Protein AF-0000000070959677 (afdb_homodimer)

Organism: NCBI:txid2509291

Structure (mmCIF, N/CA/C/O backbone):
data_AF-0000000070959677-model_v1
#
loop_
_entity.id
_entity.type
_entity.pdbx_description
1 polymer 'Uncharacterized protein'
#
loop_
_atom_site.group_PDB
_atom_site.id
_atom_site.type_symbol
_atom_site.label_atom_id
_atom_site.label_alt_id
_atom_site.label_comp_id
_atom_site.label_asym_id
_atom_site.label_entity_id
_atom_site.label_seq_id
_atom_site.pdbx_PDB_ins_code
_atom_site.Cartn_x
_atom_site.Cartn_y
_atom_site.Cartn_z
_atom_site.occupancy
_atom_site.B_iso_or_equiv
_atom_site.auth_seq_id
_atom_site.auth_comp_id
_atom_site.auth_asym_id
_atom_site.auth_atom_id
_atom_site.pdbx_PDB_model_num
ATOM 1 N N . MET A 1 1 ? 30.547 1.414 -9.422 1 31.27 1 MET A N 1
ATOM 2 C CA . MET A 1 1 ? 31.062 2.387 -8.461 1 31.27 1 MET A CA 1
ATOM 3 C C . MET A 1 1 ? 30.234 2.373 -7.184 1 31.27 1 MET A C 1
ATOM 5 O O . MET A 1 1 ? 29 2.312 -7.238 1 31.27 1 MET A O 1
ATOM 9 N N . ASN A 1 2 ? 30.766 1.937 -6.102 1 41.88 2 ASN A N 1
ATOM 10 C CA . ASN A 1 2 ? 30.219 1.863 -4.746 1 41.88 2 ASN A CA 1
ATOM 11 C C . ASN A 1 2 ? 29.734 3.227 -4.258 1 41.88 2 ASN A C 1
ATOM 13 O O . ASN A 1 2 ? 30.547 4.082 -3.896 1 41.88 2 ASN A O 1
ATOM 17 N N . ILE A 1 3 ? 28.859 3.801 -4.863 1 52.28 3 ILE A N 1
ATOM 18 C CA . ILE A 1 3 ? 28.406 5.074 -4.312 1 52.28 3 ILE A CA 1
ATOM 19 C C . ILE A 1 3 ? 28.188 4.941 -2.809 1 52.28 3 ILE A C 1
ATOM 21 O O . ILE A 1 3 ? 27.484 4.031 -2.359 1 52.28 3 ILE A O 1
ATOM 25 N N . PRO A 1 4 ? 29.078 5.531 -2.115 1 60.94 4 PRO A N 1
ATOM 26 C CA . PRO A 1 4 ? 28.891 5.473 -0.665 1 60.94 4 PRO A CA 1
ATOM 27 C C . PRO A 1 4 ? 27.438 5.703 -0.257 1 60.94 4 PRO A C 1
ATOM 29 O O . PRO A 1 4 ? 26.734 6.523 -0.864 1 60.94 4 PRO A O 1
ATOM 32 N N . ILE A 1 5 ? 26.953 4.816 0.505 1 71.94 5 ILE A N 1
ATOM 33 C CA . ILE A 1 5 ? 25.578 4.895 0.975 1 71.94 5 ILE A CA 1
ATOM 34 C C . ILE A 1 5 ? 25.406 6.117 1.874 1 71.94 5 ILE A C 1
ATOM 36 O O . ILE A 1 5 ? 26.094 6.242 2.898 1 71.94 5 ILE A O 1
ATOM 40 N N . ARG A 1 6 ? 24.875 7.188 1.258 1 84.81 6 ARG A N 1
ATOM 41 C CA . ARG A 1 6 ? 24.484 8.336 2.066 1 84.81 6 ARG A CA 1
ATOM 42 C C . ARG A 1 6 ? 23.219 8.039 2.867 1 84.81 6 ARG A C 1
ATOM 44 O O . ARG A 1 6 ? 22.328 7.348 2.387 1 84.81 6 ARG A O 1
ATOM 51 N N . THR A 1 7 ? 23.219 8.398 4.16 1 86.56 7 THR A N 1
ATOM 52 C CA . THR A 1 7 ? 22.078 8.164 5.023 1 86.56 7 THR A CA 1
ATOM 53 C C . THR A 1 7 ? 21.578 9.477 5.625 1 86.56 7 THR A C 1
ATOM 55 O O . THR A 1 7 ? 22.297 10.484 5.609 1 86.56 7 THR A O 1
ATOM 58 N N . ARG A 1 8 ? 20.422 9.492 5.969 1 87.06 8 ARG A N 1
ATOM 59 C CA . ARG A 1 8 ? 19.812 10.602 6.688 1 87.06 8 ARG A CA 1
ATOM 60 C C . ARG A 1 8 ? 19 10.102 7.883 1 87.06 8 ARG A C 1
ATOM 62 O O . ARG A 1 8 ? 18.703 8.906 7.977 1 87.06 8 ARG A O 1
ATOM 69 N N . THR A 1 9 ? 18.75 11.023 8.742 1 86.69 9 THR A N 1
ATOM 70 C CA . THR A 1 9 ? 17.922 10.68 9.891 1 86.69 9 THR A CA 1
ATOM 71 C C . THR A 1 9 ? 16.531 11.297 9.758 1 86.69 9 THR A C 1
ATOM 73 O O . THR A 1 9 ? 16.391 12.508 9.57 1 86.69 9 THR A O 1
ATOM 76 N N . ALA A 1 10 ? 15.57 10.414 9.828 1 87.69 10 ALA A N 1
ATOM 77 C CA . ALA A 1 10 ? 14.188 10.867 9.672 1 87.69 10 ALA A CA 1
ATOM 78 C C . ALA A 1 10 ? 13.758 11.719 10.867 1 87.69 10 ALA A C 1
ATOM 80 O O . ALA A 1 10 ? 14.023 11.352 12.016 1 87.69 10 ALA A O 1
ATOM 81 N N . PHE A 1 11 ? 13.188 12.891 10.617 1 89.81 11 PHE A N 1
ATOM 82 C CA . PHE A 1 11 ? 12.547 13.766 11.594 1 89.81 11 PHE A CA 1
ATOM 83 C C . PHE A 1 11 ? 13.539 14.211 12.656 1 89.81 11 PHE A C 1
ATOM 85 O O . PHE A 1 11 ? 13.188 14.32 13.836 1 89.81 11 PHE A O 1
ATOM 92 N N . HIS A 1 12 ? 14.719 14.359 12.242 1 85.25 12 HIS A N 1
ATOM 93 C CA . HIS A 1 12 ? 15.781 14.75 13.164 1 85.25 12 HIS A CA 1
ATOM 94 C C . HIS A 1 12 ? 15.703 16.234 13.5 1 85.25 12 HIS A C 1
ATOM 96 O O . HIS A 1 12 ? 16.172 16.656 14.562 1 85.25 12 HIS A O 1
ATOM 102 N N . SER A 1 13 ? 15.109 17.031 12.719 1 88.62 13 SER A N 1
ATOM 103 C CA . SER A 1 13 ? 15.117 18.484 12.891 1 88.62 13 SER A CA 1
ATOM 104 C C . SER A 1 13 ? 13.703 19.031 13.062 1 88.62 13 SER A C 1
ATOM 106 O O . SER A 1 13 ? 13.383 20.109 12.578 1 88.62 13 SER A O 1
ATOM 108 N N . GLN A 1 14 ? 12.945 18.281 13.727 1 93.31 14 GLN A N 1
ATOM 109 C CA . GLN A 1 14 ? 11.57 18.719 13.945 1 93.31 14 GLN A CA 1
ATOM 110 C C . GLN A 1 14 ? 11.508 19.906 14.906 1 93.31 14 GLN A C 1
ATOM 112 O O . GLN A 1 14 ? 12.102 19.859 15.984 1 93.31 14 GLN A O 1
ATOM 117 N N . PRO A 1 15 ? 10.844 20.938 14.609 1 94.81 15 PRO A N 1
ATOM 118 C CA . PRO A 1 15 ? 10.719 22.094 15.5 1 94.81 15 PRO A CA 1
ATOM 119 C C . PRO A 1 15 ? 9.617 21.906 16.547 1 94.81 15 PRO A C 1
ATOM 121 O O . PRO A 1 15 ? 8.727 21.078 16.375 1 94.81 15 PRO A O 1
ATOM 124 N N . ALA A 1 16 ? 9.805 22.703 17.578 1 96.12 16 ALA A N 1
ATOM 125 C CA . ALA A 1 16 ? 8.688 22.859 18.516 1 96.12 16 ALA A CA 1
ATOM 126 C C . ALA A 1 16 ? 7.586 23.734 17.906 1 96.12 16 ALA A C 1
ATOM 128 O O . ALA A 1 16 ? 7.859 24.594 17.062 1 96.12 16 ALA A O 1
ATOM 129 N N . GLN A 1 17 ? 6.383 23.438 18.312 1 97.69 17 GLN A N 1
ATOM 130 C CA . GLN A 1 17 ? 5.258 24.188 17.75 1 97.69 17 GLN A CA 1
ATOM 131 C C . GLN A 1 17 ? 4.57 25.016 18.828 1 97.69 17 GLN A C 1
ATOM 133 O O . GLN A 1 17 ? 4.285 24.531 19.922 1 97.69 17 GLN A O 1
ATOM 138 N N . HIS A 1 18 ? 4.391 26.281 18.578 1 98.06 18 HIS A N 1
ATOM 139 C CA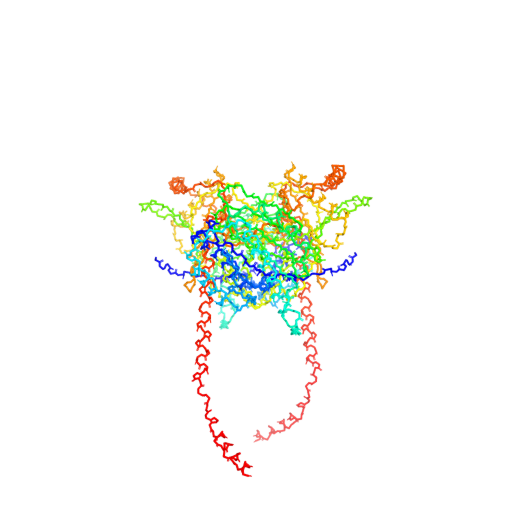 . HIS A 1 18 ? 3.619 27.141 19.469 1 98.06 18 HIS A CA 1
ATOM 140 C C . HIS A 1 18 ? 2.4 27.719 18.75 1 98.06 18 HIS A C 1
ATOM 142 O O . HIS A 1 18 ? 2.527 28.328 17.688 1 98.06 18 HIS A O 1
ATOM 148 N N . LEU A 1 19 ? 1.25 27.5 19.328 1 98.44 19 LEU A N 1
ATOM 149 C CA . LEU A 1 19 ? -0.004 28 18.781 1 98.44 19 LEU A CA 1
ATOM 150 C C . LEU A 1 19 ? -0.426 29.281 19.484 1 98.44 19 LEU A C 1
ATOM 152 O O . LEU A 1 19 ? -0.607 29.297 20.703 1 98.44 19 LEU A O 1
ATOM 156 N N . LEU A 1 20 ? -0.457 30.344 18.781 1 98.06 20 LEU A N 1
ATOM 157 C CA . LEU A 1 20 ? -0.95 31.625 19.25 1 98.06 20 LEU A CA 1
ATOM 158 C C . LEU A 1 20 ? -2.279 31.984 18.594 1 98.06 20 LEU A C 1
ATOM 160 O O . LEU A 1 20 ? -2.344 32.188 17.391 1 98.06 20 LEU A O 1
ATOM 164 N N . ILE A 1 21 ? -3.338 32.156 19.375 1 96.81 21 ILE A N 1
ATOM 165 C CA . ILE A 1 21 ? -4.664 32.375 18.812 1 96.81 21 ILE A CA 1
ATOM 166 C C . ILE A 1 21 ? -5.129 33.781 19.125 1 96.81 21 ILE A C 1
ATOM 168 O O . ILE A 1 21 ? -5.074 34.219 20.281 1 96.81 21 ILE A O 1
ATOM 172 N N . ASP A 1 22 ? -5.57 34.469 18.062 1 94.88 22 ASP A N 1
ATOM 173 C CA . ASP A 1 22 ? -6.254 35.75 18.219 1 94.88 22 ASP A CA 1
ATOM 174 C C . ASP A 1 22 ? -7.723 35.531 18.594 1 94.88 22 ASP A C 1
ATOM 176 O O . ASP A 1 22 ? -8.555 35.281 17.734 1 94.88 22 ASP A O 1
ATOM 180 N N . VAL A 1 23 ? -8.031 35.75 19.828 1 92.25 23 VAL A N 1
ATOM 181 C CA . VAL A 1 23 ? -9.383 35.469 20.297 1 92.25 23 VAL A CA 1
ATOM 182 C C . VAL A 1 23 ? -10.188 36.781 20.344 1 92.25 23 VAL A C 1
ATOM 184 O O . VAL A 1 23 ? -11.352 36.781 20.766 1 92.25 23 VAL A O 1
ATOM 187 N N . GLY A 1 24 ? -9.594 37.781 19.953 1 88.12 24 GLY A N 1
ATOM 188 C CA . GLY A 1 24 ? -10.312 39.031 19.891 1 88.12 24 GLY A CA 1
ATOM 189 C C . GLY A 1 24 ? -11.352 39.094 18.797 1 88.12 24 GLY A C 1
ATOM 190 O O . GLY A 1 24 ? -11.445 38.156 17.984 1 88.12 24 GLY A O 1
ATOM 191 N N . ASN A 1 25 ? -12.078 40.219 18.797 1 87 25 ASN A N 1
ATOM 192 C CA . ASN A 1 25 ? -13.062 40.375 17.734 1 87 25 ASN A CA 1
ATOM 193 C C . ASN A 1 25 ? -12.406 40.281 16.359 1 87 25 ASN A C 1
ATOM 195 O O . ASN A 1 25 ? -11.352 40.875 16.125 1 87 25 ASN A O 1
ATOM 199 N N . PRO A 1 26 ? -12.836 39.406 15.484 1 88.88 26 PRO A N 1
ATOM 200 C CA . PRO A 1 26 ? -14.188 38.844 15.352 1 88.88 26 PRO A CA 1
ATOM 201 C C . PRO A 1 26 ? -14.242 37.344 15.688 1 88.88 26 PRO A C 1
ATOM 203 O O . PRO A 1 26 ? -15.164 36.656 15.266 1 88.88 26 PRO A O 1
ATOM 206 N N . MET A 1 27 ? -13.453 36.844 16.391 1 90.62 27 MET A N 1
ATOM 207 C CA . MET A 1 27 ? -13.438 35.438 16.781 1 90.62 27 MET A CA 1
ATOM 208 C C . MET A 1 27 ? -14.672 35.062 17.594 1 90.62 27 MET A C 1
ATOM 210 O O . MET A 1 27 ? -15.031 35.812 18.531 1 90.62 27 MET A O 1
ATOM 214 N N . THR A 1 28 ? -15.438 34.094 17.203 1 89.62 28 THR A N 1
ATOM 215 C CA . THR A 1 28 ? -16.578 33.594 17.969 1 89.62 28 THR A CA 1
ATOM 216 C C . THR A 1 28 ? -16.219 32.281 18.688 1 89.62 28 THR A C 1
ATOM 218 O O . THR A 1 28 ? -15.289 31.578 18.281 1 89.62 28 THR A O 1
ATOM 221 N N . PRO A 1 29 ? -16.906 31.984 19.734 1 89.81 29 PRO A N 1
ATOM 222 C CA . PRO A 1 29 ? -16.641 30.719 20.438 1 89.81 29 PRO A CA 1
ATOM 223 C C . PRO A 1 29 ? -16.797 29.5 19.531 1 89.81 29 PRO A C 1
ATOM 225 O O . PRO A 1 29 ? -16.094 28.5 19.719 1 89.81 29 PRO A O 1
ATOM 228 N N . GLU A 1 30 ? -17.625 29.609 18.609 1 89.81 30 GLU A N 1
ATOM 229 C CA . GLU A 1 30 ? -17.844 28.484 17.688 1 89.81 30 GLU A CA 1
ATOM 230 C C . GLU A 1 30 ? -16.609 28.266 16.812 1 89.81 30 GLU A C 1
ATOM 232 O O . GLU A 1 30 ? -16.172 27.125 16.625 1 89.81 30 GLU A O 1
ATOM 237 N N . ILE A 1 31 ? -16.141 29.344 16.266 1 92.69 31 ILE A N 1
ATOM 238 C CA . ILE A 1 31 ? -14.969 29.25 15.406 1 92.69 31 ILE A CA 1
ATOM 239 C C . ILE A 1 31 ? -13.773 28.75 16.219 1 92.69 31 ILE A C 1
ATOM 241 O O . ILE A 1 31 ? -13 27.922 15.742 1 92.69 31 ILE A O 1
ATOM 245 N N . LEU A 1 32 ? -13.664 29.297 17.422 1 94.25 32 LEU A N 1
ATOM 246 C CA . LEU A 1 32 ? -12.578 28.891 18.297 1 94.25 32 LEU A CA 1
ATOM 247 C C . LEU A 1 32 ? -12.633 27.391 18.562 1 94.25 32 LEU A C 1
ATOM 249 O O . LEU A 1 32 ? -11.594 26.719 18.594 1 94.25 32 LEU A O 1
ATOM 253 N N . ARG A 1 33 ? -13.82 26.891 18.734 1 93.56 33 ARG A N 1
ATOM 254 C CA . ARG A 1 33 ? -13.984 25.453 18.984 1 93.56 33 ARG A CA 1
ATOM 255 C C . ARG A 1 33 ? -13.508 24.641 17.812 1 93.56 33 ARG A C 1
ATOM 257 O O . ARG A 1 33 ? -12.891 23.578 17.984 1 93.56 33 ARG A O 1
ATOM 264 N N . PHE A 1 34 ? -13.734 25.094 16.609 1 94.31 34 PHE A N 1
ATOM 265 C CA . PHE A 1 34 ? -13.289 24.406 15.406 1 94.31 34 PHE A CA 1
ATOM 266 C C . PHE A 1 34 ? -11.766 24.359 15.336 1 94.31 34 PHE A C 1
ATOM 268 O O . PHE A 1 34 ? -11.188 23.344 14.961 1 94.31 34 PHE A O 1
ATOM 275 N N . ILE A 1 35 ? -11.211 25.438 15.711 1 96.38 35 ILE A N 1
ATOM 276 C CA . ILE A 1 35 ? -9.758 25.547 15.656 1 96.38 35 ILE A CA 1
ATOM 277 C C . ILE A 1 35 ? -9.133 24.594 16.688 1 96.38 35 ILE A C 1
ATOM 279 O O . ILE A 1 35 ? -8.227 23.828 16.359 1 96.38 35 ILE A O 1
ATOM 283 N N . ILE A 1 36 ? -9.664 24.672 17.828 1 96.62 36 ILE A N 1
ATOM 284 C CA . ILE A 1 36 ? -9.141 23.875 18.922 1 96.62 36 ILE A CA 1
ATOM 285 C C . ILE A 1 36 ? -9.297 22.391 18.594 1 96.62 36 ILE A C 1
ATOM 287 O O . ILE A 1 36 ? -8.375 21.594 18.812 1 96.62 36 ILE A O 1
ATOM 291 N N . GLU A 1 37 ? -10.438 22.047 18.094 1 96.44 37 GLU A N 1
ATOM 292 C CA . GLU A 1 37 ? -10.68 20.656 17.734 1 96.44 37 GLU A CA 1
ATOM 293 C C . GLU A 1 37 ? -9.68 20.172 16.688 1 96.44 37 GLU A C 1
ATOM 295 O O . GLU A 1 37 ? -9.156 19.062 16.781 1 96.44 37 GLU A O 1
ATOM 300 N N . ALA A 1 38 ? -9.461 20.938 15.672 1 97.5 38 ALA A N 1
ATOM 301 C CA . ALA A 1 38 ? -8.523 20.578 14.609 1 97.5 38 ALA A CA 1
ATOM 302 C C . ALA A 1 38 ? -7.117 20.391 15.172 1 97.5 38 ALA A C 1
ATOM 304 O O . ALA A 1 38 ? -6.441 19.406 14.844 1 97.5 38 ALA A O 1
ATOM 305 N N . VAL A 1 39 ? -6.68 21.297 16.016 1 98.25 39 VAL A N 1
ATOM 306 C CA . VAL A 1 39 ? -5.344 21.203 16.594 1 98.25 39 VAL A CA 1
ATOM 307 C C . VAL A 1 39 ? -5.258 20 17.516 1 98.25 39 VAL A C 1
ATOM 309 O O . VAL A 1 39 ? -4.266 19.266 17.5 1 98.25 39 VAL A O 1
ATOM 312 N N . ALA A 1 40 ? -6.297 19.844 18.297 1 97.25 40 ALA A N 1
ATOM 313 C CA . ALA A 1 40 ? -6.324 18.703 19.219 1 97.25 40 ALA A CA 1
ATOM 314 C C . ALA A 1 40 ? -6.211 17.391 18.469 1 97.25 40 ALA A C 1
ATOM 316 O O . ALA A 1 40 ? -5.523 16.469 18.922 1 97.25 40 ALA A O 1
ATOM 317 N N . ASN A 1 41 ? -6.895 17.266 17.406 1 97.19 41 ASN A N 1
ATOM 318 C CA . ASN A 1 41 ? -6.828 16.078 16.578 1 97.19 41 ASN A CA 1
ATOM 319 C C . ASN A 1 41 ? -5.41 15.812 16.078 1 97.19 41 ASN A C 1
ATOM 321 O O . ASN A 1 41 ? -4.914 14.688 16.188 1 97.19 41 ASN A O 1
ATOM 325 N N . VAL A 1 42 ? -4.754 16.812 15.594 1 98.19 42 VAL A N 1
ATOM 326 C CA . VAL A 1 42 ? -3.424 16.672 15.016 1 98.19 42 VAL A CA 1
ATOM 327 C C . VAL A 1 42 ? -2.416 16.344 16.109 1 98.19 42 VAL A C 1
ATOM 329 O O . VAL A 1 42 ? -1.522 15.516 15.922 1 98.19 42 VAL A O 1
ATOM 332 N N . ILE A 1 43 ? -2.557 16.953 17.234 1 97.81 43 ILE A N 1
ATOM 333 C CA . ILE A 1 43 ? -1.667 16.672 18.359 1 97.81 43 ILE A CA 1
ATOM 334 C C . ILE A 1 43 ? -1.88 15.242 18.844 1 97.81 43 ILE A C 1
ATOM 336 O O . ILE A 1 43 ? -0.926 14.57 19.234 1 97.81 43 ILE A O 1
ATOM 340 N N . THR A 1 44 ? -3.113 14.859 18.844 1 96.62 44 THR A N 1
ATOM 341 C CA . THR A 1 44 ? -3.41 13.469 19.203 1 96.62 44 THR A CA 1
ATOM 342 C C . THR A 1 44 ? -2.713 12.508 18.25 1 96.62 44 THR A C 1
ATOM 344 O O . THR A 1 44 ? -2.174 11.484 18.672 1 96.62 44 THR A O 1
ATOM 347 N N . LEU A 1 45 ? -2.736 12.797 17.031 1 96 45 LEU A N 1
ATOM 348 C CA . LEU A 1 45 ? -2.02 12 16.047 1 96 45 LEU A CA 1
ATOM 349 C C . LEU A 1 45 ? -0.524 11.977 16.344 1 96 45 LEU A C 1
ATOM 351 O O . LEU A 1 45 ? 0.093 10.906 16.359 1 96 45 LEU A O 1
ATOM 355 N N . ALA A 1 46 ? -0.001 13.148 16.531 1 96.5 46 ALA A N 1
ATOM 356 C CA . ALA A 1 46 ? 1.432 13.273 16.797 1 96.5 46 ALA A CA 1
ATOM 357 C C . ALA A 1 46 ? 1.843 12.453 18.016 1 96.5 46 ALA A C 1
ATOM 359 O O . ALA A 1 46 ? 2.943 11.898 18.062 1 96.5 46 ALA A O 1
ATOM 360 N N . ASN A 1 47 ? 0.993 12.414 18.922 1 95.12 47 ASN A N 1
ATOM 361 C CA . ASN A 1 47 ? 1.26 11.672 20.141 1 95.12 47 ASN A CA 1
ATOM 362 C C . ASN A 1 47 ? 1.172 10.164 19.906 1 95.12 47 ASN A C 1
ATOM 364 O O . ASN A 1 47 ? 1.878 9.391 20.547 1 95.12 47 ASN A O 1
ATOM 368 N N . SER A 1 48 ? 0.325 9.766 19.062 1 92.38 48 SER A N 1
ATOM 369 C CA . SER A 1 48 ? -0.03 8.352 18.938 1 92.38 48 SER A CA 1
ATOM 370 C C . SER A 1 48 ? 0.825 7.656 17.875 1 92.38 48 SER A C 1
ATOM 372 O O . SER A 1 48 ? 0.905 6.426 17.844 1 92.38 48 SER A O 1
ATOM 374 N N . MET A 1 49 ? 1.413 8.359 17.016 1 91.44 49 MET A N 1
ATOM 375 C CA . MET A 1 49 ? 2.162 7.781 15.906 1 91.44 49 MET A CA 1
ATOM 376 C C . MET A 1 49 ? 3.473 7.168 16.391 1 91.44 49 MET A C 1
ATOM 378 O O . MET A 1 49 ? 4.152 7.742 17.25 1 91.44 49 MET A O 1
ATOM 382 N N . TYR A 1 50 ? 3.787 6.078 15.805 1 87.31 50 TYR A N 1
ATOM 383 C CA . TYR A 1 50 ? 5.078 5.441 16.047 1 87.31 50 TYR A CA 1
ATOM 384 C C . TYR A 1 50 ? 6.156 6.035 15.148 1 87.31 50 TYR A C 1
ATOM 386 O O . TYR A 1 50 ? 5.867 6.875 14.297 1 87.31 50 TYR A O 1
ATOM 394 N N . GLY A 1 51 ? 7.391 5.664 15.422 1 87.25 51 GLY A N 1
ATOM 395 C CA . GLY A 1 51 ? 8.484 6.141 14.594 1 87.25 51 GLY A CA 1
ATOM 396 C C . GLY A 1 51 ? 9.086 7.445 15.086 1 87.25 51 GLY A C 1
ATOM 397 O O . GLY A 1 51 ? 9.18 7.676 16.297 1 87.25 51 GLY A O 1
ATOM 398 N N . GLY A 1 52 ? 9.484 8.25 14.133 1 88.75 52 GLY A N 1
ATOM 399 C CA . GLY A 1 52 ? 10.094 9.523 14.492 1 88.75 52 GLY A CA 1
ATOM 400 C C . GLY A 1 52 ? 9.133 10.484 15.164 1 88.75 52 GLY A C 1
ATOM 401 O O . GLY A 1 52 ? 7.934 10.469 14.867 1 88.75 52 GLY A O 1
ATOM 402 N N . VAL A 1 53 ? 9.711 11.312 15.992 1 92.12 53 VAL A N 1
ATOM 403 C CA . VAL A 1 53 ? 8.898 12.305 16.672 1 92.12 53 VAL A CA 1
ATOM 404 C C . VAL A 1 53 ? 8.5 13.414 15.703 1 92.12 53 VAL A C 1
ATOM 406 O O . VAL A 1 53 ? 9.367 14.078 15.125 1 92.12 53 VAL A O 1
ATOM 409 N N . ARG A 1 54 ? 7.188 13.609 15.562 1 94.44 54 ARG A N 1
ATOM 410 C CA . ARG A 1 54 ? 6.699 14.602 14.602 1 94.44 54 ARG A CA 1
ATOM 411 C C . ARG A 1 54 ? 6.66 15.992 15.227 1 94.44 54 ARG A C 1
ATOM 413 O O . ARG A 1 54 ? 7.078 16.969 14.594 1 94.44 54 ARG A O 1
ATOM 420 N N . VAL A 1 55 ? 6.109 16.062 16.391 1 96.69 55 VAL A N 1
ATOM 421 C CA . VAL A 1 55 ? 6.023 17.312 17.156 1 96.69 55 VAL A CA 1
ATOM 422 C C . VAL A 1 55 ? 6.668 17.125 18.531 1 96.69 55 VAL A C 1
ATOM 424 O O . VAL A 1 55 ? 6.016 16.672 19.469 1 96.69 55 VAL A O 1
ATOM 427 N N . PRO A 1 56 ? 7.859 17.547 18.656 1 95.25 56 PRO A N 1
ATOM 428 C CA . PRO A 1 56 ? 8.578 17.281 19.906 1 95.25 56 PRO A CA 1
ATOM 429 C C . PRO A 1 56 ? 7.973 18.016 21.094 1 95.25 56 PRO A C 1
ATOM 431 O O . PRO A 1 56 ? 7.797 17.422 22.172 1 95.25 56 PRO A O 1
ATOM 434 N N . GLU A 1 57 ? 7.672 19.25 20.859 1 96.38 57 GLU A N 1
ATOM 435 C CA . GLU A 1 57 ? 7.094 20.078 21.922 1 96.38 57 GLU A CA 1
ATOM 436 C C . GLU A 1 57 ? 5.969 20.953 21.375 1 96.38 57 GLU A C 1
ATOM 438 O O . GLU A 1 57 ? 5.969 21.328 20.203 1 96.38 57 GLU A O 1
ATOM 443 N N . PHE A 1 58 ? 5.066 21.219 22.359 1 97.31 58 PHE A N 1
ATOM 444 C CA . PHE A 1 58 ? 3.912 22.031 21.984 1 97.31 58 PHE A CA 1
ATOM 445 C C . PHE A 1 58 ? 3.605 23.078 23.062 1 97.31 58 PHE A C 1
ATOM 447 O O . PHE A 1 58 ? 3.697 22.781 24.25 1 97.31 58 PHE A O 1
ATOM 454 N N . GLY A 1 59 ? 3.4 24.281 22.625 1 97.31 59 GLY A N 1
ATOM 455 C CA . GLY A 1 59 ? 2.936 25.375 23.484 1 97.31 59 GLY A CA 1
ATOM 456 C C . GLY A 1 59 ? 1.731 26.094 22.906 1 97.31 59 GLY A C 1
ATOM 457 O O . GLY A 1 59 ? 1.424 25.969 21.719 1 97.31 59 GLY A O 1
ATOM 458 N N . MET A 1 60 ? 1.05 26.812 23.828 1 97.94 60 MET A N 1
ATOM 459 C CA . MET A 1 60 ? -0.165 27.484 23.375 1 97.94 60 MET A CA 1
ATOM 460 C C . MET A 1 60 ? -0.415 28.75 24.172 1 97.94 60 MET A C 1
ATOM 462 O O . MET A 1 60 ? -0.2 28.781 25.375 1 97.94 60 MET A O 1
ATOM 466 N N . SER A 1 61 ? -0.77 29.781 23.516 1 96.94 61 SER A N 1
ATOM 467 C CA . SER A 1 61 ? -1.142 31.062 24.094 1 96.94 61 SER A CA 1
ATOM 468 C C . SER A 1 61 ? -2.221 31.766 23.281 1 96.94 61 SER A C 1
ATOM 470 O O . SER A 1 61 ? -2.605 31.281 22.203 1 96.94 61 SER A O 1
ATOM 472 N N . PHE A 1 62 ? -2.826 32.844 23.828 1 94.94 62 PHE A N 1
ATOM 473 C CA . PHE A 1 62 ? -3.82 33.562 23.062 1 94.94 62 PHE A CA 1
ATOM 474 C C . PHE A 1 62 ? -3.736 35.062 23.375 1 94.94 62 PHE A C 1
ATOM 476 O O . PHE A 1 62 ? -3.107 35.469 24.359 1 94.94 62 PHE A O 1
ATOM 483 N N . ILE A 1 63 ? -4.246 35.844 22.438 1 93.5 63 ILE A N 1
ATOM 484 C CA . ILE A 1 63 ? -4.348 37.312 22.609 1 93.5 63 ILE A CA 1
ATOM 485 C C . ILE A 1 63 ? -5.812 37.719 22.516 1 93.5 63 ILE A C 1
ATOM 487 O O . ILE A 1 63 ? -6.488 37.469 21.516 1 93.5 63 ILE A O 1
ATOM 491 N N . ASN A 1 64 ? -6.285 38.219 23.484 1 89.25 64 ASN A N 1
ATOM 492 C CA . ASN A 1 64 ? -7.547 38.938 23.469 1 89.25 64 ASN A CA 1
ATOM 493 C C . ASN A 1 64 ? -7.32 40.469 23.562 1 89.25 64 ASN A C 1
ATOM 495 O O . ASN A 1 64 ? -6.875 41.094 22.594 1 89.25 64 ASN A O 1
ATOM 499 N N . ILE A 1 65 ? -7.285 41 24.812 1 82.75 65 ILE A N 1
ATOM 500 C CA . ILE A 1 65 ? -6.801 42.344 25.062 1 82.75 65 ILE A CA 1
ATOM 501 C C . ILE A 1 65 ? -5.316 42.312 25.422 1 82.75 65 ILE A C 1
ATOM 503 O O . ILE A 1 65 ? -4.52 43.094 24.891 1 82.75 65 ILE A O 1
ATOM 507 N N . ASN A 1 66 ? -5.027 41.281 26.219 1 88.94 66 ASN A N 1
ATOM 508 C CA . ASN A 1 66 ? -3.641 41.062 26.594 1 88.94 66 ASN A CA 1
ATOM 509 C C . ASN A 1 66 ? -3.188 39.656 26.234 1 88.94 66 ASN A C 1
ATOM 511 O O . ASN A 1 66 ? -4.016 38.781 25.922 1 88.94 66 ASN A O 1
ATOM 515 N N . TYR A 1 67 ? -1.909 39.5 26.203 1 93.12 67 TYR A N 1
ATOM 516 C CA . TYR A 1 67 ? -1.289 38.219 25.969 1 93.12 67 TYR A CA 1
ATOM 517 C C . TYR A 1 67 ? -1.458 37.281 27.172 1 93.12 67 TYR A C 1
ATOM 519 O O . TYR A 1 67 ? -1.333 37.75 28.328 1 93.12 67 TYR A O 1
ATOM 527 N N . CYS A 1 68 ? -1.86 36.062 26.984 1 93.19 68 CYS A N 1
ATOM 528 C CA . CYS A 1 68 ? -1.989 35.062 28.031 1 93.19 68 CYS A CA 1
ATOM 529 C C . CYS A 1 68 ? -1.368 33.719 27.625 1 93.19 68 CYS A C 1
ATOM 531 O O . CYS A 1 68 ? -1.687 33.188 26.547 1 93.19 68 CYS A O 1
ATOM 533 N N . ASN A 1 69 ? -0.492 33.281 28.438 1 94.75 69 ASN A N 1
ATOM 534 C CA . ASN A 1 69 ? 0.098 31.969 28.219 1 94.75 69 ASN A CA 1
ATOM 535 C C . ASN A 1 69 ? -0.754 30.875 28.828 1 94.75 69 ASN A C 1
ATOM 537 O O . ASN A 1 69 ? -1.021 30.891 30.031 1 94.75 69 ASN A O 1
ATOM 541 N N . VAL A 1 70 ? -1.208 29.938 28.078 1 94.94 70 VAL A N 1
ATOM 542 C CA . VAL A 1 70 ? -2.1 28.875 28.547 1 94.94 70 VAL A CA 1
ATOM 543 C C . VAL A 1 70 ? -1.295 27.609 28.859 1 94.94 70 VAL A C 1
ATOM 545 O O . VAL A 1 70 ? -1.625 26.859 29.781 1 94.94 70 VAL A O 1
ATOM 548 N N . LEU A 1 71 ? -0.344 27.312 27.969 1 96.88 71 LEU A N 1
ATOM 549 C CA . LEU A 1 71 ? 0.469 26.094 28.078 1 96.88 71 LEU A CA 1
ATOM 550 C C . LEU A 1 71 ? 1.922 26.391 27.719 1 96.88 71 LEU A C 1
ATOM 552 O O . LEU A 1 71 ? 2.225 26.734 26.578 1 96.88 71 LEU A O 1
ATOM 556 N N . GLN A 1 72 ? 2.824 26.219 28.703 1 95.31 72 GLN A N 1
ATOM 557 C CA . GLN A 1 72 ? 4.25 26.266 28.406 1 95.31 72 GLN A CA 1
ATOM 558 C C . GLN A 1 72 ? 4.684 25.078 27.562 1 95.31 72 GLN A C 1
ATOM 560 O O . GLN A 1 72 ? 3.973 24.078 27.484 1 95.31 72 GLN A O 1
ATOM 565 N N . PHE A 1 73 ? 5.785 25.219 26.953 1 95.38 73 PHE A N 1
ATOM 566 C CA . PHE A 1 73 ? 6.266 24.156 26.094 1 95.38 73 PHE A CA 1
ATOM 567 C C . PHE A 1 73 ? 6.371 22.828 26.859 1 95.38 73 PHE A C 1
ATOM 569 O O . PHE A 1 73 ? 7.016 22.766 27.906 1 95.38 73 PHE A O 1
ATOM 576 N N . VAL A 1 74 ? 5.719 21.844 26.344 1 95.19 74 VAL A N 1
ATOM 577 C CA . VAL A 1 74 ? 5.766 20.5 26.922 1 95.19 74 VAL A CA 1
ATOM 578 C C . VAL A 1 74 ? 6.012 19.469 25.812 1 95.19 74 VAL A C 1
ATOM 580 O O . VAL A 1 74 ? 5.621 19.688 24.672 1 95.19 74 VAL A O 1
ATOM 583 N N . HIS A 1 75 ? 6.676 18.422 26.188 1 94.75 75 HIS A N 1
ATOM 584 C CA . HIS A 1 75 ? 6.805 17.328 25.234 1 94.75 75 HIS A CA 1
ATOM 585 C C . HIS A 1 75 ? 5.438 16.75 24.875 1 94.75 75 HIS A C 1
ATOM 587 O O . HIS A 1 75 ? 4.574 16.594 25.734 1 94.75 75 HIS A O 1
ATOM 593 N N . VAL A 1 76 ? 5.188 16.5 23.594 1 95.88 76 VAL A N 1
ATOM 594 C CA . VAL A 1 76 ? 3.877 16.031 23.156 1 95.88 76 VAL A CA 1
ATOM 595 C C . VAL A 1 76 ? 3.684 14.578 23.547 1 95.88 76 VAL A C 1
ATOM 597 O O . VAL A 1 76 ? 2.68 14.219 24.172 1 95.88 76 VAL A O 1
ATOM 600 N N . ARG A 1 77 ? 4.66 13.773 23.156 1 92.31 77 ARG A N 1
ATOM 601 C CA . ARG A 1 77 ? 4.555 12.359 23.5 1 92.31 77 ARG A CA 1
ATOM 602 C C . ARG A 1 77 ? 4.551 12.156 25.016 1 92.31 77 ARG A C 1
ATOM 604 O O . ARG A 1 77 ? 5.441 12.641 25.703 1 92.31 77 ARG A O 1
ATOM 611 N N . GLY A 1 78 ? 3.5 11.578 25.562 1 89.19 78 GLY A N 1
ATOM 612 C CA . GLY A 1 78 ? 3.395 11.273 26.984 1 89.19 78 GLY A CA 1
ATOM 613 C C . GLY A 1 78 ? 2.619 12.328 27.75 1 89.19 78 GLY A C 1
ATOM 614 O O . GLY A 1 78 ? 2.285 12.117 28.922 1 89.19 78 GLY A O 1
ATOM 615 N N . ASN A 1 79 ? 2.301 13.477 27.109 1 93.38 79 ASN A N 1
ATOM 616 C CA . ASN A 1 79 ? 1.656 14.547 27.859 1 93.38 79 ASN A CA 1
ATOM 617 C C . ASN A 1 79 ? 0.324 14.945 27.234 1 93.38 79 ASN A C 1
ATOM 619 O O . ASN A 1 79 ? -0.086 16.109 27.312 1 93.38 79 ASN A O 1
ATOM 623 N N . LEU A 1 80 ? -0.354 14.07 26.625 1 94 80 LEU A N 1
ATOM 624 C CA . LEU A 1 80 ? -1.599 14.352 25.922 1 94 80 LEU A CA 1
ATOM 625 C C . LEU A 1 80 ? -2.682 14.812 26.891 1 94 80 LEU A C 1
ATOM 627 O O . LEU A 1 80 ? -3.443 15.734 26.594 1 94 80 LEU A O 1
ATOM 631 N N . PRO A 1 81 ? -2.777 14.25 28.094 1 92.19 81 PRO A N 1
ATOM 632 C CA . PRO A 1 81 ? -3.807 14.719 29.016 1 92.19 81 PRO A CA 1
ATOM 633 C C . PRO A 1 81 ? -3.619 16.172 29.422 1 92.19 81 PRO A C 1
ATOM 635 O O . PRO A 1 81 ? -4.59 16.938 29.484 1 92.19 81 PRO A O 1
ATOM 638 N N . LYS A 1 82 ? -2.393 16.5 29.703 1 94.94 82 LYS A N 1
ATOM 639 C CA . LYS A 1 82 ? -2.09 17.891 30.078 1 94.94 82 LYS A CA 1
ATOM 640 C C . LYS A 1 82 ? -2.434 18.844 28.938 1 94.94 82 LYS A C 1
ATOM 642 O O . LYS A 1 82 ? -3.004 19.922 29.188 1 94.94 82 LYS A O 1
ATOM 647 N N . ILE A 1 83 ? -2.111 18.469 27.781 1 96.62 83 ILE A N 1
ATOM 648 C CA . ILE A 1 83 ? -2.373 19.312 26.609 1 96.62 83 ILE A CA 1
ATOM 649 C C . ILE A 1 83 ? -3.879 19.438 26.406 1 96.62 83 ILE A C 1
ATOM 651 O O . ILE A 1 83 ? -4.383 20.531 26.156 1 96.62 83 ILE A O 1
ATOM 655 N N . ASN A 1 84 ? -4.629 18.391 26.578 1 94.12 84 ASN A N 1
ATOM 656 C CA . ASN A 1 84 ? -6.078 18.422 26.406 1 94.12 84 ASN A CA 1
ATOM 657 C C . ASN A 1 84 ? -6.754 19.297 27.453 1 94.12 84 ASN A C 1
ATOM 659 O O . ASN A 1 84 ? -7.73 19.984 27.156 1 94.12 84 ASN A O 1
ATOM 663 N N . LYS A 1 85 ? -6.25 19.234 28.594 1 94.5 85 LYS A N 1
ATOM 664 C CA . LYS A 1 85 ? -6.777 20.078 29.656 1 94.5 85 LYS A CA 1
ATOM 665 C C . LYS A 1 85 ? -6.59 21.562 29.312 1 94.5 85 LYS A C 1
ATOM 667 O O . LYS A 1 85 ? -7.445 22.391 29.625 1 94.5 85 LYS A O 1
ATOM 672 N N . SER A 1 86 ? -5.461 21.812 28.766 1 96.31 86 SER A N 1
ATOM 673 C CA . SER A 1 86 ? -5.18 23.188 28.391 1 96.31 86 SER A CA 1
ATOM 674 C C . SER A 1 86 ? -6.137 23.672 27.297 1 96.31 86 SER A C 1
ATOM 676 O O . SER A 1 86 ? -6.508 24.859 27.266 1 96.31 86 SER A O 1
ATOM 678 N N . PHE A 1 87 ? -6.52 22.797 26.375 1 95.44 87 PHE A N 1
ATOM 679 C CA . PHE A 1 87 ? -7.504 23.172 25.375 1 95.44 87 PHE A CA 1
ATOM 680 C C . PHE A 1 87 ? -8.836 23.531 26.016 1 95.44 87 PHE A C 1
ATOM 682 O O . PHE A 1 87 ? -9.477 24.5 25.625 1 95.44 87 PHE A O 1
ATOM 689 N N . LYS A 1 88 ? -9.195 22.797 26.984 1 91.75 88 LYS A N 1
ATOM 690 C CA . LYS A 1 88 ? -10.445 23.047 27.703 1 91.75 88 LYS A CA 1
ATOM 691 C C . LYS A 1 88 ? -10.383 24.375 28.453 1 91.75 88 LYS A C 1
ATOM 693 O O . LYS A 1 88 ? -11.352 25.141 28.469 1 91.75 88 LYS A O 1
ATOM 698 N N . SER A 1 89 ? -9.266 24.609 29.031 1 91.19 89 SER A N 1
ATOM 699 C CA . SER A 1 89 ? -9.07 25.859 29.75 1 91.19 89 SER A CA 1
ATOM 700 C C . SER A 1 89 ? -9.195 27.062 28.812 1 91.19 89 SER A C 1
ATOM 702 O O . SER A 1 89 ? -9.766 28.094 29.188 1 91.19 89 SER A O 1
ATOM 704 N N . LEU A 1 90 ? -8.648 26.922 27.719 1 91.06 90 LEU A N 1
ATOM 705 C CA . LEU A 1 90 ? -8.719 27.984 26.719 1 91.06 90 LEU A CA 1
ATOM 706 C C . LEU A 1 90 ? -10.156 28.25 26.312 1 91.06 90 LEU A C 1
ATOM 708 O O . LEU A 1 90 ? -10.57 29.406 26.203 1 91.06 90 LEU A O 1
ATOM 712 N N . GLU A 1 91 ? -10.898 27.266 26.062 1 88.62 91 GLU A N 1
ATOM 713 C CA . GLU A 1 91 ? -12.297 27.406 25.672 1 88.62 91 GLU A CA 1
ATOM 714 C C . GLU A 1 91 ? -13.117 28.094 26.75 1 88.62 91 GLU A C 1
ATOM 716 O O . GLU A 1 91 ? -14 28.891 26.453 1 88.62 91 GLU A O 1
ATOM 721 N N . ASP A 1 92 ? -12.758 27.828 27.922 1 85.31 92 ASP A N 1
ATOM 722 C CA . ASP A 1 92 ? -13.477 28.391 29.062 1 85.31 92 ASP A CA 1
ATOM 723 C C . ASP A 1 92 ? -13.117 29.859 29.281 1 85.31 92 ASP A C 1
ATOM 725 O O . ASP A 1 92 ? -13.938 30.641 29.75 1 85.31 92 ASP A O 1
ATOM 729 N N . MET A 1 93 ? -11.898 30.172 29 1 79.56 93 MET A N 1
ATOM 730 C CA . MET A 1 93 ? -11.383 31.516 29.25 1 79.56 93 MET A CA 1
ATOM 731 C C . MET A 1 93 ? -11.922 32.5 28.234 1 79.56 93 MET A C 1
ATOM 733 O O . MET A 1 93 ? -12.094 33.688 28.547 1 79.56 93 MET A O 1
ATOM 737 N N . VAL A 1 94 ? -12.227 32.062 27.094 1 74.5 94 VAL A N 1
ATOM 738 C CA . VAL A 1 94 ? -12.516 32.969 26 1 74.5 94 VAL A CA 1
ATOM 739 C C . VAL A 1 94 ? -14.023 33.188 25.891 1 74.5 94 VAL A C 1
ATOM 741 O O . VAL A 1 94 ? -14.672 32.594 25.016 1 74.5 94 VAL A O 1
ATOM 744 N N . ARG A 1 95 ? -14.719 33.531 26.828 1 66.31 95 ARG A N 1
ATOM 745 C CA . ARG A 1 95 ? -16.156 33.781 26.812 1 66.31 95 ARG A CA 1
ATOM 746 C C . ARG A 1 95 ? -16.484 35.188 26.359 1 66.31 95 ARG A C 1
ATOM 748 O O . ARG A 1 95 ? -17.594 35.469 25.891 1 66.31 95 ARG A O 1
ATOM 755 N N . SER A 1 96 ? -15.523 36.031 26.422 1 65.62 96 SER A N 1
ATOM 756 C CA . SER A 1 96 ? -15.867 37.406 26.016 1 65.62 96 SER A CA 1
ATOM 757 C C . SER A 1 96 ? -14.867 37.938 25 1 65.62 96 SER A C 1
ATOM 759 O O . SER A 1 96 ? -13.672 37.625 25.078 1 65.62 96 SER A O 1
ATOM 761 N N . ASN A 1 97 ? -15.391 38.344 23.828 1 65.44 97 ASN A N 1
ATOM 762 C CA . ASN A 1 97 ? -14.578 38.938 22.781 1 65.44 97 ASN A CA 1
ATOM 763 C C . ASN A 1 97 ? -14.562 40.469 22.891 1 65.44 97 ASN A C 1
ATOM 765 O O . ASN A 1 97 ? -15.617 41.094 22.953 1 65.44 97 ASN A O 1
ATOM 769 N N . GLU A 1 98 ? -13.383 40.906 23.219 1 71.88 98 GLU A N 1
ATOM 770 C CA . GLU A 1 98 ? -13.281 42.344 23.359 1 71.88 98 GLU A CA 1
ATOM 771 C C . GLU A 1 98 ? -12.789 43 22.078 1 71.88 98 GLU A C 1
ATOM 773 O O . GLU A 1 98 ? -12.023 42.375 21.328 1 71.88 98 GLU A O 1
ATOM 778 N N . LYS A 1 99 ? -13.375 44.062 21.797 1 76.88 99 LYS A N 1
ATOM 779 C CA . LYS A 1 99 ? -12.93 44.812 20.625 1 76.88 99 LYS A CA 1
ATOM 780 C C . LYS A 1 99 ? -11.641 45.562 20.906 1 76.88 99 LYS A C 1
ATOM 782 O O . LYS A 1 99 ? -11.508 46.219 21.953 1 76.88 99 LYS A O 1
ATOM 787 N N . SER A 1 100 ? -10.648 45.156 20.281 1 77.62 100 SER A N 1
ATOM 788 C CA . SER A 1 100 ? -9.375 45.875 20.344 1 77.62 100 SER A CA 1
ATOM 789 C C . SER A 1 100 ? -8.977 46.438 18.969 1 77.62 100 SER A C 1
ATOM 791 O O . SER A 1 100 ? -9.398 45.906 17.938 1 77.62 100 SER A O 1
ATOM 793 N N . THR A 1 101 ? -8.273 47.625 18.984 1 83.06 101 THR A N 1
ATOM 794 C CA . THR A 1 101 ? -7.773 48.188 17.734 1 83.06 101 THR A CA 1
ATOM 795 C C . THR A 1 101 ? -6.688 47.312 17.141 1 83.06 101 THR A C 1
ATOM 797 O O . THR A 1 101 ? -6.082 46.5 17.859 1 83.06 101 THR A O 1
ATOM 800 N N . PHE A 1 102 ? -6.488 47.438 15.875 1 88.69 102 PHE A N 1
ATOM 801 C CA . PHE A 1 102 ? -5.477 46.656 15.18 1 88.69 102 PHE A CA 1
ATOM 802 C C . PHE A 1 102 ? -4.086 46.969 15.742 1 88.69 102 PHE A C 1
ATOM 804 O O . PHE A 1 102 ? -3.27 46.031 15.891 1 88.69 102 PHE A O 1
ATOM 811 N N . GLN A 1 103 ? -3.902 48.25 16.062 1 88.31 103 GLN A N 1
ATOM 812 C CA . GLN A 1 103 ? -2.592 48.625 16.578 1 88.31 103 GLN A CA 1
ATOM 813 C C . GLN A 1 103 ? -2.342 48 17.938 1 88.31 103 GLN A C 1
ATOM 815 O O . GLN A 1 103 ? -1.229 47.562 18.234 1 88.31 103 GLN A O 1
ATOM 820 N N . HIS A 1 104 ? -3.32 48.031 18.719 1 90.94 104 HIS A N 1
ATOM 821 C CA . HIS A 1 104 ? -3.191 47.375 20.016 1 90.94 104 HIS A CA 1
ATOM 822 C C . HIS A 1 104 ? -2.902 45.906 19.891 1 90.94 104 HIS A C 1
ATOM 824 O O . HIS A 1 104 ? -2.094 45.344 20.641 1 90.94 104 HIS A O 1
ATOM 830 N N . PHE A 1 105 ? -3.551 45.312 18.984 1 92.06 105 PHE A N 1
ATOM 831 C CA . PHE A 1 105 ? -3.338 43.875 18.719 1 92.06 105 PHE A CA 1
ATOM 832 C C . PHE A 1 105 ? -1.901 43.625 18.281 1 92.06 105 PHE A C 1
ATOM 834 O O . PHE A 1 105 ? -1.262 42.688 18.766 1 92.06 105 PHE A O 1
ATOM 841 N N . ILE A 1 106 ? -1.362 44.406 17.422 1 91.38 106 ILE A N 1
ATOM 842 C CA . ILE A 1 106 ? -0.018 44.25 16.875 1 91.38 106 ILE A CA 1
ATOM 843 C C . ILE A 1 106 ? 1.01 44.375 18 1 91.38 106 ILE A C 1
ATOM 845 O O . ILE A 1 106 ? 2.006 43.656 18.031 1 91.38 106 ILE A O 1
ATOM 849 N N . ASP A 1 107 ? 0.764 45.344 18.828 1 91.25 107 ASP A N 1
ATOM 850 C CA . ASP A 1 107 ? 1.671 45.531 19.953 1 91.25 107 ASP A CA 1
ATOM 851 C C . ASP A 1 107 ? 1.693 44.281 20.859 1 91.25 107 ASP A C 1
ATOM 853 O O . ASP A 1 107 ? 2.756 43.875 21.328 1 91.25 107 ASP A O 1
ATOM 857 N N . ASN A 1 108 ? 0.567 43.812 21.094 1 93.25 108 ASN A N 1
ATOM 858 C CA . ASN A 1 108 ? 0.484 42.625 21.906 1 93.25 108 ASN A CA 1
ATOM 859 C C . ASN A 1 108 ? 1.1 41.406 21.188 1 93.25 108 ASN A C 1
ATOM 861 O O . ASN A 1 108 ? 1.66 40.531 21.844 1 93.25 108 ASN A O 1
ATOM 865 N N . LEU A 1 109 ? 0.93 41.438 19.922 1 94.31 109 LEU A N 1
ATOM 866 C CA . LEU A 1 109 ? 1.507 40.375 19.125 1 94.31 109 LEU A CA 1
ATOM 867 C C . LEU A 1 109 ? 3.029 40.375 19.219 1 94.31 109 LEU A C 1
ATOM 869 O O . LEU A 1 109 ? 3.648 39.312 19.375 1 94.31 109 LEU A O 1
ATOM 873 N N . LYS A 1 110 ? 3.594 41.5 19.078 1 91.81 110 LYS A N 1
ATOM 874 C CA . LYS A 1 110 ? 5.039 41.656 19.234 1 91.81 110 LYS A CA 1
ATOM 875 C C . LYS A 1 110 ? 5.492 41.156 20.609 1 91.81 110 LYS A C 1
ATOM 877 O O . LYS A 1 110 ? 6.477 40.438 20.719 1 91.81 110 LYS A O 1
ATOM 882 N N . PHE A 1 111 ? 4.75 41.625 21.562 1 93.44 111 PHE A N 1
ATOM 883 C CA . PHE A 1 111 ? 5.051 41.219 22.938 1 93.44 111 PHE A CA 1
ATOM 884 C C . PHE A 1 111 ? 4.961 39.719 23.094 1 93.44 111 PHE A C 1
ATOM 886 O O . PHE A 1 111 ? 5.828 39.094 23.719 1 93.44 111 PHE A O 1
ATOM 893 N N . ALA A 1 112 ? 3.949 39.156 22.594 1 95 112 ALA A N 1
ATOM 894 C CA . ALA A 1 112 ? 3.713 37.719 22.688 1 95 112 ALA A CA 1
ATOM 895 C C . ALA A 1 112 ? 4.863 36.938 22.078 1 95 112 ALA A C 1
ATOM 897 O O . ALA A 1 112 ? 5.367 35.969 22.672 1 95 112 ALA A O 1
ATOM 898 N N . ILE A 1 113 ? 5.293 37.25 20.859 1 93.75 113 ILE A N 1
ATOM 899 C CA . ILE A 1 113 ? 6.355 36.562 20.156 1 93.75 113 ILE A CA 1
ATOM 900 C C . ILE A 1 113 ? 7.648 36.625 20.969 1 93.75 113 ILE A C 1
ATOM 902 O O . ILE A 1 113 ? 8.344 35.625 21.125 1 93.75 113 ILE A O 1
ATOM 906 N N . CYS A 1 114 ? 7.91 37.75 21.547 1 91.56 114 CYS A N 1
ATOM 907 C CA . CYS A 1 114 ? 9.102 37.906 22.359 1 91.56 114 CYS A CA 1
ATOM 908 C C . CYS A 1 114 ? 9.047 37 23.594 1 91.56 114 CYS A C 1
ATOM 910 O O . CYS A 1 114 ? 10.039 36.375 23.938 1 91.56 114 CYS A O 1
ATOM 912 N N . LYS A 1 115 ? 7.902 37 24.188 1 93.06 115 LYS A N 1
ATOM 913 C CA . LYS A 1 115 ? 7.738 36.188 25.406 1 93.06 115 LYS A CA 1
ATOM 914 C C . LYS A 1 115 ? 7.871 34.688 25.094 1 93.06 115 LYS A C 1
ATOM 916 O O . LYS A 1 115 ? 8.438 33.938 25.875 1 93.06 115 LYS A O 1
ATOM 921 N N . ILE A 1 116 ? 7.305 34.312 24 1 94.56 116 ILE A N 1
ATOM 922 C CA . ILE A 1 116 ? 7.371 32.906 23.578 1 94.56 116 ILE A CA 1
ATOM 923 C C . ILE A 1 116 ? 8.828 32.5 23.344 1 94.56 116 ILE A C 1
ATOM 925 O O . ILE A 1 116 ? 9.258 31.438 23.797 1 94.56 116 ILE A O 1
ATOM 929 N N . LEU A 1 117 ? 9.57 33.312 22.672 1 91.56 117 LEU A N 1
ATOM 930 C CA . LEU A 1 117 ? 10.969 33.031 22.375 1 91.56 117 LEU A CA 1
ATOM 931 C C . LEU A 1 117 ? 11.82 33.031 23.641 1 91.56 117 LEU A C 1
ATOM 933 O O . LEU A 1 117 ? 12.734 32.219 23.781 1 91.56 117 LEU A O 1
ATOM 937 N N . GLU A 1 118 ? 11.484 33.906 24.5 1 90.19 118 GLU A N 1
ATOM 938 C CA . GLU A 1 118 ? 12.188 33.969 25.781 1 90.19 118 GLU A CA 1
ATOM 939 C C . GLU A 1 118 ? 11.938 32.688 26.594 1 90.19 118 GLU A C 1
ATOM 941 O O . GLU A 1 118 ? 12.859 32.156 27.203 1 90.19 118 GLU A O 1
ATOM 946 N N . GLU A 1 119 ? 10.734 32.375 26.625 1 90.69 119 GLU A N 1
ATOM 947 C CA . GLU A 1 119 ? 10.383 31.156 27.344 1 90.69 119 GLU A CA 1
ATOM 948 C C . GLU A 1 119 ? 11.125 29.953 26.781 1 90.69 119 GLU A C 1
ATOM 950 O O . GLU A 1 119 ? 11.641 29.125 27.547 1 90.69 119 GLU A O 1
ATOM 955 N N . TYR A 1 120 ? 11.102 29.859 25.516 1 90.19 120 TYR A N 1
ATOM 956 C CA . TYR A 1 120 ? 11.75 28.719 24.875 1 90.19 120 TYR A CA 1
ATOM 957 C C . TYR A 1 120 ? 13.258 28.766 25.109 1 90.19 120 TYR A C 1
ATOM 959 O O . TYR A 1 120 ? 13.883 27.719 25.359 1 90.19 120 TYR A O 1
ATOM 967 N N . GLY A 1 121 ? 13.844 29.891 24.953 1 85.94 121 GLY A N 1
ATOM 968 C CA . GLY A 1 121 ? 15.266 30.062 25.203 1 85.94 121 GLY A CA 1
ATOM 969 C C . GLY A 1 121 ? 15.68 29.688 26.609 1 85.94 121 GLY A C 1
ATOM 970 O O . GLY A 1 121 ? 16.703 29.047 26.812 1 85.94 121 GLY A O 1
ATOM 971 N N . SER A 1 122 ? 14.953 30.141 27.547 1 84.25 122 SER A N 1
ATOM 972 C CA . SER A 1 122 ? 15.258 29.875 28.938 1 84.25 122 SER A CA 1
ATOM 973 C C . SER A 1 122 ? 15.18 28.391 29.266 1 84.25 122 SER A C 1
ATOM 975 O O . SER A 1 122 ? 15.969 27.891 30.062 1 84.25 122 SER A O 1
ATOM 977 N N . LYS A 1 123 ? 14.297 27.797 28.719 1 82 123 LYS A N 1
ATOM 978 C CA . LYS A 1 123 ? 14.102 26.375 28.953 1 82 123 LYS A CA 1
ATOM 979 C C . LYS A 1 123 ? 15.227 25.547 28.312 1 82 123 LYS A C 1
ATOM 981 O O . LYS A 1 123 ? 15.617 24.516 28.844 1 82 123 LYS A O 1
ATOM 986 N N . HIS A 1 124 ? 15.719 25.953 27.203 1 78.81 124 HIS A N 1
ATOM 987 C CA . HIS A 1 124 ? 16.625 25.109 26.422 1 78.81 124 HIS A CA 1
ATOM 988 C C . HIS A 1 124 ? 18.062 25.625 26.516 1 78.81 124 HIS A C 1
ATOM 990 O O . HIS A 1 124 ? 19 24.953 26.062 1 78.81 124 HIS A O 1
ATOM 996 N N . ASN A 1 125 ? 18.453 26.875 26.891 1 67.75 125 ASN A N 1
ATOM 997 C CA . ASN A 1 125 ? 19.812 27.359 27.156 1 67.75 125 ASN A CA 1
ATOM 998 C C . ASN A 1 125 ? 20.375 26.75 28.422 1 67.75 125 ASN A C 1
ATOM 1000 O O . ASN A 1 125 ? 21.594 26.547 28.531 1 67.75 125 ASN A O 1
ATOM 1004 N N . VAL A 1 126 ? 19.703 26.891 29.484 1 55.75 126 VAL A N 1
ATOM 1005 C CA . VAL A 1 126 ? 20.312 26.469 30.734 1 55.75 126 VAL A CA 1
ATOM 1006 C C . VAL A 1 126 ? 20.766 25.016 30.625 1 55.75 126 VAL A C 1
ATOM 1008 O O . VAL A 1 126 ? 21.922 24.688 30.938 1 55.75 126 VAL A O 1
ATOM 1011 N N . GLY A 1 127 ? 20.156 24.031 31.391 1 45.75 127 GLY A N 1
ATOM 1012 C CA . GLY A 1 127 ? 20.5 22.734 31.953 1 45.75 127 GLY A CA 1
ATOM 1013 C C . GLY A 1 127 ? 20.828 21.688 30.906 1 45.75 127 GLY A C 1
ATOM 1014 O O . GLY A 1 127 ? 21.391 20.641 31.219 1 45.75 127 GLY A O 1
ATOM 1015 N N . SER A 1 128 ? 19.812 21.172 30.109 1 44.16 128 SER A N 1
ATOM 1016 C CA . SER A 1 128 ? 19.609 19.734 29.984 1 44.16 128 SER A CA 1
ATOM 1017 C C . SER A 1 128 ? 20.672 19.094 29.125 1 44.16 128 SER A C 1
ATOM 1019 O O . SER A 1 128 ? 20.734 19.344 27.906 1 44.16 128 SER A O 1
ATOM 1021 N N . THR A 1 129 ? 21.719 19.078 29.547 1 43.69 129 THR A N 1
ATOM 1022 C CA . THR A 1 129 ? 22.625 17.953 29.312 1 43.69 129 THR A CA 1
ATOM 1023 C C . THR A 1 129 ? 21.844 16.672 29.062 1 43.69 129 THR A C 1
ATOM 1025 O O . THR A 1 129 ? 22.422 15.578 29.062 1 43.69 129 THR A O 1
ATOM 1028 N N . SER A 1 130 ? 20.688 16.531 29.562 1 41.69 130 SER A N 1
ATOM 1029 C CA . SER A 1 130 ? 20.266 15.133 29.469 1 41.69 130 SER A CA 1
ATOM 1030 C C . SER A 1 130 ? 20.312 14.648 28.016 1 41.69 130 SER A C 1
ATOM 1032 O O . SER A 1 130 ? 19.656 15.211 27.141 1 41.69 130 SER A O 1
ATOM 1034 N N . ARG A 1 131 ? 21.266 13.922 27.703 1 45 131 ARG A N 1
ATOM 1035 C CA . ARG A 1 131 ? 21.688 13.164 26.531 1 45 131 ARG A CA 1
ATOM 1036 C C . ARG A 1 131 ? 20.484 12.664 25.734 1 45 131 ARG A C 1
ATOM 1038 O O . ARG A 1 131 ? 20.625 12.219 24.594 1 45 131 ARG A O 1
ATOM 1045 N N . ASP A 1 132 ? 19.375 12.352 26.375 1 47.44 132 ASP A N 1
ATOM 1046 C CA . ASP A 1 132 ? 18.562 11.32 25.719 1 47.44 132 ASP A CA 1
ATOM 1047 C C . ASP A 1 132 ? 17.422 11.945 24.922 1 47.44 132 ASP A C 1
ATOM 1049 O O . ASP A 1 132 ? 16.688 11.242 24.234 1 47.44 132 ASP A O 1
ATOM 1053 N N . LYS A 1 133 ? 16.875 13.336 25.266 1 52.53 133 LYS A N 1
ATOM 1054 C CA . LYS A 1 133 ? 15.672 13.625 24.5 1 52.53 133 LYS A CA 1
ATOM 1055 C C . LYS A 1 133 ? 15.953 14.633 23.391 1 52.53 133 LYS A C 1
ATOM 1057 O O . LYS A 1 133 ? 16.625 15.633 23.609 1 52.53 133 LYS A O 1
ATOM 1062 N N . PRO A 1 134 ? 15.781 14.258 22.141 1 53.06 134 PRO A N 1
ATOM 1063 C CA . PRO A 1 134 ? 16.031 15.117 20.984 1 53.06 134 PRO A CA 1
ATOM 1064 C C . PRO A 1 134 ? 15.469 16.531 21.172 1 53.06 134 PRO A C 1
ATOM 1066 O O . PRO A 1 134 ? 14.273 16.688 21.422 1 53.06 134 PRO A O 1
ATOM 1069 N N . ILE A 1 135 ? 16.234 17.469 21.766 1 56.69 135 ILE A N 1
ATOM 1070 C CA . ILE A 1 135 ? 15.828 18.844 21.938 1 56.69 135 ILE A CA 1
ATOM 1071 C C . ILE A 1 135 ? 15.773 19.547 20.578 1 56.69 135 ILE A C 1
ATOM 1073 O O . ILE A 1 135 ? 16.766 19.547 19.828 1 56.69 135 ILE A O 1
ATOM 1077 N N . SER A 1 136 ? 14.469 19.953 20.203 1 63.84 136 SER A N 1
ATOM 1078 C CA . SER A 1 136 ? 14.305 20.75 19 1 63.84 136 SER A CA 1
ATOM 1079 C C . SER A 1 136 ? 15.062 22.078 19.109 1 63.84 136 SER A C 1
ATOM 1081 O O . SER A 1 136 ? 15.016 22.75 20.141 1 63.84 136 SER A O 1
ATOM 1083 N N . GLN A 1 137 ? 15.852 22.406 18.172 1 74.69 137 GLN A N 1
ATOM 1084 C CA . GLN A 1 137 ? 16.688 23.609 18.203 1 74.69 137 GLN A CA 1
ATOM 1085 C C . GLN A 1 137 ? 15.898 24.844 17.781 1 74.69 137 GLN A C 1
ATOM 1087 O O . GLN A 1 137 ? 16.297 25.969 18.094 1 74.69 137 GLN A O 1
ATOM 1092 N N . PHE A 1 138 ? 14.68 24.578 17.266 1 89.19 138 PHE A N 1
ATOM 1093 C CA . PHE A 1 138 ? 13.953 25.719 16.703 1 89.19 138 PHE A CA 1
ATOM 1094 C C . PHE A 1 138 ? 12.477 25.641 17.062 1 89.19 138 PHE A C 1
ATOM 1096 O O . PHE A 1 138 ? 11.977 24.578 17.453 1 89.19 138 PHE A O 1
ATOM 1103 N N . VAL A 1 139 ? 11.898 26.844 16.984 1 93.44 139 VAL A N 1
ATOM 1104 C CA . VAL A 1 139 ? 10.469 26.953 17.266 1 93.44 139 VAL A CA 1
ATOM 1105 C C . VAL A 1 139 ? 9.75 27.531 16.062 1 93.44 139 VAL A C 1
ATOM 1107 O O . VAL A 1 139 ? 10.273 28.422 15.383 1 93.44 139 VAL A O 1
ATOM 1110 N N . VAL A 1 140 ? 8.586 26.984 15.781 1 96.06 140 VAL A N 1
ATOM 1111 C CA . VAL A 1 140 ? 7.664 27.562 14.805 1 96.06 140 VAL A CA 1
ATOM 1112 C C . VAL A 1 140 ? 6.43 28.109 15.523 1 96.06 140 VAL A C 1
ATOM 1114 O O . VAL A 1 140 ? 5.84 27.422 16.359 1 96.06 140 VAL A O 1
ATOM 1117 N N . ILE A 1 141 ? 6.105 29.344 15.219 1 96.75 141 ILE A N 1
ATOM 1118 C CA . ILE A 1 141 ? 4.941 29.984 15.828 1 96.75 141 ILE A CA 1
ATOM 1119 C C . ILE A 1 141 ? 3.814 30.078 14.805 1 96.75 141 ILE A C 1
ATOM 1121 O O . ILE A 1 141 ? 3.998 30.656 13.727 1 96.75 141 ILE A O 1
ATOM 1125 N N . THR A 1 142 ? 2.695 29.5 15.086 1 98.44 142 THR A N 1
ATOM 1126 C CA . THR A 1 142 ? 1.518 29.594 14.227 1 98.44 142 THR A CA 1
ATOM 1127 C C . THR A 1 142 ? 0.487 30.547 14.828 1 98.44 142 THR A C 1
ATOM 1129 O O . THR A 1 142 ? -0.007 30.312 15.938 1 98.44 142 THR A O 1
ATOM 1132 N N . ILE A 1 143 ? 0.173 31.578 14.109 1 98 143 ILE A N 1
ATOM 1133 C CA . ILE A 1 143 ? -0.807 32.562 14.539 1 98 143 ILE A CA 1
ATOM 1134 C C . ILE A 1 143 ? -2.127 32.344 13.805 1 98 143 ILE A C 1
ATOM 1136 O O . ILE A 1 143 ? -2.174 32.375 12.57 1 98 143 ILE A O 1
ATOM 1140 N N . VAL A 1 144 ? -3.172 32.125 14.531 1 97.88 144 VAL A N 1
ATOM 1141 C CA . VAL A 1 144 ? -4.492 31.938 13.93 1 97.88 144 VAL A CA 1
ATOM 1142 C C . VAL A 1 144 ? -5.332 33.188 14.18 1 97.88 144 VAL A C 1
ATOM 1144 O O . VAL A 1 144 ? -5.512 33.625 15.32 1 97.88 144 VAL A O 1
ATOM 1147 N N . THR A 1 145 ? -5.875 33.75 13.125 1 95.94 145 THR A N 1
ATOM 1148 C CA . THR A 1 145 ? -6.609 35 13.266 1 95.94 145 THR A CA 1
ATOM 1149 C C . THR A 1 145 ? -7.703 35.125 12.211 1 95.94 145 THR A C 1
ATOM 1151 O O . THR A 1 145 ? -7.668 34.406 11.195 1 95.94 145 THR A O 1
ATOM 1154 N N . LEU A 1 146 ? -8.703 35.906 12.492 1 93.94 146 LEU A N 1
ATOM 1155 C CA . LEU A 1 146 ? -9.727 36.25 11.508 1 93.94 146 LEU A CA 1
ATOM 1156 C C . LEU A 1 146 ? -9.477 37.625 10.93 1 93.94 146 LEU A C 1
ATOM 1158 O O . LEU A 1 146 ? -10.156 38.031 9.992 1 93.94 146 LEU A O 1
ATOM 1162 N N . ARG A 1 147 ? -8.398 38.281 11.469 1 92.81 147 ARG A N 1
ATOM 1163 C CA . ARG A 1 147 ? -8.023 39.594 10.961 1 92.81 147 ARG A CA 1
ATOM 1164 C C . ARG A 1 147 ? -7.285 39.469 9.625 1 92.81 147 ARG A C 1
ATOM 1166 O O . ARG A 1 147 ? -7.043 38.344 9.148 1 92.81 147 ARG A O 1
ATOM 1173 N N . ASP A 1 148 ? -6.992 40.625 9.094 1 92.12 148 ASP A N 1
ATOM 1174 C CA . ASP A 1 148 ? -6.273 40.625 7.82 1 92.12 148 ASP A CA 1
ATOM 1175 C C . ASP A 1 148 ? -4.848 40.094 7.984 1 92.12 148 ASP A C 1
ATOM 1177 O O . ASP A 1 148 ? -3.977 40.812 8.492 1 92.12 148 ASP A O 1
ATOM 1181 N N . GLY A 1 149 ? -4.641 38.969 7.461 1 93.19 149 GLY A N 1
ATOM 1182 C CA . GLY A 1 149 ? -3.354 38.312 7.621 1 93.19 149 GLY A CA 1
ATOM 1183 C C . GLY A 1 149 ? -2.246 38.969 6.82 1 93.19 149 GLY A C 1
ATOM 1184 O O . GLY A 1 149 ? -1.071 38.875 7.184 1 93.19 149 GLY A O 1
ATOM 1185 N N . SER A 1 150 ? -2.617 39.594 5.723 1 92.38 150 SER A N 1
ATOM 1186 C CA . SER A 1 150 ? -1.615 40.25 4.887 1 92.38 150 SER A CA 1
ATOM 1187 C C . SER A 1 150 ? -0.984 41.438 5.613 1 92.38 150 SER A C 1
ATOM 1189 O O . SER A 1 150 ? 0.225 41.656 5.52 1 92.38 150 SER A O 1
ATOM 1191 N N . LYS A 1 151 ? -1.747 42.188 6.312 1 93.5 151 LYS A N 1
ATOM 1192 C CA . LYS A 1 151 ? -1.247 43.312 7.094 1 93.5 151 LYS A CA 1
ATOM 1193 C C . LYS A 1 151 ? -0.351 42.844 8.234 1 93.5 151 LYS A C 1
ATOM 1195 O O . LYS A 1 151 ? 0.686 43.438 8.508 1 93.5 151 LYS A O 1
ATOM 1200 N N . ILE A 1 152 ? -0.785 41.781 8.812 1 95.25 152 ILE A N 1
ATOM 1201 C CA . ILE A 1 152 ? -0.011 41.219 9.922 1 95.25 152 ILE A CA 1
ATOM 1202 C C . ILE A 1 152 ? 1.34 40.719 9.406 1 95.25 152 ILE A C 1
ATOM 1204 O O . ILE A 1 152 ? 2.371 40.938 10.047 1 95.25 152 ILE A O 1
ATOM 1208 N N . GLN A 1 153 ? 1.273 40.031 8.297 1 95.12 153 GLN A N 1
ATOM 1209 C CA . GLN A 1 153 ? 2.504 39.531 7.707 1 95.12 153 GLN A CA 1
ATOM 1210 C C . GLN A 1 153 ? 3.496 40.656 7.43 1 95.12 153 GLN A C 1
ATOM 1212 O O . GLN A 1 153 ? 4.688 40.531 7.723 1 95.12 153 GLN A O 1
ATOM 1217 N N . GLU A 1 154 ? 2.986 41.719 6.828 1 92.75 154 GLU A N 1
ATOM 1218 C CA . GLU A 1 154 ? 3.836 42.875 6.512 1 92.75 154 GLU A CA 1
ATOM 1219 C C . GLU A 1 154 ? 4.473 43.438 7.77 1 92.75 154 GLU A C 1
ATOM 1221 O O . GLU A 1 154 ? 5.668 43.75 7.789 1 92.75 154 GLU A O 1
ATOM 1226 N N . TYR A 1 155 ? 3.719 43.562 8.742 1 92.44 155 TYR A N 1
ATOM 1227 C CA . TYR A 1 155 ? 4.191 44.125 10 1 92.44 155 TYR A CA 1
ATOM 1228 C C . TYR A 1 155 ? 5.234 43.219 10.641 1 92.44 155 TYR A C 1
ATOM 1230 O O . TYR A 1 155 ? 6.27 43.688 11.117 1 92.44 155 TYR A O 1
ATOM 1238 N N . LEU A 1 156 ? 4.957 41.938 10.672 1 92.81 156 LEU A N 1
ATOM 1239 C CA . LEU A 1 156 ? 5.844 41 11.344 1 92.81 156 LEU A CA 1
ATOM 1240 C C . LEU A 1 156 ? 7.16 40.844 10.586 1 92.81 156 LEU A C 1
ATOM 1242 O O . LEU A 1 156 ? 8.211 40.656 11.195 1 92.81 156 LEU A O 1
ATOM 1246 N N . GLU A 1 157 ? 7.113 40.875 9.281 1 91.75 157 GLU A N 1
ATOM 1247 C CA . GLU A 1 157 ? 8.336 40.812 8.484 1 91.75 157 GLU A CA 1
ATOM 1248 C C . GLU A 1 157 ? 9.297 41.938 8.844 1 91.75 157 GLU A C 1
ATOM 1250 O O . GLU A 1 157 ? 10.508 41.75 8.859 1 91.75 157 GLU A O 1
ATOM 1255 N N . ASP A 1 158 ? 8.727 43 9.133 1 87.5 158 ASP A N 1
ATOM 1256 C CA . ASP A 1 158 ? 9.539 44.188 9.461 1 87.5 158 ASP A CA 1
ATOM 1257 C C . ASP A 1 158 ? 10.07 44.094 10.891 1 87.5 158 ASP A C 1
ATOM 1259 O O . ASP A 1 158 ? 11.219 44.469 11.156 1 87.5 158 ASP A O 1
ATOM 1263 N N . ILE A 1 159 ? 9.25 43.594 11.742 1 83.56 159 ILE A N 1
ATOM 1264 C CA . ILE A 1 159 ? 9.578 43.594 13.164 1 83.56 159 ILE A CA 1
ATOM 1265 C C . ILE A 1 159 ? 10.555 42.469 13.477 1 83.56 159 ILE A C 1
ATOM 1267 O O . ILE A 1 159 ? 11.383 42.594 14.383 1 83.56 159 ILE A O 1
ATOM 1271 N N . VAL A 1 160 ? 10.492 41.406 12.797 1 79.81 160 VAL A N 1
ATOM 1272 C CA . VAL A 1 160 ? 11.266 40.188 13.109 1 79.81 160 VAL A CA 1
ATOM 1273 C C . VAL A 1 160 ? 12.75 40.469 12.867 1 79.81 160 VAL A C 1
ATOM 1275 O O . VAL A 1 160 ? 13.609 39.812 13.477 1 79.81 160 VAL A O 1
ATOM 1278 N N . LYS A 1 161 ? 13.008 41.375 12.086 1 76.25 161 LYS A N 1
ATOM 1279 C CA . LYS A 1 161 ? 14.398 41.75 11.867 1 76.25 161 LYS A CA 1
ATOM 1280 C C . LYS A 1 161 ? 15.055 42.188 13.164 1 76.25 161 LYS A C 1
ATOM 1282 O O . LYS A 1 161 ? 16.281 42.125 13.312 1 76.25 161 LYS A O 1
ATOM 1287 N N . SER A 1 162 ? 14.273 42.562 14.047 1 73.31 162 SER A N 1
ATOM 1288 C CA . SER A 1 162 ? 14.781 43.125 15.297 1 73.31 162 SER A CA 1
ATOM 1289 C C . SER A 1 162 ? 14.852 42.062 16.391 1 73.31 162 SER A C 1
ATOM 1291 O O . SER A 1 162 ? 15.391 42.312 17.469 1 73.31 162 SER A O 1
ATOM 1293 N N . PHE A 1 163 ? 14.352 40.906 16.172 1 72.38 163 PHE A N 1
ATOM 1294 C CA . PHE A 1 163 ? 14.281 39.844 17.188 1 72.38 163 PHE A CA 1
ATOM 1295 C C . PHE A 1 163 ? 15.57 39.031 17.203 1 72.38 163 PHE A C 1
ATOM 1297 O O . PHE A 1 163 ? 16.312 39 16.219 1 72.38 163 PHE A O 1
ATOM 1304 N N . SER A 1 164 ? 16.031 38.688 18.453 1 66.81 164 SER A N 1
ATOM 1305 C CA . SER A 1 164 ? 17.016 37.625 18.516 1 66.81 164 SER A CA 1
ATOM 1306 C C . SER A 1 164 ? 16.453 36.312 17.969 1 66.81 164 SER A C 1
ATOM 1308 O O . SER A 1 164 ? 15.766 35.594 18.688 1 66.81 164 SER A O 1
ATOM 1310 N N . ILE A 1 165 ? 16.641 36.094 16.781 1 63.5 165 ILE A N 1
ATOM 1311 C CA . ILE A 1 165 ? 15.922 35.062 16.016 1 63.5 165 ILE A CA 1
ATOM 1312 C C . ILE A 1 165 ? 16.719 33.781 16.016 1 63.5 165 ILE A C 1
ATOM 1314 O O . ILE A 1 165 ? 16.578 32.969 15.102 1 63.5 165 ILE A O 1
ATOM 1318 N N . GLU A 1 166 ? 17.422 33.656 17.047 1 76.25 166 GLU A N 1
ATOM 1319 C CA . GLU A 1 166 ? 18.312 32.5 17 1 76.25 166 GLU A CA 1
ATOM 1320 C C . GLU A 1 166 ? 17.516 31.203 17.094 1 76.25 166 GLU A C 1
ATOM 1322 O O . GLU A 1 166 ? 17.875 30.203 16.453 1 76.25 166 GLU A O 1
ATOM 1327 N N . LYS A 1 167 ? 16.391 31.328 17.703 1 85.5 167 LYS A N 1
ATOM 1328 C CA . LYS A 1 167 ? 15.672 30.094 17.938 1 85.5 167 LYS A CA 1
ATOM 1329 C C . LYS A 1 167 ? 14.398 30.031 17.094 1 85.5 167 LYS A C 1
ATOM 1331 O O . LYS A 1 167 ? 13.68 29.031 17.109 1 85.5 167 LYS A O 1
ATOM 1336 N N . LEU A 1 168 ? 14.117 31.016 16.438 1 90 168 LEU A N 1
ATOM 1337 C CA . LEU A 1 168 ? 12.898 31.078 15.633 1 90 168 LEU A CA 1
ATOM 1338 C C . LEU A 1 168 ? 13.141 30.516 14.234 1 90 168 LEU A C 1
ATOM 1340 O O . LEU A 1 168 ? 14.008 31.016 13.508 1 90 168 LEU A O 1
ATOM 1344 N N . LYS A 1 169 ? 12.375 29.562 13.914 1 90.06 169 LYS A N 1
ATOM 1345 C CA . LYS A 1 169 ? 12.492 28.984 12.578 1 90.06 169 LYS A CA 1
ATOM 1346 C C . LYS A 1 169 ? 11.555 29.688 11.594 1 90.06 169 LYS A C 1
ATOM 1348 O O . LYS A 1 169 ? 11.977 30.047 10.492 1 90.06 169 LYS A O 1
ATOM 1353 N N . LYS A 1 170 ? 10.297 29.859 12 1 92.25 170 LYS A N 1
ATOM 1354 C CA . LYS A 1 170 ? 9.305 30.422 11.094 1 92.25 170 LYS A CA 1
ATOM 1355 C C . LYS A 1 170 ? 8.055 30.859 11.859 1 92.25 170 LYS A C 1
ATOM 1357 O O . LYS A 1 170 ? 7.793 30.375 12.961 1 92.25 170 LYS A O 1
ATOM 1362 N N . ILE A 1 171 ? 7.395 31.844 11.297 1 95.31 171 ILE A N 1
ATOM 1363 C CA . ILE A 1 171 ? 6.074 32.219 11.766 1 95.31 171 ILE A CA 1
ATOM 1364 C C . ILE A 1 171 ? 5.035 31.969 10.672 1 95.31 171 ILE A C 1
ATOM 1366 O O . ILE A 1 171 ? 5.219 32.344 9.523 1 95.31 171 ILE A O 1
ATOM 1370 N N . HIS A 1 172 ? 4.016 31.266 11.031 1 96.25 172 HIS A N 1
ATOM 1371 C CA . HIS A 1 172 ? 2.936 30.969 10.094 1 96.25 172 HIS A CA 1
ATOM 1372 C C . HIS A 1 172 ? 1.642 31.656 10.508 1 96.25 172 HIS A C 1
ATOM 1374 O O . HIS A 1 172 ? 1.121 31.406 11.602 1 96.25 172 HIS A O 1
ATOM 1380 N N . ILE A 1 173 ? 1.128 32.5 9.633 1 96.94 173 ILE A N 1
ATOM 1381 C CA . ILE A 1 173 ? -0.155 33.125 9.883 1 96.94 173 ILE A CA 1
ATOM 1382 C C . ILE A 1 173 ? -1.269 32.375 9.18 1 96.94 173 ILE A C 1
ATOM 1384 O O . ILE A 1 173 ? -1.244 32.219 7.953 1 96.94 173 ILE A O 1
ATOM 1388 N N . LEU A 1 174 ? -2.148 31.875 9.938 1 96.94 174 LEU A N 1
ATOM 1389 C CA . LEU A 1 174 ? -3.346 31.25 9.391 1 96.94 174 LEU A CA 1
ATOM 1390 C C . LEU A 1 174 ? -4.555 32.156 9.531 1 96.94 174 LEU A C 1
ATOM 1392 O O . LEU A 1 174 ? -5.055 32.375 10.633 1 96.94 174 LEU A O 1
ATOM 1396 N N . GLN A 1 175 ? -4.98 32.656 8.422 1 96.25 175 GLN A N 1
ATOM 1397 C CA . GLN A 1 175 ? -6.152 33.531 8.398 1 96.25 175 GLN A CA 1
ATOM 1398 C C . GLN A 1 175 ? -7.398 32.75 7.984 1 96.25 175 GLN A C 1
ATOM 1400 O O . GLN A 1 175 ? -7.418 32.094 6.934 1 96.25 175 GLN A O 1
ATOM 1405 N N . ILE A 1 176 ? -8.391 32.812 8.781 1 94.88 176 ILE A N 1
ATOM 1406 C CA . ILE A 1 176 ? -9.664 32.188 8.461 1 94.88 176 ILE A CA 1
ATOM 1407 C C . ILE A 1 176 ? -10.602 33.188 7.828 1 94.88 176 ILE A C 1
ATOM 1409 O O . ILE A 1 176 ? -10.867 34.25 8.414 1 94.88 176 ILE A O 1
ATOM 1413 N N . THR A 1 177 ? -11 32.844 6.602 1 90.31 177 THR A N 1
ATOM 1414 C CA . THR A 1 177 ? -11.836 33.812 5.867 1 90.31 177 THR A CA 1
ATOM 1415 C C . THR A 1 177 ? -13.062 33.094 5.289 1 90.31 177 THR A C 1
ATOM 1417 O O . THR A 1 177 ? -13.133 31.859 5.285 1 90.31 177 THR A O 1
ATOM 1420 N N . GLU A 1 178 ? -13.953 33.844 4.949 1 81.69 178 GLU A N 1
ATOM 1421 C CA . GLU A 1 178 ? -15.148 33.312 4.293 1 81.69 178 GLU A CA 1
ATOM 1422 C C . GLU A 1 178 ? -14.93 33.156 2.791 1 81.69 178 GLU A C 1
ATOM 1424 O O . GLU A 1 178 ? -15.688 32.438 2.117 1 81.69 178 GLU A O 1
ATOM 1429 N N . SER A 1 179 ? -13.883 33.688 2.355 1 75.44 179 SER A N 1
ATOM 1430 C CA . SER A 1 179 ? -13.602 33.625 0.925 1 75.44 179 SER A CA 1
ATOM 1431 C C . SER A 1 179 ? -13.148 32.219 0.521 1 75.44 179 SER A C 1
ATOM 1433 O O . SER A 1 179 ? -12.484 31.531 1.299 1 75.44 179 SER A O 1
ATOM 1435 N N . ILE A 1 180 ? -13.562 31.906 -0.645 1 67.81 180 ILE A N 1
ATOM 1436 C CA . ILE A 1 180 ? -13.359 30.547 -1.14 1 67.81 180 ILE A CA 1
ATOM 1437 C C . ILE A 1 180 ? -11.922 30.391 -1.633 1 67.81 180 ILE A C 1
ATOM 1439 O O . ILE A 1 180 ? -11.383 29.281 -1.648 1 67.81 180 ILE A O 1
ATOM 1443 N N . ASN A 1 181 ? -11.25 31.484 -1.741 1 69.81 181 ASN A N 1
ATOM 1444 C CA . ASN A 1 181 ? -9.93 31.328 -2.338 1 69.81 181 ASN A CA 1
ATOM 1445 C C . ASN A 1 181 ? -8.867 31.047 -1.281 1 69.81 181 ASN A C 1
ATOM 1447 O O . ASN A 1 181 ? -8.719 31.797 -0.318 1 69.81 181 ASN A O 1
ATOM 1451 N N . ASN A 1 182 ? -8.375 29.828 -1.36 1 70.62 182 ASN A N 1
ATOM 1452 C CA . ASN A 1 182 ? -7.234 29.484 -0.519 1 70.62 182 ASN A CA 1
ATOM 1453 C C . ASN A 1 182 ? -5.926 30.016 -1.104 1 70.62 182 ASN A C 1
ATOM 1455 O O . ASN A 1 182 ? -5.621 29.766 -2.271 1 70.62 182 ASN A O 1
ATOM 1459 N N . LEU A 1 183 ? -5.27 30.906 -0.336 1 79.81 183 LEU A N 1
ATOM 1460 C CA . LEU A 1 183 ? -4.035 31.531 -0.803 1 79.81 183 LEU A CA 1
ATOM 1461 C C . LEU A 1 183 ? -2.92 31.375 0.224 1 79.81 183 LEU A C 1
ATOM 1463 O O . LEU A 1 183 ? -3.166 31.438 1.43 1 79.81 183 LEU A O 1
ATOM 1467 N N . THR A 1 184 ? -1.84 30.969 -0.273 1 82.81 184 THR A N 1
ATOM 1468 C CA . THR A 1 184 ? -0.66 30.938 0.583 1 82.81 184 THR A CA 1
ATOM 1469 C C . THR A 1 184 ? 0.43 31.859 0.034 1 82.81 184 THR A C 1
ATOM 1471 O O . THR A 1 184 ? 0.792 31.766 -1.142 1 82.81 184 THR A O 1
ATOM 1474 N N . LYS A 1 185 ? 0.815 32.844 0.852 1 85.19 185 LYS A N 1
ATOM 1475 C CA . LYS A 1 185 ? 1.927 33.719 0.545 1 85.19 185 LYS A CA 1
ATOM 1476 C C . LYS A 1 185 ? 3.143 33.406 1.411 1 85.19 185 LYS A C 1
ATOM 1478 O O . LYS A 1 185 ? 3.09 33.562 2.635 1 85.19 185 LYS A O 1
ATOM 1483 N N . ILE A 1 186 ? 4.191 33.031 0.709 1 85.19 186 ILE A N 1
ATOM 1484 C CA . ILE A 1 186 ? 5.402 32.656 1.428 1 85.19 186 ILE A CA 1
ATOM 1485 C C . ILE A 1 186 ? 6.305 33.844 1.604 1 85.19 186 ILE A C 1
ATOM 1487 O O . ILE A 1 186 ? 6.578 34.594 0.643 1 85.19 186 ILE A O 1
ATOM 1491 N N . GLY A 1 187 ? 6.715 34.125 2.861 1 85.25 187 GLY A N 1
ATOM 1492 C CA . GLY A 1 187 ? 7.652 35.188 3.17 1 85.25 187 GLY A CA 1
ATOM 1493 C C . GLY A 1 187 ? 9.039 34.688 3.514 1 85.25 187 GLY A C 1
ATOM 1494 O O . GLY A 1 187 ? 9.375 33.531 3.238 1 85.25 187 GLY A O 1
ATOM 1495 N N . VAL A 1 188 ? 9.812 35.594 3.963 1 83.25 188 VAL A N 1
ATOM 1496 C CA . VAL A 1 188 ? 11.164 35.219 4.375 1 83.25 188 VAL A CA 1
ATOM 1497 C C . VAL A 1 188 ? 11.109 34.438 5.676 1 83.25 188 VAL A C 1
ATOM 1499 O O . VAL A 1 188 ? 11.602 33.312 5.746 1 83.25 188 VAL A O 1
ATOM 1502 N N . LEU A 1 189 ? 10.391 35 6.641 1 89.56 189 LEU A N 1
ATOM 1503 C CA . LEU A 1 189 ? 10.273 34.344 7.934 1 89.56 189 LEU A CA 1
ATOM 1504 C C . LEU A 1 189 ? 8.812 34.125 8.305 1 89.56 189 LEU A C 1
ATOM 1506 O O . LEU A 1 189 ? 8.508 33.312 9.188 1 89.56 189 LEU A O 1
ATOM 1510 N N . VAL A 1 190 ? 7.988 34.844 7.562 1 93.69 190 VAL A N 1
ATOM 1511 C CA . VAL A 1 190 ? 6.578 34.812 7.934 1 93.69 190 VAL A CA 1
ATOM 1512 C C . VAL A 1 190 ? 5.746 34.312 6.746 1 93.69 190 VAL A C 1
ATOM 1514 O O . VAL A 1 190 ? 5.691 35 5.711 1 93.69 190 VAL A O 1
ATOM 1517 N N . ASP A 1 191 ? 5.105 33.25 6.91 1 93 191 ASP A N 1
ATOM 1518 C CA . ASP A 1 191 ? 4.191 32.75 5.895 1 93 191 ASP A CA 1
ATOM 1519 C C . ASP A 1 191 ? 2.744 33.094 6.227 1 93 191 ASP A C 1
ATOM 1521 O O . ASP A 1 191 ? 2.373 33.188 7.398 1 93 191 ASP A O 1
ATOM 1525 N N . HIS A 1 192 ? 2.012 33.344 5.191 1 94.75 192 HIS A N 1
ATOM 1526 C CA . HIS A 1 192 ? 0.598 33.688 5.344 1 94.75 192 HIS A CA 1
ATOM 1527 C C . HIS A 1 192 ? -0.278 32.75 4.527 1 94.75 192 HIS A C 1
ATOM 1529 O O . HIS A 1 192 ? -0.101 32.625 3.311 1 94.75 192 HIS A O 1
ATOM 1535 N N . THR A 1 193 ? -1.181 32.031 5.215 1 94.25 193 THR A N 1
ATOM 1536 C CA . THR A 1 193 ? -2.109 31.109 4.562 1 94.25 193 THR A CA 1
ATOM 1537 C C . THR A 1 193 ? -3.555 31.484 4.887 1 94.25 193 THR A C 1
ATOM 1539 O O . THR A 1 193 ? -3.895 31.719 6.047 1 94.25 193 THR A O 1
ATOM 1542 N N . GLN A 1 194 ? -4.371 31.578 3.855 1 94.31 194 GLN A N 1
ATOM 1543 C CA . GLN A 1 194 ? -5.797 31.844 4.008 1 94.31 194 GLN A CA 1
ATOM 1544 C C . GLN A 1 194 ? -6.625 30.594 3.715 1 94.31 194 GLN A C 1
ATOM 1546 O O . GLN A 1 194 ? -6.426 29.938 2.691 1 94.31 194 GLN A O 1
ATOM 1551 N N . ILE A 1 195 ? -7.504 30.281 4.637 1 93.5 195 ILE A N 1
ATOM 1552 C CA . ILE A 1 195 ? -8.367 29.141 4.406 1 93.5 195 ILE A CA 1
ATOM 1553 C C . ILE A 1 195 ? -9.797 29.469 4.809 1 93.5 195 ILE A C 1
ATOM 1555 O O . ILE A 1 195 ? -10.023 30.391 5.605 1 93.5 195 ILE A O 1
ATOM 1559 N N . THR A 1 196 ? -10.727 28.75 4.211 1 92.38 196 THR A N 1
ATOM 1560 C CA . THR A 1 196 ? -12.117 28.844 4.645 1 92.38 196 THR A CA 1
ATOM 1561 C C . THR A 1 196 ? -12.344 28 5.902 1 92.38 196 THR A C 1
ATOM 1563 O O . THR A 1 196 ? -11.633 27.031 6.145 1 92.38 196 THR A O 1
ATOM 1566 N N . LEU A 1 197 ? -13.336 28.422 6.641 1 90.75 197 LEU A N 1
ATOM 1567 C CA . LEU A 1 197 ? -13.648 27.672 7.852 1 90.75 197 LEU A CA 1
ATOM 1568 C C . LEU A 1 197 ? -14.203 26.297 7.508 1 90.75 197 LEU A C 1
ATOM 1570 O O . LEU A 1 197 ? -15.406 26.141 7.277 1 90.75 197 LEU A O 1
ATOM 1574 N N . ASN A 1 198 ? -13.359 25.359 7.512 1 91.62 198 ASN A N 1
ATOM 1575 C CA . ASN A 1 198 ? -13.625 23.953 7.215 1 91.62 198 ASN A CA 1
ATOM 1576 C C . ASN A 1 198 ? -12.75 23.031 8.047 1 91.62 198 ASN A C 1
ATOM 1578 O O . ASN A 1 198 ? -11.531 23.234 8.125 1 91.62 198 ASN A O 1
ATOM 1582 N N . SER A 1 199 ? -13.406 22.109 8.625 1 92.75 199 SER A N 1
ATOM 1583 C CA . SER A 1 199 ? -12.688 21.234 9.547 1 92.75 199 SER A CA 1
ATOM 1584 C C . SER A 1 199 ? -11.555 20.516 8.836 1 92.75 199 SER A C 1
ATOM 1586 O O . SER A 1 199 ? -10.453 20.375 9.383 1 92.75 199 SER A O 1
ATOM 1588 N N . PHE A 1 200 ? -11.852 20.062 7.676 1 94.06 200 PHE A N 1
ATOM 1589 C CA . PHE A 1 200 ? -10.852 19.328 6.922 1 94.06 200 PHE A CA 1
ATOM 1590 C C . PHE A 1 200 ? -9.672 20.219 6.562 1 94.06 200 PHE A C 1
ATOM 1592 O O . PHE A 1 200 ? -8.516 19.812 6.699 1 94.06 200 PHE A O 1
ATOM 1599 N N . LYS A 1 201 ? -9.945 21.359 6.09 1 93.5 201 LYS A N 1
ATOM 1600 C CA . LYS A 1 201 ? -8.898 22.281 5.68 1 93.5 201 LYS A CA 1
ATOM 1601 C C . LYS A 1 201 ? -8.047 22.719 6.871 1 93.5 201 LYS A C 1
ATOM 1603 O O . LYS A 1 201 ? -6.832 22.859 6.758 1 93.5 201 LYS A O 1
ATOM 1608 N N . LEU A 1 202 ? -8.703 22.969 7.98 1 95.38 202 LEU A N 1
ATOM 1609 C CA . LEU A 1 202 ? -7.988 23.328 9.195 1 95.38 202 LEU A CA 1
ATOM 1610 C C . LEU A 1 202 ? -7.035 22.219 9.625 1 95.38 202 LEU A C 1
ATOM 1612 O O . LEU A 1 202 ? -5.867 22.484 9.914 1 95.38 202 LEU A O 1
ATOM 1616 N N . GLU A 1 203 ? -7.547 21.047 9.602 1 96.69 203 GLU A N 1
ATOM 1617 C CA . GLU A 1 203 ? -6.719 19.906 9.977 1 96.69 203 GLU A CA 1
ATOM 1618 C C . GLU A 1 203 ? -5.543 19.734 9.023 1 96.69 203 GLU A C 1
ATOM 1620 O O . GLU A 1 203 ? -4.426 19.453 9.453 1 96.69 203 GLU A O 1
ATOM 1625 N N . GLN A 1 204 ? -5.883 19.906 7.762 1 95.5 204 GLN A N 1
ATOM 1626 C CA . GLN A 1 204 ? -4.828 19.781 6.762 1 95.5 204 GLN A CA 1
ATOM 1627 C C . GLN A 1 204 ? -3.719 20.797 7.016 1 95.5 204 GLN A C 1
ATOM 1629 O O . GLN A 1 204 ? -2.539 20.5 6.828 1 95.5 204 GLN A O 1
ATOM 1634 N N . PHE A 1 205 ? -4.082 21.938 7.395 1 95.88 205 PHE A N 1
ATOM 1635 C CA . PHE A 1 205 ? -3.09 22.969 7.695 1 95.88 205 PHE A CA 1
ATOM 1636 C C . PHE A 1 205 ? -2.199 22.531 8.859 1 95.88 205 PHE A C 1
ATOM 1638 O O . PHE A 1 205 ? -0.972 22.609 8.766 1 95.88 205 PHE A O 1
ATOM 1645 N N . PHE A 1 206 ? -2.781 22.109 9.891 1 97.81 206 PHE A N 1
ATOM 1646 C CA . PHE A 1 206 ? -2.008 21.766 11.078 1 97.81 206 PHE A CA 1
ATOM 1647 C C . PHE A 1 206 ? -1.222 20.484 10.867 1 97.81 206 PHE A C 1
ATOM 1649 O O . PHE A 1 206 ? -0.197 20.266 11.516 1 97.81 206 PHE A O 1
ATOM 1656 N N . LYS A 1 207 ? -1.71 19.625 9.984 1 97.56 207 LYS A N 1
ATOM 1657 C CA . LYS A 1 207 ? -0.982 18.391 9.695 1 97.56 207 LYS A CA 1
ATOM 1658 C C . LYS A 1 207 ? 0.362 18.688 9.031 1 97.56 207 LYS A C 1
ATOM 1660 O O . LYS A 1 207 ? 1.226 17.812 8.945 1 97.56 207 LYS A O 1
ATOM 1665 N N . LEU A 1 208 ? 0.582 19.906 8.633 1 96.06 208 LEU A N 1
ATOM 1666 C CA . LEU A 1 208 ? 1.898 20.312 8.148 1 96.06 208 LEU A CA 1
ATOM 1667 C C . LEU A 1 208 ? 2.961 20.094 9.227 1 96.06 208 LEU A C 1
ATOM 1669 O O . LEU A 1 208 ? 4.133 19.875 8.906 1 96.06 208 LEU A O 1
ATOM 1673 N N . TRP A 1 209 ? 2.547 20.125 10.492 1 96.81 209 TRP A N 1
ATOM 1674 C CA . TRP A 1 209 ? 3.459 19.922 11.617 1 96.81 209 TRP A CA 1
ATOM 1675 C C . TRP A 1 209 ? 4.027 18.5 11.609 1 96.81 209 TRP A C 1
ATOM 1677 O O . TRP A 1 209 ? 5.031 18.234 12.273 1 96.81 209 TRP A O 1
ATOM 1687 N N . LEU A 1 210 ? 3.367 17.594 10.859 1 96.62 210 LEU A N 1
ATOM 1688 C CA . LEU A 1 210 ? 3.738 16.188 10.906 1 96.62 210 LEU A CA 1
ATOM 1689 C C . LEU A 1 210 ? 4.754 15.859 9.82 1 96.62 210 LEU A C 1
ATOM 1691 O O . LEU A 1 210 ? 5.277 14.742 9.766 1 96.62 210 LEU A O 1
ATOM 1695 N N . LEU A 1 211 ? 5.043 16.781 9 1 95.12 211 LEU A N 1
ATOM 1696 C CA . LEU A 1 211 ? 5.949 16.531 7.883 1 95.12 211 LEU A CA 1
ATOM 1697 C C . LEU A 1 211 ? 7.402 16.672 8.32 1 95.12 211 LEU A C 1
ATOM 1699 O O . LEU A 1 211 ? 7.703 17.422 9.258 1 95.12 211 LEU A O 1
ATOM 1703 N N . ASP A 1 212 ? 8.266 15.93 7.703 1 92.38 212 ASP A N 1
ATOM 1704 C CA . ASP A 1 212 ? 9.695 15.984 7.996 1 92.38 212 ASP A CA 1
ATOM 1705 C C . ASP A 1 212 ? 10.281 17.344 7.617 1 92.38 212 ASP A C 1
ATOM 1707 O O . ASP A 1 212 ? 10.195 17.766 6.465 1 92.38 212 ASP A O 1
ATOM 1711 N N . CYS A 1 213 ? 10.93 17.984 8.555 1 89.94 213 CYS A N 1
ATOM 1712 C CA . CYS A 1 213 ? 11.453 19.328 8.344 1 89.94 213 CYS A CA 1
ATOM 1713 C C . CYS A 1 213 ? 12.961 19.297 8.109 1 89.94 213 CYS A C 1
ATOM 1715 O O . CYS A 1 213 ? 13.586 20.344 7.941 1 89.94 213 CYS A O 1
ATOM 1717 N N . ASP A 1 214 ? 13.508 18.125 8.047 1 87.88 214 ASP A N 1
ATOM 1718 C CA . ASP A 1 214 ? 14.953 18.031 7.875 1 87.88 214 ASP A CA 1
ATOM 1719 C C . ASP A 1 214 ? 15.367 18.406 6.453 1 87.88 214 ASP A C 1
ATOM 1721 O O . ASP A 1 214 ? 14.805 17.906 5.48 1 87.88 214 ASP A O 1
ATOM 1725 N N . THR A 1 215 ? 16.328 19.328 6.406 1 87.69 215 THR A N 1
ATOM 1726 C CA . THR A 1 215 ? 16.812 19.766 5.105 1 87.69 215 THR A CA 1
ATOM 1727 C C . THR A 1 215 ? 18.312 19.5 4.961 1 87.69 215 THR A C 1
ATOM 1729 O O . THR A 1 215 ? 18.984 20.141 4.145 1 87.69 215 THR A O 1
ATOM 1732 N N . SER A 1 216 ? 18.859 18.641 5.711 1 87.56 216 SER A N 1
ATOM 1733 C CA . SER A 1 216 ? 20.297 18.406 5.727 1 87.56 216 SER A CA 1
ATOM 1734 C C . SER A 1 216 ? 20.734 17.625 4.488 1 87.56 216 SER A C 1
ATOM 1736 O O . SER A 1 216 ? 21.844 17.844 3.977 1 87.56 216 SER A O 1
ATOM 1738 N N . GLN A 1 217 ? 19.844 16.766 4.121 1 91.38 217 GLN A N 1
ATOM 1739 C CA . GLN A 1 217 ? 20.156 15.945 2.961 1 91.38 217 GLN A CA 1
ATOM 1740 C C . GLN A 1 217 ? 18.938 15.766 2.059 1 91.38 217 GLN A C 1
ATOM 1742 O O . GLN A 1 217 ? 17.797 15.844 2.523 1 91.38 217 GLN A O 1
ATOM 1747 N N . GLU A 1 218 ? 19.25 15.656 0.771 1 94.25 218 GLU A N 1
ATOM 1748 C CA . GLU A 1 218 ? 18.172 15.234 -0.117 1 94.25 218 GLU A CA 1
ATOM 1749 C C . GLU A 1 218 ? 17.734 13.805 0.188 1 94.25 218 GLU A C 1
ATOM 1751 O O . GLU A 1 218 ? 18.469 13.039 0.803 1 94.25 218 GLU A O 1
ATOM 1756 N N . HIS A 1 219 ? 16.562 13.469 -0.21 1 94.88 219 HIS A N 1
ATOM 1757 C CA . HIS A 1 219 ? 16.016 12.148 0.104 1 94.88 219 HIS A CA 1
ATOM 1758 C C . HIS A 1 219 ? 16.203 11.188 -1.066 1 94.88 219 HIS A C 1
ATOM 1760 O O . HIS A 1 219 ? 16.453 10 -0.865 1 94.88 219 HIS A O 1
ATOM 1766 N N . ILE A 1 220 ? 16 11.664 -2.26 1 96.38 220 ILE A N 1
ATOM 1767 C CA . ILE A 1 220 ? 16.016 10.836 -3.457 1 96.38 220 ILE A CA 1
ATOM 1768 C C . ILE A 1 220 ? 16.766 11.555 -4.574 1 96.38 220 ILE A C 1
ATOM 1770 O O . ILE A 1 220 ? 16.594 12.758 -4.77 1 96.38 220 ILE A O 1
ATOM 1774 N N . CYS A 1 221 ? 17.578 10.875 -5.277 1 95.94 221 CYS A N 1
ATOM 1775 C CA . CYS A 1 221 ? 18.234 11.367 -6.484 1 95.94 221 CYS A CA 1
ATOM 1776 C C . CYS A 1 221 ? 17.734 10.609 -7.715 1 95.94 221 CYS A C 1
ATOM 1778 O O . CYS A 1 221 ? 17.859 9.391 -7.785 1 95.94 221 CYS A O 1
ATOM 1780 N N . ILE A 1 222 ? 17.219 11.336 -8.648 1 96.56 222 ILE A N 1
ATOM 1781 C CA . ILE A 1 222 ? 16.719 10.742 -9.891 1 96.56 222 ILE A CA 1
ATOM 1782 C C . ILE A 1 222 ? 17.812 10.836 -10.969 1 96.56 222 ILE A C 1
ATOM 1784 O O . ILE A 1 222 ? 18.281 11.93 -11.281 1 96.56 222 ILE A O 1
ATOM 1788 N N . HIS A 1 223 ? 18.141 9.719 -11.484 1 94.12 223 HIS A N 1
ATOM 1789 C CA . HIS A 1 223 ? 19.109 9.609 -12.578 1 94.12 223 HIS A CA 1
ATOM 1790 C C . HIS A 1 223 ? 18.438 9.148 -13.867 1 94.12 223 HIS A C 1
ATOM 1792 O O . HIS A 1 223 ? 17.391 8.484 -13.828 1 94.12 223 HIS A O 1
ATOM 1798 N N . PHE A 1 224 ? 18.969 9.586 -14.969 1 91.62 224 PHE A N 1
ATOM 1799 C CA . PHE A 1 224 ? 18.453 9.148 -16.266 1 91.62 224 PHE A CA 1
ATOM 1800 C C . PHE A 1 224 ? 19.469 8.242 -16.969 1 91.62 224 PHE A C 1
ATOM 1802 O O . PHE A 1 224 ? 20.656 8.539 -16.984 1 91.62 224 PHE A O 1
ATOM 1809 N N . ASN A 1 225 ? 19 6.98 -17.266 1 78.06 225 ASN A N 1
ATOM 1810 C CA . ASN A 1 225 ? 19.859 6.043 -17.984 1 78.06 225 ASN A CA 1
ATOM 1811 C C . ASN A 1 225 ? 20.094 6.469 -19.422 1 78.06 225 ASN A C 1
ATOM 1813 O O . ASN A 1 225 ? 19.281 6.168 -20.297 1 78.06 225 ASN A O 1
ATOM 1817 N N . ASN A 1 226 ? 20.656 7.66 -19.625 1 64.19 226 ASN A N 1
ATOM 1818 C CA . ASN A 1 226 ? 20.859 8.133 -21 1 64.19 226 ASN A CA 1
ATOM 1819 C C . ASN A 1 226 ? 22.031 7.434 -21.672 1 64.19 226 ASN A C 1
ATOM 1821 O O . ASN A 1 226 ? 23.062 7.176 -21.016 1 64.19 226 ASN A O 1
ATOM 1825 N N . CYS A 1 227 ? 21.719 6.754 -22.688 1 56.19 227 CYS A N 1
ATOM 1826 C CA . CYS A 1 227 ? 22.656 6.039 -23.547 1 56.19 227 CYS A CA 1
ATOM 1827 C C . CYS A 1 227 ? 23.797 6.945 -24 1 56.19 227 CYS A C 1
ATOM 1829 O O . CYS A 1 227 ? 24.875 6.469 -24.359 1 56.19 227 CYS A O 1
ATOM 1831 N N . ASN A 1 228 ? 23.406 8.227 -24.109 1 58.91 228 ASN A N 1
ATOM 1832 C CA . ASN A 1 228 ? 24.469 8.977 -24.75 1 58.91 228 ASN A CA 1
ATOM 1833 C C . ASN A 1 228 ? 25.469 9.547 -23.734 1 58.91 228 ASN A C 1
ATOM 1835 O O . ASN A 1 228 ? 25.109 10.406 -22.938 1 58.91 228 ASN A O 1
ATOM 1839 N N . ASN A 1 229 ? 26.531 8.828 -23.484 1 57.53 229 ASN A N 1
ATOM 1840 C CA . ASN A 1 229 ? 27.672 9.062 -22.594 1 57.53 229 ASN A CA 1
ATOM 1841 C C . ASN A 1 229 ? 28.219 10.477 -22.766 1 57.53 229 ASN A C 1
ATOM 1843 O O . ASN A 1 229 ? 29.062 10.914 -21.969 1 57.53 229 ASN A O 1
ATOM 1847 N N . SER A 1 230 ? 27.953 11.242 -23.781 1 59.34 230 SER A N 1
ATOM 1848 C CA . SER A 1 230 ? 28.688 12.477 -24.031 1 59.34 230 SER A CA 1
ATOM 1849 C C . SER A 1 230 ? 28.047 13.656 -23.312 1 59.34 230 SER A C 1
ATOM 1851 O O . SER A 1 230 ? 28.656 14.719 -23.188 1 59.34 230 SER A O 1
ATOM 1853 N N . ARG A 1 231 ? 26.938 13.578 -22.938 1 59.5 231 ARG A N 1
ATOM 1854 C CA . ARG A 1 231 ? 26.266 14.727 -22.328 1 59.5 231 ARG A CA 1
ATOM 1855 C C . ARG A 1 231 ? 26.219 14.609 -20.812 1 59.5 231 ARG A C 1
ATOM 1857 O O . ARG A 1 231 ? 26.234 13.5 -20.266 1 59.5 231 ARG A O 1
ATOM 1864 N N . LYS A 1 232 ? 26.328 15.805 -20.25 1 65.38 232 LYS A N 1
ATOM 1865 C CA . LYS A 1 232 ? 26.281 15.898 -18.797 1 65.38 232 LYS A CA 1
ATOM 1866 C C . LYS A 1 232 ? 25.016 15.227 -18.25 1 65.38 232 LYS A C 1
ATOM 1868 O O . LYS A 1 232 ? 23.906 15.523 -18.688 1 65.38 232 LYS A O 1
ATOM 1873 N N . LYS A 1 233 ? 25.219 14.367 -17.344 1 80.81 233 LYS A N 1
ATOM 1874 C CA . LYS A 1 233 ? 24.141 13.578 -16.75 1 80.81 233 LYS A CA 1
ATOM 1875 C C . LYS A 1 233 ? 23.312 14.414 -15.773 1 80.81 233 LYS A C 1
ATOM 1877 O O . LYS A 1 233 ? 23.859 15.102 -14.914 1 80.81 233 LYS A O 1
ATOM 1882 N N . ILE A 1 234 ? 22.125 14.648 -16.109 1 88.12 234 ILE A N 1
ATOM 1883 C CA . ILE A 1 234 ? 21.203 15.398 -15.273 1 88.12 234 ILE A CA 1
ATOM 1884 C C . ILE A 1 234 ? 20.797 14.562 -14.055 1 88.12 234 ILE A C 1
ATOM 1886 O O . ILE A 1 234 ? 20.469 13.383 -14.195 1 88.12 234 ILE A O 1
ATOM 1890 N N . VAL A 1 235 ? 21.031 15.125 -12.891 1 93.38 235 VAL A N 1
ATOM 1891 C CA . VAL A 1 235 ? 20.578 14.516 -11.648 1 93.38 235 VAL A CA 1
ATOM 1892 C C . VAL A 1 235 ? 19.594 15.445 -10.953 1 93.38 235 VAL A C 1
ATOM 1894 O O . VAL A 1 235 ? 19.891 16.625 -10.711 1 93.38 235 VAL A O 1
ATOM 1897 N N . ILE A 1 236 ? 18.438 15 -10.758 1 95.75 236 ILE A N 1
ATOM 1898 C CA . ILE A 1 236 ? 17.422 15.797 -10.062 1 95.75 236 ILE A CA 1
ATOM 1899 C C . ILE A 1 236 ? 17.312 15.328 -8.617 1 95.75 236 ILE A C 1
ATOM 1901 O O . ILE A 1 236 ? 17 14.164 -8.359 1 95.75 236 ILE A O 1
ATOM 1905 N N . LYS A 1 237 ? 17.562 16.188 -7.734 1 96.31 237 LYS A N 1
ATOM 1906 C CA . LYS A 1 237 ? 17.5 15.867 -6.309 1 96.31 237 LYS A CA 1
ATOM 1907 C C . LYS A 1 237 ? 16.125 16.234 -5.73 1 96.31 237 LYS A C 1
ATOM 1909 O O . LYS A 1 237 ? 15.617 17.328 -5.973 1 96.31 237 LYS A O 1
ATOM 1914 N N . CYS A 1 238 ? 15.555 15.266 -4.926 1 96.75 238 CYS A N 1
ATOM 1915 C CA . CYS A 1 238 ? 14.18 15.43 -4.465 1 96.75 238 CYS A CA 1
ATOM 1916 C C . CYS A 1 238 ? 14.062 15.125 -2.979 1 96.75 238 CYS A C 1
ATOM 1918 O O . CYS A 1 238 ? 14.938 14.484 -2.4 1 96.75 238 CYS A O 1
ATOM 1920 N N . ASP A 1 239 ? 13.047 15.664 -2.426 1 95.19 239 ASP A N 1
ATOM 1921 C CA . ASP A 1 239 ? 12.539 15.25 -1.119 1 95.19 239 ASP A CA 1
ATOM 1922 C C . ASP A 1 239 ? 11.234 14.477 -1.258 1 95.19 239 ASP A C 1
ATOM 1924 O O . ASP A 1 239 ? 10.445 14.742 -2.166 1 95.19 239 ASP A O 1
ATOM 1928 N N . VAL A 1 240 ? 11.078 13.523 -0.373 1 95.69 240 VAL A N 1
ATOM 1929 C CA . VAL A 1 240 ? 9.891 12.672 -0.452 1 95.69 240 VAL A CA 1
ATOM 1930 C C . VAL A 1 240 ? 8.984 12.93 0.752 1 95.69 240 VAL A C 1
ATOM 1932 O O . VAL A 1 240 ? 9.469 13.102 1.874 1 95.69 240 VAL A O 1
ATOM 1935 N N . VAL A 1 241 ? 7.672 13.07 0.445 1 93.81 241 VAL A N 1
ATOM 1936 C CA . VAL A 1 241 ? 6.66 13.203 1.486 1 93.81 241 VAL A CA 1
ATOM 1937 C C . VAL A 1 241 ? 5.531 12.211 1.241 1 93.81 241 VAL A C 1
ATOM 1939 O O . VAL A 1 241 ? 5.113 12 0.099 1 93.81 241 VAL A O 1
ATOM 1942 N N . ASP A 1 242 ? 5.109 11.578 2.326 1 94 242 ASP A N 1
ATOM 1943 C CA . ASP A 1 242 ? 3.961 10.688 2.201 1 94 242 ASP A CA 1
ATOM 1944 C C . ASP A 1 242 ? 2.674 11.469 1.957 1 94 242 ASP A C 1
ATOM 1946 O O . ASP A 1 242 ? 2.471 12.531 2.547 1 94 242 ASP A O 1
ATOM 1950 N N . SER A 1 243 ? 1.83 10.969 1.085 1 96.44 243 SER A N 1
ATOM 1951 C CA . SER A 1 243 ? 0.529 11.586 0.847 1 96.44 243 SER A CA 1
ATOM 1952 C C . SER A 1 243 ? -0.488 11.156 1.899 1 96.44 243 SER A C 1
ATOM 1954 O O . SER A 1 243 ? -1.485 11.844 2.123 1 96.44 243 SER A O 1
ATOM 1956 N N . VAL A 1 244 ? -0.277 10.023 2.42 1 97.12 244 VAL A N 1
ATOM 1957 C CA . VAL A 1 244 ? -1.16 9.422 3.414 1 97.12 244 VAL A CA 1
ATOM 1958 C C . VAL A 1 244 ? -0.336 8.898 4.59 1 97.12 244 VAL A C 1
ATOM 1960 O O . VAL A 1 244 ? 0.748 8.344 4.395 1 97.12 244 VAL A O 1
ATOM 1963 N N . ILE A 1 245 ? -0.873 9.078 5.762 1 96 245 ILE A N 1
ATOM 1964 C CA . ILE A 1 245 ? -0.196 8.531 6.934 1 96 245 ILE A CA 1
ATOM 1965 C C . ILE A 1 245 ? -0.105 7.008 6.809 1 96 245 ILE A C 1
ATOM 1967 O O . ILE A 1 245 ? -1.094 6.348 6.488 1 96 245 ILE A O 1
ATOM 1971 N N . ASN A 1 246 ? 1.073 6.484 7.016 1 91.81 246 ASN A N 1
ATOM 1972 C CA . ASN A 1 246 ? 1.238 5.031 7.02 1 91.81 246 ASN A CA 1
ATOM 1973 C C . ASN A 1 246 ? 0.434 4.379 8.141 1 91.81 246 ASN A C 1
ATOM 1975 O O . ASN A 1 246 ? 0.732 4.574 9.32 1 91.81 246 ASN A O 1
ATOM 1979 N N . PRO A 1 247 ? -0.548 3.635 7.777 1 89.81 247 PRO A N 1
ATOM 1980 C CA . PRO A 1 247 ? -1.371 3.016 8.82 1 89.81 247 PRO A CA 1
ATOM 1981 C C . PRO A 1 247 ? -0.555 2.166 9.789 1 89.81 247 PRO A C 1
ATOM 1983 O O . PRO A 1 247 ? -0.95 1.988 10.945 1 89.81 247 PRO A O 1
ATOM 1986 N N . PHE A 1 248 ? 0.562 1.71 9.383 1 83.75 248 PHE A N 1
ATOM 1987 C CA . PHE A 1 248 ? 1.384 0.855 10.234 1 83.75 248 PHE A CA 1
ATOM 1988 C C . PHE A 1 248 ? 2.084 1.675 11.312 1 83.75 248 PHE A C 1
ATOM 1990 O O . PHE A 1 248 ? 2.629 1.117 12.266 1 83.75 248 PHE A O 1
ATOM 1997 N N . LEU A 1 249 ? 2.031 2.939 11.133 1 88.38 249 LEU A N 1
ATOM 1998 C CA . LEU A 1 249 ? 2.615 3.822 12.133 1 88.38 249 LEU A CA 1
ATOM 1999 C C . LEU A 1 249 ? 1.567 4.258 13.148 1 88.38 249 LEU A C 1
ATOM 2001 O O . LEU A 1 249 ? 1.846 5.09 14.023 1 88.38 249 LEU A O 1
ATOM 2005 N N . LEU A 1 250 ? 0.378 3.807 13.039 1 89.31 250 LEU A N 1
ATOM 2006 C CA . LEU A 1 250 ? -0.718 4.156 13.93 1 89.31 250 LEU A CA 1
ATOM 2007 C C . LEU A 1 250 ? -1.172 2.941 14.734 1 89.31 250 LEU A C 1
ATOM 2009 O O . LEU A 1 250 ? -1.145 1.814 14.234 1 89.31 250 LEU A O 1
ATOM 2013 N N . PRO A 1 251 ? -1.591 3.312 15.922 1 83.94 251 PRO A N 1
ATOM 2014 C CA . PRO A 1 251 ? -2.314 2.234 16.594 1 83.94 251 PRO A CA 1
ATOM 2015 C C . PRO A 1 251 ? -3.58 1.812 15.859 1 83.94 251 PRO A C 1
ATOM 2017 O O . PRO A 1 251 ? -4.219 2.639 15.195 1 83.94 251 PRO A O 1
ATOM 2020 N N . LEU A 1 252 ? -3.941 0.641 15.758 1 81.81 252 LEU A N 1
ATOM 2021 C CA . LEU A 1 252 ? -5.152 0.126 15.133 1 81.81 252 LEU A CA 1
ATOM 2022 C C . LEU A 1 252 ? -5.059 0.214 13.609 1 81.81 252 LEU A C 1
ATOM 2024 O O . LEU A 1 252 ? -6.082 0.261 12.922 1 81.81 252 LEU A O 1
ATOM 2028 N N . GLY A 1 253 ? -3.902 0.42 13.078 1 85.88 253 GLY A N 1
ATOM 2029 C CA . GLY A 1 253 ? -3.68 0.581 11.656 1 85.88 253 GLY A CA 1
ATOM 2030 C C . GLY A 1 253 ? -4.199 -0.584 10.836 1 85.88 253 GLY A C 1
ATOM 2031 O O . GLY A 1 253 ? -4.492 -0.433 9.648 1 85.88 253 GLY A O 1
ATOM 2032 N N . HIS A 1 254 ? -4.395 -1.762 11.422 1 82.38 254 HI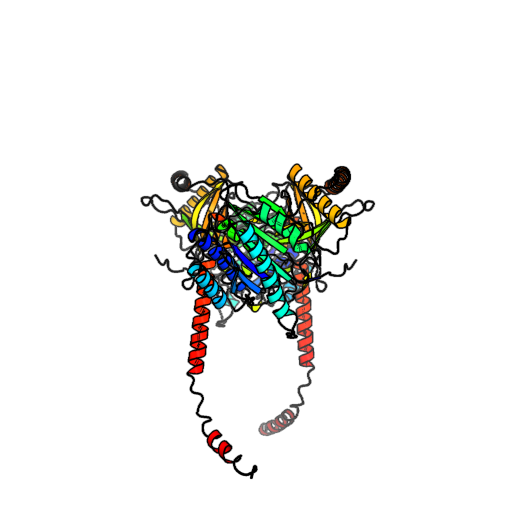S A N 1
ATOM 2033 C CA . HIS A 1 254 ? -4.828 -2.965 10.719 1 82.38 254 HIS A CA 1
ATOM 2034 C C . HIS A 1 254 ? -6.262 -2.822 10.211 1 82.38 254 HIS A C 1
ATOM 2036 O O . HIS A 1 254 ? -6.676 -3.543 9.305 1 82.38 254 HIS A O 1
ATOM 2042 N N . PHE A 1 255 ? -7 -1.849 10.711 1 86.25 255 PHE A N 1
ATOM 2043 C CA . PHE A 1 255 ? -8.391 -1.644 10.312 1 86.25 255 PHE A CA 1
ATOM 2044 C C . PHE A 1 255 ? -8.469 -1.054 8.914 1 86.25 255 PHE A C 1
ATOM 2046 O O . PHE A 1 255 ? -9.531 -1.081 8.281 1 86.25 255 PHE A O 1
ATOM 2053 N N . TYR A 1 256 ? -7.34 -0.531 8.453 1 90.06 256 TYR A N 1
ATOM 2054 C CA . TYR A 1 256 ? -7.371 0.174 7.18 1 90.06 256 TYR A CA 1
ATOM 2055 C C . TYR A 1 256 ? -7.07 -0.774 6.023 1 90.06 256 TYR A C 1
ATOM 2057 O O . TYR A 1 256 ? -7.016 -0.354 4.867 1 90.06 256 TYR A O 1
ATOM 2065 N N . GLN A 1 257 ? -6.891 -2.043 6.309 1 88.25 257 GLN A N 1
ATOM 2066 C CA . GLN A 1 257 ? -6.586 -3.014 5.262 1 88.25 257 GLN A CA 1
ATOM 2067 C C . GLN A 1 257 ? -7.383 -4.301 5.457 1 88.25 257 GLN A C 1
ATOM 2069 O O . GLN A 1 257 ? -7.703 -4.672 6.586 1 88.25 257 GLN A O 1
ATOM 2074 N N . ILE A 1 258 ? -7.703 -4.879 4.359 1 92.19 258 ILE A N 1
ATOM 2075 C CA . ILE A 1 258 ? -8.297 -6.211 4.398 1 92.19 258 ILE A CA 1
ATOM 2076 C C . ILE A 1 258 ? -7.195 -7.258 4.57 1 92.19 258 ILE A C 1
ATOM 2078 O O . ILE A 1 258 ? -6.285 -7.352 3.744 1 92.19 258 ILE A O 1
ATOM 2082 N N . GLN A 1 259 ? -7.297 -7.977 5.602 1 88.56 259 GLN A N 1
ATOM 2083 C CA . GLN A 1 259 ? -6.262 -8.953 5.906 1 88.56 259 GLN A CA 1
ATOM 2084 C C . GLN A 1 259 ? -6.531 -10.281 5.195 1 88.56 259 GLN A C 1
ATOM 2086 O O . GLN A 1 259 ? -7.66 -10.773 5.203 1 88.56 259 GLN A O 1
ATOM 2091 N N . THR A 1 260 ? -5.562 -10.758 4.535 1 90.75 260 THR A N 1
ATOM 2092 C CA . THR A 1 260 ? -5.688 -12.047 3.865 1 90.75 260 THR A CA 1
ATOM 2093 C C . THR A 1 260 ? -4.793 -13.086 4.531 1 90.75 260 THR A C 1
ATOM 2095 O O . THR A 1 260 ? -4.887 -14.281 4.23 1 90.75 260 THR A O 1
ATOM 2098 N N . ASP A 1 261 ? -3.914 -12.672 5.395 1 89.12 261 ASP A N 1
ATOM 2099 C CA . ASP A 1 261 ? -2.969 -13.539 6.086 1 89.12 261 ASP A CA 1
ATOM 2100 C C . ASP A 1 261 ? -2.719 -13.047 7.512 1 89.12 261 ASP A C 1
ATOM 2102 O O . ASP A 1 261 ? -3.273 -12.031 7.934 1 89.12 261 ASP A O 1
ATOM 2106 N N . TYR A 1 262 ? -2.027 -13.883 8.328 1 77.88 262 TYR A N 1
ATOM 2107 C CA . TYR A 1 262 ? -1.712 -13.461 9.688 1 77.88 262 TYR A CA 1
ATOM 2108 C C . TYR A 1 262 ? -0.22 -13.195 9.844 1 77.88 262 TYR A C 1
ATOM 2110 O O . TYR A 1 262 ? 0.59 -13.672 9.047 1 77.88 262 TYR A O 1
ATOM 2118 N N . PHE A 1 263 ? 0.076 -12.062 10.602 1 67.38 263 PHE A N 1
ATOM 2119 C CA . PHE A 1 263 ? 1.45 -11.633 10.828 1 67.38 263 PHE A CA 1
ATOM 2120 C C . PHE A 1 263 ? 1.89 -11.938 12.25 1 67.38 263 PHE A C 1
ATOM 2122 O O . PHE A 1 263 ? 1.247 -11.508 13.211 1 67.38 263 PHE A O 1
ATOM 2129 N N . LYS A 1 264 ? 2.76 -13 12.359 1 58.62 264 LYS A N 1
ATOM 2130 C CA . LYS A 1 264 ? 3.305 -13.195 13.703 1 58.62 264 LYS A CA 1
ATOM 2131 C C . LYS A 1 264 ? 4.445 -12.219 13.977 1 58.62 264 LYS A C 1
ATOM 2133 O O . LYS A 1 264 ? 5.211 -11.875 13.07 1 58.62 264 LYS A O 1
ATOM 2138 N N . GLY A 1 265 ? 4.273 -11.125 14.758 1 52.47 265 GLY A N 1
ATOM 2139 C CA . GLY A 1 265 ? 5.129 -10.055 15.242 1 52.47 265 GLY A CA 1
ATOM 2140 C C . GLY A 1 265 ? 6.586 -10.234 14.867 1 52.47 265 GLY A C 1
ATOM 2141 O O . GLY A 1 265 ? 7.293 -9.258 14.609 1 52.47 265 GLY A O 1
ATOM 2142 N N . SER A 1 266 ? 7.156 -11.391 14.922 1 47.75 266 SER A N 1
ATOM 2143 C CA . SER A 1 266 ? 8.609 -11.523 14.875 1 47.75 266 SER A CA 1
ATOM 2144 C C . SER A 1 266 ? 9.141 -11.266 13.469 1 47.75 266 SER A C 1
ATOM 2146 O O . SER A 1 266 ? 10.336 -11.008 13.289 1 47.75 266 SER A O 1
ATOM 2148 N N . GLY A 1 267 ? 8.391 -11.336 12.539 1 48.81 267 GLY A N 1
ATOM 2149 C CA . GLY A 1 267 ? 8.977 -11.305 11.211 1 48.81 267 GLY A CA 1
ATOM 2150 C C . GLY A 1 267 ? 8.773 -9.984 10.492 1 48.81 267 GLY A C 1
ATOM 2151 O O . GLY A 1 267 ? 9.164 -9.828 9.336 1 48.81 267 GLY A O 1
ATOM 2152 N N . VAL A 1 268 ? 8.055 -9.211 11.219 1 52.22 268 VAL A N 1
ATOM 2153 C CA . VAL A 1 268 ? 7.742 -7.969 10.516 1 52.22 268 VAL A CA 1
ATOM 2154 C C . VAL A 1 268 ? 9 -7.102 10.406 1 52.22 268 VAL A C 1
ATOM 2156 O O . VAL A 1 268 ? 9.852 -7.129 11.297 1 52.22 268 VAL A O 1
ATOM 2159 N N . ILE A 1 269 ? 9.273 -6.648 9.234 1 54.69 269 ILE A N 1
ATOM 2160 C CA . ILE A 1 269 ? 10.414 -5.844 8.805 1 54.69 269 ILE A CA 1
ATOM 2161 C C . ILE A 1 269 ? 10.664 -4.727 9.82 1 54.69 269 ILE A C 1
ATOM 2163 O O . ILE A 1 269 ? 9.773 -3.92 10.102 1 54.69 269 ILE A O 1
ATOM 2167 N N . LYS A 1 270 ? 11.562 -5.027 10.703 1 57.47 270 LYS A N 1
ATOM 2168 C CA . LYS A 1 270 ? 12.141 -3.996 11.57 1 57.47 270 LYS A CA 1
ATOM 2169 C C . LYS A 1 270 ? 13.078 -3.086 10.781 1 57.47 270 LYS A C 1
ATOM 2171 O O . LYS A 1 270 ? 13.828 -3.549 9.922 1 57.47 270 LYS A O 1
ATOM 2176 N N . PHE A 1 271 ? 12.617 -1.882 10.664 1 59.81 271 PHE A N 1
ATOM 2177 C CA . PHE A 1 271 ? 13.625 -0.929 10.211 1 59.81 271 PHE A CA 1
ATOM 2178 C C . PHE A 1 271 ? 14.352 -0.309 11.398 1 59.81 271 PHE A C 1
ATOM 2180 O O . PHE A 1 271 ? 14.008 0.787 11.844 1 59.81 271 PHE A O 1
ATOM 2187 N N . PRO A 1 272 ? 15.234 -1.135 12.016 1 55.72 272 PRO A N 1
ATOM 2188 C CA . PRO A 1 272 ? 15.758 -0.688 13.305 1 55.72 272 PRO A CA 1
ATOM 2189 C C . PRO A 1 272 ? 16.562 0.603 13.203 1 55.72 272 PRO A C 1
ATOM 2191 O O . PRO A 1 272 ? 16.797 1.269 14.211 1 55.72 272 PRO A O 1
ATOM 2194 N N . GLU A 1 273 ? 16.906 0.874 11.945 1 62.44 273 GLU A N 1
ATOM 2195 C CA . GLU A 1 273 ? 17.922 1.931 12 1 62.44 273 GLU A CA 1
ATOM 2196 C C . GLU A 1 273 ? 17.281 3.303 11.789 1 62.44 273 GLU A C 1
ATOM 2198 O O . GLU A 1 273 ? 16.438 3.473 10.906 1 62.44 273 GLU A O 1
ATOM 2203 N N . LYS A 1 274 ? 17.641 4.117 12.688 1 71.31 274 LYS A N 1
ATOM 2204 C CA . LYS A 1 274 ? 17.281 5.531 12.594 1 71.31 274 LYS A CA 1
ATOM 2205 C C . LYS A 1 274 ? 17.797 6.141 11.289 1 71.31 274 LYS A C 1
ATOM 2207 O O . LYS A 1 274 ? 17.25 7.145 10.82 1 71.31 274 LYS A O 1
ATOM 2212 N N . HIS A 1 275 ? 18.656 5.414 10.703 1 82.25 275 HIS A N 1
ATOM 2213 C CA . HIS A 1 275 ? 19.25 5.965 9.484 1 82.25 275 HIS A CA 1
ATOM 2214 C C . HIS A 1 275 ? 18.578 5.402 8.242 1 82.25 275 HIS A C 1
ATOM 2216 O O . HIS A 1 275 ? 18.5 4.184 8.062 1 82.25 275 HIS A O 1
ATOM 2222 N N . ILE A 1 276 ? 18.078 6.273 7.477 1 86.94 276 ILE A N 1
ATOM 2223 C CA . ILE A 1 276 ? 17.406 5.965 6.215 1 86.94 276 ILE A CA 1
ATOM 2224 C C . ILE A 1 276 ? 18.328 6.316 5.051 1 86.94 276 ILE A C 1
ATOM 2226 O O . ILE A 1 276 ? 18.938 7.391 5.027 1 86.94 276 ILE A O 1
ATOM 2230 N N . PRO A 1 277 ? 18.484 5.449 4.156 1 87.06 277 PRO A N 1
ATOM 2231 C CA . PRO A 1 277 ? 19.344 5.754 3.021 1 87.06 277 PRO A CA 1
ATOM 2232 C C . PRO A 1 277 ? 18.766 6.828 2.104 1 87.06 277 PRO A C 1
ATOM 2234 O O . PRO A 1 277 ? 17.547 7.016 2.062 1 87.06 277 PRO A O 1
ATOM 2237 N N . VAL A 1 278 ? 19.688 7.621 1.51 1 92.5 278 VAL A N 1
ATOM 2238 C CA . VAL A 1 278 ? 19.297 8.43 0.361 1 92.5 278 VAL A CA 1
ATOM 2239 C C . VAL A 1 278 ? 19.141 7.539 -0.869 1 92.5 278 VAL A C 1
ATOM 2241 O O . VAL A 1 278 ? 20.078 6.879 -1.29 1 92.5 278 VAL A O 1
ATOM 2244 N N . TYR A 1 279 ? 18.016 7.52 -1.46 1 93.62 279 TYR A N 1
ATOM 2245 C CA . TYR A 1 279 ? 17.719 6.586 -2.541 1 93.62 279 TYR A CA 1
ATOM 2246 C C . TYR A 1 279 ? 18.141 7.156 -3.889 1 93.62 279 TYR A C 1
ATOM 2248 O O . TYR A 1 279 ? 17.984 8.352 -4.137 1 93.62 279 TYR A O 1
ATOM 2256 N N . ASN A 1 280 ? 18.656 6.312 -4.684 1 94.25 280 ASN A N 1
ATOM 2257 C CA . ASN A 1 280 ? 18.922 6.637 -6.082 1 94.25 280 ASN A CA 1
ATOM 2258 C C . ASN A 1 280 ? 17.953 5.918 -7.016 1 94.25 280 ASN A C 1
ATOM 2260 O O . ASN A 1 280 ? 17.891 4.688 -7.02 1 94.25 280 ASN A O 1
ATOM 2264 N N . LEU A 1 281 ? 17.219 6.68 -7.758 1 96.06 281 LEU A N 1
ATOM 2265 C CA . LEU A 1 281 ? 16.281 6.133 -8.734 1 96.06 281 LEU A CA 1
ATOM 2266 C C . LEU A 1 281 ? 16.797 6.352 -10.156 1 96.06 281 LEU A C 1
ATOM 2268 O O . LEU A 1 281 ? 17.078 7.488 -10.555 1 96.06 281 LEU A O 1
ATOM 2272 N N . THR A 1 282 ? 16.891 5.32 -10.852 1 95.25 282 THR A N 1
ATOM 2273 C CA . THR A 1 282 ? 17.297 5.414 -12.25 1 95.25 282 THR A CA 1
ATOM 2274 C C . THR A 1 282 ? 16.094 5.238 -13.18 1 95.25 282 THR A C 1
ATOM 2276 O O . THR A 1 282 ? 15.422 4.207 -13.141 1 95.25 282 THR A O 1
ATOM 2279 N N . ILE A 1 283 ? 15.867 6.254 -13.984 1 95.94 283 ILE A N 1
ATOM 2280 C CA . ILE A 1 283 ? 14.781 6.176 -14.961 1 95.94 283 ILE A CA 1
ATOM 2281 C C . ILE A 1 283 ? 15.211 5.301 -16.141 1 95.94 283 ILE A C 1
ATOM 2283 O O . ILE A 1 283 ? 16.219 5.578 -16.797 1 95.94 283 ILE A O 1
ATOM 2287 N N . THR A 1 284 ? 14.367 4.316 -16.438 1 93.5 284 THR A N 1
ATOM 2288 C CA . THR A 1 284 ? 14.75 3.352 -17.453 1 93.5 284 THR A CA 1
ATOM 2289 C C . THR A 1 284 ? 13.852 3.482 -18.688 1 93.5 284 THR A C 1
ATOM 2291 O O . THR A 1 284 ? 14.305 3.271 -19.812 1 93.5 284 THR A O 1
ATOM 2294 N N . LYS A 1 285 ? 12.594 3.834 -18.469 1 95.94 285 LYS A N 1
ATOM 2295 C CA . LYS A 1 285 ? 11.641 3.873 -19.578 1 95.94 285 LYS A CA 1
ATOM 2296 C C . LYS A 1 285 ? 10.578 4.941 -19.359 1 95.94 285 LYS A C 1
ATOM 2298 O O . LYS A 1 285 ? 10.375 5.391 -18.219 1 95.94 285 LYS A O 1
ATOM 2303 N N . ARG A 1 286 ? 9.961 5.324 -20.422 1 96.88 286 ARG A N 1
ATOM 2304 C CA . ARG A 1 286 ? 8.719 6.09 -20.422 1 96.88 286 ARG A CA 1
ATOM 2305 C C . ARG A 1 286 ? 7.516 5.184 -20.641 1 96.88 286 ARG A C 1
ATOM 2307 O O . ARG A 1 286 ? 7.605 4.188 -21.359 1 96.88 286 ARG A O 1
ATOM 2314 N N . ILE A 1 287 ? 6.449 5.441 -19.953 1 97.81 287 ILE A N 1
ATOM 2315 C CA . ILE A 1 287 ? 5.23 4.652 -20.094 1 97.81 287 ILE A CA 1
ATOM 2316 C C . ILE A 1 287 ? 4.059 5.57 -20.438 1 97.81 287 ILE A C 1
ATOM 2318 O O . ILE A 1 287 ? 3.938 6.668 -19.875 1 97.81 287 ILE A O 1
ATOM 2322 N N . SER A 1 288 ? 3.223 5.102 -21.297 1 97.12 288 SER A N 1
ATOM 2323 C CA . SER A 1 288 ? 2.008 5.855 -21.578 1 97.12 288 SER A CA 1
ATOM 2324 C C . SER A 1 288 ? 1.143 5.992 -20.328 1 97.12 288 SER A C 1
ATOM 2326 O O . SER A 1 288 ? 1.076 5.074 -19.5 1 97.12 288 SER A O 1
ATOM 2328 N N . GLY A 1 289 ? 0.474 7.117 -20.188 1 94.38 289 GLY A N 1
ATOM 2329 C CA . GLY A 1 289 ? -0.343 7.398 -19.016 1 94.38 289 GLY A CA 1
ATOM 2330 C C . GLY A 1 289 ? -1.414 6.352 -18.781 1 94.38 289 GLY A C 1
ATOM 2331 O O . GLY A 1 289 ? -1.839 6.145 -17.641 1 94.38 289 GLY A O 1
ATOM 2332 N N . SER A 1 290 ? -1.85 5.645 -19.734 1 91.69 290 SER A N 1
ATOM 2333 C CA . SER A 1 290 ? -2.881 4.617 -19.609 1 91.69 290 SER A CA 1
ATOM 2334 C C . SER A 1 290 ? -2.27 3.219 -19.609 1 91.69 290 SER A C 1
ATOM 2336 O O . SER A 1 290 ? -2.992 2.221 -19.656 1 91.69 290 SER A O 1
ATOM 2338 N N . GLY A 1 291 ? -1.005 3.182 -19.516 1 95.38 291 GLY A N 1
ATOM 2339 C CA . GLY A 1 291 ? -0.331 1.911 -19.734 1 95.38 291 GLY A CA 1
ATOM 2340 C C . GLY A 1 291 ? -0.013 1.185 -18.438 1 95.38 291 GLY A C 1
ATOM 2341 O O . GLY A 1 291 ? 0.702 0.181 -18.438 1 95.38 291 GLY A O 1
ATOM 2342 N N . VAL A 1 292 ? -0.438 1.657 -17.297 1 95.69 292 VAL A N 1
ATOM 2343 C CA . VAL A 1 292 ? -0.137 1.021 -16.031 1 95.69 292 VAL A CA 1
ATOM 2344 C C . VAL A 1 292 ? -1.42 0.47 -15.406 1 95.69 292 VAL A C 1
ATOM 2346 O O . VAL A 1 292 ? -2.412 1.19 -15.273 1 95.69 292 VAL A O 1
ATOM 2349 N N . CYS A 1 293 ? -1.402 -0.812 -15.055 1 95.06 293 CYS A N 1
ATOM 2350 C CA . CYS A 1 293 ? -2.553 -1.456 -14.43 1 95.06 293 CYS A CA 1
ATOM 2351 C C . CYS A 1 293 ? -2.557 -1.223 -12.922 1 95.06 293 CYS A C 1
ATOM 2353 O O . CYS A 1 293 ? -1.554 -1.468 -12.25 1 95.06 293 CYS A O 1
ATOM 2355 N N . GLU A 1 294 ? -3.684 -0.814 -12.391 1 95.12 294 GLU A N 1
ATOM 2356 C CA . GLU A 1 294 ? -3.838 -0.51 -10.969 1 95.12 294 GLU A CA 1
ATOM 2357 C C . GLU A 1 294 ? -3.559 -1.737 -10.109 1 95.12 294 GLU A C 1
ATOM 2359 O O . GLU A 1 294 ? -3.146 -1.61 -8.953 1 95.12 294 GLU A O 1
ATOM 2364 N N . SER A 1 295 ? -3.738 -2.93 -10.617 1 96.5 295 SER A N 1
ATOM 2365 C CA . SER A 1 295 ? -3.582 -4.164 -9.859 1 96.5 295 SER A CA 1
ATOM 2366 C C . SER A 1 295 ? -2.111 -4.465 -9.586 1 96.5 295 SER A C 1
ATOM 2368 O O . SER A 1 295 ? -1.788 -5.363 -8.812 1 96.5 295 SER A O 1
ATOM 2370 N N . LEU A 1 296 ? -1.254 -3.693 -10.211 1 97.44 296 LEU A N 1
ATOM 2371 C CA . LEU A 1 296 ? 0.176 -3.938 -10.055 1 97.44 296 LEU A CA 1
ATOM 2372 C C . LEU A 1 296 ? 0.799 -2.92 -9.102 1 97.44 296 LEU A C 1
ATOM 2374 O O . LEU A 1 296 ? 1.957 -3.066 -8.703 1 97.44 296 LEU A O 1
ATOM 2378 N N . LEU A 1 297 ? 0.084 -1.859 -8.766 1 97.69 297 LEU A N 1
ATOM 2379 C CA . LEU A 1 297 ? 0.589 -0.807 -7.891 1 97.69 297 LEU A CA 1
ATOM 2380 C C . LEU A 1 297 ? 0.308 -1.134 -6.426 1 97.69 297 LEU A C 1
ATOM 2382 O O . LEU A 1 297 ? -0.767 -1.64 -6.094 1 97.69 297 LEU A O 1
ATOM 2386 N N . PHE A 1 298 ? 1.315 -0.877 -5.559 1 96.75 298 PHE A N 1
ATOM 2387 C CA . PHE A 1 298 ? 1.106 -1.191 -4.148 1 96.75 298 PHE A CA 1
ATOM 2388 C C . PHE A 1 298 ? 1.896 -0.238 -3.26 1 96.75 298 PHE A C 1
ATOM 2390 O O . PHE A 1 298 ? 2.646 0.604 -3.756 1 96.75 298 PHE A O 1
ATOM 2397 N N . GLY A 1 299 ? 1.593 -0.302 -1.947 1 94.38 299 GLY A N 1
ATOM 2398 C CA . GLY A 1 299 ? 2.314 0.511 -0.981 1 94.38 299 GLY A CA 1
ATOM 2399 C C . GLY A 1 299 ? 1.688 1.875 -0.762 1 94.38 299 GLY A C 1
ATOM 2400 O O . GLY A 1 299 ? 0.497 2.066 -1.021 1 94.38 299 GLY A O 1
ATOM 2401 N N . LEU A 1 300 ? 2.537 2.764 -0.241 1 95.69 300 LEU A N 1
ATOM 2402 C CA . LEU A 1 300 ? 2.074 4.113 0.067 1 95.69 300 LEU A CA 1
ATOM 2403 C C . LEU A 1 300 ? 2.371 5.066 -1.087 1 95.69 300 LEU A C 1
ATOM 2405 O O . LEU A 1 300 ? 3.434 4.98 -1.709 1 95.69 300 LEU A O 1
ATOM 2409 N N . PRO A 1 301 ? 1.356 5.887 -1.371 1 97.44 301 PRO A N 1
ATOM 2410 C CA . PRO A 1 301 ? 1.654 6.953 -2.33 1 97.44 301 PRO A CA 1
ATOM 2411 C C . PRO A 1 301 ? 2.561 8.039 -1.745 1 97.44 301 PRO A C 1
ATOM 2413 O O . PRO A 1 301 ? 2.307 8.531 -0.643 1 97.44 301 PRO A O 1
ATOM 2416 N N . GLN A 1 302 ? 3.57 8.344 -2.457 1 97.5 302 GLN A N 1
ATOM 2417 C CA . GLN A 1 302 ? 4.52 9.352 -2.004 1 97.5 302 GLN A CA 1
ATOM 2418 C C . GLN A 1 302 ? 4.715 10.438 -3.061 1 97.5 302 GLN A C 1
ATOM 2420 O O . GLN A 1 302 ? 4.668 10.156 -4.262 1 97.5 302 GLN A O 1
ATOM 2425 N N . LYS A 1 303 ? 4.926 11.594 -2.621 1 96.81 303 LYS A N 1
ATOM 2426 C CA . LYS A 1 303 ? 5.113 12.719 -3.531 1 96.81 303 LYS A CA 1
ATOM 2427 C C . LYS A 1 303 ? 6.547 13.242 -3.471 1 96.81 303 LYS A C 1
ATOM 2429 O O . LYS A 1 303 ? 7.102 13.422 -2.385 1 96.81 303 LYS A O 1
ATOM 2434 N N . LEU A 1 304 ? 7.055 13.461 -4.621 1 97 304 LEU A N 1
ATOM 2435 C CA . LEU A 1 304 ? 8.383 14.055 -4.746 1 97 304 LEU A CA 1
ATOM 2436 C C . LEU A 1 304 ? 8.289 15.539 -5.086 1 97 304 LEU A C 1
ATOM 2438 O O . LEU A 1 304 ? 7.438 15.945 -5.879 1 97 304 LEU A O 1
ATOM 2442 N N . SER A 1 305 ? 9.094 16.281 -4.488 1 94.94 305 SER A N 1
ATOM 2443 C CA . SER A 1 305 ? 9.289 17.703 -4.766 1 94.94 305 SER A CA 1
ATOM 2444 C C . SER A 1 305 ? 10.773 18.047 -4.844 1 94.94 305 SER A C 1
ATOM 2446 O O . SER A 1 305 ? 11.617 17.281 -4.391 1 94.94 305 SER A O 1
ATOM 2448 N N . PRO A 1 306 ? 11.094 19.141 -5.512 1 93.19 306 PRO A N 1
ATOM 2449 C CA . PRO A 1 306 ? 12.508 19.516 -5.492 1 93.19 306 PRO A CA 1
ATOM 2450 C C . PRO A 1 306 ? 13.062 19.656 -4.078 1 93.19 306 PRO A C 1
ATOM 2452 O O . PRO A 1 306 ? 12.375 20.172 -3.189 1 93.19 306 PRO A O 1
ATOM 2455 N N . THR A 1 307 ? 14.25 19.203 -3.873 1 94.06 307 THR A N 1
ATOM 2456 C CA . THR A 1 307 ? 14.828 19.141 -2.535 1 94.06 307 THR A CA 1
ATOM 2457 C C . THR A 1 307 ? 15.016 20.547 -1.966 1 94.06 307 THR A C 1
ATOM 2459 O O . THR A 1 307 ? 15.297 21.484 -2.707 1 94.06 307 THR A O 1
ATOM 2462 N N . LYS A 1 308 ? 14.906 20.688 -0.69 1 87.38 308 LYS A N 1
ATOM 2463 C CA . LYS A 1 308 ? 15.188 21.922 0.032 1 87.38 308 LYS A CA 1
ATOM 2464 C C . LYS A 1 308 ? 16.531 21.828 0.765 1 87.38 308 LYS A C 1
ATOM 2466 O O . LYS A 1 308 ? 16.797 22.625 1.665 1 87.38 308 LYS A O 1
ATOM 2471 N N . CYS A 1 309 ? 17.25 20.859 0.426 1 88.56 309 CYS A N 1
ATOM 2472 C CA . CYS A 1 309 ? 18.547 20.656 1.053 1 88.56 309 CYS A CA 1
ATOM 2473 C C . CYS A 1 309 ? 19.391 21.922 0.978 1 88.56 309 CYS A C 1
ATOM 2475 O O . CYS A 1 309 ? 19.656 22.438 -0.111 1 88.56 309 CYS A O 1
ATOM 2477 N N . TRP A 1 310 ? 19.906 22.359 2.051 1 80.94 310 TRP A N 1
ATOM 2478 C CA . TRP A 1 310 ? 20.641 23.625 2.117 1 80.94 310 TRP A CA 1
ATOM 2479 C C . TRP A 1 310 ? 22.031 23.469 1.534 1 80.94 310 TRP A C 1
ATOM 2481 O O . TRP A 1 310 ? 22.688 24.469 1.2 1 80.94 310 TRP A O 1
ATOM 2491 N N . GLN A 1 311 ? 22.422 22.203 1.406 1 82.56 311 GLN A N 1
ATOM 2492 C CA . GLN A 1 311 ? 23.75 21.953 0.861 1 82.56 311 GLN A CA 1
ATOM 2493 C C . GLN A 1 311 ? 23.812 22.344 -0.616 1 82.56 311 GLN A C 1
ATOM 2495 O O . GLN A 1 311 ? 24.906 22.547 -1.161 1 82.56 311 GLN A O 1
ATOM 2500 N N . LEU A 1 312 ? 22.609 22.328 -1.234 1 83.19 312 LEU A N 1
ATOM 2501 C CA . LEU A 1 312 ? 22.562 22.766 -2.623 1 83.19 312 LEU A CA 1
ATOM 2502 C C . LEU A 1 312 ? 22.594 24.281 -2.713 1 83.19 312 LEU A C 1
ATOM 2504 O O . LEU A 1 312 ? 21.719 24.969 -2.174 1 83.19 312 LEU A O 1
ATOM 2508 N N . GLU A 1 313 ? 23.703 24.859 -2.76 1 72.56 313 GLU A N 1
ATOM 2509 C CA . GLU A 1 313 ? 23.828 26.312 -2.658 1 72.56 313 GLU A CA 1
ATOM 2510 C C . GLU A 1 313 ? 23.656 26.969 -4.023 1 72.56 313 GLU A C 1
ATOM 2512 O O . GLU A 1 313 ? 23.953 26.375 -5.055 1 72.56 313 GLU A O 1
ATOM 2517 N N . GLY A 1 314 ? 23.094 28.172 -3.967 1 72.69 314 GLY A N 1
ATOM 2518 C CA . GLY A 1 314 ? 23 29.172 -5.016 1 72.69 314 GLY A CA 1
ATOM 2519 C C . GLY A 1 314 ? 22.312 28.656 -6.27 1 72.69 314 GLY A C 1
ATOM 2520 O O . GLY A 1 314 ? 21.156 28.25 -6.219 1 72.69 314 GLY A O 1
ATOM 2521 N N . ASN A 1 315 ? 23.047 28.562 -7.234 1 78.31 315 ASN A N 1
ATOM 2522 C CA . ASN A 1 315 ? 22.625 28.281 -8.609 1 78.31 315 ASN A CA 1
ATOM 2523 C C . ASN A 1 315 ? 22.234 26.828 -8.797 1 78.31 315 ASN A C 1
ATOM 2525 O O . ASN A 1 315 ? 21.328 26.516 -9.578 1 78.31 315 ASN A O 1
ATOM 2529 N N . ASP A 1 316 ? 22.734 26 -7.93 1 86.56 316 ASP A N 1
ATOM 2530 C CA . ASP A 1 316 ? 22.453 24.578 -8.094 1 86.56 316 ASP A CA 1
ATOM 2531 C C . ASP A 1 316 ? 21.031 24.25 -7.648 1 86.56 316 ASP A C 1
ATOM 2533 O O . ASP A 1 316 ? 20.375 23.391 -8.234 1 86.56 316 ASP A O 1
ATOM 2537 N N . SER A 1 317 ? 20.578 24.984 -6.637 1 87.88 317 SER A N 1
ATOM 2538 C CA . SER A 1 317 ? 19.219 24.766 -6.152 1 87.88 317 SER A CA 1
ATOM 2539 C C . SER A 1 317 ? 18.188 25.219 -7.18 1 87.88 317 SER A C 1
ATOM 2541 O O . SER A 1 317 ? 17.188 24.531 -7.41 1 87.88 317 SER A O 1
ATOM 2543 N N . THR A 1 318 ? 18.484 26.297 -7.746 1 87.19 318 THR A N 1
ATOM 2544 C CA . THR A 1 318 ? 17.594 26.828 -8.766 1 87.19 318 THR A CA 1
ATOM 2545 C C . THR A 1 318 ? 17.547 25.922 -9.992 1 87.19 318 THR A C 1
ATOM 2547 O O . THR A 1 318 ? 16.484 25.641 -10.539 1 87.19 318 THR A O 1
ATOM 2550 N N . ILE A 1 319 ? 18.688 25.516 -10.391 1 88.88 319 ILE A N 1
ATOM 2551 C CA . ILE A 1 319 ? 18.781 24.625 -11.547 1 88.88 319 ILE A CA 1
ATOM 2552 C C . ILE A 1 319 ? 18.047 23.328 -11.266 1 88.88 319 ILE A C 1
ATOM 2554 O O . ILE A 1 319 ? 17.328 22.812 -12.125 1 88.88 319 ILE A O 1
ATOM 2558 N N . ASN A 1 320 ? 18.188 22.828 -10.055 1 92.69 320 ASN A N 1
ATOM 2559 C CA . ASN A 1 320 ? 17.5 21.594 -9.656 1 92.69 320 ASN A CA 1
ATOM 2560 C C . ASN A 1 320 ? 15.984 21.766 -9.727 1 92.69 320 ASN A C 1
ATOM 2562 O O . ASN A 1 320 ? 15.281 20.906 -10.258 1 92.69 320 ASN A O 1
ATOM 2566 N N . GLN A 1 321 ? 15.531 22.875 -9.25 1 91.38 321 GLN A N 1
ATOM 2567 C CA . GLN A 1 321 ? 14.102 23.156 -9.258 1 91.38 321 GLN A CA 1
ATOM 2568 C C . GLN A 1 321 ? 13.57 23.281 -10.68 1 91.38 321 GLN A C 1
ATOM 2570 O O . GLN A 1 321 ? 12.508 22.75 -11 1 91.38 321 GLN A O 1
ATOM 2575 N N . LEU A 1 322 ? 14.352 23.969 -11.477 1 90.69 322 LEU A N 1
ATOM 2576 C CA . LEU A 1 322 ? 13.938 24.156 -12.859 1 90.69 322 LEU A CA 1
ATOM 2577 C C . LEU A 1 322 ? 13.922 22.828 -13.609 1 90.69 322 LEU A C 1
ATOM 2579 O O . LEU A 1 322 ? 13.023 22.578 -14.422 1 90.69 322 LEU A O 1
ATOM 2583 N N . ASN A 1 323 ? 14.922 22.031 -13.391 1 92.56 323 ASN A N 1
ATOM 2584 C CA . ASN A 1 323 ? 14.945 20.703 -14 1 92.56 323 ASN A CA 1
ATOM 2585 C C . ASN A 1 323 ? 13.727 19.891 -13.594 1 92.56 323 ASN A C 1
ATOM 2587 O O . ASN A 1 323 ? 13.109 19.234 -14.438 1 92.56 323 ASN A O 1
ATOM 2591 N N . PHE A 1 324 ? 13.406 19.969 -12.344 1 94.25 324 PHE A N 1
ATOM 2592 C CA . PHE A 1 324 ? 12.273 19.203 -11.812 1 94.25 324 PHE A CA 1
ATOM 2593 C C . PHE A 1 324 ? 10.969 19.641 -12.469 1 94.25 324 PHE A C 1
ATOM 2595 O O . PHE A 1 324 ? 10.195 18.812 -12.938 1 94.25 324 PHE A O 1
ATOM 2602 N N . TYR A 1 325 ? 10.75 20.875 -12.609 1 91.88 325 TYR A N 1
ATOM 2603 C CA . TYR A 1 325 ? 9.5 21.406 -13.148 1 91.88 325 TYR A CA 1
ATOM 2604 C C . TYR A 1 325 ? 9.422 21.188 -14.656 1 91.88 325 TYR A C 1
ATOM 2606 O O . TYR A 1 325 ? 8.344 20.953 -15.211 1 91.88 325 TYR A O 1
ATOM 2614 N N . ALA A 1 326 ? 10.539 21.328 -15.289 1 92.88 326 ALA A N 1
ATOM 2615 C CA . ALA A 1 326 ? 10.57 21.031 -16.719 1 92.88 326 ALA A CA 1
ATOM 2616 C C . ALA A 1 326 ? 10.172 19.578 -16.984 1 92.88 326 ALA A C 1
ATOM 2618 O O . ALA A 1 326 ? 9.445 19.297 -17.938 1 92.88 326 ALA A O 1
ATOM 2619 N N . LEU A 1 327 ? 10.664 18.734 -16.125 1 94.25 327 LEU A N 1
ATOM 2620 C CA . LEU A 1 327 ? 10.312 17.328 -16.266 1 94.25 327 LEU A CA 1
ATOM 2621 C C . LEU A 1 327 ? 8.82 17.125 -16.047 1 94.25 327 LEU A C 1
ATOM 2623 O O . LEU A 1 327 ? 8.172 16.406 -16.828 1 94.25 327 LEU A O 1
ATOM 2627 N N . CYS A 1 328 ? 8.273 17.688 -15.023 1 94.62 328 CYS A N 1
ATOM 2628 C CA . CYS A 1 328 ? 6.848 17.578 -14.75 1 94.62 328 CYS A CA 1
ATOM 2629 C C . CYS A 1 328 ? 6.027 18.078 -15.938 1 94.62 328 CYS A C 1
ATOM 2631 O O . CYS A 1 328 ? 5.086 17.406 -16.359 1 94.62 328 CYS A O 1
ATOM 2633 N N . LYS A 1 329 ? 6.406 19.172 -16.453 1 92.88 329 LYS A N 1
ATOM 2634 C CA . LYS A 1 329 ? 5.684 19.766 -17.578 1 92.88 329 LYS A CA 1
ATOM 2635 C C . LYS A 1 329 ? 5.73 18.859 -18.797 1 92.88 329 LYS A C 1
ATOM 2637 O O . LYS A 1 329 ? 4.715 18.641 -19.469 1 92.88 329 LYS A O 1
ATOM 2642 N N . GLN A 1 330 ? 6.871 18.375 -19.062 1 93.62 330 GLN A N 1
ATOM 2643 C CA . GLN A 1 330 ? 7.039 17.484 -20.203 1 93.62 330 GLN A CA 1
ATOM 2644 C C . GLN A 1 330 ? 6.156 16.25 -20.078 1 93.62 330 GLN A C 1
ATOM 2646 O O . GLN A 1 330 ? 5.512 15.836 -21.047 1 93.62 330 GLN A O 1
ATOM 2651 N N . LEU A 1 331 ? 6.141 15.648 -18.922 1 96.69 331 LEU A N 1
ATOM 2652 C CA . LEU A 1 331 ? 5.34 14.461 -18.672 1 96.69 331 LEU A CA 1
ATOM 2653 C C . LEU A 1 331 ? 3.852 14.758 -18.797 1 96.69 331 LEU A C 1
ATOM 2655 O O . LEU A 1 331 ? 3.1 13.969 -19.375 1 96.69 331 LEU A O 1
ATOM 2659 N N . LEU A 1 332 ? 3.438 15.891 -18.312 1 95.62 332 LEU A N 1
ATOM 2660 C CA . LEU A 1 332 ? 2.035 16.281 -18.391 1 95.62 332 LEU A CA 1
ATOM 2661 C C . LEU A 1 332 ? 1.622 16.547 -19.844 1 95.62 332 LEU A C 1
ATOM 2663 O O . LEU A 1 332 ? 0.55 16.125 -20.266 1 95.62 332 LEU A O 1
ATOM 2667 N N . ASP A 1 333 ? 2.482 17.25 -20.531 1 94.56 333 ASP A N 1
ATOM 2668 C CA . ASP A 1 333 ? 2.186 17.594 -21.922 1 94.56 333 ASP A CA 1
ATOM 2669 C C . ASP A 1 333 ? 2.02 16.344 -22.766 1 94.56 333 ASP A C 1
ATOM 2671 O O . ASP A 1 333 ? 1.153 16.297 -23.641 1 94.56 333 ASP A O 1
ATOM 2675 N N . LYS A 1 334 ? 2.797 15.367 -22.484 1 95.75 334 LYS A N 1
ATOM 2676 C CA . LYS A 1 334 ? 2.785 14.156 -23.297 1 95.75 334 LYS A CA 1
ATOM 2677 C C . LYS A 1 334 ? 1.897 13.086 -22.656 1 95.75 334 LYS A C 1
ATOM 2679 O O . LYS A 1 334 ? 1.675 12.023 -23.25 1 95.75 334 LYS A O 1
ATOM 2684 N N . ASN A 1 335 ? 1.371 13.273 -21.484 1 96.06 335 ASN A N 1
ATOM 2685 C CA . ASN A 1 335 ? 0.589 12.297 -20.734 1 96.06 335 ASN A CA 1
ATOM 2686 C C . ASN A 1 335 ? 1.333 10.977 -20.578 1 96.06 335 ASN A C 1
ATOM 2688 O O . ASN A 1 335 ? 0.804 9.914 -20.938 1 96.06 335 ASN A O 1
ATOM 2692 N N . GLU A 1 336 ? 2.539 11.094 -20.109 1 97.75 336 GLU A N 1
ATOM 2693 C CA . GLU A 1 336 ? 3.414 9.938 -19.938 1 97.75 336 GLU A CA 1
ATOM 2694 C C . GLU A 1 336 ? 3.895 9.82 -18.484 1 97.75 336 GLU A C 1
ATOM 2696 O O . GLU A 1 336 ? 3.889 10.797 -17.734 1 97.75 336 GLU A O 1
ATOM 2701 N N . TYR A 1 337 ? 4.203 8.617 -18.078 1 98.12 337 TYR A N 1
ATOM 2702 C CA . TYR A 1 337 ? 4.809 8.289 -16.781 1 98.12 337 TYR A CA 1
ATOM 2703 C C . TYR A 1 337 ? 6.246 7.816 -16.969 1 98.12 337 TYR A C 1
ATOM 2705 O O . TYR A 1 337 ? 6.715 7.656 -18.094 1 98.12 337 TYR A O 1
ATOM 2713 N N . LEU A 1 338 ? 6.977 7.742 -15.898 1 97.75 338 LEU A N 1
ATOM 2714 C CA . LEU A 1 338 ? 8.344 7.234 -15.93 1 97.75 338 LEU A CA 1
ATOM 2715 C C . LEU A 1 338 ? 8.469 5.953 -15.109 1 97.75 338 LEU A C 1
ATOM 2717 O O . LEU A 1 338 ? 7.855 5.832 -14.047 1 97.75 338 LEU A O 1
ATOM 2721 N N . LEU A 1 339 ? 9.164 4.953 -15.625 1 97.75 339 LEU A N 1
ATOM 2722 C CA . LEU A 1 339 ? 9.555 3.766 -14.875 1 97.75 339 LEU A CA 1
ATOM 2723 C C . LEU A 1 339 ? 10.938 3.945 -14.258 1 97.75 339 LEU A C 1
ATOM 2725 O O . LEU A 1 339 ? 11.906 4.23 -14.961 1 97.75 339 LEU A O 1
ATOM 2729 N N . ALA A 1 340 ? 10.984 3.842 -12.961 1 97 340 ALA A N 1
ATOM 2730 C CA . ALA A 1 340 ? 12.234 4.043 -12.234 1 97 340 ALA A CA 1
ATOM 2731 C C . ALA A 1 340 ? 12.641 2.777 -11.484 1 97 340 ALA A C 1
ATOM 2733 O O . ALA A 1 340 ? 11.781 1.991 -11.07 1 97 340 ALA A O 1
ATOM 2734 N N . MET A 1 341 ? 13.93 2.574 -11.312 1 95.62 341 MET A N 1
ATOM 2735 C CA . MET A 1 341 ? 14.5 1.466 -10.555 1 95.62 341 MET A CA 1
ATOM 2736 C C . MET A 1 341 ? 15.406 1.978 -9.438 1 95.62 341 MET A C 1
ATOM 2738 O O . MET A 1 341 ? 16.219 2.873 -9.656 1 95.62 341 MET A O 1
ATOM 2742 N N . SER A 1 342 ? 15.172 1.48 -8.234 1 93.44 342 SER A N 1
ATOM 2743 C CA . SER A 1 342 ? 16.016 1.868 -7.113 1 93.44 342 SER A CA 1
ATOM 2744 C C . SER A 1 342 ? 17.234 0.958 -7.004 1 93.44 342 SER A C 1
ATOM 2746 O O . SER A 1 342 ? 17.109 -0.266 -7.09 1 93.44 342 SER A O 1
ATOM 2748 N N . THR A 1 343 ? 18.438 1.436 -6.898 1 81.12 343 THR A N 1
ATOM 2749 C CA . THR A 1 343 ? 19.672 0.651 -6.801 1 81.12 343 THR A CA 1
ATOM 2750 C C . THR A 1 343 ? 20.203 0.664 -5.375 1 81.12 343 THR A C 1
ATOM 2752 O O . THR A 1 343 ? 21.406 0.447 -5.156 1 81.12 343 THR A O 1
ATOM 2755 N N . TYR A 1 344 ? 19.375 0.56 -4.488 1 75.94 344 TYR A N 1
ATOM 2756 C CA . TYR A 1 344 ? 19.828 0.557 -3.1 1 75.94 344 TYR A CA 1
ATOM 2757 C C . TYR A 1 344 ? 20.438 -0.788 -2.727 1 75.94 344 TYR A C 1
ATOM 2759 O O . TYR A 1 344 ? 19.922 -1.84 -3.107 1 75.94 344 TYR A O 1
ATOM 2767 N N . SER A 1 345 ? 21.672 -0.766 -2.297 1 75.19 345 SER A N 1
ATOM 2768 C CA . SER A 1 345 ? 22.328 -1.985 -1.835 1 75.19 345 SER A CA 1
ATOM 2769 C C . SER A 1 345 ? 22.688 -1.898 -0.353 1 75.19 345 SER A C 1
ATOM 2771 O O . SER A 1 345 ? 23.078 -0.837 0.137 1 75.19 345 SER A O 1
ATOM 2773 N N . GLN A 1 346 ? 22.219 -2.889 0.353 1 73.06 346 GLN A N 1
ATOM 2774 C CA . GLN A 1 346 ? 22.547 -3.012 1.766 1 73.06 346 GLN A CA 1
ATOM 2775 C C . GLN A 1 346 ? 23.266 -4.332 2.047 1 73.06 346 GLN A C 1
ATOM 2777 O O . GLN A 1 346 ? 22.766 -5.398 1.69 1 73.06 346 GLN A O 1
ATOM 2782 N N . GLU A 1 347 ? 24.344 -4.293 2.762 1 70.69 347 GLU A N 1
ATOM 2783 C CA . GLU A 1 347 ? 25.078 -5.473 3.189 1 70.69 347 GLU A CA 1
ATOM 2784 C C . GLU A 1 347 ? 25.281 -6.453 2.033 1 70.69 347 GLU A C 1
ATOM 2786 O O . GLU A 1 347 ? 25.016 -7.648 2.174 1 70.69 347 GLU A O 1
ATOM 2791 N N . ASN A 1 348 ? 25.484 -5.984 0.904 1 73.44 348 ASN A N 1
ATOM 2792 C CA . ASN A 1 348 ? 25.828 -6.777 -0.275 1 73.44 348 ASN A CA 1
ATOM 2793 C C . ASN A 1 348 ? 24.578 -7.395 -0.908 1 73.44 348 ASN A C 1
ATOM 2795 O O . ASN A 1 348 ? 24.672 -8.383 -1.636 1 73.44 348 ASN A O 1
ATOM 2799 N N . ILE A 1 349 ? 23.516 -7.031 -0.437 1 82.81 349 ILE A N 1
ATOM 2800 C CA . ILE A 1 349 ? 22.266 -7.457 -1.062 1 82.81 349 ILE A CA 1
ATOM 2801 C C . ILE A 1 349 ? 21.734 -6.34 -1.957 1 82.81 349 ILE A C 1
ATOM 2803 O O . ILE A 1 349 ? 21.641 -5.188 -1.532 1 82.81 349 ILE A O 1
ATOM 2807 N N . SER A 1 350 ? 21.609 -6.691 -3.152 1 82.56 350 SER A N 1
ATOM 2808 C CA . SER A 1 350 ? 21.031 -5.742 -4.098 1 82.56 350 SER A CA 1
ATOM 2809 C C . SER A 1 350 ? 19.672 -6.223 -4.598 1 82.56 350 SER A C 1
ATOM 2811 O O . SER A 1 350 ? 19.578 -7.27 -5.242 1 82.56 350 SER A O 1
ATOM 2813 N N . MET A 1 351 ? 18.703 -5.609 -4.238 1 89.06 351 MET A N 1
ATOM 2814 C CA . MET A 1 351 ? 17.328 -5.906 -4.664 1 89.06 351 MET A CA 1
ATOM 2815 C C . MET A 1 351 ? 16.625 -4.648 -5.16 1 89.06 351 MET A C 1
ATOM 2817 O O . MET A 1 351 ? 16.016 -3.922 -4.371 1 89.06 351 MET A O 1
ATOM 2821 N N . PRO A 1 352 ? 16.719 -4.48 -6.395 1 91.5 352 PRO A N 1
ATOM 2822 C CA . PRO A 1 352 ? 16.125 -3.262 -6.934 1 91.5 352 PRO A CA 1
ATOM 2823 C C . PRO A 1 352 ? 14.602 -3.227 -6.758 1 91.5 352 PRO A C 1
ATOM 2825 O O . PRO A 1 352 ? 13.922 -4.227 -7 1 91.5 352 PRO A O 1
ATOM 2828 N N . GLY A 1 353 ? 14.109 -2.127 -6.207 1 93.88 353 GLY A N 1
ATOM 2829 C CA . GLY A 1 353 ? 12.688 -1.821 -6.266 1 93.88 353 GLY A CA 1
ATOM 2830 C C . GLY A 1 353 ? 12.297 -1.047 -7.508 1 93.88 353 GLY A C 1
ATOM 2831 O O . GLY A 1 353 ? 13.117 -0.32 -8.078 1 93.88 353 GLY A O 1
ATOM 2832 N N . HIS A 1 354 ? 11.102 -1.253 -7.992 1 97.06 354 HIS A N 1
ATOM 2833 C CA . HIS A 1 354 ? 10.617 -0.566 -9.188 1 97.06 354 HIS A CA 1
ATOM 2834 C C . HIS A 1 354 ? 9.461 0.372 -8.852 1 97.06 354 HIS A C 1
ATOM 2836 O O . HIS A 1 354 ? 8.602 0.041 -8.023 1 97.06 354 HIS A O 1
ATOM 2842 N N . TYR A 1 355 ? 9.461 1.538 -9.539 1 97.88 355 TYR A N 1
ATOM 2843 C CA . TYR A 1 355 ? 8.5 2.588 -9.211 1 97.88 355 TYR A CA 1
ATOM 2844 C C . TYR A 1 355 ? 8.008 3.281 -10.477 1 97.88 355 TYR A C 1
ATOM 2846 O O . TYR A 1 355 ? 8.719 3.338 -11.484 1 97.88 355 TYR A O 1
ATOM 2854 N N . ILE A 1 356 ? 6.809 3.736 -10.391 1 98.25 356 ILE A N 1
ATOM 2855 C CA . ILE A 1 356 ? 6.234 4.586 -11.43 1 98.25 356 ILE A CA 1
ATOM 2856 C C . ILE A 1 356 ? 6.148 6.027 -10.93 1 98.25 356 ILE A C 1
ATOM 2858 O O . ILE A 1 356 ? 5.68 6.277 -9.82 1 98.25 356 ILE A O 1
ATOM 2862 N N . LEU A 1 357 ? 6.617 6.949 -11.695 1 98.31 357 LEU A N 1
ATOM 2863 C CA . LEU A 1 357 ? 6.492 8.367 -11.398 1 98.31 357 LEU A CA 1
ATOM 2864 C C . LEU A 1 357 ? 5.375 9 -12.219 1 98.31 357 LEU A C 1
ATOM 2866 O O . LEU A 1 357 ? 5.445 9.031 -13.453 1 98.31 357 LEU A O 1
ATOM 2870 N N . ILE A 1 358 ? 4.418 9.477 -11.57 1 98.19 358 ILE A N 1
ATOM 2871 C CA . ILE A 1 358 ? 3.25 10.094 -12.18 1 98.19 358 ILE A CA 1
ATOM 2872 C C . ILE A 1 358 ? 3.307 11.609 -11.977 1 98.19 358 ILE A C 1
ATOM 2874 O O . ILE A 1 358 ? 3.398 12.094 -10.844 1 98.19 358 ILE A O 1
ATOM 2878 N N . PRO A 1 359 ? 3.193 12.375 -13.016 1 96.69 359 PRO A N 1
ATOM 2879 C CA . PRO A 1 359 ? 3.375 13.828 -12.891 1 96.69 359 PRO A CA 1
ATOM 2880 C C . PRO A 1 359 ? 2.137 14.531 -12.344 1 96.69 359 PRO A C 1
ATOM 2882 O O . PRO A 1 359 ? 1.009 14.133 -12.648 1 96.69 359 PRO A O 1
ATOM 2885 N N . GLY A 1 360 ? 2.322 15.383 -11.43 1 92.75 360 GLY A N 1
ATOM 2886 C CA . GLY A 1 360 ? 1.403 16.453 -11.07 1 92.75 360 GLY A CA 1
ATOM 2887 C C . GLY A 1 360 ? 1.865 17.812 -11.539 1 92.75 360 GLY A C 1
ATOM 2888 O O . GLY A 1 360 ? 2.803 17.922 -12.336 1 92.75 360 GLY A O 1
ATOM 2889 N N . LYS A 1 361 ? 1.189 18.828 -11.195 1 86.81 361 LYS A N 1
ATOM 2890 C CA . LYS A 1 361 ? 1.583 20.172 -11.602 1 86.81 361 LYS A CA 1
ATOM 2891 C C . LYS A 1 361 ? 2.941 20.547 -11.023 1 86.81 361 LYS A C 1
ATOM 2893 O O . LYS A 1 361 ? 3.803 21.078 -11.734 1 86.81 361 LYS A O 1
ATOM 2898 N N . ASP A 1 362 ? 3.143 20.203 -9.742 1 89.81 362 ASP A N 1
ATOM 2899 C CA . ASP A 1 362 ? 4.379 20.656 -9.102 1 89.81 362 ASP A CA 1
ATOM 2900 C C . ASP A 1 362 ? 5.031 19.516 -8.32 1 89.81 362 ASP A C 1
ATOM 2902 O O . ASP A 1 362 ? 5.941 19.734 -7.52 1 89.81 362 ASP A O 1
ATOM 2906 N N . THR A 1 363 ? 4.527 18.359 -8.477 1 94.44 363 THR A N 1
ATOM 2907 C CA . THR A 1 363 ? 5.062 17.203 -7.77 1 94.44 363 THR A CA 1
ATOM 2908 C C . THR A 1 363 ? 5.086 15.969 -8.672 1 94.44 363 THR A C 1
ATOM 2910 O O . THR A 1 363 ? 4.5 15.977 -9.758 1 94.44 363 THR A O 1
ATOM 2913 N N . LEU A 1 364 ? 5.848 15.039 -8.312 1 97.31 364 LEU A N 1
ATOM 2914 C CA . LEU A 1 364 ? 5.844 13.719 -8.93 1 97.31 364 LEU A CA 1
ATOM 2915 C C . LEU A 1 364 ? 5.359 12.656 -7.941 1 97.31 364 LEU A C 1
ATOM 2917 O O . LEU A 1 364 ? 5.945 12.492 -6.871 1 97.31 364 LEU A O 1
ATOM 2921 N N . LEU A 1 365 ? 4.289 12.047 -8.305 1 98.06 365 LEU A N 1
ATOM 2922 C CA . LEU A 1 365 ? 3.791 10.969 -7.457 1 98.06 365 LEU A CA 1
ATOM 2923 C C . LEU A 1 365 ? 4.594 9.688 -7.684 1 98.06 365 LEU A C 1
ATOM 2925 O O . LEU A 1 365 ? 4.766 9.25 -8.82 1 98.06 365 LEU A O 1
ATOM 2929 N N . LEU A 1 366 ? 5.105 9.18 -6.617 1 98.31 366 LEU A N 1
ATOM 2930 C CA . LEU A 1 366 ? 5.898 7.953 -6.637 1 98.31 366 LEU A CA 1
ATOM 2931 C C . LEU A 1 366 ? 5.078 6.766 -6.145 1 98.31 366 LEU A C 1
ATOM 2933 O O . LEU A 1 366 ? 4.582 6.777 -5.016 1 98.31 366 LEU A O 1
ATOM 2937 N N . ARG A 1 367 ? 4.93 5.723 -7.02 1 98 367 ARG A N 1
ATOM 2938 C CA . ARG A 1 367 ? 4.188 4.508 -6.684 1 98 367 ARG A CA 1
ATOM 2939 C C . ARG A 1 367 ? 5.031 3.266 -6.953 1 98 367 ARG A C 1
ATOM 2941 O O . ARG A 1 367 ? 5.613 3.125 -8.031 1 98 367 ARG A O 1
ATOM 2948 N N . ALA A 1 368 ? 5.082 2.375 -5.957 1 97.5 368 ALA A N 1
ATOM 2949 C CA . ALA A 1 368 ? 5.762 1.104 -6.191 1 97.5 368 ALA A CA 1
ATOM 2950 C C . ALA A 1 368 ? 4.977 0.234 -7.168 1 97.5 368 ALA A C 1
ATOM 2952 O O . ALA A 1 368 ? 3.746 0.196 -7.121 1 97.5 368 ALA A O 1
ATOM 2953 N N . VAL A 1 369 ? 5.668 -0.416 -8.047 1 97.81 369 VAL A N 1
ATOM 2954 C CA . VAL A 1 369 ? 5.051 -1.327 -9.008 1 97.81 369 VAL A CA 1
ATOM 2955 C C . VAL A 1 369 ? 5.664 -2.719 -8.859 1 97.81 369 VAL A C 1
ATOM 2957 O O . VAL A 1 369 ? 6.863 -2.854 -8.609 1 97.81 369 VAL A O 1
ATOM 2960 N N . ALA A 1 370 ? 4.875 -3.736 -9.047 1 97.44 370 ALA A N 1
ATOM 2961 C CA . ALA A 1 370 ? 5.281 -5.113 -8.781 1 97.44 370 ALA A CA 1
ATOM 2962 C C . ALA A 1 370 ? 6.242 -5.621 -9.859 1 97.44 370 ALA A C 1
ATOM 2964 O O . ALA A 1 370 ? 6 -5.43 -11.055 1 97.44 370 ALA A O 1
ATOM 2965 N N . SER A 1 371 ? 7.324 -6.18 -9.391 1 96.56 371 SER A N 1
ATOM 2966 C CA . SER A 1 371 ? 8.195 -6.938 -10.289 1 96.56 371 SER A CA 1
ATOM 2967 C C . SER A 1 371 ? 7.613 -8.312 -10.586 1 96.56 371 SER A C 1
ATOM 2969 O O . SER A 1 371 ? 6.629 -8.727 -9.969 1 96.56 371 SER A O 1
ATOM 2971 N N . SER A 1 372 ? 8.227 -9.023 -11.5 1 96.88 372 SER A N 1
ATOM 2972 C CA . SER A 1 372 ? 7.73 -10.32 -11.953 1 96.88 372 SER A CA 1
ATOM 2973 C C . SER A 1 372 ? 7.613 -11.305 -10.797 1 96.88 372 SER A C 1
ATOM 2975 O O . SER A 1 372 ? 6.664 -12.086 -10.742 1 96.88 372 SER A O 1
ATOM 2977 N N . GLU A 1 373 ? 8.531 -11.227 -9.859 1 96.38 373 GLU A N 1
ATOM 2978 C CA . GLU A 1 373 ? 8.594 -12.195 -8.766 1 96.38 373 GLU A CA 1
ATOM 2979 C C . GLU A 1 373 ? 7.449 -11.992 -7.781 1 96.38 373 GLU A C 1
ATOM 2981 O O . GLU A 1 373 ? 7.02 -12.938 -7.117 1 96.38 373 GLU A O 1
ATOM 2986 N N . LEU A 1 374 ? 6.883 -10.789 -7.762 1 96.81 374 LEU A N 1
ATOM 2987 C CA . LEU A 1 374 ? 5.898 -10.445 -6.738 1 96.81 374 LEU A CA 1
ATOM 2988 C C . LEU A 1 374 ? 4.48 -10.688 -7.246 1 96.81 374 LEU A C 1
ATOM 2990 O O . LEU A 1 374 ? 3.537 -10.742 -6.453 1 96.81 374 LEU A O 1
ATOM 2994 N N . VAL A 1 375 ? 4.281 -10.797 -8.484 1 97.62 375 VAL A N 1
ATOM 2995 C CA . VAL A 1 375 ? 2.947 -10.844 -9.07 1 97.62 375 VAL A CA 1
ATOM 2996 C C . VAL A 1 375 ? 2.312 -12.203 -8.789 1 97.62 375 VAL A C 1
ATOM 2998 O O . VAL A 1 375 ? 2.947 -13.242 -8.977 1 97.62 375 VAL A O 1
ATOM 3001 N N . LEU A 1 376 ? 1.11 -12.195 -8.352 1 97.12 376 LEU A N 1
ATOM 3002 C CA . LEU A 1 376 ? 0.334 -13.414 -8.141 1 97.12 376 LEU A CA 1
ATOM 3003 C C . LEU A 1 376 ? -0.706 -13.586 -9.242 1 97.12 376 LEU A C 1
ATOM 3005 O O . LEU A 1 376 ? -1.266 -12.602 -9.734 1 97.12 376 LEU A O 1
ATOM 3009 N N . PRO A 1 377 ? -0.918 -14.797 -9.594 1 94 377 PRO A N 1
ATOM 3010 C CA . PRO A 1 377 ? -1.9 -15.055 -10.648 1 94 377 PRO A CA 1
ATOM 3011 C C . PRO A 1 377 ? -3.34 -14.938 -10.156 1 94 377 PRO A C 1
ATOM 3013 O O . PRO A 1 377 ? -3.582 -14.914 -8.945 1 94 377 PRO A O 1
ATOM 3016 N N . ASN A 1 378 ? -4.195 -14.789 -11.148 1 87.12 378 ASN A N 1
ATOM 3017 C CA . ASN A 1 378 ? -5.625 -14.844 -10.859 1 87.12 378 ASN A CA 1
ATOM 3018 C C . ASN A 1 378 ? -6.168 -16.266 -10.984 1 87.12 378 ASN A C 1
ATOM 3020 O O . ASN A 1 378 ? -5.738 -17.031 -11.852 1 87.12 378 ASN A O 1
ATOM 3024 N N . ARG A 1 379 ? -7.016 -16.578 -10.062 1 81.75 379 ARG A N 1
ATOM 3025 C CA . ARG A 1 379 ? -7.656 -17.875 -10.188 1 81.75 379 ARG A CA 1
ATOM 3026 C C . ARG A 1 379 ? -8.656 -17.891 -11.344 1 81.75 379 ARG A C 1
ATOM 3028 O O . ARG A 1 379 ? -9.422 -16.938 -11.516 1 81.75 379 ARG A O 1
ATOM 3035 N N . LYS A 1 380 ? -8.477 -18.797 -12.164 1 75.5 380 LYS A N 1
ATOM 3036 C CA . LYS A 1 380 ? -9.438 -18.922 -13.258 1 75.5 380 LYS A CA 1
ATOM 3037 C C . LYS A 1 380 ? -10.781 -19.438 -12.758 1 75.5 380 LYS A C 1
ATOM 3039 O O . LYS A 1 380 ? -10.828 -20.359 -11.945 1 75.5 380 LYS A O 1
ATOM 3044 N N . ILE A 1 381 ? -11.758 -18.656 -13.031 1 67.62 381 ILE A N 1
ATOM 3045 C CA . ILE A 1 381 ? -13.086 -19.031 -12.578 1 67.62 381 ILE A CA 1
ATOM 3046 C C . ILE A 1 381 ? -13.906 -19.531 -13.766 1 67.62 381 ILE A C 1
ATOM 3048 O O . ILE A 1 381 ? -13.812 -19 -14.867 1 67.62 381 ILE A O 1
ATOM 3052 N N . ASP A 1 382 ? -14.461 -20.672 -13.5 1 66 382 ASP A N 1
ATOM 3053 C CA . ASP A 1 382 ? -15.367 -21.188 -14.516 1 66 382 ASP A CA 1
ATOM 3054 C C . ASP A 1 382 ? -16.641 -20.359 -14.609 1 66 382 ASP A C 1
ATOM 3056 O O . ASP A 1 382 ? -17.312 -20.125 -13.609 1 66 382 ASP A O 1
ATOM 3060 N N . LEU A 1 383 ? -16.656 -19.688 -15.703 1 61.16 383 LEU A N 1
ATOM 3061 C CA . LEU A 1 383 ? -17.891 -18.938 -15.898 1 61.16 383 LEU A CA 1
ATOM 3062 C C . LEU A 1 383 ? -19.047 -19.875 -16.188 1 61.16 383 LEU A C 1
ATOM 3064 O O . LEU A 1 383 ? -18.953 -20.766 -17.016 1 61.16 383 LEU A O 1
ATOM 3068 N N . LEU A 1 384 ? -19.891 -19.969 -15.18 1 60.16 384 LEU A N 1
ATOM 3069 C CA . LEU A 1 384 ? -21.062 -20.828 -15.359 1 60.16 384 LEU A CA 1
ATOM 3070 C C . LEU A 1 384 ? -21.938 -20.312 -16.5 1 60.16 384 LEU A C 1
ATOM 3072 O O . LEU A 1 384 ? -22.156 -19.094 -16.625 1 60.16 384 LEU A O 1
ATOM 3076 N N . GLN A 1 385 ? -22 -20.984 -17.531 1 56.38 385 GLN A N 1
ATOM 3077 C CA . GLN A 1 385 ? -22.984 -20.75 -18.594 1 56.38 385 GLN A CA 1
ATOM 3078 C C . GLN A 1 385 ? -24.406 -20.844 -18.047 1 56.38 385 GLN A C 1
ATOM 3080 O O . GLN A 1 385 ? -24.812 -21.875 -17.516 1 56.38 385 GLN A O 1
ATOM 3085 N N . THR A 1 386 ? -24.875 -19.859 -17.453 1 61.41 386 THR A N 1
ATOM 3086 C CA . THR A 1 386 ? -26.219 -20.016 -16.891 1 61.41 386 THR A CA 1
ATOM 3087 C C . THR A 1 386 ? -27.281 -19.641 -17.922 1 61.41 386 THR A C 1
ATOM 3089 O O . THR A 1 386 ? -26.969 -19.031 -18.953 1 61.41 386 THR A O 1
ATOM 3092 N N . ASN A 1 387 ? -28.453 -20 -17.547 1 62.66 387 ASN A N 1
ATOM 3093 C CA . ASN A 1 387 ? -29.719 -19.734 -18.203 1 62.66 387 ASN A CA 1
ATOM 3094 C C . ASN A 1 387 ? -29.953 -18.25 -18.406 1 62.66 387 ASN A C 1
ATOM 3096 O O . ASN A 1 387 ? -29.812 -17.453 -17.484 1 62.66 387 ASN A O 1
ATOM 3100 N N . ASN A 1 388 ? -30.234 -17.906 -19.625 1 67.5 388 ASN A N 1
ATOM 3101 C CA . ASN A 1 388 ? -30.391 -16.547 -20.156 1 67.5 388 ASN A CA 1
ATOM 3102 C C . ASN A 1 388 ? -31.422 -15.758 -19.344 1 67.5 388 ASN A C 1
ATOM 3104 O O . ASN A 1 388 ? -31.203 -14.578 -19.031 1 67.5 388 ASN A O 1
ATOM 3108 N N . GLU A 1 389 ? -32.531 -16.438 -18.922 1 68.69 389 GLU A N 1
ATOM 3109 C CA . GLU A 1 389 ? -33.594 -15.695 -18.234 1 68.69 389 GLU A CA 1
ATOM 3110 C C . GLU A 1 389 ? -33.156 -15.289 -16.828 1 68.69 389 GLU A C 1
ATOM 3112 O O . GLU A 1 389 ? -33.344 -14.141 -16.406 1 68.69 389 GLU A O 1
ATOM 3117 N N . LEU A 1 390 ? -32.719 -16.188 -16.141 1 72.5 390 LEU A N 1
ATOM 3118 C CA . LEU A 1 390 ? -32.219 -15.906 -14.797 1 72.5 390 LEU A CA 1
ATOM 3119 C C . LEU A 1 390 ? -31.156 -14.82 -14.828 1 72.5 390 LEU A C 1
ATOM 3121 O O . LEU A 1 390 ? -31.156 -13.914 -13.984 1 72.5 390 LEU A O 1
ATOM 3125 N N . SER A 1 391 ? -30.531 -14.891 -15.836 1 80.31 391 SER A N 1
ATOM 3126 C CA . SER A 1 391 ? -29.469 -13.914 -15.992 1 80.31 391 SER A CA 1
ATOM 3127 C C . SER A 1 391 ? -30.016 -12.516 -16.219 1 80.31 391 SER A C 1
ATOM 3129 O O . SER A 1 391 ? -29.5 -11.539 -15.672 1 80.31 391 SER A O 1
ATOM 3131 N N . GLN A 1 392 ? -31.188 -12.477 -16.844 1 86.88 392 GLN A N 1
ATOM 3132 C CA . GLN A 1 392 ? -31.781 -11.172 -17.109 1 86.88 392 GLN A CA 1
ATOM 3133 C C . GLN A 1 392 ? -32.406 -10.57 -15.859 1 86.88 392 GLN A C 1
ATOM 3135 O O . GLN A 1 392 ? -32.281 -9.375 -15.602 1 86.88 392 GLN A O 1
ATOM 3140 N N . ASN A 1 393 ? -33.094 -11.398 -15.156 1 86.62 393 ASN A N 1
ATOM 3141 C CA . ASN A 1 393 ? -33.719 -10.922 -13.914 1 86.62 393 ASN A CA 1
ATOM 3142 C C . ASN A 1 393 ? -32.656 -10.391 -12.945 1 86.62 393 ASN A C 1
ATOM 3144 O O . ASN A 1 393 ? -32.875 -9.375 -12.281 1 86.62 393 ASN A O 1
ATOM 3148 N N . ILE A 1 394 ? -31.688 -11.055 -12.914 1 88 394 ILE A N 1
ATOM 3149 C CA . ILE A 1 394 ? -30.609 -10.664 -12.008 1 88 394 ILE A CA 1
ATOM 3150 C C . ILE A 1 394 ? -29.984 -9.352 -12.477 1 88 394 ILE A C 1
ATOM 3152 O O . ILE A 1 394 ? -29.734 -8.453 -11.672 1 88 394 ILE A O 1
ATOM 3156 N N . ARG A 1 395 ? -29.859 -9.258 -13.711 1 89.12 395 ARG A N 1
ATOM 3157 C CA . ARG A 1 395 ? -29.312 -8.023 -14.266 1 89.12 395 ARG A CA 1
ATOM 3158 C C . ARG A 1 395 ? -30.219 -6.832 -13.961 1 89.12 395 ARG A C 1
ATOM 3160 O O . ARG A 1 395 ? -29.734 -5.75 -13.625 1 89.12 395 ARG A O 1
ATOM 3167 N N . ASP A 1 396 ? -31.453 -7.098 -14.039 1 89.88 396 ASP A N 1
ATOM 3168 C CA . ASP A 1 396 ? -32.406 -6.035 -13.75 1 89.88 396 ASP A CA 1
ATOM 3169 C C . ASP A 1 396 ? -32.344 -5.625 -12.281 1 89.88 396 ASP A C 1
ATOM 3171 O O . ASP A 1 396 ? -32.438 -4.438 -11.961 1 89.88 396 ASP A O 1
ATOM 3175 N N . ASN A 1 397 ? -32.25 -6.57 -11.516 1 88.56 397 ASN A N 1
ATOM 3176 C CA . ASN A 1 397 ? -32.188 -6.293 -10.086 1 88.56 397 ASN A CA 1
ATOM 3177 C C . ASN A 1 397 ? -30.938 -5.516 -9.719 1 88.56 397 ASN A C 1
ATOM 3179 O O . ASN A 1 397 ? -30.984 -4.594 -8.898 1 88.56 397 ASN A O 1
ATOM 3183 N N . ILE A 1 398 ? -29.844 -5.906 -10.312 1 90 398 ILE A N 1
ATOM 3184 C CA . ILE A 1 398 ? -28.578 -5.223 -10.062 1 90 398 ILE A CA 1
ATOM 3185 C C . ILE A 1 398 ? -28.656 -3.793 -10.594 1 90 398 ILE A C 1
ATOM 3187 O O . ILE A 1 398 ? -28.156 -2.859 -9.953 1 90 398 ILE A O 1
ATOM 3191 N N . ASP A 1 399 ? -29.312 -3.68 -11.688 1 89.19 399 ASP A N 1
ATOM 3192 C CA . ASP A 1 399 ? -29.453 -2.355 -12.281 1 89.19 399 ASP A CA 1
ATOM 3193 C C . ASP A 1 399 ? -30.25 -1.425 -11.367 1 89.19 399 ASP A C 1
ATOM 3195 O O . ASP A 1 399 ? -29.891 -0.256 -11.203 1 89.19 399 ASP A O 1
ATOM 3199 N N . ILE A 1 400 ? -31.281 -1.983 -10.828 1 88.06 400 ILE A N 1
ATOM 3200 C CA . ILE A 1 400 ? -32.125 -1.193 -9.93 1 88.06 400 ILE A CA 1
ATOM 3201 C C . ILE A 1 400 ? -31.312 -0.807 -8.688 1 88.06 400 ILE A C 1
ATOM 3203 O O . ILE A 1 400 ? -31.297 0.364 -8.297 1 88.06 400 ILE A O 1
ATOM 3207 N N . THR A 1 401 ? -30.672 -1.741 -8.094 1 88.06 401 THR A N 1
ATOM 3208 C CA . THR A 1 401 ? -29.875 -1.516 -6.887 1 88.06 401 THR A CA 1
ATOM 3209 C C . THR A 1 401 ? -28.766 -0.517 -7.156 1 88.06 401 THR A C 1
ATOM 3211 O O . THR A 1 401 ? -28.5 0.371 -6.34 1 88.06 401 THR A O 1
ATOM 3214 N N . PHE A 1 402 ? -28.188 -0.649 -8.289 1 87.88 402 PHE A N 1
ATOM 3215 C CA . PHE A 1 402 ? -27.078 0.181 -8.727 1 87.88 402 PHE A CA 1
ATOM 3216 C C . PHE A 1 402 ? -27.516 1.626 -8.922 1 87.88 402 PHE A C 1
ATOM 3218 O O . PHE A 1 402 ? -26.828 2.555 -8.492 1 87.88 402 PHE A O 1
ATOM 3225 N N . ASN A 1 403 ? -28.594 1.822 -9.445 1 89.12 403 ASN A N 1
ATOM 3226 C CA . ASN A 1 403 ? -29.078 3.16 -9.781 1 89.12 403 ASN A CA 1
ATOM 3227 C C . ASN A 1 403 ? -29.641 3.877 -8.555 1 89.12 403 ASN A C 1
ATOM 3229 O O . ASN A 1 403 ? -29.844 5.09 -8.578 1 89.12 403 ASN A O 1
ATOM 3233 N N . GLU A 1 404 ? -29.812 3.156 -7.488 1 89.88 404 GLU A N 1
ATOM 3234 C CA . GLU A 1 404 ? -30.266 3.77 -6.246 1 89.88 404 GLU A CA 1
ATOM 3235 C C . GLU A 1 404 ? -29.109 4.426 -5.496 1 89.88 404 GLU A C 1
ATOM 3237 O O . GLU A 1 404 ? -29.328 5.25 -4.609 1 89.88 404 GLU A O 1
ATOM 3242 N N . LEU A 1 405 ? -27.938 4.09 -5.801 1 92.5 405 LEU A N 1
ATOM 3243 C CA . LEU A 1 405 ? -26.766 4.652 -5.156 1 92.5 405 LEU A CA 1
ATOM 3244 C C . LEU A 1 405 ? -26.422 6.023 -5.738 1 92.5 405 LEU A C 1
ATOM 3246 O O . LEU A 1 405 ? -26.5 6.219 -6.953 1 92.5 405 LEU A O 1
ATOM 3250 N N . PRO A 1 406 ? -26.109 6.957 -4.922 1 94.19 406 PRO A N 1
ATOM 3251 C CA . PRO A 1 406 ? -25.688 8.258 -5.445 1 94.19 406 PRO A CA 1
ATOM 3252 C C . PRO A 1 406 ? -24.391 8.195 -6.246 1 94.19 406 PRO A C 1
ATOM 3254 O O . PRO A 1 406 ? -23.484 7.438 -5.891 1 94.19 406 PRO A O 1
ATOM 3257 N N . LEU A 1 407 ? -24.297 8.977 -7.305 1 95.31 407 LEU A N 1
ATOM 3258 C CA . LEU A 1 407 ? -23.125 9.062 -8.148 1 95.31 407 LEU A CA 1
ATOM 3259 C C . LEU A 1 407 ? -22.328 10.328 -7.855 1 95.31 407 LEU A C 1
ATOM 3261 O O . LEU A 1 407 ? -22.891 11.43 -7.832 1 95.31 407 LEU A O 1
ATOM 3265 N N . ILE A 1 408 ? -21.031 10.141 -7.535 1 95.38 408 ILE A N 1
ATOM 3266 C CA . ILE A 1 408 ? -20.156 11.297 -7.363 1 95.38 408 ILE A CA 1
ATOM 3267 C C . ILE A 1 408 ? -19.125 11.336 -8.484 1 95.38 408 ILE A C 1
ATOM 3269 O O . ILE A 1 408 ? -18.609 10.297 -8.898 1 95.38 408 ILE A O 1
ATOM 3273 N N . GLU A 1 409 ? -18.766 12.492 -8.898 1 95.06 409 GLU A N 1
ATOM 3274 C CA . GLU A 1 409 ? -17.828 12.656 -10 1 95.06 409 GLU A CA 1
ATOM 3275 C C . GLU A 1 409 ? -16.391 12.508 -9.523 1 95.06 409 GLU A C 1
ATOM 3277 O O . GLU A 1 409 ? -15.594 11.805 -10.148 1 95.06 409 GLU A O 1
ATOM 3282 N N . ASP A 1 410 ? -16.141 13.227 -8.383 1 95.44 410 ASP A N 1
ATOM 3283 C CA . ASP A 1 410 ? -14.789 13.188 -7.836 1 95.44 410 ASP A CA 1
ATOM 3284 C C . ASP A 1 410 ? -14.805 12.789 -6.359 1 95.44 410 ASP A C 1
ATOM 3286 O O . ASP A 1 410 ? -15.516 13.391 -5.555 1 95.44 410 ASP A O 1
ATOM 3290 N N . PHE A 1 411 ? -14.047 11.828 -6.117 1 96.25 411 PHE A N 1
ATOM 3291 C CA . PHE A 1 411 ? -13.898 11.453 -4.715 1 96.25 411 PHE A CA 1
ATOM 3292 C C . PHE A 1 411 ? -13.008 12.445 -3.98 1 96.25 411 PHE A C 1
ATOM 3294 O O . PHE A 1 411 ? -11.914 12.758 -4.441 1 96.25 411 PHE A O 1
ATOM 3301 N N . THR A 1 412 ? -13.461 12.93 -2.861 1 94.56 412 THR A N 1
ATOM 3302 C CA . THR A 1 412 ? -12.68 13.766 -1.961 1 94.56 412 THR A CA 1
ATOM 3303 C C . THR A 1 412 ? -12.625 13.156 -0.564 1 94.56 412 THR A C 1
ATOM 3305 O O . THR A 1 412 ? -13.648 12.742 -0.023 1 94.56 412 THR A O 1
ATOM 3308 N N . PRO A 1 413 ? -11.508 13.086 -0.011 1 94.5 413 PRO A N 1
ATOM 3309 C CA . PRO A 1 413 ? -11.352 12.406 1.275 1 94.5 413 PRO A CA 1
ATOM 3310 C C . PRO A 1 413 ? -12.164 13.055 2.391 1 94.5 413 PRO A C 1
ATOM 3312 O O . PRO A 1 413 ? -12.469 12.406 3.393 1 94.5 413 PRO A O 1
ATOM 3315 N N . ASP A 1 414 ? -12.484 14.312 2.244 1 93.88 414 ASP A N 1
ATOM 3316 C CA . ASP A 1 414 ? -13.211 15.016 3.299 1 93.88 414 ASP A CA 1
ATOM 3317 C C . ASP A 1 414 ? -14.609 14.43 3.482 1 93.88 414 ASP A C 1
ATOM 3319 O O . ASP A 1 414 ? -15.273 14.695 4.488 1 93.88 414 ASP A O 1
ATOM 3323 N N . THR A 1 415 ? -15.016 13.57 2.607 1 92 415 THR A N 1
ATOM 3324 C CA . THR A 1 415 ? -16.375 13.039 2.645 1 92 415 THR A CA 1
ATOM 3325 C C . THR A 1 415 ? -16.406 11.727 3.432 1 92 415 THR A C 1
ATOM 3327 O O . THR A 1 415 ? -17.5 11.203 3.711 1 92 415 THR A O 1
ATOM 3330 N N . VAL A 1 416 ? -15.32 11.203 3.768 1 94.62 416 VAL A N 1
ATOM 3331 C CA . VAL A 1 416 ? -15.305 9.922 4.469 1 94.62 416 VAL A CA 1
ATOM 3332 C C . VAL A 1 416 ? -14.438 10.031 5.723 1 94.62 416 VAL A C 1
ATOM 3334 O O . VAL A 1 416 ? -13.406 10.703 5.715 1 94.62 416 VAL A O 1
ATOM 3337 N N . SER A 1 417 ? -14.875 9.375 6.777 1 94.19 417 SER A N 1
ATOM 3338 C CA . SER A 1 417 ? -14.172 9.383 8.055 1 94.19 417 SER A CA 1
ATOM 3339 C C . SER A 1 417 ? -14.008 7.973 8.609 1 94.19 417 SER A C 1
ATOM 3341 O O . SER A 1 417 ? -14.867 7.113 8.391 1 94.19 417 SER A O 1
ATOM 3343 N N . SER A 1 418 ? -12.945 7.723 9.25 1 93.56 418 SER A N 1
ATOM 3344 C CA . SER A 1 418 ? -12.711 6.43 9.883 1 93.56 418 SER A CA 1
ATOM 3345 C C . SER A 1 418 ? -12.883 6.516 11.398 1 93.56 418 SER A C 1
ATOM 3347 O O . SER A 1 418 ? -12.742 5.512 12.102 1 93.56 418 SER A O 1
ATOM 3349 N N . ASN A 1 419 ? -13.133 7.652 11.914 1 92.38 419 ASN A N 1
ATOM 3350 C CA . ASN A 1 419 ? -13.25 7.879 13.352 1 92.38 419 ASN A CA 1
ATOM 3351 C C . ASN A 1 419 ? -11.93 7.625 14.062 1 92.38 419 ASN A C 1
ATOM 3353 O O . ASN A 1 419 ? -11.914 7.133 15.195 1 92.38 419 ASN A O 1
ATOM 3357 N N . LEU A 1 420 ? -10.891 7.859 13.391 1 94 420 LEU A N 1
ATOM 3358 C CA . LEU A 1 420 ? -9.562 7.629 13.938 1 94 420 LEU A CA 1
ATOM 3359 C C . LEU A 1 420 ? -9.344 8.453 15.203 1 94 420 LEU A C 1
ATOM 3361 O O . LEU A 1 420 ? -8.914 7.918 16.234 1 94 420 LEU A O 1
ATOM 3365 N N . TYR A 1 421 ? -9.688 9.688 15.164 1 94.06 421 TYR A N 1
ATOM 3366 C CA . TYR A 1 421 ? -9.445 10.586 16.281 1 94.06 421 TYR A CA 1
ATOM 3367 C C . TYR A 1 421 ? -10.203 10.141 17.531 1 94.06 421 TYR A C 1
ATOM 3369 O O . TYR A 1 421 ? -9.648 10.117 18.625 1 94.06 421 TYR A O 1
ATOM 3377 N N . LEU A 1 422 ? -11.406 9.766 17.297 1 91.56 422 LEU A N 1
ATOM 3378 C CA . LEU A 1 422 ? -12.242 9.297 18.391 1 91.56 422 LEU A CA 1
ATOM 3379 C C . LEU A 1 422 ? -11.625 8.07 19.062 1 91.56 422 LEU A C 1
ATOM 3381 O O . LEU A 1 422 ? -11.57 7.992 20.297 1 91.56 422 LEU A O 1
ATOM 3385 N N . ASN A 1 423 ? -11.172 7.203 18.266 1 91.12 423 ASN A N 1
ATOM 3386 C CA . ASN A 1 423 ? -10.617 5.965 18.797 1 91.12 423 ASN A CA 1
ATOM 3387 C C . ASN A 1 423 ? -9.258 6.191 19.453 1 91.12 423 ASN A C 1
ATOM 3389 O O . ASN A 1 423 ? -8.914 5.523 20.438 1 91.12 423 ASN A O 1
ATOM 3393 N N . LEU A 1 424 ? -8.477 7.082 18.891 1 91.5 424 LEU A N 1
ATOM 3394 C CA . LEU A 1 424 ? -7.188 7.387 19.484 1 91.5 424 LEU A CA 1
ATOM 3395 C C . LEU A 1 424 ? -7.363 8.039 20.859 1 91.5 424 LEU A C 1
ATOM 3397 O O . LEU A 1 424 ? -6.625 7.734 21.797 1 91.5 424 LEU A O 1
ATOM 3401 N N . LYS A 1 425 ? -8.289 8.906 20.938 1 87.62 425 LYS A N 1
ATOM 3402 C CA . LYS A 1 425 ? -8.57 9.586 22.203 1 87.62 425 LYS A CA 1
ATOM 3403 C C . LYS A 1 425 ? -9.109 8.609 23.25 1 87.62 425 LYS A C 1
ATOM 3405 O O . LYS A 1 425 ? -8.742 8.68 24.422 1 87.62 425 LYS A O 1
ATOM 3410 N N . SER A 1 426 ? -9.906 7.691 22.781 1 83.44 426 SER A N 1
ATOM 3411 C CA . SER A 1 426 ? -10.484 6.703 23.688 1 83.44 426 SER A CA 1
ATOM 3412 C C . SER 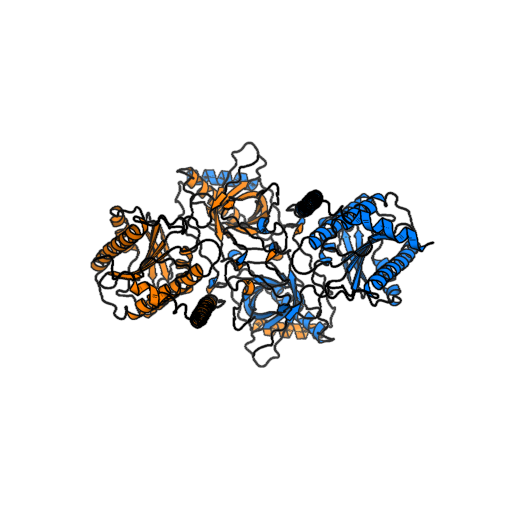A 1 426 ? -9.438 5.703 24.172 1 83.44 426 SER A C 1
ATOM 3414 O O . SER A 1 426 ? -9.461 5.273 25.328 1 83.44 426 SER A O 1
ATOM 3416 N N . ASN A 1 427 ? -8.648 5.262 23.25 1 78.12 427 ASN A N 1
ATOM 3417 C CA . ASN A 1 427 ? -7.586 4.32 23.578 1 78.12 427 ASN A CA 1
ATOM 3418 C C . ASN A 1 427 ? -6.645 4.887 24.641 1 78.12 427 ASN A C 1
ATOM 3420 O O . ASN A 1 427 ? -6.168 4.152 25.516 1 78.12 427 ASN A O 1
ATOM 3424 N N . PHE A 1 428 ? -6.387 6.105 24.594 1 74.81 428 PHE A N 1
ATOM 3425 C CA . PHE A 1 428 ? -5.512 6.762 25.562 1 74.81 428 PHE A CA 1
ATOM 3426 C C . PHE A 1 428 ? -6.176 6.848 26.922 1 74.81 428 PHE A C 1
ATOM 3428 O O . PHE A 1 428 ? -5.52 6.656 27.953 1 74.81 428 PHE A O 1
ATOM 3435 N N . SER A 1 429 ? -7.375 7.113 26.875 1 72.12 429 SER A N 1
ATOM 3436 C CA . SER A 1 429 ? -8.102 7.191 28.141 1 72.12 429 SER A CA 1
ATOM 3437 C C . SER A 1 429 ? -8.141 5.836 28.828 1 72.12 429 SER A C 1
ATOM 3439 O O . SER A 1 429 ? -7.965 5.754 30.047 1 72.12 429 SER A O 1
ATOM 3441 N N . LYS A 1 430 ? -8.281 4.848 28.094 1 70.12 430 LYS A N 1
ATOM 3442 C CA . LYS A 1 430 ? -8.32 3.5 28.656 1 70.12 430 LYS A CA 1
ATOM 3443 C C . LYS A 1 430 ? -6.961 3.096 29.219 1 70.12 430 LYS A C 1
ATOM 3445 O O . LYS A 1 430 ? -6.883 2.482 30.281 1 70.12 430 LYS A O 1
ATOM 3450 N N . LYS A 1 431 ? -5.973 3.465 28.578 1 69.56 431 LYS A N 1
ATOM 3451 C CA . LYS A 1 431 ? -4.617 3.133 29 1 69.56 431 LYS A CA 1
ATOM 3452 C C . LYS A 1 431 ? -4.262 3.859 30.297 1 69.56 431 LYS A C 1
ATOM 3454 O O . LYS A 1 431 ? -3.592 3.299 31.172 1 69.56 431 LYS A O 1
ATOM 3459 N N . MET A 1 432 ? -4.707 4.996 30.359 1 63.81 432 MET A N 1
ATOM 3460 C CA . MET A 1 432 ? -4.461 5.793 31.562 1 63.81 432 MET A CA 1
ATOM 3461 C C . MET A 1 432 ? -5.215 5.223 32.75 1 63.81 432 MET A C 1
ATOM 3463 O O . MET A 1 432 ? -4.684 5.188 33.875 1 63.81 432 MET A O 1
ATOM 3467 N N . GLU A 1 433 ? -6.391 4.766 32.406 1 62.75 433 GLU A N 1
ATOM 3468 C CA . GLU A 1 433 ? -7.18 4.141 33.469 1 62.75 433 GLU A CA 1
ATOM 3469 C C . GLU A 1 433 ? -6.535 2.84 33.938 1 62.75 433 GLU A C 1
ATOM 3471 O O . GLU A 1 433 ? -6.492 2.564 35.125 1 62.75 433 GLU A O 1
ATOM 3476 N N . TRP A 1 434 ? -6.066 2.172 32.969 1 61.81 434 TRP A N 1
ATOM 3477 C CA . TRP A 1 434 ? -5.398 0.919 33.312 1 61.81 434 TRP A CA 1
ATOM 3478 C C . TRP A 1 434 ? -4.133 1.177 34.125 1 61.81 434 TRP A C 1
ATOM 3480 O O . TRP A 1 434 ? -3.885 0.499 35.125 1 61.81 434 TRP A O 1
ATOM 3490 N N . ASN A 1 435 ? -3.396 2.162 33.719 1 60 435 ASN A N 1
ATOM 3491 C CA . ASN A 1 435 ? -2.178 2.521 34.438 1 60 435 ASN A CA 1
ATOM 3492 C C . ASN A 1 435 ? -2.484 3.016 35.844 1 60 435 ASN A C 1
ATOM 3494 O O . ASN A 1 435 ? -1.756 2.701 36.781 1 60 435 ASN A O 1
ATOM 3498 N N . GLU A 1 436 ? -3.492 3.699 35.938 1 61.28 436 GLU A N 1
ATOM 3499 C CA . GLU A 1 436 ? -3.914 4.172 37.25 1 61.28 436 GLU A CA 1
ATOM 3500 C C . GLU A 1 436 ? -4.375 3.014 38.156 1 61.28 436 GLU A C 1
ATOM 3502 O O . GLU A 1 436 ? -4.078 2.982 39.344 1 61.28 436 GLU A O 1
ATOM 3507 N N . GLU A 1 437 ? -5.02 2.121 37.562 1 62.62 437 GLU A N 1
ATOM 3508 C CA . GLU A 1 437 ? -5.469 0.939 38.281 1 62.62 437 GLU A CA 1
ATOM 3509 C C . GLU A 1 437 ? -4.289 0.08 38.719 1 62.62 437 GLU A C 1
ATOM 3511 O O . GLU A 1 437 ? -4.277 -0.443 39.844 1 62.62 437 GLU A O 1
ATOM 3516 N N . VAL A 1 438 ? -3.377 0.005 37.875 1 65.12 438 VAL A N 1
ATOM 3517 C CA . VAL A 1 438 ? -2.189 -0.783 38.188 1 65.12 438 VAL A CA 1
ATOM 3518 C C . VAL A 1 438 ? -1.381 -0.084 39.281 1 65.12 438 VAL A C 1
ATOM 3520 O O . VAL A 1 438 ? -0.89 -0.731 40.188 1 65.12 438 VAL A O 1
ATOM 3523 N N . VAL A 1 439 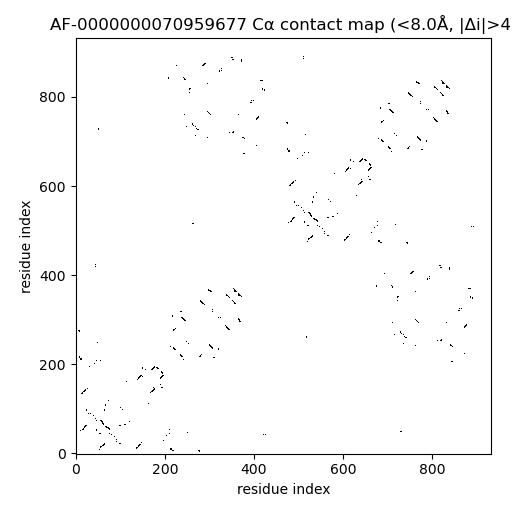? -1.254 1.187 39.094 1 62.78 439 VAL A N 1
ATOM 3524 C CA . VAL A 1 439 ? -0.55 1.957 40.094 1 62.78 439 VAL A CA 1
ATOM 3525 C C . VAL A 1 439 ? -1.305 1.874 41.438 1 62.78 439 VAL A C 1
ATOM 3527 O O . VAL A 1 439 ? -0.697 1.699 42.5 1 62.78 439 VAL A O 1
ATOM 3530 N N . MET A 1 440 ? -2.545 1.93 41.406 1 60.69 440 MET A N 1
ATOM 3531 C CA . MET A 1 440 ? -3.363 1.825 42.625 1 60.69 440 MET A CA 1
ATOM 3532 C C . MET A 1 440 ? -3.285 0.42 43.219 1 60.69 440 MET A C 1
ATOM 3534 O O . MET A 1 440 ? -3.27 0.255 44.438 1 60.69 440 MET A O 1
ATOM 3538 N N . LYS A 1 441 ? -3.271 -0.431 42.375 1 62.69 441 LYS A N 1
ATOM 3539 C CA . LYS A 1 441 ? -3.146 -1.809 42.844 1 62.69 441 LYS A CA 1
ATOM 3540 C C . LYS A 1 441 ? -1.761 -2.068 43.406 1 62.69 441 LYS A C 1
ATOM 3542 O O . LYS A 1 441 ? -1.628 -2.742 44.438 1 62.69 441 LYS A O 1
ATOM 3547 N N . ASN A 1 442 ? -0.855 -1.642 42.656 1 59.75 442 ASN A N 1
ATOM 3548 C CA . ASN A 1 442 ? 0.492 -1.784 43.188 1 59.75 442 ASN A CA 1
ATOM 3549 C C . ASN A 1 442 ? 0.673 -0.966 44.469 1 59.75 442 ASN A C 1
ATOM 3551 O O . ASN A 1 442 ? 1.511 -1.297 45.312 1 59.75 442 ASN A O 1
ATOM 3555 N N . SER A 1 443 ? 0.02 0.109 44.469 1 57.97 443 SER A N 1
ATOM 3556 C CA . SER A 1 443 ? 0.045 0.878 45.719 1 57.97 443 SER A CA 1
ATOM 3557 C C . SER A 1 443 ? -0.681 0.143 46.812 1 57.97 443 SER A C 1
ATOM 3559 O O . SER A 1 443 ? -0.335 0.293 48 1 57.97 443 SER A O 1
ATOM 3561 N N . ASN A 1 444 ? -1.679 -0.608 46.5 1 51.25 444 ASN A N 1
ATOM 3562 C CA . ASN A 1 444 ? -2.389 -1.378 47.531 1 51.25 444 ASN A CA 1
ATOM 3563 C C . ASN A 1 444 ? -1.648 -2.668 47.875 1 51.25 444 ASN A C 1
ATOM 3565 O O . ASN A 1 444 ? -2.182 -3.523 48.594 1 51.25 444 ASN A O 1
ATOM 3569 N N . VAL A 1 445 ? -0.747 -3.107 47.062 1 44.84 445 VAL A N 1
ATOM 3570 C CA . VAL A 1 445 ? 0.106 -4.188 47.531 1 44.84 445 VAL A CA 1
ATOM 3571 C C . VAL A 1 445 ? 0.879 -3.729 48.781 1 44.84 445 VAL A C 1
ATOM 3573 O O . VAL A 1 445 ? 1.642 -2.762 48.719 1 44.84 445 VAL A O 1
ATOM 3576 N N . ASP A 1 446 ? 0.364 -4.062 49.875 1 38.34 446 ASP A N 1
ATOM 3577 C CA . ASP A 1 446 ? 0.874 -3.982 51.25 1 38.34 446 ASP A CA 1
ATOM 3578 C C . ASP A 1 446 ? 2.359 -4.328 51.312 1 38.34 446 ASP A C 1
ATOM 3580 O O . ASP A 1 446 ? 2.752 -5.449 50.969 1 38.34 446 ASP A O 1
ATOM 3584 N N . HIS A 1 447 ? 3.252 -3.479 51 1 35.5 447 HIS A N 1
ATOM 3585 C CA . HIS A 1 447 ? 4.582 -3.75 51.531 1 35.5 447 HIS A CA 1
ATOM 3586 C C . HIS A 1 447 ? 4.516 -4.125 53 1 35.5 447 HIS A C 1
ATOM 3588 O O . HIS A 1 447 ? 3.762 -3.521 53.781 1 35.5 447 HIS A O 1
ATOM 3594 N N . PRO A 1 448 ? 4.816 -5.293 53.469 1 34.06 448 PRO A N 1
ATOM 3595 C CA . PRO A 1 448 ? 5.012 -5.461 54.906 1 34.06 448 PRO A CA 1
ATOM 3596 C C . PRO A 1 448 ? 5.738 -4.281 55.562 1 34.06 448 PRO A C 1
ATOM 3598 O O . PRO A 1 448 ? 6.426 -3.527 54.875 1 34.06 448 PRO A O 1
ATOM 3601 N N . ALA A 1 449 ? 5.441 -3.898 56.875 1 29.56 449 ALA A N 1
ATOM 3602 C CA . ALA A 1 449 ? 5.852 -2.953 57.906 1 29.56 449 ALA A CA 1
ATOM 3603 C C . ALA A 1 449 ? 7.371 -2.91 58.031 1 29.56 449 ALA A C 1
ATOM 3605 O O . ALA A 1 449 ? 7.988 -3.869 58.5 1 29.56 449 ALA A O 1
ATOM 3606 N N . LEU A 1 450 ? 8.133 -2.543 57.094 1 29.44 450 LEU A N 1
ATOM 3607 C CA . LEU A 1 450 ? 9.398 -2.021 57.625 1 29.44 450 LEU A CA 1
ATOM 3608 C C . LEU A 1 450 ? 9.148 -0.916 58.625 1 29.44 450 LEU A C 1
ATOM 3610 O O . LEU A 1 450 ? 9.359 0.263 58.344 1 29.44 450 LEU A O 1
ATOM 3614 N N . ASP A 1 451 ? 7.93 -0.816 59.281 1 29.89 451 ASP A N 1
ATOM 3615 C CA . ASP A 1 451 ? 7.605 0.038 60.438 1 29.89 451 ASP A CA 1
ATOM 3616 C C . ASP A 1 451 ? 8.625 -0.133 61.562 1 29.89 451 ASP A C 1
ATOM 3618 O O . ASP A 1 451 ? 8.586 0.594 62.531 1 29.89 451 ASP A O 1
ATOM 3622 N N . SER A 1 452 ? 9.312 -1.246 61.562 1 32.59 452 SER A N 1
ATOM 3623 C CA . SER A 1 452 ? 10 -1.383 62.844 1 32.59 452 SER A CA 1
ATOM 3624 C C . SER A 1 452 ? 11.039 -0.279 63.031 1 32.59 452 SER A C 1
ATOM 3626 O O . SER A 1 452 ? 11.227 0.22 64.188 1 32.59 452 SER A O 1
ATOM 3628 N N . GLN A 1 453 ? 11.859 -0.013 62.031 1 28.48 453 GLN A N 1
ATOM 3629 C CA . GLN A 1 453 ? 13.078 0.651 62.5 1 28.48 453 GLN A CA 1
ATOM 3630 C C . GLN A 1 453 ? 12.883 2.162 62.594 1 28.48 453 GLN A C 1
ATOM 3632 O O . GLN A 1 453 ? 13.789 2.891 62.969 1 28.48 453 GLN A O 1
ATOM 3637 N N . ARG A 1 454 ? 11.812 2.771 62.062 1 26.09 454 ARG A N 1
ATOM 3638 C CA . ARG A 1 454 ? 11.781 4.227 62.188 1 26.09 454 ARG A CA 1
ATOM 3639 C C . ARG A 1 454 ? 11.438 4.652 63.594 1 26.09 454 ARG A C 1
ATOM 3641 O O . ARG A 1 454 ? 11.422 5.844 63.906 1 26.09 454 ARG A O 1
ATOM 3648 N N . THR A 1 455 ? 10.867 3.699 64.375 1 28.78 455 THR A N 1
ATOM 3649 C CA . THR A 1 455 ? 10.602 4.164 65.688 1 28.78 455 THR A CA 1
ATOM 3650 C C . THR A 1 455 ? 11.891 4.547 66.438 1 28.78 455 THR A C 1
ATOM 3652 O O . THR A 1 455 ? 11.891 5.398 67.312 1 28.78 455 THR A O 1
ATOM 3655 N N . LYS A 1 456 ? 13.016 3.809 66.188 1 31.02 456 LYS A N 1
ATOM 3656 C CA . LYS A 1 456 ? 14.07 4.023 67.125 1 31.02 456 LYS A CA 1
ATOM 3657 C C . LYS A 1 456 ? 14.766 5.363 66.938 1 31.02 456 LYS A C 1
ATOM 3659 O O . LYS A 1 456 ? 15.32 5.941 67.875 1 31.02 456 LYS A O 1
ATOM 3664 N N . LEU A 1 457 ? 14.82 5.766 65.625 1 27.05 457 LEU A N 1
ATOM 3665 C CA . LEU A 1 457 ? 15.844 6.805 65.562 1 27.05 457 LEU A CA 1
ATOM 3666 C C . LEU A 1 457 ? 15.297 8.133 66.062 1 27.05 457 LEU A C 1
ATOM 3668 O O . LEU A 1 457 ? 16 9.141 66.062 1 27.05 457 LEU A O 1
ATOM 3672 N N . CYS A 1 458 ? 13.953 8.25 66.25 1 26.28 458 CYS A N 1
ATOM 3673 C CA . CYS A 1 458 ? 13.531 9.523 66.812 1 26.28 458 CYS A CA 1
ATOM 3674 C C . CYS A 1 458 ? 14.117 9.719 68.25 1 26.28 458 CYS A C 1
ATOM 3676 O O . CYS A 1 458 ? 14.008 10.805 68.812 1 26.28 458 CYS A O 1
ATOM 3678 N N . LEU A 1 459 ? 14.398 8.609 68.938 1 27.41 459 LEU A N 1
ATOM 3679 C CA . LEU A 1 459 ? 14.75 8.758 70.312 1 27.41 459 LEU A CA 1
ATOM 3680 C C . LEU A 1 459 ? 16.094 9.469 70.5 1 27.41 459 LEU A C 1
ATOM 3682 O O . LEU A 1 459 ? 16.344 10.125 71.5 1 27.41 459 LEU A O 1
ATOM 3686 N N . THR A 1 460 ? 17.109 9.25 69.688 1 26.06 460 THR A N 1
ATOM 3687 C CA . THR A 1 460 ? 18.422 9.625 70.188 1 26.06 460 THR A CA 1
ATOM 3688 C C . THR A 1 460 ? 18.641 11.133 70.062 1 26.06 460 THR A C 1
ATOM 3690 O O . THR A 1 460 ? 19.5 11.695 70.75 1 26.06 460 THR A O 1
ATOM 3693 N N . ARG A 1 461 ? 18.047 11.867 69.062 1 24.94 461 ARG A N 1
ATOM 3694 C CA . ARG A 1 461 ? 18.625 13.203 68.938 1 24.94 461 ARG A CA 1
ATOM 3695 C C . ARG A 1 461 ? 18.031 14.156 69.938 1 24.94 461 ARG A C 1
ATOM 3697 O O . ARG A 1 461 ? 18.25 15.367 69.875 1 24.94 461 ARG A O 1
ATOM 3704 N N . LYS A 1 462 ? 17.094 13.703 70.812 1 26.67 462 LYS A N 1
ATOM 3705 C CA . LYS A 1 462 ? 16.781 14.656 71.875 1 26.67 462 LYS A CA 1
ATOM 3706 C C . LYS A 1 462 ? 18.031 15.047 72.688 1 26.67 462 LYS A C 1
ATOM 3708 O O . LYS A 1 462 ? 18.062 16.078 73.375 1 26.67 462 LYS A O 1
ATOM 3713 N N . ARG A 1 463 ? 18.969 14.109 72.75 1 22.62 463 ARG A N 1
ATOM 3714 C CA . ARG A 1 463 ? 19.781 14.406 73.938 1 22.62 463 ARG A CA 1
ATOM 3715 C C . ARG A 1 463 ? 20.656 15.625 73.688 1 22.62 463 ARG A C 1
ATOM 3717 O O . ARG A 1 463 ? 21.062 16.297 74.625 1 22.62 463 ARG A O 1
ATOM 3724 N N . ARG A 1 464 ? 21.281 15.641 72.438 1 23.94 464 ARG A N 1
ATOM 3725 C CA . ARG A 1 464 ? 22.5 16.438 72.625 1 23.94 464 ARG A CA 1
ATOM 3726 C C . ARG A 1 464 ? 22.172 17.922 72.75 1 23.94 464 ARG A C 1
ATOM 3728 O O . ARG A 1 464 ? 23.062 18.766 72.75 1 23.94 464 ARG A O 1
ATOM 3735 N N . LEU A 1 465 ? 20.812 18.203 72.375 1 23.59 465 LEU A N 1
ATOM 3736 C CA . LEU A 1 465 ? 20.734 19.641 72.5 1 23.59 465 LEU A CA 1
ATOM 3737 C C . LEU A 1 465 ? 20.828 20.078 73.938 1 23.59 465 LEU A C 1
ATOM 3739 O O . LEU A 1 465 ? 20.719 21.266 74.25 1 23.59 465 LEU A O 1
ATOM 3743 N N . LEU A 1 466 ? 20.938 19 74.812 1 21.31 466 LEU A N 1
ATOM 3744 C CA . LEU A 1 466 ? 21.406 19.578 76.062 1 21.31 466 LEU A CA 1
ATOM 3745 C C . LEU A 1 466 ? 22.906 19.859 76 1 21.31 466 LEU A C 1
ATOM 3747 O O . LEU A 1 466 ? 23.688 19.031 75.5 1 21.31 466 LEU A O 1
ATOM 3751 N N . MET B 1 1 ? -27.422 -4.234 14.992 1 31.39 1 MET B N 1
ATOM 3752 C CA . MET B 1 1 ? -27.406 -5.688 15.141 1 31.39 1 MET B CA 1
ATOM 3753 C C . MET B 1 1 ? -25.969 -6.211 15.125 1 31.39 1 MET B C 1
ATOM 3755 O O . MET B 1 1 ? -25.156 -5.77 14.312 1 31.39 1 MET B O 1
ATOM 3759 N N . ASN B 1 2 ? -25.469 -6.711 16.188 1 42.09 2 ASN B N 1
ATOM 3760 C CA . ASN B 1 2 ? -24.172 -7.32 16.453 1 42.09 2 ASN B CA 1
ATOM 3761 C C . ASN B 1 2 ? -23.906 -8.484 15.5 1 42.09 2 ASN B C 1
ATOM 3763 O O . ASN B 1 2 ? -24.453 -9.57 15.672 1 42.09 2 ASN B O 1
ATOM 3767 N N . ILE B 1 3 ? -23.859 -8.281 14.297 1 52.25 3 ILE B N 1
ATOM 3768 C CA . ILE B 1 3 ? -23.562 -9.43 13.453 1 52.25 3 ILE B CA 1
ATOM 3769 C C . ILE B 1 3 ? -22.359 -10.195 14.031 1 52.25 3 ILE B C 1
ATOM 3771 O O . ILE B 1 3 ? -21.328 -9.602 14.312 1 52.25 3 ILE B O 1
ATOM 3775 N N . PRO B 1 4 ? -22.703 -11.305 14.555 1 60.72 4 PRO B N 1
ATOM 3776 C CA . PRO B 1 4 ? -21.594 -12.102 15.086 1 60.72 4 PRO B CA 1
ATOM 3777 C C . PRO B 1 4 ? -20.375 -12.102 14.164 1 60.72 4 PRO B C 1
ATOM 3779 O O . PRO B 1 4 ? -20.531 -12.125 12.938 1 60.72 4 PRO B O 1
ATOM 3782 N N . ILE B 1 5 ? -19.281 -11.789 14.711 1 71.69 5 ILE B N 1
ATOM 3783 C CA . ILE B 1 5 ? -18.031 -11.742 13.953 1 71.69 5 ILE B CA 1
ATOM 3784 C C . ILE B 1 5 ? -17.672 -13.148 13.477 1 71.69 5 ILE B C 1
ATOM 3786 O O . ILE B 1 5 ? -17.5 -14.062 14.289 1 71.69 5 ILE B O 1
ATOM 3790 N N . ARG B 1 6 ? -18.031 -13.406 12.203 1 84.81 6 ARG B N 1
ATOM 3791 C CA . ARG B 1 6 ? -17.547 -14.641 11.578 1 84.81 6 ARG B CA 1
ATOM 3792 C C . ARG B 1 6 ? -16.062 -14.555 11.281 1 84.81 6 ARG B C 1
ATOM 3794 O O . ARG B 1 6 ? -15.547 -13.5 10.906 1 84.81 6 ARG B O 1
ATOM 3801 N N . THR B 1 7 ? -15.32 -15.625 11.625 1 86.44 7 THR B N 1
ATOM 3802 C CA . THR B 1 7 ? -13.883 -15.664 11.383 1 86.44 7 THR B CA 1
ATOM 3803 C C . THR B 1 7 ? -13.516 -16.859 10.508 1 86.44 7 THR B C 1
ATOM 3805 O O . THR B 1 7 ? -14.312 -17.781 10.336 1 86.44 7 THR B O 1
ATOM 3808 N N . ARG B 1 8 ? -12.484 -16.75 9.891 1 87 8 ARG B N 1
ATOM 3809 C CA . ARG B 1 8 ? -11.891 -17.828 9.109 1 87 8 ARG B CA 1
ATOM 3810 C C . ARG B 1 8 ? -10.406 -17.953 9.398 1 87 8 ARG B C 1
ATOM 3812 O O . ARG B 1 8 ? -9.789 -17.062 9.977 1 87 8 ARG B O 1
ATOM 3819 N N . THR B 1 9 ? -9.922 -19.094 9.031 1 86.69 9 THR B N 1
ATOM 3820 C CA . THR B 1 9 ? -8.484 -19.328 9.195 1 86.69 9 THR B CA 1
ATOM 3821 C C . THR B 1 9 ? -7.777 -19.297 7.848 1 86.69 9 THR B C 1
ATOM 3823 O O . THR B 1 9 ? -8.148 -20.031 6.934 1 86.69 9 THR B O 1
ATOM 3826 N N . ALA B 1 10 ? -6.812 -18.422 7.805 1 87.69 10 ALA B N 1
ATOM 3827 C CA . ALA B 1 10 ? -6.078 -18.281 6.551 1 87.69 10 ALA B CA 1
ATOM 3828 C C . ALA B 1 10 ? -5.23 -19.516 6.262 1 87.69 10 ALA B C 1
ATOM 3830 O O . ALA B 1 10 ? -4.559 -20.031 7.152 1 87.69 10 ALA B O 1
ATOM 3831 N N . PHE B 1 11 ? -5.328 -20.062 5.043 1 89.75 11 PHE B N 1
ATOM 3832 C CA . PHE B 1 11 ? -4.488 -21.125 4.5 1 89.75 11 PHE B CA 1
ATOM 3833 C C . PHE B 1 11 ? -4.602 -22.391 5.344 1 89.75 11 PHE B C 1
ATOM 3835 O O . PHE B 1 11 ? -3.613 -23.094 5.543 1 89.75 11 PHE B O 1
ATOM 3842 N N . HIS B 1 12 ? -5.734 -22.578 5.859 1 85.06 12 HIS B N 1
ATOM 3843 C CA . HIS B 1 12 ? -5.984 -23.719 6.719 1 85.06 12 HIS B CA 1
ATOM 3844 C C . HIS B 1 12 ? -6.125 -25 5.902 1 85.06 12 HIS B C 1
ATOM 3846 O O . HIS B 1 12 ? -5.879 -26.094 6.406 1 85.06 12 HIS B O 1
ATOM 3852 N N . SER B 1 13 ? -6.434 -24.938 4.672 1 88.62 13 SER B N 1
ATOM 3853 C CA . SER B 1 13 ? -6.73 -26.109 3.863 1 88.62 13 SER B CA 1
ATOM 3854 C C . SER B 1 13 ? -5.789 -26.219 2.666 1 88.62 13 SER B C 1
ATOM 3856 O O . SER B 1 13 ? -6.203 -26.625 1.579 1 88.62 13 SER B O 1
ATOM 3858 N N . GLN B 1 14 ? -4.621 -25.875 2.91 1 93.25 14 GLN B N 1
ATOM 3859 C CA . GLN B 1 14 ? -3.648 -25.922 1.825 1 93.25 14 GLN B CA 1
ATOM 3860 C C . GLN B 1 14 ? -3.305 -27.375 1.474 1 93.25 14 GLN B C 1
ATOM 3862 O O . GLN B 1 14 ? -2.99 -28.172 2.355 1 93.25 14 GLN B O 1
ATOM 3867 N N . PRO B 1 15 ? -3.33 -27.766 0.263 1 94.81 15 PRO B N 1
ATOM 3868 C CA . PRO B 1 15 ? -2.977 -29.141 -0.14 1 94.81 15 PRO B CA 1
ATOM 3869 C C . PRO B 1 15 ? -1.471 -29.328 -0.292 1 94.81 15 PRO B C 1
ATOM 3871 O O . PRO B 1 15 ? -0.729 -28.359 -0.447 1 94.81 15 PRO B O 1
ATOM 3874 N N . ALA B 1 16 ? -1.141 -30.609 -0.208 1 96.06 16 ALA B N 1
ATOM 3875 C CA . ALA B 1 16 ? 0.206 -30.969 -0.637 1 96.06 16 ALA B CA 1
ATOM 3876 C C . ALA B 1 16 ? 0.329 -30.938 -2.156 1 96.06 16 ALA B C 1
ATOM 3878 O O . ALA B 1 16 ? -0.656 -31.141 -2.871 1 96.06 16 ALA B O 1
ATOM 3879 N N . GLN B 1 17 ? 1.518 -30.625 -2.594 1 97.62 17 GLN B N 1
ATOM 3880 C CA . GLN B 1 17 ? 1.724 -30.516 -4.035 1 97.62 17 GL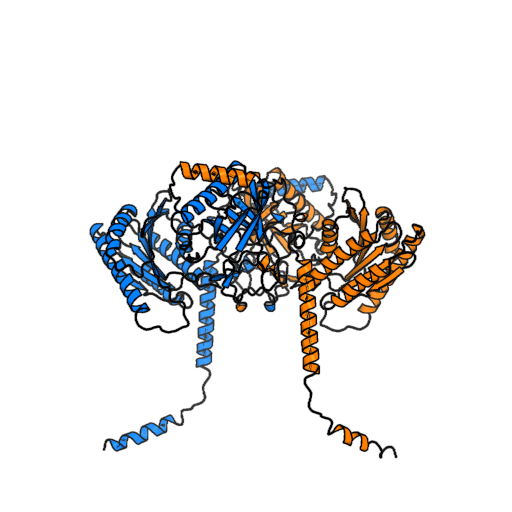N B CA 1
ATOM 3881 C C . GLN B 1 17 ? 2.676 -31.594 -4.535 1 97.62 17 GLN B C 1
ATOM 3883 O O . GLN B 1 17 ? 3.74 -31.812 -3.951 1 97.62 17 GLN B O 1
ATOM 3888 N N . HIS B 1 18 ? 2.289 -32.312 -5.531 1 98.06 18 HIS B N 1
ATOM 3889 C CA . HIS B 1 18 ? 3.178 -33.281 -6.18 1 98.06 18 HIS B CA 1
ATOM 3890 C C . HIS B 1 18 ? 3.395 -32.938 -7.648 1 98.06 18 HIS B C 1
ATOM 3892 O O . HIS B 1 18 ? 2.43 -32.75 -8.398 1 98.06 18 HIS B O 1
ATOM 3898 N N . LEU B 1 19 ? 4.625 -32.781 -8.023 1 98.44 19 LEU B N 1
ATOM 3899 C CA . LEU B 1 19 ? 4.992 -32.469 -9.398 1 98.44 19 LEU B CA 1
ATOM 3900 C C . LEU B 1 19 ? 5.391 -33.719 -10.156 1 98.44 19 LEU B C 1
ATOM 3902 O O . LEU B 1 19 ? 6.316 -34.438 -9.75 1 98.44 19 LEU B O 1
ATOM 3906 N N . LEU B 1 20 ? 4.648 -34.062 -11.141 1 98.06 20 LEU B N 1
ATOM 3907 C CA . LEU B 1 20 ? 4.945 -35.188 -12.047 1 98.06 20 LEU B CA 1
ATOM 3908 C C . LEU B 1 20 ? 5.34 -34.656 -13.422 1 98.06 20 LEU B C 1
ATOM 3910 O O . LEU B 1 20 ? 4.527 -34.031 -14.109 1 98.06 20 LEU B O 1
ATOM 3914 N N . ILE B 1 21 ? 6.535 -34.969 -13.891 1 96.69 21 ILE B N 1
ATOM 3915 C CA . ILE B 1 21 ? 7.027 -34.406 -15.141 1 96.69 21 ILE B CA 1
ATOM 3916 C C . ILE B 1 21 ? 7.16 -35.5 -16.188 1 96.69 21 ILE B C 1
ATOM 3918 O O . ILE B 1 21 ? 7.75 -36.562 -15.914 1 96.69 21 ILE B O 1
ATOM 3922 N N . ASP B 1 22 ? 6.57 -35.219 -17.359 1 94.81 22 ASP B N 1
ATOM 3923 C CA . ASP B 1 22 ? 6.789 -36.062 -18.531 1 94.81 22 ASP B CA 1
ATOM 3924 C C . ASP B 1 22 ? 8.109 -35.75 -19.203 1 94.81 22 ASP B C 1
ATOM 3926 O O . ASP B 1 22 ? 8.195 -34.781 -19.969 1 94.81 22 ASP B O 1
ATOM 3930 N N . VAL B 1 23 ? 9.094 -36.562 -19.016 1 92 23 VAL B N 1
ATOM 3931 C CA . VAL B 1 23 ? 10.422 -36.25 -19.531 1 92 23 VAL B CA 1
ATOM 3932 C C . VAL B 1 23 ? 10.648 -37.031 -20.828 1 92 23 VAL B C 1
ATOM 3934 O O . VAL B 1 23 ? 11.734 -36.938 -21.422 1 92 23 VAL B O 1
ATOM 3937 N N . GLY B 1 24 ? 9.68 -37.688 -21.234 1 87.88 24 GLY B N 1
ATOM 3938 C CA . GLY B 1 24 ? 9.789 -38.375 -22.516 1 87.88 24 GLY B CA 1
ATOM 3939 C C . GLY B 1 24 ? 9.758 -37.438 -23.703 1 87.88 24 GLY B C 1
ATOM 3940 O O . GLY B 1 24 ? 9.555 -36.219 -23.531 1 87.88 24 GLY B O 1
ATOM 3941 N N . ASN B 1 25 ? 9.961 -38.062 -24.859 1 86.94 25 ASN B N 1
ATOM 3942 C CA . ASN B 1 25 ? 9.875 -37.25 -26.078 1 86.94 25 ASN B CA 1
ATOM 3943 C C . ASN B 1 25 ? 8.539 -36.531 -26.172 1 86.94 25 ASN B C 1
ATOM 3945 O O . ASN B 1 25 ? 7.484 -37.125 -25.938 1 86.94 25 ASN B O 1
ATOM 3949 N N . PRO B 1 26 ? 8.531 -35.219 -26.312 1 88.94 26 PRO B N 1
ATOM 3950 C CA . PRO B 1 26 ? 9.531 -34.344 -26.906 1 88.94 26 PRO B CA 1
ATOM 3951 C C . PRO B 1 26 ? 10.211 -33.438 -25.891 1 88.94 26 PRO B C 1
ATOM 3953 O O . PRO B 1 26 ? 10.773 -32.406 -26.25 1 88.94 26 PRO B O 1
ATOM 3956 N N . MET B 1 27 ? 10.266 -33.719 -24.734 1 90.69 27 MET B N 1
ATOM 3957 C CA . MET B 1 27 ? 10.906 -32.906 -23.688 1 90.69 27 MET B CA 1
ATOM 3958 C C . MET B 1 27 ? 12.406 -32.812 -23.938 1 90.69 27 MET B C 1
ATOM 3960 O O . MET B 1 27 ? 13.07 -33.812 -24.219 1 90.69 27 MET B O 1
ATOM 3964 N N . THR B 1 28 ? 12.969 -31.609 -24.016 1 89.75 28 THR B N 1
ATOM 3965 C CA . THR B 1 28 ? 14.406 -31.391 -24.125 1 89.75 28 THR B CA 1
ATOM 3966 C C . THR B 1 28 ? 15 -30.984 -22.781 1 89.75 28 THR B C 1
ATOM 3968 O O . THR B 1 28 ? 14.281 -30.484 -21.922 1 89.75 28 THR B O 1
ATOM 3971 N N . PRO B 1 29 ? 16.266 -31.219 -22.594 1 89.81 29 PRO B N 1
ATOM 3972 C CA . PRO B 1 29 ? 16.906 -30.797 -21.344 1 89.81 29 PRO B CA 1
ATOM 3973 C C . PRO B 1 29 ? 16.75 -29.297 -21.078 1 89.81 29 PRO B C 1
ATOM 3975 O O . PRO B 1 29 ? 16.672 -28.875 -19.922 1 89.81 29 PRO B O 1
ATOM 3978 N N . GLU B 1 30 ? 16.688 -28.562 -22.094 1 89.94 30 GLU B N 1
ATOM 3979 C CA . GLU B 1 30 ? 16.547 -27.109 -21.938 1 89.94 30 GLU B CA 1
ATOM 3980 C C . GLU B 1 30 ? 15.172 -26.75 -21.375 1 89.94 30 GLU B C 1
ATOM 3982 O O . GLU B 1 30 ? 15.062 -25.938 -20.469 1 89.94 30 GLU B O 1
ATOM 3987 N N . ILE B 1 31 ? 14.172 -27.359 -21.969 1 92.62 31 ILE B N 1
ATOM 3988 C CA . ILE B 1 31 ? 12.812 -27.094 -21.516 1 92.62 31 ILE B CA 1
ATOM 3989 C C . ILE B 1 31 ? 12.664 -27.562 -20.062 1 92.62 31 ILE B C 1
ATOM 3991 O O . ILE B 1 31 ? 12.055 -26.875 -19.25 1 92.62 31 ILE B O 1
ATOM 3995 N N . LEU B 1 32 ? 13.219 -28.734 -19.797 1 94.12 32 LEU B N 1
ATOM 3996 C CA . LEU B 1 32 ? 13.164 -29.281 -18.453 1 94.12 32 LEU B CA 1
ATOM 3997 C C . LEU B 1 32 ? 13.805 -28.328 -17.453 1 94.12 32 LEU B C 1
ATOM 3999 O O . LEU B 1 32 ? 13.281 -28.141 -16.344 1 94.12 32 LEU B O 1
ATOM 4003 N N . ARG B 1 33 ? 14.891 -27.719 -17.859 1 93.56 33 ARG B N 1
ATOM 4004 C CA . ARG B 1 33 ? 15.578 -26.781 -16.984 1 93.56 33 ARG B CA 1
ATOM 4005 C C . ARG B 1 33 ? 14.695 -25.578 -16.672 1 93.56 33 ARG B C 1
ATOM 4007 O O . ARG B 1 33 ? 14.68 -25.094 -15.531 1 93.56 33 ARG B O 1
ATOM 4014 N N . PHE B 1 34 ? 13.938 -25.109 -17.625 1 94.25 34 PHE B N 1
ATOM 4015 C CA . PHE B 1 34 ? 13.023 -23.984 -17.422 1 94.25 34 PHE B CA 1
ATOM 4016 C C . PHE B 1 34 ? 11.93 -24.344 -16.422 1 94.25 34 PHE B C 1
ATOM 4018 O O . PHE B 1 34 ? 11.57 -23.531 -15.57 1 94.25 34 PHE B O 1
ATOM 4025 N N . ILE B 1 35 ? 11.484 -25.531 -16.547 1 96.31 35 ILE B N 1
ATOM 4026 C CA . ILE B 1 35 ? 10.414 -25.984 -15.68 1 96.31 35 ILE B CA 1
ATOM 4027 C C . ILE B 1 35 ? 10.922 -26.094 -14.242 1 96.31 35 ILE B C 1
ATOM 4029 O O . ILE B 1 35 ? 10.289 -25.578 -13.312 1 96.31 35 ILE B O 1
ATOM 4033 N N . ILE B 1 36 ? 12.016 -26.703 -14.141 1 96.56 36 ILE B N 1
ATOM 4034 C CA . ILE B 1 36 ? 12.602 -26.938 -12.828 1 96.56 36 ILE B CA 1
ATOM 4035 C C . ILE B 1 36 ? 12.914 -25.594 -12.164 1 96.56 36 ILE B C 1
ATOM 4037 O O . ILE B 1 36 ? 12.648 -25.406 -10.977 1 96.56 36 ILE B O 1
ATOM 4041 N N . GLU B 1 37 ? 13.477 -24.719 -12.922 1 96.38 37 GLU B N 1
ATOM 4042 C CA . GLU B 1 37 ? 13.797 -23.406 -12.391 1 96.38 37 GLU B CA 1
ATOM 4043 C C . GLU B 1 37 ? 12.547 -22.688 -11.891 1 96.38 37 GLU B C 1
ATOM 4045 O O . GLU B 1 37 ? 12.562 -22.062 -10.82 1 96.38 37 GLU B O 1
ATOM 4050 N N . ALA B 1 38 ? 11.508 -22.688 -12.656 1 97.44 38 ALA B N 1
ATOM 4051 C CA . ALA B 1 38 ? 10.25 -22.031 -12.273 1 97.44 38 ALA B CA 1
ATOM 4052 C C . ALA B 1 38 ? 9.703 -22.625 -10.984 1 97.44 38 ALA B C 1
ATOM 4054 O O . ALA B 1 38 ? 9.289 -21.891 -10.086 1 97.44 38 ALA B O 1
ATOM 4055 N N . VAL B 1 39 ? 9.703 -23.938 -10.883 1 98.19 39 VAL B N 1
ATOM 4056 C CA . VAL B 1 39 ? 9.18 -24.609 -9.695 1 98.19 39 VAL B CA 1
ATOM 4057 C C . VAL B 1 39 ? 10.07 -24.312 -8.5 1 98.19 39 VAL B C 1
ATOM 4059 O O . VAL B 1 39 ? 9.578 -24.047 -7.398 1 98.19 39 VAL B O 1
ATOM 4062 N N . ALA B 1 40 ? 11.344 -24.375 -8.75 1 97.25 40 ALA B N 1
ATOM 4063 C CA . ALA B 1 40 ? 12.297 -24.094 -7.672 1 97.25 40 ALA B CA 1
ATOM 4064 C C . ALA B 1 40 ? 12.094 -22.703 -7.109 1 97.25 40 ALA B C 1
ATOM 4066 O O . ALA B 1 40 ? 12.172 -22.484 -5.898 1 97.25 40 ALA B O 1
ATOM 4067 N N . ASN B 1 41 ? 11.906 -21.75 -7.961 1 97.19 41 ASN B N 1
ATOM 4068 C CA . ASN B 1 41 ? 11.648 -20.375 -7.539 1 97.19 41 ASN B CA 1
ATOM 4069 C C . ASN B 1 41 ? 10.414 -20.281 -6.652 1 97.19 41 ASN B C 1
ATOM 4071 O O . ASN B 1 41 ? 10.445 -19.656 -5.594 1 97.19 41 ASN B O 1
ATOM 4075 N N . VAL B 1 42 ? 9.352 -20.922 -7.055 1 98.19 42 VAL B N 1
ATOM 4076 C CA . VAL B 1 42 ? 8.086 -20.844 -6.336 1 98.19 42 VAL B CA 1
ATOM 4077 C C . VAL B 1 42 ? 8.203 -21.547 -4.992 1 98.19 42 VAL B C 1
ATOM 4079 O O . VAL B 1 42 ? 7.691 -21.078 -3.979 1 98.19 42 VAL B O 1
ATOM 4082 N N . ILE B 1 43 ? 8.867 -22.641 -4.969 1 97.81 43 ILE B N 1
ATOM 4083 C CA . ILE B 1 43 ? 9.062 -23.375 -3.727 1 97.81 43 ILE B CA 1
ATOM 4084 C C . ILE B 1 43 ? 9.938 -22.562 -2.777 1 97.81 43 ILE B C 1
ATOM 4086 O O . ILE B 1 43 ? 9.727 -22.578 -1.563 1 97.81 43 ILE B O 1
ATOM 4090 N N . THR B 1 44 ? 10.906 -21.922 -3.348 1 96.56 44 THR B N 1
ATOM 4091 C CA . THR B 1 44 ? 11.734 -21.031 -2.543 1 96.56 44 THR B CA 1
ATOM 4092 C C . THR B 1 44 ? 10.891 -19.922 -1.905 1 96.56 44 THR B C 1
ATOM 4094 O O . THR B 1 44 ? 11.086 -19.594 -0.735 1 96.56 44 THR B O 1
ATOM 4097 N N . LEU B 1 45 ? 10.031 -19.406 -2.623 1 95.94 45 LEU B N 1
ATOM 4098 C CA . LEU B 1 45 ? 9.102 -18.406 -2.094 1 95.94 45 LEU B CA 1
ATOM 4099 C C . LEU B 1 45 ? 8.266 -19 -0.962 1 95.94 45 LEU B C 1
ATOM 4101 O O . LEU B 1 45 ? 8.156 -18.391 0.109 1 95.94 45 LEU B O 1
ATOM 4105 N N . ALA B 1 46 ? 7.699 -20.125 -1.254 1 96.44 46 ALA B N 1
ATOM 4106 C CA . ALA B 1 46 ? 6.84 -20.781 -0.272 1 96.44 46 ALA B CA 1
ATOM 4107 C C . ALA B 1 46 ? 7.59 -21.031 1.03 1 96.44 46 ALA B C 1
ATOM 4109 O O . ALA B 1 46 ? 7.008 -20.953 2.115 1 96.44 46 ALA B O 1
ATOM 4110 N N . ASN B 1 47 ? 8.781 -21.328 0.887 1 95 47 ASN B N 1
ATOM 4111 C CA . ASN B 1 47 ? 9.609 -21.609 2.053 1 95 47 ASN B CA 1
ATOM 4112 C C . ASN B 1 47 ? 9.953 -20.328 2.812 1 95 47 ASN B C 1
ATOM 4114 O O . ASN B 1 47 ? 10.102 -20.344 4.035 1 95 47 ASN B O 1
ATOM 4118 N N . SER B 1 48 ? 10.109 -19.266 2.133 1 92.19 48 SER B N 1
ATOM 4119 C CA . SER B 1 48 ? 10.672 -18.047 2.707 1 92.19 48 SER B CA 1
ATOM 4120 C C . SER B 1 48 ? 9.578 -17.141 3.238 1 92.19 48 SER B C 1
ATOM 4122 O O . SER B 1 48 ? 9.852 -16.219 4.027 1 92.19 48 SER B O 1
ATOM 4124 N N . MET B 1 49 ? 8.398 -17.297 2.83 1 91.19 49 MET B N 1
ATOM 4125 C CA . MET B 1 49 ? 7.305 -16.406 3.195 1 91.19 49 MET B CA 1
ATOM 4126 C C . MET B 1 49 ? 6.883 -16.625 4.645 1 91.19 49 MET B C 1
ATOM 4128 O O . MET B 1 49 ? 6.812 -17.75 5.109 1 91.19 49 MET B O 1
ATOM 4132 N N . TYR B 1 50 ? 6.59 -15.523 5.277 1 87.19 50 TYR B N 1
ATOM 4133 C CA . TYR B 1 50 ? 6.027 -15.578 6.621 1 87.19 50 TYR B CA 1
ATOM 4134 C C . TYR B 1 50 ? 4.52 -15.773 6.574 1 87.19 50 TYR B C 1
ATOM 4136 O O . TYR B 1 50 ? 3.92 -15.781 5.496 1 87.19 50 TYR B O 1
ATOM 4144 N N . GLY B 1 51 ? 3.939 -16.016 7.734 1 86.94 51 GLY B N 1
ATOM 4145 C CA . GLY B 1 51 ? 2.496 -16.172 7.805 1 86.94 51 GLY B CA 1
ATOM 4146 C C . GLY B 1 51 ? 2.039 -17.609 7.617 1 86.94 51 GLY B C 1
ATOM 4147 O O . GLY B 1 51 ? 2.709 -18.547 8.062 1 86.94 51 GLY B O 1
ATOM 4148 N N . GLY B 1 52 ? 0.907 -17.734 6.969 1 88.62 52 GLY B N 1
ATOM 4149 C CA . GLY B 1 52 ? 0.363 -19.062 6.746 1 88.62 52 GLY B CA 1
ATOM 4150 C C . GLY B 1 52 ? 1.208 -19.906 5.812 1 88.62 52 GLY B C 1
ATOM 4151 O O . GLY B 1 52 ? 1.853 -19.375 4.902 1 88.62 52 GLY B O 1
ATOM 4152 N N . VAL B 1 53 ? 1.106 -21.203 6.043 1 92 53 VAL B N 1
ATOM 4153 C CA . VAL B 1 53 ? 1.849 -22.125 5.188 1 92 53 VAL B CA 1
ATOM 4154 C C . VAL B 1 53 ? 1.165 -22.234 3.826 1 92 53 VAL B C 1
ATOM 4156 O O . VAL B 1 53 ? -0.006 -22.609 3.742 1 92 53 VAL B O 1
ATOM 4159 N N . ARG B 1 54 ? 1.926 -21.922 2.781 1 94.31 54 ARG B N 1
ATOM 4160 C CA . ARG B 1 54 ? 1.351 -21.922 1.44 1 94.31 54 ARG B CA 1
ATOM 4161 C C . ARG B 1 54 ? 1.394 -23.312 0.828 1 94.31 54 ARG B C 1
ATOM 4163 O O . ARG B 1 54 ? 0.412 -23.766 0.236 1 94.31 54 ARG B O 1
ATOM 4170 N N . VAL B 1 55 ? 2.537 -23.938 0.925 1 96.62 55 VAL B N 1
ATOM 4171 C CA . VAL B 1 55 ? 2.748 -25.297 0.44 1 96.62 55 VAL B CA 1
ATOM 4172 C C . VAL B 1 55 ? 3.254 -26.188 1.578 1 96.62 55 VAL B C 1
ATOM 4174 O O . VAL B 1 55 ? 4.457 -26.234 1.842 1 96.62 55 VAL B O 1
ATOM 4177 N N . PRO B 1 56 ? 2.379 -26.906 2.156 1 95.19 56 PRO B N 1
ATOM 4178 C CA . PRO B 1 56 ? 2.777 -27.688 3.332 1 95.19 56 PRO B CA 1
ATOM 4179 C C . PRO B 1 56 ? 3.785 -28.781 3 1 95.19 56 PRO B C 1
ATOM 4181 O O . PRO B 1 56 ? 4.777 -28.953 3.711 1 95.19 56 PRO B O 1
ATOM 4184 N N . GLU B 1 57 ? 3.492 -29.469 1.937 1 96.31 57 GLU B N 1
ATOM 4185 C CA . GLU B 1 57 ? 4.367 -30.547 1.51 1 96.31 57 GLU B CA 1
ATOM 4186 C C . GLU B 1 57 ? 4.547 -30.547 -0.006 1 96.31 57 GLU B C 1
ATOM 4188 O O . GLU B 1 57 ? 3.664 -30.109 -0.741 1 96.31 57 GLU B O 1
ATOM 4193 N N . PHE B 1 58 ? 5.746 -31.094 -0.345 1 97.25 58 PHE B N 1
ATOM 4194 C CA . PHE B 1 58 ? 6.074 -31.141 -1.765 1 97.25 58 PHE B CA 1
ATOM 4195 C C . PHE B 1 58 ? 6.707 -32.469 -2.141 1 97.25 58 PHE B C 1
ATOM 4197 O O . PHE B 1 58 ? 7.516 -33 -1.385 1 97.25 58 PHE B O 1
ATOM 4204 N N . GLY B 1 59 ? 6.23 -33.031 -3.203 1 97.25 59 GLY B N 1
ATOM 4205 C CA . GLY B 1 59 ? 6.809 -34.219 -3.809 1 97.25 59 GLY B CA 1
ATOM 4206 C C . GLY B 1 59 ? 7.066 -34.062 -5.297 1 97.25 59 GLY B C 1
ATOM 4207 O O . GLY B 1 59 ? 6.523 -33.188 -5.934 1 97.25 59 GLY B O 1
ATOM 4208 N N . MET B 1 60 ? 7.945 -34.969 -5.777 1 97.88 60 MET B N 1
ATOM 4209 C CA . MET B 1 60 ? 8.297 -34.844 -7.191 1 97.88 60 MET B CA 1
ATOM 4210 C C . MET B 1 60 ? 8.641 -36.219 -7.793 1 97.88 60 MET B C 1
ATOM 4212 O O . MET B 1 60 ? 9.281 -37.031 -7.148 1 97.88 60 MET B O 1
ATOM 4216 N N . SER B 1 61 ? 8.156 -36.469 -8.945 1 96.81 61 SER B N 1
ATOM 4217 C CA . SER B 1 61 ? 8.438 -37.688 -9.727 1 96.81 61 SER B CA 1
ATOM 4218 C C . SER B 1 61 ? 8.453 -37.375 -11.219 1 96.81 61 SER B C 1
ATOM 4220 O O . SER B 1 61 ? 8.156 -36.25 -11.641 1 96.81 61 SER B O 1
ATOM 4222 N N . PHE B 1 62 ? 8.938 -38.344 -12.039 1 94.81 62 PHE B N 1
ATOM 4223 C CA . PHE B 1 62 ? 8.914 -38.125 -13.484 1 94.81 62 PHE B CA 1
ATOM 4224 C C . PHE B 1 62 ? 8.633 -39.438 -14.203 1 94.81 62 PHE B C 1
ATOM 4226 O O . PHE B 1 62 ? 8.734 -40.531 -13.609 1 94.81 62 PHE B O 1
ATOM 4233 N N . ILE B 1 63 ? 8.148 -39.312 -15.43 1 93.31 63 ILE B N 1
ATOM 4234 C CA . ILE B 1 63 ? 7.918 -40.438 -16.312 1 93.31 63 ILE B CA 1
ATOM 4235 C C . ILE B 1 63 ? 8.766 -40.281 -17.578 1 93.31 63 ILE B C 1
ATOM 4237 O O . ILE B 1 63 ? 8.648 -39.312 -18.297 1 93.31 63 ILE B O 1
ATOM 4241 N N . ASN B 1 64 ? 9.602 -41.125 -17.766 1 89.12 64 ASN B N 1
ATOM 4242 C CA . ASN B 1 64 ? 10.266 -41.281 -19.062 1 89.12 64 ASN B CA 1
ATOM 4243 C C . ASN B 1 64 ? 9.742 -42.531 -19.797 1 89.12 64 ASN B C 1
ATOM 4245 O O . ASN B 1 64 ? 8.625 -42.5 -20.312 1 89.12 64 ASN B O 1
ATOM 4249 N N . ILE B 1 65 ? 10.391 -43.688 -19.578 1 82.94 65 ILE B N 1
ATOM 4250 C CA . ILE B 1 65 ? 9.828 -44.969 -19.984 1 82.94 65 ILE B CA 1
ATOM 4251 C C . ILE B 1 65 ? 9.039 -45.594 -18.828 1 82.94 65 ILE B C 1
ATOM 4253 O O . ILE B 1 65 ? 7.914 -46.031 -19 1 82.94 65 ILE B O 1
ATOM 4257 N N . ASN B 1 66 ? 9.672 -45.406 -17.641 1 88.81 66 ASN B N 1
ATOM 4258 C CA . ASN B 1 66 ? 9.023 -45.875 -16.422 1 88.81 66 ASN B CA 1
ATOM 4259 C C . ASN B 1 66 ? 8.867 -44.719 -15.414 1 88.81 66 ASN B C 1
ATOM 4261 O O . ASN B 1 66 ? 9.5 -43.688 -15.555 1 88.81 66 ASN B O 1
ATOM 4265 N N . TYR B 1 67 ? 7.977 -44.969 -14.5 1 93 67 TYR B N 1
ATOM 4266 C CA . TYR B 1 67 ? 7.754 -44.062 -13.398 1 93 67 TYR B CA 1
ATOM 4267 C C . TYR B 1 67 ? 8.93 -44.062 -12.422 1 93 67 TYR B C 1
ATOM 4269 O O . TYR B 1 67 ? 9.477 -45.125 -12.117 1 93 67 TYR B O 1
ATOM 4277 N N . CYS B 1 68 ? 9.43 -42.906 -12.008 1 93.19 68 CYS B N 1
ATOM 4278 C CA . CYS B 1 68 ? 10.5 -42.812 -11.023 1 93.19 68 CYS B CA 1
ATOM 4279 C C . CYS B 1 68 ? 10.164 -41.75 -9.984 1 93.19 68 CYS B C 1
ATOM 4281 O O . CYS B 1 68 ? 9.836 -40.594 -10.328 1 93.19 68 CYS B O 1
ATOM 4283 N N . ASN B 1 69 ? 10.219 -42.156 -8.773 1 94.75 69 ASN B N 1
ATOM 4284 C CA . ASN B 1 69 ? 10.031 -41.219 -7.676 1 94.75 69 ASN B CA 1
ATOM 4285 C C . ASN B 1 69 ? 11.352 -40.531 -7.297 1 94.75 69 ASN B C 1
ATOM 4287 O O . ASN B 1 69 ? 12.328 -41.219 -6.977 1 94.75 69 ASN B O 1
ATOM 4291 N N . VAL B 1 70 ? 11.445 -39.25 -7.352 1 94.88 70 VAL B N 1
ATOM 4292 C CA . VAL B 1 70 ? 12.672 -38.5 -7.094 1 94.88 70 VAL B CA 1
ATOM 4293 C C . VAL B 1 70 ? 12.672 -38 -5.656 1 94.88 70 VAL B C 1
ATOM 4295 O O . VAL B 1 70 ? 13.719 -37.906 -5.02 1 94.88 70 VAL B O 1
ATOM 4298 N N . LEU B 1 71 ? 11.508 -37.5 -5.227 1 96.81 71 LEU B N 1
ATOM 4299 C CA . LEU B 1 71 ? 11.359 -36.906 -3.9 1 96.81 71 LEU B CA 1
ATOM 4300 C C . LEU B 1 71 ? 10.031 -37.312 -3.275 1 96.81 71 LEU B C 1
ATOM 4302 O O . LEU B 1 71 ? 8.969 -36.938 -3.783 1 96.81 71 LEU B O 1
ATOM 4306 N N . GLN B 1 72 ? 10.094 -38.031 -2.145 1 95.31 72 GLN B N 1
ATOM 4307 C CA . GLN B 1 72 ? 8.883 -38.281 -1.369 1 95.31 72 GLN B CA 1
ATOM 4308 C C . GLN B 1 72 ? 8.359 -37 -0.72 1 95.31 72 GLN B C 1
ATOM 4310 O O . GLN B 1 72 ? 9.094 -36.031 -0.606 1 95.31 72 GLN B O 1
ATOM 4315 N N . PHE B 1 73 ? 7.152 -37.062 -0.337 1 95.38 73 PHE B N 1
ATOM 4316 C CA . PHE B 1 73 ? 6.543 -35.875 0.26 1 95.38 73 PHE B CA 1
ATOM 4317 C C . PHE B 1 73 ? 7.348 -35.406 1.467 1 95.38 73 PHE B C 1
ATOM 4319 O O . PHE B 1 73 ? 7.609 -36.188 2.387 1 95.38 73 PHE B O 1
ATOM 4326 N N . VAL B 1 74 ? 7.766 -34.188 1.43 1 95.19 74 VAL B N 1
ATOM 4327 C CA . VAL B 1 74 ? 8.492 -33.562 2.533 1 95.19 74 VAL B CA 1
ATOM 4328 C C . VAL B 1 74 ? 7.879 -32.188 2.848 1 95.19 74 VAL B C 1
ATOM 4330 O O . VAL B 1 74 ? 7.336 -31.531 1.962 1 95.19 74 VAL B O 1
ATOM 4333 N N . HIS B 1 75 ? 7.945 -31.844 4.094 1 94.69 75 HIS B N 1
ATOM 4334 C CA . HIS B 1 75 ? 7.531 -30.484 4.438 1 94.69 75 HIS B CA 1
ATOM 4335 C C . HIS B 1 75 ? 8.398 -29.453 3.729 1 94.69 75 HIS B C 1
ATOM 4337 O O . HIS B 1 75 ? 9.617 -29.609 3.627 1 94.69 75 HIS B O 1
ATOM 4343 N N . VAL B 1 76 ? 7.812 -28.406 3.176 1 95.75 76 VAL B N 1
ATOM 4344 C CA . VAL B 1 76 ? 8.562 -27.422 2.404 1 95.75 76 VAL B CA 1
ATOM 4345 C C . VAL B 1 76 ? 9.367 -26.531 3.346 1 95.75 76 VAL B C 1
ATOM 4347 O O . VAL B 1 76 ? 10.578 -26.375 3.17 1 95.75 76 VAL B O 1
ATOM 4350 N N . ARG B 1 77 ? 8.664 -25.984 4.32 1 92.12 77 ARG B N 1
ATOM 4351 C CA . ARG B 1 77 ? 9.352 -25.125 5.27 1 92.12 77 ARG B CA 1
ATOM 4352 C C . ARG B 1 77 ? 10.414 -25.906 6.047 1 92.12 77 ARG B C 1
ATOM 4354 O O . ARG B 1 77 ? 10.117 -26.953 6.637 1 92.12 77 ARG B O 1
ATOM 4361 N N . GLY B 1 78 ? 11.68 -25.516 5.945 1 88.94 78 GLY B N 1
ATOM 4362 C CA . GLY B 1 78 ? 12.773 -26.141 6.672 1 88.94 78 GLY B CA 1
ATOM 4363 C C . GLY B 1 78 ? 13.516 -27.172 5.852 1 88.94 78 GLY B C 1
ATOM 4364 O O . GLY B 1 78 ? 14.57 -27.656 6.266 1 88.94 78 GLY B O 1
ATOM 4365 N N . ASN B 1 79 ? 13 -27.531 4.664 1 93.12 79 ASN B N 1
ATOM 4366 C CA . ASN B 1 79 ? 13.633 -28.594 3.896 1 93.12 79 ASN B CA 1
ATOM 4367 C C . ASN B 1 79 ? 14.031 -28.125 2.502 1 93.12 79 ASN B C 1
ATOM 4369 O O . ASN B 1 79 ? 14.047 -28.922 1.557 1 93.12 79 ASN B O 1
ATOM 4373 N N . LEU B 1 80 ? 14.336 -26.906 2.338 1 93.88 80 LEU B N 1
ATOM 4374 C CA . LEU B 1 80 ? 14.648 -26.328 1.034 1 93.88 80 LEU B CA 1
ATOM 4375 C C . LEU B 1 80 ? 15.922 -26.953 0.459 1 93.88 80 LEU B C 1
ATOM 4377 O O . LEU B 1 80 ? 15.992 -27.234 -0.739 1 93.88 80 LEU B O 1
ATOM 4381 N N . PRO B 1 81 ? 16.953 -27.25 1.261 1 92.12 81 PRO B N 1
ATOM 4382 C CA . PRO B 1 81 ? 18.141 -27.859 0.692 1 92.12 81 PRO B CA 1
ATOM 4383 C C . PRO B 1 81 ? 17.875 -29.234 0.087 1 92.12 81 PRO B C 1
ATOM 4385 O O . PRO B 1 81 ? 18.375 -29.547 -0.996 1 92.12 81 PRO B O 1
ATOM 4388 N N . LYS B 1 82 ? 17.109 -30.016 0.818 1 94.81 82 LYS B N 1
ATOM 4389 C CA . LYS B 1 82 ? 16.766 -31.344 0.328 1 94.81 82 LYS B CA 1
ATOM 4390 C C . LYS B 1 82 ? 15.977 -31.266 -0.981 1 94.81 82 LYS B C 1
ATOM 4392 O O . LYS B 1 82 ? 16.234 -32.031 -1.912 1 94.81 82 LYS B O 1
ATOM 4397 N N . ILE B 1 83 ? 15.094 -30.359 -1.038 1 96.56 83 ILE B N 1
ATOM 4398 C CA . ILE B 1 83 ? 14.266 -30.188 -2.229 1 96.56 83 ILE B CA 1
ATOM 4399 C C . ILE B 1 83 ? 15.141 -29.719 -3.395 1 96.56 83 ILE B C 1
ATOM 4401 O O . ILE B 1 83 ? 15.023 -30.234 -4.508 1 96.56 83 ILE B O 1
ATOM 4405 N N . ASN B 1 84 ? 16.062 -28.828 -3.174 1 94.06 84 ASN B N 1
ATOM 4406 C CA . ASN B 1 84 ? 16.953 -28.328 -4.215 1 94.06 84 ASN B CA 1
ATOM 4407 C C . ASN B 1 84 ? 17.875 -29.422 -4.742 1 94.06 84 ASN B C 1
ATOM 4409 O O . ASN B 1 84 ? 18.172 -29.469 -5.938 1 94.06 84 ASN B O 1
ATOM 4413 N N . LYS B 1 85 ? 18.297 -30.219 -3.871 1 94.31 85 LYS B N 1
ATOM 4414 C CA . LYS B 1 85 ? 19.125 -31.344 -4.289 1 94.31 85 LYS B CA 1
ATOM 4415 C C . LYS B 1 85 ? 18.359 -32.281 -5.223 1 94.31 85 LYS B C 1
ATOM 4417 O O . LYS B 1 85 ? 18.938 -32.844 -6.164 1 94.31 85 LYS B O 1
ATOM 4422 N N . SER B 1 86 ? 17.156 -32.469 -4.871 1 96.19 86 SER B N 1
ATOM 4423 C CA . SER B 1 86 ? 16.328 -33.344 -5.703 1 96.19 86 SER B CA 1
ATOM 4424 C C . SER B 1 86 ? 16.141 -32.75 -7.102 1 96.19 86 SER B C 1
ATOM 4426 O O . SER B 1 86 ? 16.062 -33.5 -8.078 1 96.19 86 SER B O 1
ATOM 4428 N N . PHE B 1 87 ? 16.016 -31.438 -7.207 1 95.31 87 PHE B N 1
ATOM 4429 C CA . PHE B 1 87 ? 15.938 -30.797 -8.516 1 95.31 87 PHE B CA 1
ATOM 4430 C C . PHE B 1 87 ? 17.188 -31.078 -9.336 1 95.31 87 PHE B C 1
ATOM 4432 O O . PHE B 1 87 ? 17.109 -31.375 -10.531 1 95.31 87 PHE B O 1
ATOM 4439 N N . LYS B 1 88 ? 18.297 -31 -8.695 1 91.5 88 LYS B N 1
ATOM 4440 C CA . LYS B 1 88 ? 19.562 -31.266 -9.367 1 91.5 88 LYS B CA 1
ATOM 4441 C C . LYS B 1 88 ? 19.656 -32.719 -9.82 1 91.5 88 LYS B C 1
ATOM 4443 O O . LYS B 1 88 ? 20.125 -33 -10.922 1 91.5 88 LYS B O 1
ATOM 4448 N N . SER B 1 89 ? 19.219 -33.562 -8.969 1 91 89 SER B N 1
ATOM 4449 C CA . SER B 1 89 ? 19.219 -35 -9.305 1 91 89 SER B CA 1
ATOM 4450 C C . SER B 1 89 ? 18.359 -35.281 -10.523 1 91 89 SER B C 1
ATOM 4452 O O . SER B 1 89 ? 18.719 -36.094 -11.383 1 91 89 SER B O 1
ATOM 4454 N N . LEU B 1 90 ? 17.281 -34.656 -10.547 1 90.75 90 LEU B N 1
ATOM 4455 C CA . LEU B 1 90 ? 16.359 -34.844 -11.672 1 90.75 90 LEU B CA 1
ATOM 4456 C C . LEU B 1 90 ? 17.016 -34.375 -12.977 1 90.75 90 LEU B C 1
ATOM 4458 O O . LEU B 1 90 ? 16.906 -35.031 -14 1 90.75 90 LEU B O 1
ATOM 4462 N N . GLU B 1 91 ? 17.625 -33.25 -12.953 1 88.19 91 GLU B N 1
ATOM 4463 C CA . GLU B 1 91 ? 18.281 -32.719 -14.141 1 88.19 91 GLU B CA 1
ATOM 4464 C C . GLU B 1 91 ? 19.391 -33.656 -14.633 1 88.19 91 GLU B C 1
ATOM 4466 O O . GLU B 1 91 ? 19.578 -33.812 -15.844 1 88.19 91 GLU B O 1
ATOM 4471 N N . ASP B 1 92 ? 20 -34.281 -13.727 1 84.75 92 ASP B N 1
ATOM 4472 C CA . ASP B 1 92 ? 21.109 -35.156 -14.062 1 84.75 92 ASP B CA 1
ATOM 4473 C C . ASP B 1 92 ? 20.609 -36.5 -14.609 1 84.75 92 ASP B C 1
ATOM 4475 O O . ASP B 1 92 ? 21.266 -37.125 -15.43 1 84.75 92 ASP B O 1
ATOM 4479 N N . MET B 1 93 ? 19.5 -36.938 -14.109 1 79.25 93 MET B N 1
ATOM 4480 C CA . MET B 1 93 ? 18.969 -38.219 -14.469 1 79.25 93 MET B CA 1
ATOM 4481 C C . MET B 1 93 ? 18.344 -38.219 -15.859 1 79.25 93 MET B C 1
ATOM 4483 O O . MET B 1 93 ? 18.344 -39.219 -16.562 1 79.25 93 MET B O 1
ATOM 4487 N N . VAL B 1 94 ? 17.891 -37.125 -16.281 1 74.25 94 VAL B N 1
ATOM 4488 C CA . VAL B 1 94 ? 17.062 -37.094 -17.484 1 74.25 94 VAL B CA 1
ATOM 4489 C C . VAL B 1 94 ? 17.938 -36.719 -18.688 1 74.25 94 VAL B C 1
ATOM 4491 O O . VAL B 1 94 ? 18.062 -35.531 -19.047 1 74.25 94 VAL B O 1
ATOM 4494 N N . ARG B 1 95 ? 18.922 -37.406 -19.031 1 66.25 95 ARG B N 1
ATOM 4495 C CA . ARG B 1 95 ? 19.828 -37.094 -20.156 1 66.25 95 ARG B CA 1
ATOM 4496 C C . ARG B 1 95 ? 19.328 -37.781 -21.438 1 66.25 95 ARG B C 1
ATOM 4498 O O . ARG B 1 95 ? 19.688 -37.375 -22.531 1 66.25 95 ARG B O 1
ATOM 4505 N N . SER B 1 96 ? 18.469 -38.719 -21.281 1 65.12 96 SER B N 1
ATOM 4506 C CA . SER B 1 96 ? 18.094 -39.375 -22.531 1 65.12 96 SER B CA 1
ATOM 4507 C C . SER B 1 96 ? 16.578 -39.406 -22.703 1 65.12 96 SER B C 1
ATOM 4509 O O . SER B 1 96 ? 15.836 -39.594 -21.734 1 65.12 96 SER B O 1
ATOM 4511 N N . ASN B 1 97 ? 16.109 -38.781 -23.797 1 65.12 97 ASN B N 1
ATOM 4512 C CA . ASN B 1 97 ? 14.695 -38.75 -24.156 1 65.12 97 ASN B CA 1
ATOM 4513 C C . ASN B 1 97 ? 14.328 -39.969 -24.984 1 65.12 97 ASN B C 1
ATOM 4515 O O . ASN B 1 97 ? 14.891 -40.188 -26.062 1 65.12 97 ASN B O 1
ATOM 4519 N N . GLU B 1 98 ? 13.617 -40.875 -24.281 1 71.5 98 GLU B N 1
ATOM 4520 C CA . GLU B 1 98 ? 13.227 -42.062 -25.031 1 71.5 98 GLU B CA 1
ATOM 4521 C C . GLU B 1 98 ? 11.844 -41.906 -25.656 1 71.5 98 GLU B C 1
ATOM 4523 O O . GLU B 1 98 ? 10.984 -41.219 -25.094 1 71.5 98 GLU B O 1
ATOM 4528 N N . LYS B 1 99 ? 11.758 -42.375 -26.812 1 76.75 99 LYS B N 1
ATOM 4529 C CA . LYS B 1 99 ? 10.469 -42.344 -27.5 1 76.75 99 LYS B CA 1
ATOM 4530 C C . LYS B 1 99 ? 9.539 -43.438 -26.969 1 76.75 99 LYS B C 1
ATOM 4532 O O . LYS B 1 99 ? 9.953 -44.594 -26.812 1 76.75 99 LYS B O 1
ATOM 4537 N N . SER B 1 100 ? 8.539 -43.031 -26.312 1 77.44 100 SER B N 1
ATOM 4538 C CA . SER B 1 100 ? 7.5 -43.969 -25.875 1 77.44 100 SER B CA 1
ATOM 4539 C C . SER B 1 100 ? 6.164 -43.656 -26.547 1 77.44 100 SER B C 1
ATOM 4541 O O . SER B 1 100 ? 5.922 -42.5 -26.953 1 77.44 100 SER B O 1
ATOM 4543 N N . THR B 1 101 ? 5.34 -44.75 -26.812 1 83 101 THR B N 1
ATOM 4544 C CA . THR B 1 101 ? 4.008 -44.531 -27.375 1 83 101 THR B CA 1
ATOM 4545 C C . THR B 1 101 ? 3.115 -43.812 -26.359 1 83 101 THR B C 1
ATOM 4547 O O . THR B 1 101 ? 3.4 -43.812 -25.156 1 83 101 THR B O 1
ATOM 4550 N N . PHE B 1 102 ? 2.104 -43.188 -26.859 1 88.44 102 PHE B N 1
ATOM 4551 C CA . PHE B 1 102 ? 1.158 -42.469 -26.016 1 88.44 102 PHE B CA 1
ATOM 4552 C C . PHE B 1 102 ? 0.481 -43.438 -25.031 1 88.44 102 PHE B C 1
ATOM 4554 O O . PHE B 1 102 ? 0.27 -43.094 -23.875 1 88.44 102 PHE B O 1
ATOM 4561 N N . GLN B 1 103 ? 0.191 -44.625 -25.578 1 88.12 103 GLN B N 1
ATOM 4562 C CA . GLN B 1 103 ? -0.483 -45.594 -24.719 1 88.12 103 GLN B CA 1
ATOM 4563 C C . GLN B 1 103 ? 0.421 -46.031 -23.578 1 88.12 103 GLN B C 1
ATOM 4565 O O . GLN B 1 103 ? -0.038 -46.219 -22.438 1 88.12 103 GLN B O 1
ATOM 4570 N N . HIS B 1 104 ? 1.607 -46.25 -23.891 1 90.94 104 HIS B N 1
ATOM 4571 C CA . HIS B 1 104 ? 2.561 -46.625 -22.859 1 90.94 104 HIS B CA 1
ATOM 4572 C C . HIS B 1 104 ? 2.693 -45.531 -21.812 1 90.94 104 HIS B C 1
ATOM 4574 O O . HIS B 1 104 ? 2.779 -45.812 -20.609 1 90.94 104 HIS B O 1
ATOM 4580 N N . PHE B 1 105 ? 2.713 -44.344 -22.281 1 92 105 PHE B N 1
ATOM 4581 C CA . PHE B 1 105 ? 2.799 -43.219 -21.375 1 92 105 PHE B CA 1
ATOM 4582 C C . PHE B 1 105 ? 1.586 -43.156 -20.453 1 92 105 PHE B C 1
ATOM 4584 O O . PHE B 1 105 ? 1.727 -42.938 -19.25 1 92 105 PHE B O 1
ATOM 4591 N N . ILE B 1 106 ? 0.409 -43.375 -20.953 1 91.31 106 ILE B N 1
ATOM 4592 C CA . ILE B 1 106 ? -0.831 -43.281 -20.188 1 91.31 106 ILE B CA 1
ATOM 4593 C C . ILE B 1 106 ? -0.848 -44.375 -19.125 1 91.31 106 ILE B C 1
ATOM 4595 O O . ILE B 1 106 ? -1.309 -44.125 -18 1 91.31 106 ILE B O 1
ATOM 4599 N N . ASP B 1 107 ? -0.404 -45.5 -19.5 1 91.31 107 ASP B N 1
ATOM 4600 C CA . ASP B 1 107 ? -0.344 -46.594 -18.531 1 91.31 107 ASP B CA 1
ATOM 4601 C C . ASP B 1 107 ? 0.587 -46.25 -17.359 1 91.31 107 ASP B C 1
ATOM 4603 O O . ASP B 1 107 ? 0.272 -46.531 -16.203 1 91.31 107 ASP B O 1
ATOM 4607 N N . ASN B 1 108 ? 1.664 -45.719 -17.719 1 93.19 108 ASN B N 1
ATOM 4608 C CA . ASN B 1 108 ? 2.602 -45.312 -16.688 1 93.19 108 ASN B CA 1
ATOM 4609 C C . ASN B 1 108 ? 2.041 -44.156 -15.852 1 93.19 108 ASN B C 1
ATOM 4611 O O . ASN B 1 108 ? 2.326 -44.062 -14.656 1 93.19 108 ASN B O 1
ATOM 4615 N N . LEU B 1 109 ? 1.303 -43.344 -16.531 1 94.19 109 LEU B N 1
ATOM 4616 C CA . LEU B 1 109 ? 0.677 -42.25 -15.836 1 94.19 109 LEU B CA 1
ATOM 4617 C C . LEU B 1 109 ? -0.317 -42.719 -14.789 1 94.19 109 LEU B C 1
ATOM 4619 O O . LEU B 1 109 ? -0.352 -42.219 -13.664 1 94.19 109 LEU B O 1
ATOM 4623 N N . LYS B 1 110 ? -1.114 -43.656 -15.188 1 91.81 110 LYS B N 1
ATOM 4624 C CA . LYS B 1 110 ? -2.055 -44.25 -14.25 1 91.81 110 LYS B CA 1
ATOM 4625 C C . LYS B 1 110 ? -1.325 -44.875 -13.055 1 91.81 110 LYS B C 1
ATOM 4627 O O . LYS B 1 110 ? -1.729 -44.656 -11.906 1 91.81 110 LYS B O 1
ATOM 4632 N N . PHE B 1 111 ? -0.316 -45.562 -13.406 1 93.38 111 PHE B N 1
ATOM 4633 C CA . PHE B 1 111 ? 0.495 -46.219 -12.375 1 93.38 111 PHE B CA 1
ATOM 4634 C C . PHE B 1 111 ? 1.093 -45.156 -11.438 1 93.38 111 PHE B C 1
ATOM 4636 O O . PHE B 1 111 ? 1.072 -45.344 -10.219 1 93.38 111 PHE B O 1
ATOM 4643 N N . ALA B 1 112 ? 1.618 -44.156 -11.984 1 95 112 ALA B N 1
ATOM 4644 C CA . ALA B 1 112 ? 2.254 -43.094 -11.219 1 95 112 ALA B CA 1
ATOM 4645 C C . ALA B 1 112 ? 1.269 -42.438 -10.234 1 95 112 ALA B C 1
ATOM 4647 O O . ALA B 1 112 ? 1.583 -42.281 -9.062 1 95 112 ALA B O 1
ATOM 4648 N N . ILE B 1 113 ? 0.081 -42.062 -10.68 1 93.81 113 ILE B N 1
ATOM 4649 C CA . ILE B 1 113 ? -0.93 -41.438 -9.852 1 93.81 113 ILE B CA 1
ATOM 4650 C C . ILE B 1 113 ? -1.311 -42.344 -8.688 1 93.81 113 ILE B C 1
ATOM 4652 O O . ILE B 1 113 ? -1.404 -41.875 -7.543 1 93.81 113 ILE B O 1
ATOM 4656 N N . CYS B 1 114 ? -1.438 -43.594 -8.961 1 91.5 114 CYS B N 1
ATOM 4657 C CA . CYS B 1 114 ? -1.77 -44.562 -7.914 1 91.5 114 CYS B CA 1
ATOM 4658 C C . CYS B 1 114 ? -0.666 -44.625 -6.863 1 91.5 114 CYS B C 1
ATOM 4660 O O . CYS B 1 114 ? -0.943 -44.625 -5.664 1 91.5 114 CYS B O 1
ATOM 4662 N N . LYS B 1 115 ? 0.534 -44.656 -7.34 1 93.06 115 LYS B N 1
ATOM 4663 C CA . LYS B 1 115 ? 1.672 -44.75 -6.43 1 93.06 115 LYS B CA 1
ATOM 4664 C C . LYS B 1 115 ? 1.793 -43.5 -5.562 1 93.06 115 LYS B C 1
ATOM 4666 O O . LYS B 1 115 ? 2.129 -43.594 -4.379 1 93.06 115 LYS B O 1
ATOM 4671 N N . ILE B 1 116 ? 1.582 -42.375 -6.168 1 94.56 116 ILE B N 1
ATOM 4672 C CA . ILE B 1 116 ? 1.657 -41.125 -5.449 1 94.56 116 ILE B CA 1
ATOM 4673 C C . ILE B 1 116 ? 0.606 -41.094 -4.344 1 94.56 116 ILE B C 1
ATOM 4675 O O . ILE B 1 116 ? 0.901 -40.688 -3.209 1 94.56 116 ILE B O 1
ATOM 4679 N N . LEU B 1 117 ? -0.59 -41.469 -4.637 1 91.5 117 LEU B N 1
ATOM 4680 C CA . LEU B 1 117 ? -1.685 -41.469 -3.674 1 91.5 117 LEU B CA 1
ATOM 4681 C C . LEU B 1 117 ? -1.441 -42.5 -2.566 1 91.5 117 LEU B C 1
ATOM 4683 O O . LEU B 1 117 ? -1.757 -42.25 -1.402 1 91.5 117 LEU B O 1
ATOM 4687 N N . GLU B 1 118 ? -0.899 -43.594 -2.953 1 90.06 118 GLU B N 1
ATOM 4688 C CA . GLU B 1 118 ? -0.559 -44.594 -1.966 1 90.06 118 GLU B CA 1
ATOM 4689 C C . GLU B 1 118 ? 0.511 -44.094 -1 1 90.06 118 GLU B C 1
ATOM 4691 O O . GLU B 1 118 ? 0.42 -44.312 0.208 1 90.06 118 GLU B O 1
ATOM 4696 N N . GLU B 1 119 ? 1.463 -43.562 -1.58 1 90.69 119 GLU B N 1
ATOM 4697 C CA . GLU B 1 119 ? 2.533 -43 -0.755 1 90.69 119 GLU B CA 1
ATOM 4698 C C . GLU B 1 119 ? 1.992 -41.969 0.235 1 90.69 119 GLU B C 1
ATOM 4700 O O . GLU B 1 119 ? 2.359 -41.969 1.411 1 90.69 119 GLU B O 1
ATOM 4705 N N . TYR B 1 120 ? 1.19 -41.125 -0.277 1 90.12 120 TYR B N 1
ATOM 4706 C CA . TYR B 1 120 ? 0.641 -40.062 0.578 1 90.12 120 TYR B CA 1
ATOM 4707 C C . TYR B 1 120 ? -0.271 -40.656 1.646 1 90.12 120 TYR B C 1
ATOM 4709 O O . TYR B 1 120 ? -0.244 -40.219 2.801 1 90.12 120 TYR B O 1
ATOM 4717 N N . GLY B 1 121 ? -1.091 -41.562 1.271 1 85.75 121 GLY B N 1
ATOM 4718 C CA . GLY B 1 121 ? -1.971 -42.219 2.213 1 85.75 121 GLY B CA 1
ATOM 4719 C C . GLY B 1 121 ? -1.222 -42.938 3.32 1 85.75 121 GLY B C 1
ATOM 4720 O O . GLY B 1 121 ? -1.615 -42.875 4.488 1 85.75 121 GLY B O 1
ATOM 4721 N N . SER B 1 122 ? -0.23 -43.656 2.967 1 84.44 122 SER B N 1
ATOM 4722 C CA . SER B 1 122 ? 0.556 -44.406 3.936 1 84.44 122 SER B CA 1
ATOM 4723 C C . SER B 1 122 ? 1.236 -43.469 4.938 1 84.44 122 SER B C 1
ATOM 4725 O O . SER B 1 122 ? 1.36 -43.812 6.117 1 84.44 122 SER B O 1
ATOM 4727 N N . LYS B 1 123 ? 1.663 -42.438 4.477 1 82.06 123 LYS B N 1
ATOM 4728 C CA . LYS B 1 123 ? 2.352 -41.469 5.328 1 82.06 123 LYS B CA 1
ATOM 4729 C C . LYS B 1 123 ? 1.381 -40.812 6.297 1 82.06 123 LYS B C 1
ATOM 4731 O O . LYS B 1 123 ? 1.75 -40.469 7.426 1 82.06 123 LYS B O 1
ATOM 4736 N N . HIS B 1 124 ? 0.164 -40.594 5.887 1 78.62 124 HIS B N 1
ATOM 4737 C CA . HIS B 1 124 ? -0.741 -39.75 6.668 1 78.62 124 HIS B CA 1
ATOM 4738 C C . HIS B 1 124 ? -1.836 -40.594 7.324 1 78.62 124 HIS B C 1
ATOM 4740 O O . HIS B 1 124 ? -2.598 -40.094 8.148 1 78.62 124 HIS B O 1
ATOM 4746 N N . ASN B 1 125 ? -2.215 -41.844 6.957 1 67.56 125 ASN B N 1
ATOM 4747 C CA . ASN B 1 125 ? -3.119 -42.75 7.664 1 67.56 125 ASN B CA 1
ATOM 4748 C C . ASN B 1 125 ? -2.508 -43.25 8.969 1 67.56 125 ASN B C 1
ATOM 4750 O O . ASN B 1 125 ? -3.227 -43.531 9.938 1 67.56 125 ASN B O 1
ATOM 4754 N N . VAL B 1 126 ? -1.351 -43.812 8.875 1 55.38 126 VAL B N 1
ATOM 4755 C CA . VAL B 1 126 ? -0.826 -44.406 10.086 1 55.38 126 VAL B CA 1
ATOM 4756 C C . VAL B 1 126 ? -0.837 -43.406 11.227 1 55.38 126 VAL B C 1
ATOM 4758 O O . VAL B 1 126 ? -1.357 -43.688 12.312 1 55.38 126 VAL B O 1
ATOM 4761 N N . GLY B 1 127 ? 0.378 -43.094 11.883 1 45.59 127 GLY B N 1
ATOM 4762 C CA . GLY B 1 127 ? 0.82 -42.625 13.188 1 45.59 127 GLY B CA 1
ATOM 4763 C C . GLY B 1 127 ? 0.252 -41.25 13.555 1 45.59 127 GLY B C 1
ATOM 4764 O O . GLY B 1 127 ? 0.296 -40.844 14.719 1 45.59 127 GLY B O 1
ATOM 4765 N N . SER B 1 128 ? 0.683 -40.125 12.867 1 44 128 SER B N 1
ATOM 4766 C CA . SER B 1 128 ? 1.195 -38.969 13.594 1 44 128 SER B CA 1
ATOM 4767 C C . SER B 1 128 ? 0.064 -38.156 14.242 1 44 128 SER B C 1
ATOM 4769 O O . SER B 1 128 ? -0.778 -37.594 13.555 1 44 128 SER B O 1
ATOM 4771 N N . THR B 1 129 ? -0.442 -38.688 15.148 1 43.72 129 THR B N 1
ATOM 4772 C CA . THR B 1 129 ? -0.944 -37.906 16.281 1 43.72 129 THR B CA 1
ATOM 4773 C C . THR B 1 129 ? -0.182 -36.594 16.438 1 43.72 129 THR B C 1
ATOM 4775 O O . THR B 1 129 ? -0.277 -35.938 17.484 1 43.72 129 THR B O 1
ATOM 4778 N N . SER B 1 130 ? 0.989 -36.5 15.977 1 41.62 130 SER B N 1
ATOM 4779 C CA . SER B 1 130 ? 1.63 -35.281 16.5 1 41.62 130 SER B CA 1
ATOM 4780 C C . SER B 1 130 ? 0.795 -34.062 16.219 1 41.62 130 SER B C 1
ATOM 4782 O O . SER B 1 130 ? 0.508 -33.75 15.055 1 41.62 130 SER B O 1
ATOM 4784 N N . ARG B 1 131 ? 0.12 -33.594 17.156 1 45.19 131 ARG B N 1
ATOM 4785 C CA . ARG B 1 131 ? -0.705 -32.406 17.406 1 45.19 131 ARG B CA 1
ATOM 4786 C C . ARG B 1 131 ? -0.23 -31.219 16.578 1 45.19 131 ARG B C 1
ATOM 4788 O O . ARG B 1 131 ? -0.935 -30.219 16.453 1 45.19 131 ARG B O 1
ATOM 4795 N N . ASP B 1 132 ? 1.057 -31.141 16.281 1 47.28 132 ASP B N 1
ATOM 4796 C CA . ASP B 1 132 ? 1.5 -29.766 16.094 1 47.28 132 ASP B CA 1
ATOM 4797 C C . ASP B 1 132 ? 1.559 -29.406 14.617 1 47.28 132 ASP B C 1
ATOM 4799 O O . ASP B 1 132 ? 1.837 -28.25 14.258 1 47.28 132 ASP B O 1
ATOM 4803 N N . LYS B 1 133 ? 1.796 -30.469 13.531 1 53.12 133 LYS B N 1
ATOM 4804 C CA . LYS B 1 133 ? 2.049 -29.859 12.227 1 53.12 133 LYS B CA 1
ATOM 4805 C C . LYS B 1 133 ? 0.825 -29.984 11.32 1 53.12 133 LYS B C 1
ATOM 4807 O O . LYS B 1 133 ? 0.183 -31.031 11.266 1 53.12 133 LYS B O 1
ATOM 4812 N N . PRO B 1 134 ? 0.235 -28.875 10.875 1 53.28 134 PRO B N 1
ATOM 4813 C CA . PRO B 1 134 ? -0.953 -28.844 10.016 1 53.28 134 PRO B CA 1
ATOM 4814 C C . PRO B 1 134 ? -0.87 -29.844 8.867 1 53.28 134 PRO B C 1
ATOM 4816 O O . PRO B 1 134 ? 0.075 -29.797 8.07 1 53.28 134 PRO B O 1
ATOM 4819 N N . ILE B 1 135 ? -1.301 -31.094 9.055 1 56.84 135 ILE B N 1
ATOM 4820 C CA . ILE B 1 135 ? -1.324 -32.125 8.008 1 56.84 135 ILE B CA 1
ATOM 4821 C C . ILE B 1 135 ? -2.396 -31.766 6.977 1 56.84 135 ILE B C 1
ATOM 4823 O O . ILE B 1 135 ? -3.564 -31.578 7.324 1 56.84 135 ILE B O 1
ATOM 4827 N N . SER B 1 136 ? -1.864 -31.484 5.703 1 63.97 136 SER B N 1
ATOM 4828 C CA . SER B 1 136 ? -2.787 -31.297 4.59 1 63.97 136 SER B CA 1
ATOM 4829 C C . SER B 1 136 ? -3.619 -32.531 4.328 1 63.97 136 SER B C 1
ATOM 4831 O O . SER B 1 136 ? -3.094 -33.656 4.352 1 63.97 136 SER B O 1
ATOM 4833 N N . GLN B 1 137 ? -4.883 -32.438 4.238 1 74.69 137 GLN B N 1
ATOM 4834 C CA . GLN B 1 137 ? -5.781 -33.562 4.074 1 74.69 137 GLN B CA 1
ATOM 4835 C C . GLN B 1 137 ? -5.859 -34 2.613 1 74.69 137 GLN B C 1
ATOM 4837 O O . GLN B 1 137 ? -6.254 -35.125 2.314 1 74.69 137 GLN B O 1
ATOM 4842 N N . PHE B 1 138 ? -5.273 -33.156 1.735 1 89.12 138 PHE B N 1
ATOM 4843 C CA . PHE B 1 138 ? -5.461 -33.438 0.317 1 89.12 138 PHE B CA 1
ATOM 4844 C C . PHE B 1 138 ? -4.172 -33.188 -0.459 1 89.12 138 PHE B C 1
ATOM 4846 O O . PHE B 1 138 ? -3.268 -32.531 0.032 1 89.12 138 PHE B O 1
ATOM 4853 N N . VAL B 1 139 ? -4.16 -33.875 -1.611 1 93.44 139 VAL B N 1
ATOM 4854 C CA . VAL B 1 139 ? -3.01 -33.719 -2.492 1 93.44 139 VAL B CA 1
ATOM 4855 C C . VAL B 1 139 ? -3.467 -33.219 -3.857 1 93.44 139 VAL B C 1
ATOM 4857 O O . VAL B 1 139 ? -4.527 -33.594 -4.348 1 93.44 139 VAL B O 1
ATOM 4860 N N . VAL B 1 140 ? -2.691 -32.312 -4.406 1 96 140 VAL B N 1
ATOM 4861 C CA . VAL B 1 140 ? -2.85 -31.875 -5.789 1 96 140 VAL B CA 1
ATOM 4862 C C . VAL B 1 140 ? -1.672 -32.375 -6.629 1 96 140 VAL B C 1
ATOM 4864 O O . VAL B 1 140 ? -0.514 -32.219 -6.234 1 96 140 VAL B O 1
ATOM 4867 N N . ILE B 1 141 ? -1.997 -33 -7.742 1 96.75 141 ILE B N 1
ATOM 4868 C CA . ILE B 1 141 ? -0.958 -33.5 -8.633 1 96.75 141 ILE B CA 1
ATOM 4869 C C . ILE B 1 141 ? -0.879 -32.656 -9.883 1 96.75 141 ILE B C 1
ATOM 4871 O O . ILE B 1 141 ? -1.88 -32.438 -10.578 1 96.75 141 ILE B O 1
ATOM 4875 N N . THR B 1 142 ? 0.249 -32.062 -10.133 1 98.44 142 THR B N 1
ATOM 4876 C CA . THR B 1 142 ? 0.48 -31.281 -11.336 1 98.44 142 THR B CA 1
ATOM 4877 C C . THR B 1 142 ? 1.326 -32.062 -12.336 1 98.44 142 THR B C 1
ATOM 4879 O O . THR B 1 142 ? 2.463 -32.438 -12.039 1 98.44 142 THR B O 1
ATOM 4882 N N . ILE B 1 143 ? 0.779 -32.281 -13.5 1 98 143 ILE B N 1
ATOM 4883 C CA . ILE B 1 143 ? 1.464 -33 -14.562 1 98 143 ILE B CA 1
ATOM 4884 C C . ILE B 1 143 ? 1.959 -32.031 -15.617 1 98 143 ILE B C 1
ATOM 4886 O O . ILE B 1 143 ? 1.165 -31.297 -16.219 1 98 143 ILE B O 1
ATOM 4890 N N . VAL B 1 144 ? 3.238 -32 -15.844 1 97.81 144 VAL B N 1
ATOM 4891 C CA . VAL B 1 144 ? 3.807 -31.141 -16.875 1 97.81 144 VAL B CA 1
ATOM 4892 C C . VAL B 1 144 ? 4.199 -31.984 -18.094 1 97.81 144 VAL B C 1
ATOM 4894 O O . VAL B 1 144 ? 4.953 -32.938 -17.969 1 97.81 144 VAL B O 1
ATOM 4897 N N . THR B 1 145 ? 3.723 -31.578 -19.25 1 95.94 145 THR B N 1
ATOM 4898 C CA . THR B 1 145 ? 3.977 -32.406 -20.438 1 95.94 145 THR B CA 1
ATOM 4899 C C . THR B 1 145 ? 4.008 -31.516 -21.688 1 95.94 145 THR B C 1
ATOM 4901 O O . THR B 1 145 ? 3.521 -30.375 -21.672 1 95.94 145 THR B O 1
ATOM 4904 N N . LEU B 1 146 ? 4.676 -31.969 -22.703 1 93.94 146 LEU B N 1
ATOM 4905 C CA . LEU B 1 146 ? 4.645 -31.344 -24.031 1 93.94 146 LEU B CA 1
ATOM 4906 C C . LEU B 1 146 ? 3.697 -32.094 -24.969 1 93.94 146 LEU B C 1
ATOM 4908 O O . LEU B 1 146 ? 3.453 -31.625 -26.078 1 93.94 146 LEU B O 1
ATOM 4912 N N . ARG B 1 147 ? 3.117 -33.188 -24.406 1 92.75 147 ARG B N 1
ATOM 4913 C CA . ARG B 1 147 ? 2.145 -33.969 -25.188 1 92.75 147 ARG B CA 1
ATOM 4914 C C . ARG B 1 147 ? 0.79 -33.25 -25.203 1 92.75 147 ARG B C 1
ATOM 4916 O O . ARG B 1 147 ? 0.62 -32.219 -24.578 1 92.75 147 ARG B O 1
ATOM 4923 N N . ASP B 1 148 ? -0.096 -33.844 -25.938 1 92.06 148 ASP B N 1
ATOM 4924 C CA . ASP B 1 148 ? -1.439 -33.281 -26.031 1 92.06 148 ASP B CA 1
ATOM 4925 C C . ASP B 1 148 ? -2.178 -33.406 -24.703 1 92.06 148 ASP B C 1
ATOM 4927 O O . ASP B 1 148 ? -2.652 -34.5 -24.344 1 92.06 148 ASP B O 1
ATOM 4931 N N . GLY B 1 149 ? -2.34 -32.312 -24.094 1 93.12 149 GLY B N 1
ATOM 4932 C CA . GLY B 1 149 ? -2.945 -32.312 -22.766 1 93.12 149 GLY B CA 1
ATOM 4933 C C . GLY B 1 149 ? -4.434 -32.594 -22.797 1 93.12 149 GLY B C 1
ATOM 4934 O O . GLY B 1 149 ? -4.988 -33.094 -21.797 1 93.12 149 GLY B O 1
ATOM 4935 N N . SER B 1 150 ? -5.07 -32.281 -23.906 1 92.38 150 SER B N 1
ATOM 4936 C CA . SER B 1 150 ? -6.504 -32.531 -24.016 1 92.38 150 SER B CA 1
ATOM 4937 C C . SER B 1 150 ? -6.801 -34.031 -24 1 92.38 150 SER B C 1
ATOM 4939 O O . SER B 1 150 ? -7.766 -34.469 -23.375 1 92.38 150 SER B O 1
ATOM 4941 N N . LYS B 1 151 ? -6.016 -34.781 -24.672 1 93.5 151 LYS B N 1
ATOM 4942 C CA . LYS B 1 151 ? -6.168 -36.25 -24.688 1 93.5 151 LYS B CA 1
ATOM 4943 C C . LYS B 1 151 ? -5.902 -36.844 -23.312 1 93.5 151 LYS B C 1
ATOM 4945 O O . LYS B 1 151 ? -6.621 -37.75 -22.875 1 93.5 151 LYS B O 1
ATOM 4950 N N . ILE B 1 152 ? -4.914 -36.281 -22.688 1 95.31 152 ILE B N 1
ATOM 4951 C CA . ILE B 1 152 ? -4.566 -36.781 -21.359 1 95.31 152 ILE B CA 1
ATOM 4952 C C . ILE B 1 152 ? -5.707 -36.5 -20.391 1 95.31 152 ILE B C 1
ATOM 4954 O O . ILE B 1 152 ? -6.059 -37.312 -19.562 1 95.31 152 ILE B O 1
ATOM 4958 N N . GLN B 1 153 ? -6.207 -35.281 -20.484 1 95 153 GLN B N 1
ATOM 4959 C CA . GLN B 1 153 ? -7.309 -34.906 -19.625 1 95 153 GLN B CA 1
ATOM 4960 C C . GLN B 1 153 ? -8.5 -35.844 -19.781 1 95 153 GLN B C 1
ATOM 4962 O O . GLN B 1 153 ? -9.094 -36.25 -18.781 1 95 153 GLN B O 1
ATOM 4967 N N . GLU B 1 154 ? -8.844 -36.125 -21.031 1 92.69 154 GLU B N 1
ATOM 4968 C CA . GLU B 1 154 ? -9.969 -37 -21.312 1 92.69 154 GLU B CA 1
ATOM 4969 C C . GLU B 1 154 ? -9.742 -38.375 -20.703 1 92.69 154 GLU B C 1
ATOM 4971 O O . GLU B 1 154 ? -10.648 -38.938 -20.078 1 92.69 154 GLU B O 1
ATOM 4976 N N . TYR B 1 155 ? -8.602 -38.844 -20.844 1 92.38 155 TYR B N 1
ATOM 4977 C CA . TYR B 1 155 ? -8.266 -40.156 -20.328 1 92.38 155 TYR B CA 1
ATOM 4978 C C . TYR B 1 155 ? -8.305 -40.188 -18.812 1 92.38 155 TYR B C 1
ATOM 4980 O O . TYR B 1 155 ? -8.852 -41.125 -18.219 1 92.38 155 TYR B O 1
ATOM 4988 N N . LEU B 1 156 ? -7.738 -39.188 -18.203 1 92.81 156 LEU B N 1
ATOM 4989 C CA . LEU B 1 156 ? -7.645 -39.156 -16.734 1 92.81 156 LEU B CA 1
ATOM 4990 C C . LEU B 1 156 ? -9.016 -38.969 -16.109 1 92.81 156 LEU B C 1
ATOM 4992 O O . LEU B 1 156 ? -9.297 -39.5 -15.031 1 92.81 156 LEU B O 1
ATOM 4996 N N . GLU B 1 157 ? -9.859 -38.156 -16.734 1 91.69 157 GLU B N 1
ATOM 4997 C CA . GLU B 1 157 ? -11.211 -37.969 -16.219 1 91.69 157 GLU B CA 1
ATOM 4998 C C . GLU B 1 157 ? -11.969 -39.281 -16.125 1 91.69 157 GLU B C 1
ATOM 5000 O O . GLU B 1 157 ? -12.75 -39.5 -15.195 1 91.69 157 GLU B O 1
ATOM 5005 N N . ASP B 1 158 ? -11.688 -40.094 -17.031 1 87.31 158 ASP B N 1
ATOM 5006 C CA . ASP B 1 158 ? -12.367 -41.375 -17.078 1 87.31 158 ASP B CA 1
ATOM 5007 C C . ASP B 1 158 ? -11.773 -42.344 -16.047 1 87.31 158 ASP B C 1
ATOM 5009 O O . ASP B 1 158 ? -12.5 -43.094 -15.406 1 87.31 158 ASP B O 1
ATOM 5013 N N . ILE B 1 159 ? -10.492 -42.281 -15.922 1 83.38 159 ILE B N 1
ATOM 5014 C CA . ILE B 1 159 ? -9.789 -43.25 -15.094 1 83.38 159 ILE B CA 1
ATOM 5015 C C . ILE B 1 159 ? -9.938 -42.875 -13.617 1 83.38 159 ILE B C 1
ATOM 5017 O O . ILE B 1 159 ? -9.953 -43.75 -12.75 1 83.38 159 ILE B O 1
ATOM 5021 N N . VAL B 1 160 ? -10.039 -41.656 -13.297 1 80 160 VAL B N 1
ATOM 5022 C CA . VAL B 1 160 ? -10.023 -41.156 -11.914 1 80 160 VAL B CA 1
ATOM 5023 C C . VAL B 1 160 ? -11.289 -41.625 -11.195 1 80 160 VAL B C 1
ATOM 5025 O O . VAL B 1 160 ? -11.297 -41.781 -9.969 1 80 160 VAL B O 1
ATOM 5028 N N . LYS B 1 161 ? -12.25 -41.906 -11.93 1 76.19 161 LYS B N 1
ATOM 5029 C CA . LYS B 1 161 ? -13.469 -42.438 -11.336 1 76.19 161 LYS B CA 1
ATOM 5030 C C . LYS B 1 161 ? -13.195 -43.781 -10.625 1 76.19 161 LYS B C 1
ATOM 5032 O O . LYS B 1 161 ? -13.922 -44.156 -9.695 1 76.19 161 LYS B O 1
ATOM 5037 N N . SER B 1 162 ? -12.164 -44.344 -10.992 1 73.38 162 SER B N 1
ATOM 5038 C CA . SER B 1 162 ? -11.852 -45.656 -10.461 1 73.38 162 SER B CA 1
ATOM 5039 C C . SER B 1 162 ? -10.875 -45.594 -9.297 1 73.38 162 SER B C 1
ATOM 5041 O O . SER B 1 162 ? -10.602 -46.594 -8.633 1 73.38 162 SER B O 1
ATOM 5043 N N . PHE B 1 163 ? -10.336 -44.469 -9 1 72.75 163 PHE B N 1
ATOM 5044 C CA . PHE B 1 163 ? -9.328 -44.281 -7.965 1 72.75 163 PHE B CA 1
ATOM 5045 C C . PHE B 1 163 ? -9.977 -44.062 -6.602 1 72.75 163 PHE B C 1
ATOM 5047 O O . PHE B 1 163 ? -11.141 -43.656 -6.52 1 72.75 163 PHE B O 1
ATOM 5054 N N . SER B 1 164 ? -9.383 -44.719 -5.543 1 66.81 164 SER B N 1
ATOM 5055 C CA . SER B 1 164 ? -9.734 -44.25 -4.203 1 66.81 164 SER B CA 1
ATOM 5056 C C . SER B 1 164 ? -9.336 -42.781 -4.004 1 66.81 164 SER B C 1
ATOM 5058 O O . SER B 1 164 ? -8.172 -42.5 -3.703 1 66.81 164 SER B O 1
ATOM 5060 N N . ILE B 1 165 ? -10.172 -41.938 -4.27 1 63.59 165 ILE B N 1
ATOM 5061 C CA . ILE B 1 165 ? -9.891 -40.5 -4.449 1 63.59 165 ILE B CA 1
ATOM 5062 C C . ILE B 1 165 ? -10.094 -39.781 -3.131 1 63.59 165 ILE B C 1
ATOM 5064 O O . ILE B 1 165 ? -10.344 -38.562 -3.119 1 63.59 165 ILE B O 1
ATOM 5068 N N . GLU B 1 166 ? -9.867 -40.531 -2.131 1 76.25 166 GLU B N 1
ATOM 5069 C CA . GLU B 1 166 ? -10.203 -39.875 -0.861 1 76.25 166 GLU B CA 1
ATOM 5070 C C . GLU B 1 166 ? -9.227 -38.75 -0.54 1 76.25 166 GLU B C 1
ATOM 5072 O O . GLU B 1 166 ? -9.609 -37.719 0.035 1 76.25 166 GLU B O 1
ATOM 5077 N N . LYS B 1 167 ? -8.07 -38.906 -1.102 1 85.44 167 LYS B N 1
ATOM 5078 C CA . LYS B 1 167 ? -7.074 -37.938 -0.711 1 85.44 167 LYS B CA 1
ATOM 5079 C C . LYS B 1 167 ? -6.727 -37 -1.878 1 85.44 167 LYS B C 1
ATOM 5081 O O . LYS B 1 167 ? -5.938 -36.062 -1.726 1 85.44 167 LYS B O 1
ATOM 5086 N N . LEU B 1 168 ? -7.234 -37.25 -2.967 1 89.94 168 LEU B N 1
ATOM 5087 C CA . LEU B 1 168 ? -6.922 -36.469 -4.152 1 89.94 168 LEU B CA 1
ATOM 5088 C C . LEU B 1 168 ? -7.855 -35.25 -4.258 1 89.94 168 LEU B C 1
ATOM 5090 O O . LEU B 1 168 ? -9.078 -35.406 -4.305 1 89.94 168 LEU B O 1
ATOM 5094 N N . LYS B 1 169 ? -7.27 -34.125 -4.309 1 90 169 LYS B N 1
ATOM 5095 C CA . LYS B 1 169 ? -8.062 -32.938 -4.453 1 90 169 LYS B CA 1
ATOM 5096 C C . LYS B 1 169 ? -8.273 -32.562 -5.922 1 90 169 LYS B C 1
ATOM 5098 O O . LYS B 1 169 ? -9.391 -32.281 -6.348 1 90 169 LYS B O 1
ATOM 5103 N N . LYS B 1 170 ? -7.176 -32.594 -6.684 1 92.25 170 LYS B N 1
ATOM 5104 C CA . LYS B 1 170 ? -7.238 -32.188 -8.086 1 92.25 170 LYS B CA 1
ATOM 5105 C C . LYS B 1 170 ? -5.992 -32.625 -8.844 1 92.25 170 LYS B C 1
ATOM 5107 O O . LYS B 1 170 ? -4.941 -32.844 -8.242 1 92.25 170 LYS B O 1
ATOM 5112 N N . ILE B 1 171 ? -6.18 -32.812 -10.125 1 95.31 171 ILE B N 1
ATOM 5113 C CA . ILE B 1 171 ? -5.059 -33 -11.031 1 95.31 171 ILE B CA 1
ATOM 5114 C C . ILE B 1 171 ? -4.98 -31.844 -12.023 1 95.31 171 ILE B C 1
ATOM 5116 O O . ILE B 1 171 ? -5.984 -31.484 -12.648 1 95.31 171 ILE B O 1
ATOM 5120 N N . HIS B 1 172 ? -3.85 -31.25 -12.109 1 96.25 172 HIS B N 1
ATOM 5121 C CA . HIS B 1 172 ? -3.637 -30.156 -13.047 1 96.25 172 HIS B CA 1
ATOM 5122 C C . HIS B 1 172 ? -2.65 -30.547 -14.141 1 96.25 172 HIS B C 1
ATOM 5124 O O . HIS B 1 172 ? -1.495 -30.875 -13.852 1 96.25 172 HIS B O 1
ATOM 5130 N N . ILE B 1 173 ? -3.102 -30.5 -15.375 1 96.88 173 ILE B N 1
ATOM 5131 C CA . ILE B 1 173 ? -2.225 -30.766 -16.516 1 96.88 173 ILE B CA 1
ATOM 5132 C C . ILE B 1 173 ? -1.7 -29.453 -17.078 1 96.88 173 ILE B C 1
ATOM 5134 O O . ILE B 1 173 ? -2.48 -28.594 -17.5 1 96.88 173 ILE B O 1
ATOM 5138 N N . LEU B 1 174 ? -0.453 -29.297 -17.031 1 96.94 174 LEU B N 1
ATOM 5139 C CA . LEU B 1 174 ? 0.2 -28.156 -17.672 1 96.94 174 LEU B CA 1
ATOM 5140 C C . LEU B 1 174 ? 0.872 -28.578 -18.969 1 96.94 174 LEU B C 1
ATOM 5142 O O . LEU B 1 174 ? 1.89 -29.281 -18.953 1 96.94 174 LEU B O 1
ATOM 5146 N N . GLN B 1 175 ? 0.312 -28.156 -20.031 1 96.25 175 GLN B N 1
ATOM 5147 C CA . GLN B 1 175 ? 0.867 -28.438 -21.344 1 96.25 175 GLN B CA 1
ATOM 5148 C C . GLN B 1 175 ? 1.682 -27.266 -21.875 1 96.25 175 GLN B C 1
ATOM 5150 O O . GLN B 1 175 ? 1.181 -26.141 -21.953 1 96.25 175 GLN B O 1
ATOM 5155 N N . ILE B 1 176 ? 2.877 -27.516 -22.219 1 94.94 176 ILE B N 1
ATOM 5156 C CA . ILE B 1 176 ? 3.736 -26.5 -22.797 1 94.94 176 ILE B CA 1
ATOM 5157 C C . ILE B 1 176 ? 3.691 -26.594 -24.328 1 94.94 176 ILE B C 1
ATOM 5159 O O . ILE B 1 176 ? 3.959 -27.656 -24.891 1 94.94 176 ILE B O 1
ATOM 5163 N N . THR B 1 177 ? 3.248 -25.469 -24.922 1 90.38 177 THR B N 1
ATOM 5164 C CA . THR B 1 177 ? 3.084 -25.484 -26.359 1 90.38 177 THR B CA 1
ATOM 5165 C C . THR B 1 177 ? 3.762 -24.266 -27 1 90.38 177 THR B C 1
ATOM 5167 O O . THR B 1 177 ? 4.16 -23.344 -26.297 1 90.38 177 THR B O 1
ATOM 5170 N N . GLU B 1 178 ? 3.951 -24.359 -28.188 1 81.75 178 GLU B N 1
ATOM 5171 C CA . GLU B 1 178 ? 4.504 -23.234 -28.938 1 81.75 178 GLU B CA 1
ATOM 5172 C C . GLU B 1 178 ? 3.41 -22.25 -29.359 1 81.75 178 GLU B C 1
ATOM 5174 O O . GLU B 1 178 ? 3.697 -21.109 -29.719 1 81.75 178 GLU B O 1
ATOM 5179 N N . SER B 1 179 ? 2.238 -22.688 -29.203 1 75.62 179 SER B N 1
ATOM 5180 C CA . SER B 1 179 ? 1.121 -21.828 -29.594 1 75.62 179 SER B CA 1
ATOM 5181 C C . SER B 1 179 ? 0.915 -20.688 -28.609 1 75.62 179 SER B C 1
ATOM 5183 O O . SER B 1 179 ? 1.143 -20.859 -27.406 1 75.62 179 SER B O 1
ATOM 5185 N N . ILE B 1 180 ? 0.539 -19.609 -29.188 1 67.81 180 ILE B N 1
ATOM 5186 C CA . ILE B 1 180 ? 0.437 -18.359 -28.422 1 67.81 180 ILE B CA 1
ATOM 5187 C C . ILE B 1 180 ? -0.852 -18.359 -27.609 1 67.81 180 ILE B C 1
ATOM 5189 O O . ILE B 1 180 ? -0.941 -17.688 -26.578 1 67.81 180 ILE B O 1
ATOM 5193 N N . ASN B 1 181 ? -1.697 -19.312 -27.875 1 69.75 181 ASN B N 1
ATOM 5194 C CA . ASN B 1 181 ? -2.979 -19.234 -27.188 1 69.75 181 ASN B CA 1
ATOM 5195 C C . ASN B 1 181 ? -2.939 -19.938 -25.844 1 69.75 181 ASN B C 1
ATOM 5197 O O . ASN B 1 181 ? -2.625 -21.125 -25.781 1 69.75 181 ASN B O 1
ATOM 5201 N N . ASN B 1 182 ? -2.992 -19.141 -24.812 1 70.5 182 ASN B N 1
ATOM 5202 C CA . ASN B 1 182 ? -3.135 -19.703 -23.484 1 70.5 182 ASN B CA 1
ATOM 5203 C C . ASN B 1 182 ? -4.578 -20.109 -23.188 1 70.5 182 ASN B C 1
ATOM 5205 O O . ASN B 1 182 ? -5.496 -19.297 -23.344 1 70.5 182 ASN B O 1
ATOM 5209 N N . LEU B 1 183 ? -4.793 -21.422 -22.984 1 79.62 183 LEU B N 1
ATOM 5210 C CA . LEU B 1 183 ? -6.133 -21.953 -22.75 1 79.62 183 LEU B CA 1
ATOM 5211 C C . LEU B 1 183 ? -6.188 -22.766 -21.469 1 79.62 183 LEU B C 1
ATOM 5213 O O . LEU B 1 183 ? -5.234 -23.484 -21.141 1 79.62 183 LEU B O 1
ATOM 5217 N N . THR B 1 184 ? -7.152 -22.453 -20.719 1 82.81 184 THR B N 1
ATOM 5218 C CA . THR B 1 184 ? -7.398 -23.297 -19.547 1 82.81 184 THR B CA 1
ATOM 5219 C C . THR B 1 184 ? -8.781 -23.938 -19.625 1 82.81 184 THR B C 1
ATOM 5221 O O . THR B 1 184 ? -9.781 -23.25 -19.844 1 82.81 184 THR B O 1
ATOM 5224 N N . LYS B 1 185 ? -8.773 -25.266 -19.609 1 85.31 185 LYS B N 1
ATOM 5225 C CA . LYS B 1 185 ? -10.008 -26.062 -19.562 1 85.31 185 LYS B CA 1
ATOM 5226 C C . LYS B 1 185 ? -10.188 -26.703 -18.188 1 85.31 185 LYS B C 1
ATOM 5228 O O . LYS B 1 185 ? -9.375 -27.531 -17.781 1 85.31 185 LYS B O 1
ATOM 5233 N N . ILE B 1 186 ? -11.273 -26.281 -17.562 1 85.38 186 ILE B N 1
ATOM 5234 C CA . ILE B 1 186 ? -11.531 -26.781 -16.219 1 85.38 186 ILE B CA 1
ATOM 5235 C C . ILE B 1 186 ? -12.383 -28.031 -16.297 1 85.38 186 ILE B C 1
ATOM 5237 O O . ILE B 1 186 ? -13.406 -28.062 -16.984 1 85.38 186 ILE B O 1
ATOM 5241 N N . GLY B 1 187 ? -11.922 -29.109 -15.625 1 85.19 187 GLY B N 1
ATOM 5242 C CA . GLY B 1 187 ? -12.672 -30.344 -15.531 1 85.19 187 GLY B CA 1
ATOM 5243 C C . GLY B 1 187 ? -13.273 -30.578 -14.156 1 85.19 187 GLY B C 1
ATOM 5244 O O . GLY B 1 187 ? -13.375 -29.656 -13.352 1 85.19 187 GLY B O 1
ATOM 5245 N N . VAL B 1 188 ? -13.773 -31.75 -14.016 1 83.25 188 VAL B N 1
ATOM 5246 C CA . VAL B 1 188 ? -14.336 -32.125 -12.727 1 83.25 188 VAL B CA 1
ATOM 5247 C C . VAL B 1 188 ? -13.211 -32.312 -11.703 1 83.25 188 VAL B C 1
ATOM 5249 O O . VAL B 1 188 ? -13.203 -31.672 -10.656 1 83.25 188 VAL B O 1
ATOM 5252 N N . LEU B 1 189 ? -12.234 -33.125 -12.109 1 89.69 189 LEU B N 1
ATOM 5253 C CA . LEU B 1 189 ? -11.117 -33.375 -11.211 1 89.69 189 LEU B CA 1
ATOM 5254 C C . LEU B 1 189 ? -9.789 -33.031 -11.883 1 89.69 189 LEU B C 1
ATOM 5256 O O . LEU B 1 189 ? -8.766 -32.906 -11.211 1 89.69 189 LEU B O 1
ATOM 5260 N N . VAL B 1 190 ? -9.906 -32.875 -13.195 1 93.69 190 VAL B N 1
ATOM 5261 C CA . VAL B 1 190 ? -8.672 -32.688 -13.938 1 93.69 190 VAL B CA 1
ATOM 5262 C C . VAL B 1 190 ? -8.742 -31.375 -14.719 1 93.69 190 VAL B C 1
ATOM 5264 O O . VAL B 1 190 ? -9.57 -31.234 -15.617 1 93.69 190 VAL B O 1
ATOM 5267 N N . ASP B 1 191 ? -7.883 -30.5 -14.406 1 93 191 ASP B N 1
ATOM 5268 C CA . ASP B 1 191 ? -7.773 -29.25 -15.141 1 93 191 ASP B CA 1
ATOM 5269 C C . ASP B 1 191 ? -6.648 -29.312 -16.172 1 93 191 ASP B C 1
ATOM 5271 O O . ASP B 1 191 ? -5.637 -29.984 -15.961 1 93 191 ASP B O 1
ATOM 5275 N N . HIS B 1 192 ? -6.883 -28.656 -17.25 1 94.81 192 HIS B N 1
ATOM 5276 C CA . HIS B 1 192 ? -5.891 -28.578 -18.328 1 94.81 192 HIS B CA 1
ATOM 5277 C C . HIS B 1 192 ? -5.555 -27.141 -18.672 1 94.81 192 HIS B C 1
ATOM 5279 O O . HIS B 1 192 ? -6.445 -26.359 -19.016 1 94.81 192 HIS B O 1
ATOM 5285 N N . THR B 1 193 ? -4.285 -26.797 -18.547 1 94.19 193 THR B N 1
ATOM 5286 C CA . THR B 1 193 ? -3.811 -25.453 -18.875 1 94.19 193 THR B CA 1
ATOM 5287 C C . THR B 1 193 ? -2.697 -25.516 -19.922 1 94.19 193 THR B C 1
ATOM 5289 O O . THR B 1 193 ? -1.76 -26.312 -19.781 1 94.19 193 THR B O 1
ATOM 5292 N N . GLN B 1 194 ? -2.824 -24.719 -20.953 1 94.31 194 GLN B N 1
ATOM 5293 C CA . GLN B 1 194 ? -1.808 -24.609 -21.984 1 94.31 194 GLN B CA 1
ATOM 5294 C C . GLN B 1 194 ? -1.072 -23.281 -21.891 1 94.31 194 GLN B C 1
ATOM 5296 O O . GLN B 1 194 ? -1.7 -22.219 -21.797 1 94.31 194 GLN B O 1
ATOM 5301 N N . ILE B 1 195 ? 0.232 -23.375 -21.891 1 93.5 195 ILE B N 1
ATOM 5302 C CA . ILE B 1 195 ? 1.006 -22.141 -21.859 1 93.5 195 ILE B CA 1
ATOM 5303 C C . ILE B 1 195 ? 2.174 -22.234 -22.844 1 93.5 195 ILE B C 1
ATOM 5305 O O . ILE B 1 195 ? 2.598 -23.328 -23.203 1 93.5 195 ILE B O 1
ATOM 5309 N N . THR B 1 196 ? 2.629 -21.062 -23.281 1 92.38 196 THR B N 1
ATOM 5310 C CA . THR B 1 196 ? 3.859 -21 -24.062 1 92.38 196 THR B CA 1
ATOM 5311 C C . THR B 1 196 ? 5.082 -21.078 -23.156 1 92.38 196 THR B C 1
ATOM 5313 O O . THR B 1 196 ? 5.02 -20.719 -21.984 1 92.38 196 THR B O 1
ATOM 5316 N N . LEU B 1 197 ? 6.141 -21.562 -23.75 1 90.62 197 LEU B N 1
ATOM 5317 C CA . LEU B 1 197 ? 7.363 -21.656 -22.953 1 90.62 197 LEU B CA 1
ATOM 5318 C C . LEU B 1 197 ? 7.906 -20.266 -22.625 1 90.62 197 LEU B C 1
ATOM 5320 O O . LEU B 1 197 ? 8.625 -19.672 -23.438 1 90.62 197 LEU B O 1
ATOM 5324 N N . ASN B 1 198 ? 7.59 -19.812 -21.5 1 91.5 198 ASN B N 1
ATOM 5325 C CA . ASN B 1 198 ? 7.977 -18.531 -20.938 1 91.5 198 ASN B CA 1
ATOM 5326 C C . ASN B 1 198 ? 8.172 -18.609 -19.438 1 91.5 198 ASN B C 1
ATOM 5328 O O . ASN B 1 198 ? 7.316 -19.141 -18.719 1 91.5 198 ASN B O 1
ATOM 5332 N N . SER B 1 199 ? 9.273 -18.109 -19.047 1 92.56 199 SER B N 1
ATOM 5333 C CA . SER B 1 199 ? 9.625 -18.234 -17.641 1 92.56 199 SER B CA 1
ATOM 5334 C C . SER B 1 199 ? 8.578 -17.578 -16.75 1 92.56 199 SER B C 1
ATOM 5336 O O . SER B 1 199 ? 8.211 -18.125 -15.711 1 92.56 199 SER B O 1
ATOM 5338 N N . PHE B 1 200 ? 8.141 -16.453 -17.188 1 94.06 200 PHE B N 1
ATOM 5339 C CA . PHE B 1 200 ? 7.16 -15.727 -16.391 1 94.06 200 PHE B CA 1
ATOM 5340 C C . PHE B 1 200 ? 5.844 -16.5 -16.328 1 94.06 200 PHE B C 1
ATOM 5342 O O . PHE B 1 200 ? 5.242 -16.609 -15.25 1 94.06 200 PHE B O 1
ATOM 5349 N N . LYS B 1 201 ? 5.402 -16.969 -17.406 1 93.44 201 LYS B N 1
ATOM 5350 C CA . LYS B 1 201 ? 4.141 -17.703 -17.469 1 93.44 201 LYS B CA 1
ATOM 5351 C C . LYS B 1 201 ? 4.215 -18.984 -16.656 1 93.44 201 LYS B C 1
ATOM 5353 O O . LYS B 1 201 ? 3.252 -19.359 -15.977 1 93.44 201 LYS B O 1
ATOM 5358 N N . LEU B 1 202 ? 5.328 -19.656 -16.75 1 95.31 202 LEU B N 1
ATOM 5359 C CA . LEU B 1 202 ? 5.539 -20.875 -15.977 1 95.31 202 LEU B CA 1
ATOM 5360 C C . LEU B 1 202 ? 5.473 -20.594 -14.477 1 95.31 202 LEU B C 1
ATOM 5362 O O . LEU B 1 202 ? 4.773 -21.281 -13.734 1 95.31 202 LEU B O 1
ATOM 5366 N N . GLU B 1 203 ? 6.133 -19.562 -14.109 1 96.62 203 GLU B N 1
ATOM 5367 C CA . GLU B 1 203 ? 6.133 -19.188 -12.703 1 96.62 203 GLU B CA 1
ATOM 5368 C C . GLU B 1 203 ? 4.734 -18.812 -12.227 1 96.62 203 GLU B C 1
ATOM 5370 O O . GLU B 1 203 ? 4.324 -19.188 -11.125 1 96.62 203 GLU B O 1
ATOM 5375 N N . GLN B 1 204 ? 4.09 -18.062 -13.094 1 95.5 204 GLN B N 1
ATOM 5376 C CA . GLN B 1 204 ? 2.729 -17.656 -12.75 1 95.5 204 GLN B CA 1
ATOM 5377 C C . GLN B 1 204 ? 1.836 -18.875 -12.539 1 95.5 204 GLN B C 1
ATOM 5379 O O . GLN B 1 204 ? 0.981 -18.875 -11.648 1 95.5 204 GLN B O 1
ATOM 5384 N N . PHE B 1 205 ? 2.021 -19.844 -13.312 1 95.81 205 PHE B N 1
ATOM 5385 C CA . PHE B 1 205 ? 1.238 -21.078 -13.156 1 95.81 205 PHE B CA 1
ATOM 5386 C C . PHE B 1 205 ? 1.506 -21.719 -11.805 1 95.81 205 PHE B C 1
ATOM 5388 O O . PHE B 1 205 ? 0.57 -22.062 -11.078 1 95.81 205 PHE B O 1
ATOM 5395 N N . PHE B 1 206 ? 2.715 -21.875 -11.477 1 97.75 206 PHE B N 1
ATOM 5396 C CA . PHE B 1 206 ? 3.061 -22.578 -10.25 1 97.75 206 PHE B CA 1
ATOM 5397 C C . PHE B 1 206 ? 2.734 -21.719 -9.031 1 97.75 206 PHE B C 1
ATOM 5399 O O . PHE B 1 206 ? 2.508 -22.234 -7.938 1 97.75 206 PHE B O 1
ATOM 5406 N N . LYS B 1 207 ? 2.738 -20.406 -9.203 1 97.56 207 LYS B N 1
ATOM 5407 C CA . LYS B 1 207 ? 2.385 -19.516 -8.094 1 97.56 207 LYS B CA 1
ATOM 5408 C C . LYS B 1 207 ? 0.932 -19.719 -7.676 1 97.56 207 LYS B C 1
ATOM 5410 O O . LYS B 1 207 ? 0.521 -19.266 -6.605 1 97.56 207 LYS B O 1
ATOM 5415 N N . LEU B 1 208 ? 0.168 -20.438 -8.438 1 96 208 LEU B N 1
ATOM 5416 C CA . LEU B 1 208 ? -1.181 -20.812 -8.023 1 96 208 LEU B CA 1
ATOM 5417 C C . LEU B 1 208 ? -1.149 -21.594 -6.723 1 96 208 LEU B C 1
ATOM 5419 O O . LEU B 1 208 ? -2.115 -21.578 -5.957 1 96 208 LEU B O 1
ATOM 5423 N N . TRP B 1 209 ? -0.032 -22.281 -6.461 1 96.81 209 TRP B N 1
ATOM 5424 C CA . TRP B 1 209 ? 0.13 -23.078 -5.254 1 96.81 209 TRP B CA 1
ATOM 5425 C C . TRP B 1 209 ? 0.132 -22.188 -4.012 1 96.81 209 TRP B C 1
ATOM 5427 O O . TRP B 1 209 ? -0.053 -22.672 -2.893 1 96.81 209 TRP B O 1
ATOM 5437 N N . LEU B 1 210 ? 0.354 -20.875 -4.215 1 96.56 210 LEU B N 1
ATOM 5438 C CA . LEU B 1 210 ? 0.523 -19.969 -3.086 1 96.56 210 LEU B CA 1
ATOM 5439 C C . LEU B 1 210 ? -0.811 -19.344 -2.684 1 96.56 210 LEU B C 1
ATOM 5441 O O . LEU B 1 210 ? -0.894 -18.641 -1.675 1 96.56 210 LEU B O 1
ATOM 5445 N N . LEU B 1 211 ? -1.81 -19.594 -3.42 1 95.06 211 LEU B N 1
ATOM 5446 C CA . LEU B 1 211 ? -3.109 -18.984 -3.156 1 95.06 211 LEU B CA 1
ATOM 5447 C C . LEU B 1 211 ? -3.871 -19.781 -2.094 1 95.06 211 LEU B C 1
ATOM 5449 O O . LEU B 1 211 ? -3.67 -20.984 -1.947 1 95.06 211 LEU B O 1
ATOM 5453 N N . ASP B 1 212 ? -4.672 -19.094 -1.344 1 92.31 212 ASP B N 1
ATOM 5454 C CA . ASP B 1 212 ? -5.488 -19.703 -0.305 1 92.31 212 ASP B CA 1
ATOM 5455 C C . ASP B 1 212 ? -6.531 -20.641 -0.913 1 92.31 212 ASP B C 1
ATOM 5457 O O . ASP B 1 212 ? -7.348 -20.219 -1.733 1 92.31 212 ASP B O 1
ATOM 5461 N N . CYS B 1 213 ? -6.539 -21.891 -0.468 1 89.88 213 CYS B N 1
ATOM 5462 C CA . CYS B 1 213 ? -7.422 -22.891 -1.041 1 89.88 213 CYS B CA 1
ATOM 5463 C C . CYS B 1 213 ? -8.617 -23.156 -0.129 1 89.88 213 CYS B C 1
ATOM 5465 O O . CYS B 1 213 ? -9.453 -24.016 -0.426 1 89.88 213 CYS B O 1
ATOM 5467 N N . ASP B 1 214 ? -8.719 -22.422 0.912 1 87.75 214 ASP B N 1
ATOM 5468 C CA . ASP B 1 214 ? -9.812 -22.641 1.855 1 87.75 214 ASP B CA 1
ATOM 5469 C C . ASP B 1 214 ? -11.141 -22.172 1.279 1 87.75 214 ASP B C 1
ATOM 5471 O O . ASP B 1 214 ? -11.25 -21.047 0.803 1 87.75 214 ASP B O 1
ATOM 5475 N N . THR B 1 215 ? -12.109 -23.094 1.336 1 87.56 215 THR B N 1
ATOM 5476 C CA . THR B 1 215 ? -13.43 -22.766 0.816 1 87.56 215 THR B CA 1
ATOM 5477 C C . THR B 1 215 ? -14.492 -22.906 1.906 1 87.56 215 THR B C 1
ATOM 5479 O O . THR B 1 215 ? -15.68 -23.062 1.609 1 87.56 215 THR B O 1
ATOM 5482 N N . SER B 1 216 ? -14.117 -22.891 3.129 1 87.5 216 SER B N 1
ATOM 5483 C CA . SER B 1 216 ? -15.047 -23.125 4.23 1 87.5 216 SER B CA 1
ATOM 5484 C C . SER B 1 216 ? -15.961 -21.938 4.461 1 87.5 216 SER B C 1
ATOM 5486 O O . SER B 1 216 ? -17.125 -22.094 4.836 1 87.5 216 SER B O 1
ATOM 5488 N N . GLN B 1 217 ? -15.344 -20.812 4.238 1 91.38 217 GLN B N 1
ATOM 5489 C CA . GLN B 1 217 ? -16.109 -19.578 4.449 1 91.38 217 GLN B CA 1
ATOM 5490 C C . GLN B 1 217 ? -15.805 -18.547 3.361 1 91.38 217 GLN B C 1
ATOM 5492 O O . GLN B 1 217 ? -14.727 -18.578 2.758 1 91.38 217 GLN B O 1
ATOM 5497 N N . GLU B 1 218 ? -16.828 -17.766 3.08 1 94.31 218 GLU B N 1
ATOM 5498 C CA . GLU B 1 218 ? -16.547 -16.609 2.244 1 94.31 218 GLU B CA 1
ATOM 5499 C C . GLU B 1 218 ? -15.625 -15.617 2.963 1 94.31 218 GLU B C 1
ATOM 5501 O O . GLU B 1 218 ? -15.516 -15.641 4.191 1 94.31 218 GLU B O 1
ATOM 5506 N N . HIS B 1 219 ? -14.984 -14.797 2.227 1 94.88 219 HIS B N 1
ATOM 5507 C CA . HIS B 1 219 ? -14.031 -13.867 2.814 1 94.88 219 HIS B CA 1
ATOM 5508 C C . HIS B 1 219 ? -14.656 -12.492 3.018 1 94.88 219 HIS B C 1
ATOM 5510 O O . HIS B 1 219 ? -14.352 -11.805 4 1 94.88 219 HIS B O 1
ATOM 5516 N N . ILE B 1 220 ? -15.438 -12.047 2.066 1 96.38 220 ILE B N 1
ATOM 5517 C CA . ILE B 1 220 ? -16 -10.703 2.076 1 96.38 220 ILE B CA 1
ATOM 5518 C C . ILE B 1 220 ? -17.469 -10.758 1.645 1 96.38 220 ILE B C 1
ATOM 5520 O O . ILE B 1 220 ? -17.812 -11.477 0.701 1 96.38 220 ILE B O 1
ATOM 5524 N N . CYS B 1 221 ? -18.297 -10.055 2.289 1 95.94 221 CYS B N 1
ATOM 5525 C CA . CYS B 1 221 ? -19.688 -9.859 1.9 1 95.94 221 CYS B CA 1
ATOM 5526 C C . CYS B 1 221 ? -19.953 -8.414 1.51 1 95.94 221 CYS B C 1
ATOM 5528 O O . CYS B 1 221 ? -19.734 -7.5 2.312 1 95.94 221 CYS B O 1
ATOM 5530 N N . ILE B 1 222 ? -20.406 -8.219 0.315 1 96.56 222 ILE B N 1
ATOM 5531 C CA . ILE B 1 222 ? -20.719 -6.879 -0.176 1 96.56 222 ILE B CA 1
ATOM 5532 C C . ILE B 1 222 ? -22.203 -6.598 0.012 1 96.56 222 ILE B C 1
ATOM 5534 O O . ILE B 1 222 ? -23.047 -7.348 -0.475 1 96.56 222 ILE B O 1
ATOM 5538 N N . HIS B 1 223 ? -22.453 -5.543 0.696 1 94.06 223 HIS B N 1
ATOM 5539 C CA . HIS B 1 223 ? -23.812 -5.07 0.932 1 94.06 223 HIS B CA 1
ATOM 5540 C C . HIS B 1 223 ? -24.078 -3.754 0.21 1 94.06 223 HIS B C 1
ATOM 5542 O O . HIS B 1 223 ? -23.141 -2.986 -0.045 1 94.06 223 HIS B O 1
ATOM 5548 N N . PHE B 1 224 ? -25.297 -3.553 -0.183 1 91.56 224 PHE B N 1
ATOM 5549 C CA . PHE B 1 224 ? -25.672 -2.293 -0.81 1 91.56 224 PHE B CA 1
ATOM 5550 C C . PHE B 1 224 ? -26.578 -1.48 0.113 1 91.56 224 PHE B C 1
ATOM 5552 O O . PHE B 1 224 ? -27.5 -2.021 0.724 1 91.56 224 PHE B O 1
ATOM 5559 N N . ASN B 1 225 ? -26.109 -0.224 0.451 1 78 225 ASN B N 1
ATOM 5560 C CA . ASN B 1 225 ? -26.906 0.657 1.297 1 78 225 ASN B CA 1
ATOM 5561 C C . ASN B 1 225 ? -28.141 1.158 0.567 1 78 225 ASN B C 1
ATOM 5563 O O . ASN B 1 225 ? -28.078 2.146 -0.167 1 78 225 ASN B O 1
ATOM 5567 N N . ASN B 1 226 ? -29 0.247 0.119 1 63.75 226 ASN B N 1
ATOM 5568 C CA . ASN B 1 226 ? -30.188 0.677 -0.626 1 63.75 226 ASN B CA 1
ATOM 5569 C C . ASN B 1 226 ? -31.25 1.255 0.298 1 63.75 226 ASN B C 1
ATOM 5571 O O . ASN B 1 226 ? -31.484 0.736 1.393 1 63.75 226 ASN B O 1
ATOM 5575 N N . CYS B 1 227 ? -31.516 2.492 0.085 1 55.94 227 CYS B N 1
ATOM 5576 C CA . CYS B 1 227 ? -32.531 3.279 0.775 1 55.94 227 CYS B CA 1
ATOM 5577 C C . CYS B 1 227 ? -33.875 2.562 0.771 1 55.94 227 CYS B C 1
ATOM 5579 O O . CYS B 1 227 ? -34.719 2.822 1.623 1 55.94 227 CYS B O 1
ATOM 5581 N N . ASN B 1 228 ? -34.031 1.809 -0.326 1 58.56 228 ASN B N 1
ATOM 5582 C CA . ASN B 1 228 ? -35.406 1.359 -0.371 1 58.56 228 ASN B CA 1
ATOM 5583 C C . ASN B 1 228 ? -35.594 0.041 0.374 1 58.56 228 ASN B C 1
ATOM 5585 O O . ASN B 1 228 ? -35.094 -0.994 -0.044 1 58.56 228 ASN B O 1
ATOM 5589 N N . ASN B 1 229 ? -35.969 0.118 1.624 1 57.31 229 ASN B N 1
ATOM 5590 C CA . ASN B 1 229 ? -36.25 -0.918 2.613 1 57.31 229 ASN B CA 1
ATOM 5591 C C . ASN B 1 229 ? -37.156 -2.016 2.039 1 57.31 229 ASN B C 1
ATOM 5593 O O . ASN B 1 229 ? -37.344 -3.057 2.67 1 57.31 229 ASN B O 1
ATOM 5597 N N . SER B 1 230 ? -37.844 -1.883 0.949 1 59.19 230 SER B N 1
ATOM 5598 C CA . SER B 1 230 ? -38.875 -2.848 0.564 1 59.19 230 SER B CA 1
ATOM 5599 C C . SER B 1 230 ? -38.281 -3.984 -0.262 1 59.19 230 SER B C 1
ATOM 5601 O O . SER B 1 230 ? -38.906 -5.016 -0.464 1 59.19 230 SER B O 1
ATOM 5603 N N . ARG B 1 231 ? -37.219 -3.84 -0.802 1 59.38 231 ARG B N 1
ATOM 5604 C CA . ARG B 1 231 ? -36.688 -4.867 -1.689 1 59.38 231 ARG B CA 1
ATOM 5605 C C . ARG B 1 231 ? -35.625 -5.699 -0.984 1 59.38 231 ARG B C 1
ATOM 5607 O O . ARG B 1 231 ? -34.969 -5.219 -0.061 1 59.38 231 ARG B O 1
ATOM 5614 N N . LYS B 1 232 ? -35.656 -6.957 -1.403 1 65.25 232 LYS B N 1
ATOM 5615 C CA . LYS B 1 232 ? -34.688 -7.906 -0.871 1 65.25 232 LYS B CA 1
ATOM 5616 C C . LYS B 1 232 ? -33.281 -7.395 -1.057 1 65.25 232 LYS B C 1
ATOM 5618 O O . LYS B 1 232 ? -32.875 -7.027 -2.166 1 65.25 232 LYS B O 1
ATOM 5623 N N . LYS B 1 233 ? -32.531 -7.375 -0.003 1 80.69 233 LYS B N 1
ATOM 5624 C CA . LYS B 1 233 ? -31.188 -6.855 0.031 1 80.69 233 LYS B CA 1
ATOM 5625 C C . LYS B 1 233 ? -30.203 -7.836 -0.615 1 80.69 233 LYS B C 1
ATOM 5627 O O . LYS B 1 233 ? -30.219 -9.031 -0.303 1 80.69 233 LYS B O 1
ATOM 5632 N N . ILE B 1 234 ? -29.672 -7.465 -1.695 1 87.94 234 ILE B N 1
ATOM 5633 C CA . ILE B 1 234 ? -28.688 -8.273 -2.406 1 87.94 234 ILE B CA 1
ATOM 5634 C C . ILE B 1 234 ? -27.375 -8.289 -1.633 1 87.94 234 ILE B C 1
ATOM 5636 O O . ILE B 1 234 ? -26.891 -7.242 -1.198 1 87.94 234 ILE B O 1
ATOM 5640 N N . VAL B 1 235 ? -26.938 -9.484 -1.307 1 93.25 235 VAL B N 1
ATOM 5641 C CA . VAL B 1 235 ? -25.625 -9.672 -0.704 1 93.25 235 VAL B CA 1
ATOM 5642 C C . VAL B 1 235 ? -24.734 -10.508 -1.631 1 93.25 235 VAL B C 1
ATOM 5644 O O . VAL B 1 235 ? -25.125 -11.602 -2.047 1 93.25 235 VAL B O 1
ATOM 5647 N N . ILE B 1 236 ? -23.688 -9.969 -2.045 1 95.69 236 ILE B N 1
ATOM 5648 C CA . ILE B 1 236 ? -22.75 -10.695 -2.896 1 95.69 236 ILE B CA 1
ATOM 5649 C C . ILE B 1 236 ? -21.578 -11.211 -2.062 1 95.69 236 ILE B C 1
ATOM 5651 O O . ILE B 1 236 ? -20.859 -10.422 -1.44 1 95.69 236 ILE B O 1
ATOM 5655 N N . LYS B 1 237 ? -21.422 -12.445 -2.045 1 96.38 237 LYS B N 1
ATOM 5656 C CA . LYS B 1 237 ? -20.344 -13.07 -1.28 1 96.38 237 LYS B CA 1
ATOM 5657 C C . LYS B 1 237 ? -19.109 -13.305 -2.152 1 96.38 237 LYS B C 1
ATOM 5659 O O . LYS B 1 237 ? -19.219 -13.82 -3.268 1 96.38 237 LYS B O 1
ATOM 5664 N N . CYS B 1 238 ? -17.906 -12.93 -1.588 1 96.75 238 CYS B N 1
ATOM 5665 C CA . CYS B 1 238 ? -16.703 -12.953 -2.4 1 96.75 238 CYS B CA 1
ATOM 5666 C C . CYS B 1 238 ? -15.547 -13.602 -1.647 1 96.75 238 CYS B C 1
ATOM 5668 O O . CYS B 1 238 ? -15.594 -13.734 -0.423 1 96.75 238 CYS B O 1
ATOM 5670 N N . ASP B 1 239 ? -14.625 -14.047 -2.402 1 95.12 239 ASP B N 1
ATOM 5671 C CA . ASP B 1 239 ? -13.297 -14.398 -1.917 1 95.12 239 ASP B CA 1
ATOM 5672 C C . ASP B 1 239 ? -12.258 -13.375 -2.361 1 95.12 239 ASP B C 1
ATOM 5674 O O . ASP B 1 239 ? -12.383 -12.781 -3.438 1 95.12 239 ASP B O 1
ATOM 5678 N N . VAL B 1 240 ? -11.297 -13.156 -1.504 1 95.69 240 VAL B N 1
ATOM 5679 C CA . VAL B 1 240 ? -10.289 -12.148 -1.796 1 95.69 240 VAL B CA 1
ATOM 5680 C C . VAL B 1 240 ? -8.938 -12.82 -2.023 1 95.69 240 VAL B C 1
ATOM 5682 O O . VAL B 1 240 ? -8.578 -13.766 -1.317 1 95.69 240 VAL B O 1
ATOM 5685 N N . VAL B 1 241 ? -8.258 -12.367 -3.092 1 93.81 241 VAL B N 1
ATOM 5686 C CA . VAL B 1 241 ? -6.898 -12.82 -3.393 1 93.81 241 VAL B CA 1
ATOM 5687 C C . VAL B 1 241 ? -5.996 -11.617 -3.639 1 93.81 241 VAL B C 1
ATOM 5689 O O . VAL B 1 241 ? -6.402 -10.641 -4.277 1 93.81 241 VAL B O 1
ATOM 5692 N N . ASP B 1 242 ? -4.809 -11.688 -3.064 1 94 242 ASP B N 1
ATOM 5693 C CA . ASP B 1 242 ? -3.844 -10.625 -3.332 1 94 242 ASP B CA 1
ATOM 5694 C C . ASP B 1 242 ? -3.334 -10.695 -4.77 1 94 242 ASP B C 1
ATOM 5696 O O . ASP B 1 242 ? -3.105 -11.789 -5.301 1 94 242 ASP B O 1
ATOM 5700 N N . SER B 1 243 ? -3.17 -9.555 -5.395 1 96.44 243 SER B N 1
ATOM 5701 C CA . SER B 1 243 ? -2.6 -9.5 -6.738 1 96.44 243 SER B CA 1
ATOM 5702 C C . SER B 1 243 ? -1.075 -9.539 -6.691 1 96.44 243 SER B C 1
ATOM 5704 O O . SER B 1 243 ? -0.429 -9.898 -7.676 1 96.44 243 SER B O 1
ATOM 5706 N N . VAL B 1 244 ? -0.558 -9.094 -5.633 1 97.06 244 VAL B N 1
ATOM 5707 C CA . VAL B 1 244 ? 0.883 -9.008 -5.414 1 97.06 244 VAL B CA 1
ATOM 5708 C C . VAL B 1 244 ? 1.233 -9.578 -4.043 1 97.06 244 VAL B C 1
ATOM 5710 O O . VAL B 1 244 ? 0.511 -9.352 -3.068 1 97.06 244 VAL B O 1
ATOM 5713 N N . ILE B 1 245 ? 2.332 -10.273 -3.99 1 95.94 245 ILE B N 1
ATOM 5714 C CA . ILE B 1 245 ? 2.789 -10.781 -2.701 1 95.94 245 ILE B CA 1
ATOM 5715 C C . ILE B 1 245 ? 3.072 -9.609 -1.76 1 95.94 245 ILE B C 1
ATOM 5717 O O . ILE B 1 245 ? 3.732 -8.641 -2.145 1 95.94 245 ILE B O 1
ATOM 5721 N N . ASN B 1 246 ? 2.531 -9.68 -0.57 1 91.75 246 ASN B N 1
ATOM 5722 C CA . ASN B 1 246 ? 2.824 -8.656 0.429 1 91.75 246 ASN B CA 1
ATOM 5723 C C . ASN B 1 246 ? 4.309 -8.633 0.78 1 91.75 246 ASN B C 1
ATOM 5725 O O . ASN B 1 246 ? 4.832 -9.578 1.367 1 91.75 246 ASN B O 1
ATOM 5729 N N . PRO B 1 247 ? 4.957 -7.578 0.427 1 89.69 247 PRO B N 1
ATOM 5730 C CA . PRO B 1 247 ? 6.395 -7.52 0.71 1 89.69 247 PRO B CA 1
ATOM 5731 C C . PRO B 1 247 ? 6.711 -7.715 2.191 1 89.69 247 PRO B C 1
ATOM 5733 O O . PRO B 1 247 ? 7.801 -8.18 2.537 1 89.69 247 PRO B O 1
ATOM 5736 N N . PHE B 1 248 ? 5.793 -7.457 3.037 1 83.69 248 PHE B N 1
ATOM 5737 C CA . PHE B 1 248 ? 6.027 -7.574 4.473 1 83.69 248 PHE B CA 1
ATOM 5738 C C . PHE B 1 248 ? 6.031 -9.039 4.902 1 83.69 248 PHE B C 1
ATOM 5740 O O . PHE B 1 248 ? 6.445 -9.359 6.016 1 83.69 248 PHE B O 1
ATOM 5747 N N . LEU B 1 249 ? 5.594 -9.859 4.02 1 88.31 249 LEU B N 1
ATOM 5748 C CA . LEU B 1 249 ? 5.605 -11.289 4.305 1 88.31 249 LEU B CA 1
ATOM 5749 C C . LEU B 1 249 ? 6.887 -11.93 3.785 1 88.31 249 LEU B C 1
ATOM 5751 O O . LEU B 1 249 ? 7.039 -13.156 3.838 1 88.31 249 LEU B O 1
ATOM 5755 N N . LEU B 1 250 ? 7.762 -11.203 3.219 1 89.12 250 LEU B N 1
ATOM 5756 C CA . LEU B 1 250 ? 9.016 -11.695 2.668 1 89.12 250 LEU B CA 1
ATOM 5757 C C . LEU B 1 250 ? 10.203 -11.164 3.461 1 89.12 250 LEU B C 1
ATOM 5759 O O . LEU B 1 250 ? 10.172 -10.031 3.947 1 89.12 250 LEU B O 1
ATOM 5763 N N . PRO B 1 251 ? 11.172 -12.047 3.469 1 83.75 251 PRO B N 1
ATOM 5764 C CA . PRO B 1 251 ? 12.43 -11.469 3.947 1 83.75 251 PRO B CA 1
ATOM 5765 C C . PRO B 1 251 ? 12.938 -10.336 3.051 1 83.75 251 PRO B C 1
ATOM 5767 O O . PRO B 1 251 ? 12.703 -10.352 1.841 1 83.75 251 PRO B O 1
ATOM 5770 N N . LEU B 1 252 ? 13.453 -9.312 3.475 1 81.88 252 LEU B N 1
ATOM 5771 C CA . LEU B 1 252 ? 14.023 -8.203 2.719 1 81.88 252 LEU B CA 1
ATOM 5772 C C . LEU B 1 252 ? 12.93 -7.363 2.066 1 81.88 252 LEU B C 1
ATOM 5774 O O . LEU B 1 252 ? 13.18 -6.688 1.065 1 81.88 252 LEU B O 1
ATOM 5778 N N . GLY B 1 253 ? 11.703 -7.523 2.465 1 85.88 253 GLY B N 1
ATOM 5779 C CA . GLY B 1 253 ? 10.562 -6.828 1.893 1 85.88 253 GLY B CA 1
ATOM 5780 C C . GLY B 1 253 ? 10.711 -5.32 1.909 1 85.88 253 GLY B C 1
ATOM 5781 O O . GLY B 1 253 ? 10.094 -4.617 1.107 1 85.88 253 GLY B O 1
ATOM 5782 N N . HIS B 1 254 ? 11.57 -4.758 2.762 1 82.38 254 HIS B N 1
ATOM 5783 C CA . HIS B 1 254 ? 11.75 -3.316 2.91 1 82.38 254 HIS B CA 1
ATOM 5784 C C . HIS B 1 254 ? 12.375 -2.707 1.661 1 82.38 254 HIS B C 1
ATOM 5786 O O . HIS B 1 254 ? 12.273 -1.499 1.435 1 82.38 254 HIS B O 1
ATOM 5792 N N . PHE B 1 255 ? 12.953 -3.525 0.784 1 86.56 255 PHE B N 1
ATOM 5793 C CA . PHE B 1 255 ? 13.602 -3.043 -0.429 1 86.56 255 PHE B CA 1
ATOM 5794 C C . PHE B 1 255 ? 12.57 -2.596 -1.456 1 86.56 255 PHE B C 1
ATOM 5796 O O . PHE B 1 255 ? 12.898 -1.892 -2.412 1 86.56 255 PHE B O 1
ATOM 5803 N N . TYR B 1 256 ? 11.328 -3.02 -1.226 1 90.12 256 TYR B N 1
ATOM 5804 C CA . TYR B 1 256 ? 10.312 -2.748 -2.236 1 90.12 256 TYR B CA 1
ATOM 5805 C C . TYR B 1 256 ? 9.609 -1.422 -1.966 1 90.12 256 TYR B C 1
ATOM 5807 O O . TYR B 1 256 ? 8.711 -1.025 -2.705 1 90.12 256 TYR B O 1
ATOM 5815 N N . GLN B 1 257 ? 10.023 -0.717 -0.927 1 88.56 257 GLN B N 1
ATOM 5816 C CA . GLN B 1 257 ? 9.391 0.554 -0.587 1 88.56 257 GLN B CA 1
ATOM 5817 C C . GLN B 1 257 ? 10.438 1.608 -0.232 1 88.56 257 GLN B C 1
ATOM 5819 O O . GLN B 1 257 ? 11.508 1.279 0.271 1 88.56 257 GLN B O 1
ATOM 5824 N N . ILE B 1 258 ? 10.102 2.809 -0.566 1 92.19 258 ILE B N 1
ATOM 5825 C CA . ILE B 1 258 ? 10.914 3.932 -0.12 1 92.19 258 ILE B CA 1
ATOM 5826 C C . ILE B 1 258 ? 10.562 4.285 1.322 1 92.19 258 ILE B C 1
ATOM 5828 O O . ILE B 1 258 ? 9.406 4.605 1.625 1 92.19 258 ILE B O 1
ATOM 5832 N N . GLN B 1 259 ? 11.508 4.207 2.146 1 88.69 259 GLN B N 1
ATOM 5833 C CA . GLN B 1 259 ? 11.258 4.449 3.564 1 88.69 259 GLN B CA 1
ATOM 5834 C C . GLN B 1 259 ? 11.359 5.938 3.891 1 88.69 259 GLN B C 1
ATOM 5836 O O . GLN B 1 259 ? 12.281 6.617 3.449 1 88.69 259 GLN B O 1
ATOM 5841 N N . THR B 1 260 ? 10.383 6.418 4.535 1 90.88 260 THR B N 1
ATOM 5842 C CA . THR B 1 260 ? 10.391 7.812 4.953 1 90.88 260 THR B CA 1
ATOM 5843 C C . THR B 1 260 ? 10.508 7.922 6.473 1 90.88 260 THR B C 1
ATOM 5845 O O . THR B 1 260 ? 10.711 9.016 7.008 1 90.88 260 THR B O 1
ATOM 5848 N N . ASP B 1 261 ? 10.336 6.84 7.164 1 89.31 261 ASP B N 1
ATOM 5849 C CA . ASP B 1 261 ? 10.383 6.789 8.625 1 89.31 261 ASP B CA 1
ATOM 5850 C C . ASP B 1 261 ? 11 5.48 9.109 1 89.31 261 ASP B C 1
ATOM 5852 O O . ASP B 1 261 ? 11.375 4.625 8.305 1 89.31 261 ASP B O 1
ATOM 5856 N N . TYR B 1 262 ? 11.305 5.395 10.43 1 77.88 262 TYR B N 1
ATOM 5857 C CA . TYR B 1 262 ? 11.859 4.16 10.969 1 77.88 262 TYR B CA 1
ATOM 5858 C C . TYR B 1 262 ? 10.852 3.471 11.891 1 77.88 262 TYR B C 1
ATOM 5860 O O . TYR B 1 262 ? 9.906 4.098 12.359 1 77.88 262 TYR B O 1
ATOM 5868 N N . PHE B 1 263 ? 10.844 2.068 11.758 1 67.62 263 PHE B N 1
ATOM 5869 C CA . PHE B 1 263 ? 9.922 1.236 12.523 1 67.62 263 PHE B CA 1
ATOM 5870 C C . PHE B 1 263 ? 10.664 0.48 13.625 1 67.62 263 PHE B C 1
ATOM 5872 O O . PHE B 1 263 ? 11.617 -0.248 13.344 1 67.62 263 PHE B O 1
ATOM 5879 N N . LYS B 1 264 ? 10.445 0.987 14.875 1 59.06 264 LYS B N 1
ATOM 5880 C CA . LYS B 1 264 ? 11.016 0.153 15.93 1 59.06 264 LYS B CA 1
ATOM 5881 C C . LYS B 1 264 ? 10.125 -1.054 16.219 1 59.06 264 LYS B C 1
ATOM 5883 O O . LYS B 1 264 ? 8.898 -0.979 16.062 1 59.06 264 LYS B O 1
ATOM 5888 N N . GLY B 1 265 ? 10.469 -2.322 15.867 1 52.62 265 GLY B N 1
ATOM 5889 C CA . GLY B 1 265 ? 9.883 -3.65 16 1 52.62 265 GLY B CA 1
ATOM 5890 C C . GLY B 1 265 ? 8.656 -3.684 16.891 1 52.62 265 GLY B C 1
ATOM 5891 O O . GLY B 1 265 ? 7.727 -4.453 16.641 1 52.62 265 GLY B O 1
ATOM 5892 N N . SER B 1 266 ? 8.586 -2.984 17.953 1 48.28 266 SER B N 1
ATOM 5893 C CA . SER B 1 266 ? 7.574 -3.27 18.969 1 48.28 266 SER B CA 1
ATOM 5894 C C . SER B 1 266 ? 6.199 -2.768 18.531 1 48.28 266 SER B C 1
ATOM 5896 O O . SER B 1 266 ? 5.18 -3.186 19.078 1 48.28 266 SER B O 1
ATOM 5898 N N . GLY B 1 267 ? 6.125 -1.951 17.641 1 49.19 267 GLY B N 1
ATOM 5899 C CA . GLY B 1 267 ? 4.828 -1.338 17.422 1 49.19 267 GLY B CA 1
ATOM 5900 C C . GLY B 1 267 ? 4.125 -1.86 16.188 1 49.19 267 GLY B C 1
ATOM 5901 O O . GLY B 1 267 ? 3.055 -1.371 15.82 1 49.19 267 GLY B O 1
ATOM 5902 N N . VAL B 1 268 ? 4.891 -2.713 15.594 1 52.09 268 VAL B N 1
ATOM 5903 C CA . VAL B 1 268 ? 4.309 -3.139 14.328 1 52.09 268 VAL B CA 1
ATOM 5904 C C . VAL B 1 268 ? 3.104 -4.039 14.594 1 52.09 268 VAL B C 1
ATOM 5906 O O . VAL B 1 268 ? 3.092 -4.801 15.562 1 52.09 268 VAL B O 1
ATOM 5909 N N . ILE B 1 269 ? 2.008 -3.719 13.969 1 54.69 269 ILE B N 1
ATOM 5910 C CA . ILE B 1 269 ? 0.701 -4.363 14.039 1 54.69 269 ILE B CA 1
ATOM 5911 C C . ILE B 1 269 ? 0.865 -5.879 13.961 1 54.69 269 ILE B C 1
ATOM 5913 O O . ILE B 1 269 ? 1.458 -6.398 13.016 1 54.69 269 ILE B O 1
ATOM 5917 N N . LYS B 1 270 ? 0.891 -6.477 15.117 1 57.5 270 LYS B N 1
ATOM 5918 C CA . LYS B 1 270 ? 0.782 -7.926 15.227 1 57.5 270 LYS B CA 1
ATOM 5919 C C . LYS B 1 270 ? -0.646 -8.391 14.961 1 57.5 270 LYS B C 1
ATOM 5921 O O . LYS B 1 270 ? -1.606 -7.742 15.375 1 57.5 270 LYS B O 1
ATOM 5926 N N . PHE B 1 271 ? -0.762 -9.055 13.867 1 59.28 271 PHE B N 1
ATOM 5927 C CA . PHE B 1 271 ? -2.023 -9.773 13.75 1 59.28 271 PHE B CA 1
ATOM 5928 C C . PHE B 1 271 ? -1.903 -11.172 14.328 1 59.28 271 PHE B C 1
ATOM 5930 O O . PHE B 1 271 ? -1.658 -12.133 13.602 1 59.28 271 PHE B O 1
ATOM 5937 N N . PRO B 1 272 ? -1.885 -11.219 15.703 1 55.16 272 PRO B N 1
ATOM 5938 C CA . PRO B 1 272 ? -1.518 -12.5 16.312 1 55.16 272 PRO B CA 1
ATOM 5939 C C . PRO B 1 272 ? -2.508 -13.609 15.977 1 55.16 272 PRO B C 1
ATOM 5941 O O . PRO B 1 272 ? -2.189 -14.797 16.141 1 55.16 272 PRO B O 1
ATOM 5944 N N . GLU B 1 273 ? -3.656 -13.141 15.523 1 61.78 273 GLU B N 1
ATOM 5945 C CA . GLU B 1 273 ? -4.613 -14.242 15.547 1 61.78 273 GLU B CA 1
ATOM 5946 C C . GLU B 1 273 ? -4.711 -14.922 14.188 1 61.78 273 GLU B C 1
ATOM 5948 O O . GLU B 1 273 ? -4.77 -14.25 13.148 1 61.78 273 GLU B O 1
ATOM 5953 N N . LYS B 1 274 ? -4.578 -16.172 14.281 1 70.69 274 LYS B N 1
ATOM 5954 C CA . LYS B 1 274 ? -4.789 -17.031 13.125 1 70.69 274 LYS B CA 1
ATOM 5955 C C . LYS B 1 274 ? -6.18 -16.828 12.531 1 70.69 274 LYS B C 1
ATOM 5957 O O . LYS B 1 274 ? -6.406 -17.109 11.352 1 70.69 274 LYS B O 1
ATOM 5962 N N . HIS B 1 275 ? -6.965 -16.156 13.266 1 81.94 275 HIS B N 1
ATOM 5963 C CA . HIS B 1 275 ? -8.336 -15.977 12.797 1 81.94 275 HIS B CA 1
ATOM 5964 C C . HIS B 1 275 ? -8.531 -14.602 12.156 1 81.94 275 HIS B C 1
ATOM 5966 O O . HIS B 1 275 ? -8.25 -13.578 12.781 1 81.94 275 HIS B O 1
ATOM 5972 N N . ILE B 1 276 ? -8.93 -14.625 10.969 1 86.88 276 ILE B N 1
ATOM 5973 C CA . ILE B 1 276 ? -9.211 -13.43 10.18 1 86.88 276 ILE B CA 1
ATOM 5974 C C . ILE B 1 276 ? -10.719 -13.242 10.062 1 86.88 276 ILE B C 1
ATOM 5976 O O . ILE B 1 276 ? -11.453 -14.188 9.789 1 86.88 276 ILE B O 1
ATOM 5980 N N . PRO B 1 277 ? -11.164 -12.102 10.305 1 87.06 277 PRO B N 1
ATOM 5981 C CA . PRO B 1 277 ? -12.609 -11.875 10.195 1 87.06 277 PRO B CA 1
ATOM 5982 C C . PRO B 1 277 ? -13.109 -11.938 8.758 1 87.06 277 PRO B C 1
ATOM 5984 O O . PRO B 1 277 ? -12.336 -11.703 7.824 1 87.06 277 PRO B O 1
ATOM 5987 N N . VAL B 1 278 ? -14.367 -12.422 8.617 1 92.56 278 VAL B N 1
ATOM 5988 C CA . VAL B 1 278 ? -15.078 -12.203 7.359 1 92.56 278 VAL B CA 1
ATOM 5989 C C . VAL B 1 278 ? -15.531 -10.75 7.27 1 92.56 278 VAL B C 1
ATOM 5991 O O . VAL B 1 278 ? -16.281 -10.273 8.117 1 92.56 278 VAL B O 1
ATOM 5994 N N . TYR B 1 279 ? -15.125 -10.047 6.289 1 93.75 279 TYR B N 1
ATOM 5995 C CA . TYR B 1 279 ? -15.375 -8.609 6.203 1 93.75 279 TYR B CA 1
ATOM 5996 C C . TYR B 1 279 ? -16.719 -8.328 5.551 1 93.75 279 TYR B C 1
ATOM 5998 O O . TYR B 1 279 ? -17.109 -9.008 4.602 1 93.75 279 TYR B O 1
ATOM 6006 N N . ASN B 1 280 ? -17.359 -7.371 6.066 1 94.25 280 ASN B N 1
ATOM 6007 C CA . ASN B 1 280 ? -18.562 -6.824 5.438 1 94.25 280 ASN B CA 1
ATOM 6008 C C . ASN B 1 280 ? -18.297 -5.449 4.832 1 94.25 280 ASN B C 1
ATOM 6010 O O . ASN B 1 280 ? -17.906 -4.523 5.539 1 94.25 280 ASN B O 1
ATOM 6014 N N . LEU B 1 281 ? -18.5 -5.34 3.562 1 96.06 281 LEU B N 1
ATOM 6015 C CA . LEU B 1 281 ? -18.344 -4.074 2.855 1 96.06 281 LEU B CA 1
ATOM 6016 C C . LEU B 1 281 ? -19.703 -3.51 2.443 1 96.06 281 LEU B C 1
ATOM 6018 O O . LEU B 1 281 ? -20.469 -4.18 1.754 1 96.06 281 LEU B O 1
ATOM 6022 N N . THR B 1 282 ? -19.922 -2.346 2.84 1 95.19 282 THR B N 1
ATOM 6023 C CA . THR B 1 282 ? -21.156 -1.674 2.449 1 95.19 282 THR B CA 1
ATOM 6024 C C . THR B 1 282 ? -20.891 -0.636 1.363 1 95.19 282 THR B C 1
ATOM 6026 O O . THR B 1 282 ? -20.109 0.293 1.566 1 95.19 282 THR B O 1
ATOM 6029 N N . ILE B 1 283 ? -21.547 -0.822 0.239 1 95.94 283 ILE B N 1
ATOM 6030 C CA . ILE B 1 283 ? -21.422 0.144 -0.847 1 95.94 283 ILE B CA 1
ATOM 6031 C C . ILE B 1 283 ? -22.25 1.388 -0.533 1 95.94 283 ILE B C 1
ATOM 6033 O O . ILE B 1 283 ? -23.469 1.296 -0.315 1 95.94 283 ILE B O 1
ATOM 6037 N N . THR B 1 284 ? -21.578 2.543 -0.623 1 93.44 284 THR B N 1
ATOM 6038 C CA . THR B 1 284 ? -22.266 3.771 -0.22 1 93.44 284 THR B CA 1
ATOM 6039 C C . THR B 1 284 ? -22.484 4.68 -1.423 1 93.44 284 THR B C 1
ATOM 6041 O O . THR B 1 284 ? -23.484 5.398 -1.484 1 93.44 284 THR B O 1
ATOM 6044 N N . LYS B 1 285 ? -21.578 4.652 -2.369 1 95.94 285 LYS B N 1
ATOM 6045 C CA . LYS B 1 285 ? -21.656 5.57 -3.502 1 95.94 285 LYS B CA 1
ATOM 6046 C C . LYS B 1 285 ? -21.062 4.945 -4.762 1 95.94 285 LYS B C 1
ATOM 6048 O O . LYS B 1 285 ? -20.297 3.98 -4.684 1 95.94 285 LYS B O 1
ATOM 6053 N N . ARG B 1 286 ? -21.453 5.5 -5.867 1 96.88 286 ARG B N 1
ATOM 6054 C CA . ARG B 1 286 ? -20.797 5.285 -7.156 1 96.88 286 ARG B CA 1
ATOM 6055 C C . ARG B 1 286 ? -19.859 6.43 -7.492 1 96.88 286 ARG B C 1
ATOM 6057 O O . ARG B 1 286 ? -20.109 7.582 -7.137 1 96.88 286 ARG B O 1
ATOM 6064 N N . ILE B 1 287 ? -18.719 6.117 -8.055 1 97.81 287 ILE B N 1
ATOM 6065 C CA . ILE B 1 287 ? -17.734 7.125 -8.438 1 97.81 287 ILE B CA 1
ATOM 6066 C C . ILE B 1 287 ? -17.406 6.988 -9.922 1 97.81 287 ILE B C 1
ATOM 6068 O O . ILE B 1 287 ? -17.266 5.875 -10.43 1 97.81 287 ILE B O 1
ATOM 6072 N N . SER B 1 288 ? -17.266 8.102 -10.555 1 97.12 288 SER B N 1
ATOM 6073 C CA . SER B 1 288 ? -16.812 8.062 -11.945 1 97.12 288 SER B CA 1
ATOM 6074 C C . SER B 1 288 ? -15.43 7.438 -12.062 1 97.12 288 SER B C 1
ATOM 6076 O O . SER B 1 288 ? -14.586 7.633 -11.188 1 97.12 288 SER B O 1
ATOM 6078 N N . GLY B 1 289 ? -15.203 6.715 -13.141 1 94.44 289 GLY B N 1
ATOM 6079 C CA . GLY B 1 289 ? -13.938 6.023 -13.352 1 94.44 289 GLY B CA 1
ATOM 6080 C C . GLY B 1 289 ? -12.742 6.949 -13.312 1 94.44 289 GLY B C 1
ATOM 6081 O O . GLY B 1 289 ? -11.625 6.523 -12.992 1 94.44 289 GLY B O 1
ATOM 6082 N N . SER B 1 290 ? -12.867 8.18 -13.578 1 91.75 290 SER B N 1
ATOM 6083 C CA . SER B 1 290 ? -11.789 9.156 -13.578 1 91.75 290 SER B CA 1
ATOM 6084 C C . SER B 1 290 ? -11.812 10.016 -12.312 1 91.75 290 SER B C 1
ATOM 6086 O O . SER B 1 290 ? -11.062 10.984 -12.203 1 91.75 290 SER B O 1
ATOM 6088 N N . GLY B 1 291 ? -12.609 9.625 -11.406 1 95.38 291 GLY B N 1
ATOM 6089 C CA . GLY B 1 291 ? -12.859 10.5 -10.273 1 95.38 291 GLY B CA 1
ATOM 6090 C C . GLY B 1 291 ? -12.016 10.148 -9.055 1 95.38 291 GLY B C 1
ATOM 6091 O O . GLY B 1 291 ? -12.234 10.68 -7.969 1 95.38 291 GLY B O 1
ATOM 6092 N N . VAL B 1 292 ? -11.109 9.227 -9.141 1 95.75 292 VAL B N 1
ATOM 6093 C CA . VAL B 1 292 ? -10.297 8.82 -8 1 95.75 292 VAL B CA 1
ATOM 6094 C C . VAL B 1 292 ? -8.844 9.211 -8.242 1 95.75 292 VAL B C 1
ATOM 6096 O O . VAL B 1 292 ? -8.266 8.875 -9.281 1 95.75 292 VAL B O 1
ATOM 6099 N N . CYS B 1 293 ? -8.258 9.938 -7.289 1 95 293 CYS B N 1
ATOM 6100 C CA . CYS B 1 293 ? -6.859 10.359 -7.383 1 95 293 CYS B CA 1
ATOM 6101 C C . CYS B 1 293 ? -5.93 9.258 -6.879 1 95 293 CYS B C 1
ATOM 6103 O O . CYS B 1 293 ? -6.117 8.742 -5.777 1 95 293 CYS B O 1
ATOM 6105 N N . GLU B 1 294 ? -4.902 8.945 -7.641 1 95.12 294 GLU B N 1
ATOM 6106 C CA . GLU B 1 294 ? -3.943 7.895 -7.312 1 95.12 294 GLU B CA 1
ATOM 6107 C C . GLU B 1 294 ? -3.221 8.195 -6.004 1 95.12 294 GLU B C 1
ATOM 6109 O O . GLU B 1 294 ? -2.773 7.277 -5.312 1 95.12 294 GLU B O 1
ATOM 6114 N N . SER B 1 295 ? -3.102 9.438 -5.617 1 96.5 295 SER B N 1
ATOM 6115 C CA . SER B 1 295 ? -2.357 9.836 -4.426 1 96.5 295 SER B CA 1
ATOM 6116 C C . SER B 1 295 ? -3.115 9.477 -3.154 1 96.5 295 SER B C 1
ATOM 6118 O O . SER B 1 295 ? -2.572 9.578 -2.051 1 96.5 295 SER B O 1
ATOM 6120 N N . LEU B 1 296 ? -4.34 9.047 -3.334 1 97.44 296 LEU B N 1
ATOM 6121 C CA . LEU B 1 296 ? -5.16 8.727 -2.17 1 97.44 296 LEU B CA 1
ATOM 6122 C C . LEU B 1 296 ? -5.254 7.223 -1.97 1 97.44 296 LEU B C 1
ATOM 6124 O O . LEU B 1 296 ? -5.754 6.758 -0.944 1 97.44 296 LEU B O 1
ATOM 6128 N N . LEU B 1 297 ? -4.836 6.426 -2.936 1 97.69 297 LEU B N 1
ATOM 6129 C CA . LEU B 1 297 ? -4.91 4.969 -2.867 1 97.69 297 LEU B CA 1
ATOM 6130 C C . LEU B 1 297 ? -3.656 4.395 -2.219 1 97.69 297 LEU B C 1
ATOM 6132 O O . LEU B 1 297 ? -2.545 4.867 -2.475 1 97.69 297 LEU B O 1
ATOM 6136 N N . PHE B 1 298 ? -3.855 3.396 -1.34 1 96.75 298 PHE B N 1
ATOM 6137 C CA . PHE B 1 298 ? -2.693 2.822 -0.675 1 96.75 298 PHE B CA 1
ATOM 6138 C C . PHE B 1 298 ? -2.926 1.351 -0.354 1 96.75 298 PHE B C 1
ATOM 6140 O O . PHE B 1 298 ? -4.012 0.821 -0.596 1 96.75 298 PHE B O 1
ATOM 6147 N N . GLY B 1 299 ? -1.831 0.683 0.045 1 94.38 299 GLY B N 1
ATOM 6148 C CA . GLY B 1 299 ? -1.928 -0.713 0.442 1 94.38 299 GLY B CA 1
ATOM 6149 C C . GLY B 1 299 ? -1.727 -1.677 -0.712 1 94.38 299 GLY B C 1
ATOM 6150 O O . GLY B 1 299 ? -1.122 -1.321 -1.727 1 94.38 299 GLY B O 1
ATOM 6151 N N . LEU B 1 300 ? -2.217 -2.9 -0.466 1 95.62 300 LEU B N 1
ATOM 6152 C CA . LEU B 1 300 ? -2.072 -3.953 -1.465 1 95.62 300 LEU B CA 1
ATOM 6153 C C . LEU B 1 300 ? -3.307 -4.027 -2.357 1 95.62 300 LEU B C 1
ATOM 6155 O O . LEU B 1 300 ? -4.434 -3.883 -1.88 1 95.62 300 LEU B O 1
ATOM 6159 N N . PRO B 1 301 ? -3.014 -4.172 -3.656 1 97.44 301 PRO B N 1
ATOM 6160 C CA . PRO B 1 301 ? -4.152 -4.457 -4.531 1 97.44 301 PRO B CA 1
ATOM 6161 C C . PRO B 1 301 ? -4.703 -5.867 -4.344 1 97.44 301 PRO B C 1
ATOM 6163 O O . PRO B 1 301 ? -3.939 -6.836 -4.332 1 97.44 301 PRO B O 1
ATOM 6166 N N . GLN B 1 302 ? -5.969 -5.941 -4.184 1 97.44 302 GLN B N 1
ATOM 6167 C CA . GLN B 1 302 ? -6.617 -7.234 -3.982 1 97.44 302 GLN B CA 1
ATOM 6168 C C . GLN B 1 302 ? -7.758 -7.438 -4.973 1 97.44 302 GLN B C 1
ATOM 6170 O O . GLN B 1 302 ? -8.438 -6.484 -5.355 1 97.44 302 GLN B O 1
ATOM 6175 N N . LYS B 1 303 ? -7.945 -8.625 -5.352 1 96.81 303 LYS B N 1
ATOM 6176 C CA . LYS B 1 303 ? -8.992 -8.945 -6.312 1 96.81 303 LYS B CA 1
ATOM 6177 C C . LYS B 1 303 ? -10.102 -9.773 -5.66 1 96.81 303 LYS B C 1
ATOM 6179 O O . LYS B 1 303 ? -9.82 -10.727 -4.926 1 96.81 303 LYS B O 1
ATOM 6184 N N . LEU B 1 304 ? -11.273 -9.383 -5.965 1 97 304 LEU B N 1
ATOM 6185 C CA . LEU B 1 304 ? -12.445 -10.117 -5.504 1 97 304 LEU B CA 1
ATOM 6186 C C . LEU B 1 304 ? -13.023 -10.977 -6.625 1 97 304 LEU B C 1
ATOM 6188 O O . LEU B 1 304 ? -13.07 -10.547 -7.781 1 97 304 LEU B O 1
ATOM 6192 N N . SER B 1 305 ? -13.398 -12.125 -6.297 1 94.94 305 SER B N 1
ATOM 6193 C CA . SER B 1 305 ? -14.125 -13.055 -7.16 1 94.94 305 SER B CA 1
ATOM 6194 C C . SER B 1 305 ? -15.305 -13.68 -6.43 1 94.94 305 SER B C 1
ATOM 6196 O O . SER B 1 305 ? -15.375 -13.633 -5.199 1 94.94 305 SER B O 1
ATOM 6198 N N . PRO B 1 306 ? -16.281 -14.164 -7.18 1 93.25 306 PRO B N 1
ATOM 6199 C CA . PRO B 1 306 ? -17.359 -14.852 -6.473 1 93.25 306 PRO B CA 1
ATOM 6200 C C . PRO B 1 306 ? -16.844 -15.984 -5.582 1 93.25 306 PRO B C 1
ATOM 6202 O O . PRO B 1 306 ? -15.93 -16.719 -5.965 1 93.25 306 PRO B O 1
ATOM 6205 N N . THR B 1 307 ? -17.406 -16.109 -4.422 1 94.12 307 THR B N 1
ATOM 6206 C CA . THR B 1 307 ? -16.906 -17.047 -3.428 1 94.12 307 THR B CA 1
ATOM 6207 C C . THR B 1 307 ? -17.062 -18.484 -3.92 1 94.12 307 THR B C 1
ATOM 6209 O O . THR B 1 307 ? -18.031 -18.812 -4.633 1 94.12 307 THR B O 1
ATOM 6212 N N . LYS B 1 308 ? -16.188 -19.344 -3.527 1 87.19 308 LYS B N 1
ATOM 6213 C CA . LYS B 1 308 ? -16.266 -20.781 -3.795 1 87.19 308 LYS B CA 1
ATOM 6214 C C . LYS B 1 308 ? -16.672 -21.562 -2.545 1 87.19 308 LYS B C 1
ATOM 6216 O O . LYS B 1 308 ? -16.5 -22.766 -2.469 1 87.19 308 LYS B O 1
ATOM 6221 N N . CYS B 1 309 ? -17.125 -20.844 -1.606 1 88.44 309 CYS B N 1
ATOM 6222 C CA . CYS B 1 309 ? -17.562 -21.453 -0.352 1 88.44 309 CYS B CA 1
ATOM 6223 C C . CYS B 1 309 ? -18.547 -22.578 -0.603 1 88.44 309 CYS B C 1
ATOM 6225 O O . CYS B 1 309 ? -19.594 -22.359 -1.226 1 88.44 309 CYS B O 1
ATOM 6227 N N . TRP B 1 310 ? -18.328 -23.688 -0.06 1 80.62 310 TRP B N 1
ATOM 6228 C CA . TRP B 1 310 ? -19.141 -24.875 -0.322 1 80.62 310 TRP B CA 1
ATOM 6229 C C . TRP B 1 310 ? -20.453 -24.797 0.454 1 80.62 310 TRP B C 1
ATOM 6231 O O . TRP B 1 310 ? -21.406 -25.516 0.137 1 80.62 310 TRP B O 1
ATOM 6241 N N . GLN B 1 311 ? -20.453 -23.906 1.434 1 82.38 311 GLN B N 1
ATOM 6242 C CA . GLN B 1 311 ? -21.672 -23.781 2.232 1 82.38 311 GLN B CA 1
ATOM 6243 C C . GLN B 1 311 ? -22.812 -23.172 1.413 1 82.38 311 GLN B C 1
ATOM 6245 O O . GLN B 1 311 ? -23.969 -23.297 1.775 1 82.38 311 GLN B O 1
ATOM 6250 N N . LEU B 1 312 ? -22.375 -22.438 0.369 1 82.75 312 LEU B N 1
ATOM 6251 C CA . LEU B 1 312 ? -23.391 -21.891 -0.529 1 82.75 312 LEU B CA 1
ATOM 6252 C C . LEU B 1 312 ? -23.922 -22.969 -1.461 1 82.75 312 LEU B C 1
ATOM 6254 O O . LEU B 1 312 ? -23.156 -23.578 -2.215 1 82.75 312 LEU B O 1
ATOM 6258 N N . GLU B 1 313 ? -24.938 -23.609 -1.124 1 73.06 313 GLU B N 1
ATOM 6259 C CA . GLU B 1 313 ? -25.406 -24.766 -1.868 1 73.06 313 GLU B CA 1
ATOM 6260 C C . GLU B 1 313 ? -26.297 -24.344 -3.039 1 73.06 313 GLU B C 1
ATOM 6262 O O . GLU B 1 313 ? -26.938 -23.297 -2.988 1 73.06 313 GLU B O 1
ATOM 6267 N N . GLY B 1 314 ? -26.234 -25.172 -4.082 1 72.19 314 GLY B N 1
ATOM 6268 C CA . GLY B 1 314 ? -27.078 -25.25 -5.262 1 72.19 314 GLY B CA 1
ATOM 6269 C C . GLY B 1 314 ? -27.266 -23.906 -5.945 1 72.19 314 GLY B C 1
ATOM 6270 O O . GLY B 1 314 ? -26.312 -23.312 -6.426 1 72.19 314 GLY B O 1
ATOM 6271 N N . ASN B 1 315 ? -28.391 -23.438 -5.809 1 78.38 315 ASN B N 1
ATOM 6272 C CA . ASN B 1 315 ? -28.938 -22.281 -6.512 1 78.38 315 ASN B CA 1
ATOM 6273 C C . ASN B 1 315 ? -28.375 -20.969 -5.965 1 78.38 315 ASN B C 1
ATOM 6275 O O . ASN B 1 315 ? -28.172 -20.016 -6.715 1 78.38 315 ASN B O 1
ATOM 6279 N N . ASP B 1 316 ? -27.922 -21.031 -4.742 1 86.69 316 ASP B N 1
ATOM 6280 C CA . ASP B 1 316 ? -27.422 -19.812 -4.129 1 86.69 316 ASP B CA 1
ATOM 6281 C C . ASP B 1 316 ? -26.047 -19.438 -4.676 1 86.69 316 ASP B C 1
ATOM 6283 O O . ASP B 1 316 ? -25.734 -18.25 -4.832 1 86.69 316 ASP B O 1
ATOM 6287 N N . SER B 1 317 ? -25.281 -20.469 -4.984 1 87.88 317 SER B N 1
ATOM 6288 C CA . SER B 1 317 ? -23.953 -20.219 -5.539 1 87.88 317 SER B CA 1
ATOM 6289 C C . SER B 1 317 ? -24.047 -19.641 -6.945 1 87.88 317 SER B C 1
ATOM 6291 O O . SER B 1 317 ? -23.312 -18.703 -7.285 1 87.88 317 SER B O 1
ATOM 6293 N N . THR B 1 318 ? -24.922 -20.156 -7.648 1 87.19 318 THR B N 1
ATOM 6294 C CA . THR B 1 318 ? -25.125 -19.672 -9.008 1 87.19 318 THR B CA 1
ATOM 6295 C C . THR B 1 318 ? -25.656 -18.25 -9.008 1 87.19 318 THR B C 1
ATOM 6297 O O . THR B 1 318 ? -25.188 -17.406 -9.773 1 87.19 318 THR B O 1
ATOM 6300 N N . ILE B 1 319 ? -26.578 -18.016 -8.18 1 88.75 319 ILE B N 1
ATOM 6301 C CA . ILE B 1 319 ? -27.172 -16.672 -8.07 1 88.75 319 ILE B CA 1
ATOM 6302 C C . ILE B 1 319 ? -26.094 -15.68 -7.637 1 88.75 319 ILE B C 1
ATOM 6304 O O . ILE B 1 319 ? -26.016 -14.57 -8.164 1 88.75 319 ILE B O 1
ATOM 6308 N N . ASN B 1 320 ? -25.25 -16.094 -6.715 1 92.69 320 ASN B N 1
ATOM 6309 C CA . ASN B 1 320 ? -24.172 -15.234 -6.25 1 92.69 320 ASN B CA 1
ATOM 6310 C C . ASN B 1 320 ? -23.203 -14.891 -7.383 1 92.69 320 ASN B C 1
ATOM 6312 O O . ASN B 1 320 ? -22.812 -13.734 -7.543 1 92.69 320 ASN B O 1
ATOM 6316 N N . GLN B 1 321 ? -22.891 -15.867 -8.148 1 91.31 321 GLN B N 1
ATOM 6317 C CA . GLN B 1 321 ? -21.984 -15.672 -9.266 1 91.31 321 GLN B CA 1
ATOM 6318 C C . GLN B 1 321 ? -22.594 -14.734 -10.312 1 91.31 321 GLN B C 1
ATOM 6320 O O . GLN B 1 321 ? -21.906 -13.852 -10.828 1 91.31 321 GLN B O 1
ATOM 6325 N N . LEU B 1 322 ? -23.859 -14.977 -10.555 1 90.62 322 LEU B N 1
ATOM 6326 C CA . LEU B 1 322 ? -24.531 -14.148 -11.547 1 90.62 322 LEU B CA 1
ATOM 6327 C C . LEU B 1 322 ? -24.656 -12.711 -11.07 1 90.62 322 LEU B C 1
ATOM 6329 O O . LEU B 1 322 ? -24.484 -11.773 -11.859 1 90.62 322 LEU B O 1
ATOM 6333 N N . ASN B 1 323 ? -24.969 -12.539 -9.828 1 92.56 323 ASN B N 1
ATOM 6334 C CA . ASN B 1 323 ? -25.016 -11.195 -9.258 1 92.56 323 ASN B CA 1
ATOM 6335 C C . ASN B 1 323 ? -23.672 -10.492 -9.383 1 92.56 323 ASN B C 1
ATOM 6337 O O . ASN B 1 323 ? -23.609 -9.32 -9.75 1 92.56 323 ASN B O 1
ATOM 6341 N N . PHE B 1 324 ? -22.641 -11.234 -9.109 1 94.31 324 PHE B N 1
ATOM 6342 C CA . PHE B 1 324 ? -21.297 -10.688 -9.164 1 94.31 324 PHE B CA 1
ATOM 6343 C C . PHE B 1 324 ? -20.938 -10.234 -10.578 1 94.31 324 PHE B C 1
ATOM 6345 O O . PHE B 1 324 ? -20.484 -9.109 -10.781 1 94.31 324 PHE B O 1
ATOM 6352 N N . TYR B 1 325 ? -21.219 -10.992 -11.539 1 91.88 325 TYR B N 1
ATOM 6353 C CA . TYR B 1 325 ? -20.859 -10.688 -12.922 1 91.88 325 TYR B CA 1
ATOM 6354 C C . TYR B 1 325 ? -21.734 -9.578 -13.484 1 91.88 325 TYR B C 1
ATOM 6356 O O . TYR B 1 325 ? -21.281 -8.766 -14.297 1 91.88 325 TYR B O 1
ATOM 6364 N N . ALA B 1 326 ? -22.969 -9.617 -13.117 1 92.88 326 ALA B N 1
ATOM 6365 C CA . ALA B 1 326 ? -23.859 -8.523 -13.531 1 92.88 326 ALA B CA 1
ATOM 6366 C C . ALA B 1 326 ? -23.344 -7.184 -13.016 1 92.88 326 ALA B C 1
ATOM 6368 O O . ALA B 1 326 ? -23.391 -6.18 -13.734 1 92.88 326 ALA B O 1
ATOM 6369 N N . LEU B 1 327 ? -22.891 -7.23 -11.805 1 94.25 327 LEU B N 1
ATOM 6370 C CA . LE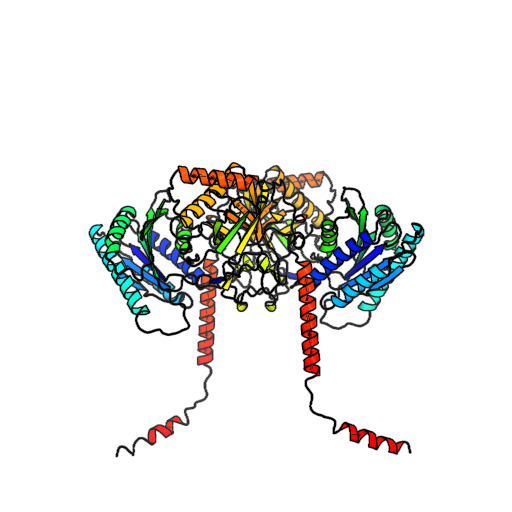U B 1 327 ? -22.328 -6.016 -11.227 1 94.25 327 LEU B CA 1
ATOM 6371 C C . LEU B 1 327 ? -21.094 -5.562 -11.992 1 94.25 327 LEU B C 1
ATOM 6373 O O . LEU B 1 327 ? -20.969 -4.383 -12.328 1 94.25 327 LEU B O 1
ATOM 6377 N N . CYS B 1 328 ? -20.203 -6.457 -12.266 1 94.62 328 CYS B N 1
ATOM 6378 C CA . CYS B 1 328 ? -19 -6.141 -13.023 1 94.62 328 CYS B CA 1
ATOM 6379 C C . CYS B 1 328 ? -19.344 -5.539 -14.375 1 94.62 328 CYS B C 1
ATOM 6381 O O . CYS B 1 328 ? -18.781 -4.516 -14.773 1 94.62 328 CYS B O 1
ATOM 6383 N N . LYS B 1 329 ? -20.266 -6.148 -15.023 1 92.94 329 LYS B N 1
ATOM 6384 C CA . LYS B 1 329 ? -20.672 -5.684 -16.344 1 92.94 329 LYS B CA 1
ATOM 6385 C C . LYS B 1 329 ? -21.25 -4.273 -16.281 1 92.94 329 LYS B C 1
ATOM 6387 O O . LYS B 1 329 ? -20.922 -3.424 -17.109 1 92.94 329 LYS B O 1
ATOM 6392 N N . GLN B 1 330 ? -22.094 -4.082 -15.352 1 93.5 330 GLN B N 1
ATOM 6393 C CA . GLN B 1 330 ? -22.703 -2.77 -15.188 1 93.5 330 GLN B CA 1
ATOM 6394 C C . GLN B 1 330 ? -21.656 -1.688 -14.953 1 93.5 330 GLN B C 1
ATOM 6396 O O . GLN B 1 330 ? -21.734 -0.606 -15.539 1 93.5 330 GLN B O 1
ATOM 6401 N N . LEU B 1 331 ? -20.703 -1.955 -14.102 1 96.69 331 LEU B N 1
ATOM 6402 C CA . LEU B 1 331 ? -19.656 -1.005 -13.781 1 96.69 331 LEU B CA 1
ATOM 6403 C C . LEU B 1 331 ? -18.781 -0.727 -15 1 96.69 331 LEU B C 1
ATOM 6405 O O . LEU B 1 331 ? -18.406 0.421 -15.258 1 96.69 331 LEU B O 1
ATOM 6409 N N . LEU B 1 332 ? -18.5 -1.731 -15.766 1 95.75 332 LEU B N 1
ATOM 6410 C CA . LEU B 1 332 ? -17.688 -1.578 -16.969 1 95.75 332 LEU B CA 1
ATOM 6411 C C . LEU B 1 332 ? -18.438 -0.772 -18.031 1 95.75 332 LEU B C 1
ATOM 6413 O O . LEU B 1 332 ? -17.844 0.114 -18.656 1 95.75 332 LEU B O 1
ATOM 6417 N N . ASP B 1 333 ? -19.672 -1.111 -18.188 1 94.5 333 ASP B N 1
ATOM 6418 C CA . ASP B 1 333 ? -20.484 -0.429 -19.203 1 94.5 333 ASP B CA 1
ATOM 6419 C C . ASP B 1 333 ? -20.578 1.066 -18.906 1 94.5 333 ASP B C 1
ATOM 6421 O O . ASP B 1 333 ? -20.531 1.887 -19.828 1 94.5 333 ASP B O 1
ATOM 6425 N N . LYS B 1 334 ? -20.656 1.4 -17.672 1 95.69 334 LYS B N 1
ATOM 6426 C CA . LYS B 1 334 ? -20.844 2.795 -17.281 1 95.69 334 LYS B CA 1
ATOM 6427 C C . LYS B 1 334 ? -19.5 3.447 -16.938 1 95.69 334 LYS B C 1
ATOM 6429 O O . LYS B 1 334 ? -19.438 4.652 -16.688 1 95.69 334 LYS B O 1
ATOM 6434 N N . ASN B 1 335 ? -18.422 2.738 -16.891 1 96.06 335 ASN B N 1
ATOM 6435 C CA . ASN B 1 335 ? -17.109 3.209 -16.469 1 96.06 335 ASN B CA 1
ATOM 6436 C C . ASN B 1 335 ? -17.156 3.885 -15.109 1 96.06 335 ASN B C 1
ATOM 6438 O O . ASN B 1 335 ? -16.719 5.027 -14.961 1 96.06 335 ASN B O 1
ATOM 6442 N N . GLU B 1 336 ? -17.703 3.156 -14.18 1 97.75 336 GLU B N 1
ATOM 6443 C CA . GLU B 1 336 ? -17.875 3.654 -12.82 1 97.75 336 GLU B CA 1
ATOM 6444 C C . GLU B 1 336 ? -17.219 2.721 -11.805 1 97.75 336 GLU B C 1
ATOM 6446 O O . GLU B 1 336 ? -17 1.542 -12.086 1 97.75 336 GLU B O 1
ATOM 6451 N N . TYR B 1 337 ? -16.812 3.258 -10.68 1 98.12 337 TYR B N 1
ATOM 6452 C CA . TYR B 1 337 ? -16.297 2.543 -9.516 1 98.12 337 TYR B CA 1
ATOM 6453 C C . TYR B 1 337 ? -17.281 2.596 -8.359 1 98.12 337 TYR B C 1
ATOM 6455 O O . TYR B 1 337 ? -18.312 3.279 -8.438 1 98.12 337 TYR B O 1
ATOM 6463 N N . LEU B 1 338 ? -17.062 1.783 -7.379 1 97.75 338 LEU B N 1
ATOM 6464 C CA . LEU B 1 338 ? -17.891 1.792 -6.18 1 97.75 338 LEU B CA 1
ATOM 6465 C C . LEU B 1 338 ? -17.078 2.195 -4.957 1 97.75 338 LEU B C 1
ATOM 6467 O O . LEU B 1 338 ? -15.914 1.805 -4.824 1 97.75 338 LEU B O 1
ATOM 6471 N N . LEU B 1 339 ? -17.625 3.045 -4.105 1 97.69 339 LEU B N 1
ATOM 6472 C CA . LEU B 1 339 ? -17.062 3.35 -2.793 1 97.69 339 LEU B CA 1
ATOM 6473 C C . LEU B 1 339 ? -17.656 2.447 -1.72 1 97.69 339 LEU B C 1
ATOM 6475 O O . LEU B 1 339 ? -18.891 2.393 -1.564 1 97.69 339 LEU B O 1
ATOM 6479 N N . ALA B 1 340 ? -16.812 1.729 -1.065 1 97 340 ALA B N 1
ATOM 6480 C CA . ALA B 1 340 ? -17.25 0.782 -0.048 1 97 340 ALA B CA 1
ATOM 6481 C C . ALA B 1 340 ? -16.672 1.132 1.32 1 97 340 ALA B C 1
ATOM 6483 O O . ALA B 1 340 ? -15.594 1.708 1.412 1 97 340 ALA B O 1
ATOM 6484 N N . MET B 1 341 ? -17.391 0.799 2.371 1 95.62 341 MET B N 1
ATOM 6485 C CA . MET B 1 341 ? -16.969 0.99 3.758 1 95.62 341 MET B CA 1
ATOM 6486 C C . MET B 1 341 ? -17.016 -0.33 4.523 1 95.62 341 MET B C 1
ATOM 6488 O O . MET B 1 341 ? -17.969 -1.089 4.414 1 95.62 341 MET B O 1
ATOM 6492 N N . SER B 1 342 ? -15.906 -0.625 5.191 1 93.44 342 SER B N 1
ATOM 6493 C CA . SER B 1 342 ? -15.867 -1.838 6 1 93.44 342 SER B CA 1
ATOM 6494 C C . SER B 1 342 ? -16.375 -1.577 7.418 1 93.44 342 SER B C 1
ATOM 6496 O O . SER B 1 342 ? -15.969 -0.596 8.055 1 93.44 342 SER B O 1
ATOM 6498 N N . THR B 1 343 ? -17.281 -2.332 7.973 1 81.38 343 THR B N 1
ATOM 6499 C CA . THR B 1 343 ? -17.828 -2.154 9.305 1 81.38 343 THR B CA 1
ATOM 6500 C C . THR B 1 343 ? -17.281 -3.199 10.266 1 81.38 343 THR B C 1
ATOM 6502 O O . THR B 1 343 ? -17.906 -3.516 11.281 1 81.38 343 THR B O 1
ATOM 6505 N N . TYR B 1 344 ? -16.078 -3.449 10.148 1 76.25 344 TYR B N 1
ATOM 6506 C CA . TYR B 1 344 ? -15.484 -4.43 11.047 1 76.25 344 TYR B CA 1
ATOM 6507 C C . TYR B 1 344 ? -15.281 -3.84 12.438 1 76.25 344 TYR B C 1
ATOM 6509 O O . TYR B 1 344 ? -14.867 -2.686 12.578 1 76.25 344 TYR B O 1
ATOM 6517 N N . SER B 1 345 ? -15.867 -4.473 13.43 1 75.12 345 SER B N 1
ATOM 6518 C CA . SER B 1 345 ? -15.672 -4.039 14.812 1 75.12 345 SER B CA 1
ATOM 6519 C C . SER B 1 345 ? -14.953 -5.109 15.633 1 75.12 345 SER B C 1
ATOM 6521 O O . SER B 1 345 ? -15.203 -6.301 15.453 1 75.12 345 SER B O 1
ATOM 6523 N N . GLN B 1 346 ? -13.898 -4.672 16.25 1 73 346 GLN B N 1
ATOM 6524 C CA . GLN B 1 346 ? -13.164 -5.539 17.172 1 73 346 GLN B CA 1
ATOM 6525 C C . GLN B 1 346 ? -13.102 -4.938 18.578 1 73 346 GLN B C 1
ATOM 6527 O O . GLN B 1 346 ? -12.688 -3.789 18.734 1 73 346 GLN B O 1
ATOM 6532 N N . GLU B 1 347 ? -13.375 -5.719 19.547 1 70.75 347 GLU B N 1
ATOM 6533 C CA . GLU B 1 347 ? -13.273 -5.316 20.953 1 70.75 347 GLU B CA 1
ATOM 6534 C C . GLU B 1 347 ? -13.898 -3.941 21.172 1 70.75 347 GLU B C 1
ATOM 6536 O O . GLU B 1 347 ? -13.281 -3.07 21.797 1 70.75 347 GLU B O 1
ATOM 6541 N N . ASN B 1 348 ? -14.93 -3.656 20.531 1 73.5 348 ASN B N 1
ATOM 6542 C CA . ASN B 1 348 ? -15.719 -2.445 20.734 1 73.5 348 ASN B CA 1
ATOM 6543 C C . ASN B 1 348 ? -15.102 -1.248 20.016 1 73.5 348 ASN B C 1
ATOM 6545 O O . ASN B 1 348 ? -15.367 -0.1 20.375 1 73.5 348 ASN B O 1
ATOM 6549 N N . ILE B 1 349 ? -14.164 -1.506 19.297 1 82.75 349 ILE B N 1
ATOM 6550 C CA . ILE B 1 349 ? -13.586 -0.454 18.469 1 82.75 349 ILE B CA 1
ATOM 6551 C C . ILE B 1 349 ? -14.117 -0.574 17.047 1 82.75 349 ILE B C 1
ATOM 6553 O O . ILE B 1 349 ? -14.094 -1.658 16.453 1 82.75 349 ILE B O 1
ATOM 6557 N N . SER B 1 350 ? -14.727 0.448 16.672 1 82.5 350 SER B N 1
ATOM 6558 C CA . SER B 1 350 ? -15.211 0.497 15.289 1 82.5 350 SER B CA 1
ATOM 6559 C C . SER B 1 350 ? -14.461 1.544 14.477 1 82.5 350 SER B C 1
ATOM 6561 O O . SER B 1 350 ? -14.523 2.736 14.781 1 82.5 350 SER B O 1
ATOM 6563 N N . MET B 1 351 ? -13.719 1.162 13.602 1 89.06 351 MET B N 1
ATOM 6564 C CA . MET B 1 351 ? -12.969 2.033 12.695 1 89.06 351 MET B CA 1
ATOM 6565 C C . MET B 1 351 ? -13.164 1.609 11.25 1 89.06 351 MET B C 1
ATOM 6567 O O . MET B 1 351 ? -12.43 0.76 10.742 1 89.06 351 MET B O 1
ATOM 6571 N N . PRO B 1 352 ? -14.094 2.215 10.68 1 91.5 352 PRO B N 1
ATOM 6572 C CA . PRO B 1 352 ? -14.383 1.818 9.297 1 91.5 352 PRO B CA 1
ATOM 6573 C C . PRO B 1 352 ? -13.219 2.109 8.344 1 91.5 352 PRO B C 1
ATOM 6575 O O . PRO B 1 352 ? -12.633 3.195 8.398 1 91.5 352 PRO B O 1
ATOM 6578 N N . GLY B 1 353 ? -12.828 1.09 7.594 1 93.94 353 GLY B N 1
ATOM 6579 C CA . GLY B 1 353 ? -11.969 1.297 6.441 1 93.94 353 GLY B CA 1
ATOM 6580 C C . GLY B 1 353 ? -12.734 1.599 5.168 1 93.94 353 GLY B C 1
ATOM 6581 O O . GLY B 1 353 ? -13.883 1.177 5.016 1 93.94 353 GLY B O 1
ATOM 6582 N N . HIS B 1 354 ? -12.156 2.387 4.301 1 97.06 354 HIS B N 1
ATOM 6583 C CA . HIS B 1 354 ? -12.805 2.748 3.043 1 97.06 354 HIS B CA 1
ATOM 6584 C C . HIS B 1 354 ? -12.047 2.178 1.849 1 97.06 354 HIS B C 1
ATOM 6586 O O . HIS B 1 354 ? -10.812 2.158 1.842 1 97.06 354 HIS B O 1
ATOM 6592 N N . TYR B 1 355 ? -12.836 1.743 0.833 1 97.88 355 TYR B N 1
ATOM 6593 C CA . TYR B 1 355 ? -12.25 1.044 -0.305 1 97.88 355 TYR B CA 1
ATOM 6594 C C . TYR B 1 355 ? -12.938 1.447 -1.604 1 97.88 355 TYR B C 1
ATOM 6596 O O . TYR B 1 355 ? -14.109 1.826 -1.602 1 97.88 355 TYR B O 1
ATOM 6604 N N . ILE B 1 356 ? -12.18 1.401 -2.643 1 98.25 356 ILE B N 1
ATOM 6605 C CA . ILE B 1 356 ? -12.703 1.574 -3.992 1 98.25 356 ILE B CA 1
ATOM 6606 C C . ILE B 1 356 ? -12.719 0.229 -4.715 1 98.25 356 ILE B C 1
ATOM 6608 O O . ILE B 1 356 ? -11.734 -0.509 -4.691 1 98.25 356 ILE B O 1
ATOM 6612 N N . LEU B 1 357 ? -13.812 -0.116 -5.312 1 98.38 357 LEU B N 1
ATOM 6613 C CA . LEU B 1 357 ? -13.93 -1.312 -6.137 1 98.38 357 LEU B CA 1
ATOM 6614 C C . LEU B 1 357 ? -13.875 -0.957 -7.621 1 98.38 357 LEU B C 1
ATOM 6616 O O . LEU B 1 357 ? -14.742 -0.241 -8.125 1 98.38 357 LEU B O 1
ATOM 6620 N N . ILE B 1 358 ? -12.898 -1.426 -8.266 1 98.25 358 ILE B N 1
ATOM 6621 C CA . ILE B 1 358 ? -12.664 -1.18 -9.68 1 98.25 358 ILE B CA 1
ATOM 6622 C C . ILE B 1 358 ? -13 -2.436 -10.484 1 98.25 358 ILE B C 1
ATOM 6624 O O . ILE B 1 358 ? -12.453 -3.508 -10.227 1 98.25 358 ILE B O 1
ATOM 6628 N N . PRO B 1 359 ? -13.828 -2.332 -11.484 1 96.69 359 PRO B N 1
ATOM 6629 C CA . PRO B 1 359 ? -14.281 -3.529 -12.195 1 96.69 359 PRO B CA 1
ATOM 6630 C C . PRO B 1 359 ? -13.258 -4.035 -13.211 1 96.69 359 PRO B C 1
ATOM 6632 O O . PRO B 1 359 ? -12.562 -3.236 -13.844 1 96.69 359 PRO B O 1
ATOM 6635 N N . GLY B 1 360 ? -13.031 -5.277 -13.211 1 92.81 360 GLY B N 1
ATOM 6636 C CA . GLY B 1 360 ? -12.469 -6.023 -14.328 1 92.81 360 GLY B CA 1
ATOM 6637 C C . GLY B 1 360 ? -13.492 -6.871 -15.055 1 92.81 360 GLY B C 1
ATOM 6638 O O . GLY B 1 360 ? -14.695 -6.73 -14.836 1 92.81 360 GLY B O 1
ATOM 6639 N N . LYS B 1 361 ? -13.078 -7.637 -15.977 1 87.06 361 LYS B N 1
ATOM 6640 C CA . LYS B 1 361 ? -14.008 -8.484 -16.719 1 87.06 361 LYS B CA 1
ATOM 6641 C C . LYS B 1 361 ? -14.68 -9.5 -15.797 1 87.06 361 LYS B C 1
ATOM 6643 O O . LYS B 1 361 ? -15.891 -9.695 -15.859 1 87.06 361 LYS B O 1
ATOM 6648 N N . ASP B 1 362 ? -13.883 -10.102 -14.906 1 89.88 362 ASP B N 1
ATOM 6649 C CA . ASP B 1 362 ? -14.445 -11.164 -14.078 1 89.88 362 ASP B CA 1
ATOM 6650 C C . ASP B 1 362 ? -14.055 -10.992 -12.617 1 89.88 362 ASP B C 1
ATOM 6652 O O . ASP B 1 362 ? -14.219 -11.906 -11.805 1 89.88 362 ASP B O 1
ATOM 6656 N N . THR B 1 363 ? -13.477 -9.906 -12.305 1 94.5 363 THR B N 1
ATOM 6657 C CA . THR B 1 363 ? -13.039 -9.641 -10.938 1 94.5 363 THR B CA 1
ATOM 6658 C C . THR B 1 363 ? -13.305 -8.188 -10.555 1 94.5 363 THR B C 1
ATOM 6660 O O . THR B 1 363 ? -13.609 -7.359 -11.422 1 94.5 363 THR B O 1
ATOM 6663 N N . LEU B 1 364 ? -13.328 -7.934 -9.32 1 97.38 364 LEU B N 1
ATOM 6664 C CA . LEU B 1 364 ? -13.352 -6.578 -8.781 1 97.38 364 LEU B CA 1
ATOM 6665 C C . LEU B 1 364 ? -12.062 -6.27 -8.023 1 97.38 364 LEU B C 1
ATOM 6667 O O . LEU B 1 364 ? -11.711 -6.977 -7.074 1 97.38 364 LEU B O 1
ATOM 6671 N N . LEU B 1 365 ? -11.383 -5.293 -8.508 1 98.06 365 LEU B N 1
ATOM 6672 C CA . LEU B 1 365 ? -10.172 -4.875 -7.805 1 98.06 365 LEU B CA 1
ATOM 6673 C C . LEU B 1 365 ? -10.516 -4.023 -6.586 1 98.06 365 LEU B C 1
ATOM 6675 O O . LEU B 1 365 ? -11.266 -3.049 -6.695 1 98.06 365 LEU B O 1
ATOM 6679 N N . LEU B 1 366 ? -10.031 -4.434 -5.484 1 98.25 366 LEU B N 1
ATOM 6680 C CA . LEU B 1 366 ? -10.25 -3.748 -4.219 1 98.25 366 LEU B CA 1
ATOM 6681 C C . LEU B 1 366 ? -9.016 -2.945 -3.812 1 98.25 366 LEU B C 1
ATOM 6683 O O . LEU B 1 366 ? -7.93 -3.506 -3.658 1 98.25 366 LEU B O 1
ATOM 6687 N N . ARG B 1 367 ? -9.195 -1.598 -3.641 1 98 367 ARG B N 1
ATOM 6688 C CA . ARG B 1 367 ? -8.117 -0.699 -3.238 1 98 367 ARG B CA 1
ATOM 6689 C C . ARG B 1 367 ? -8.531 0.144 -2.035 1 98 367 ARG B C 1
ATOM 6691 O O . ARG B 1 367 ? -9.609 0.743 -2.029 1 98 367 ARG B O 1
ATOM 6698 N N . ALA B 1 368 ? -7.664 0.169 -1.021 1 97.5 368 ALA B N 1
ATOM 6699 C CA . ALA B 1 368 ? -7.934 1.057 0.106 1 97.5 368 ALA B CA 1
ATOM 6700 C C . ALA B 1 368 ? -7.781 2.52 -0.3 1 97.5 368 ALA B C 1
ATOM 6702 O O . ALA B 1 368 ? -6.883 2.869 -1.067 1 97.5 368 ALA B O 1
ATOM 6703 N N . VAL B 1 369 ? -8.648 3.346 0.173 1 97.81 369 VAL B N 1
ATOM 6704 C CA . VAL B 1 369 ? -8.594 4.781 -0.089 1 97.81 369 VAL B CA 1
ATOM 6705 C C . VAL B 1 369 ? -8.531 5.543 1.231 1 97.81 369 VAL B C 1
ATOM 6707 O O . VAL B 1 369 ? -9.156 5.148 2.217 1 97.81 369 VAL B O 1
ATOM 6710 N N . ALA B 1 370 ? -7.82 6.637 1.254 1 97.44 370 ALA B N 1
ATOM 6711 C CA . ALA B 1 370 ? -7.535 7.371 2.482 1 97.44 370 ALA B CA 1
ATOM 6712 C C . ALA B 1 370 ? -8.766 8.133 2.963 1 97.44 370 ALA B C 1
ATOM 6714 O O . ALA B 1 370 ? -9.445 8.797 2.172 1 97.44 370 ALA B O 1
ATOM 6715 N N . SER B 1 371 ? -9.047 7.957 4.223 1 96.62 371 SER B N 1
ATOM 6716 C CA . SER B 1 371 ? -10.031 8.82 4.871 1 96.62 371 SER B CA 1
ATOM 6717 C C . SER B 1 371 ? -9.445 10.188 5.195 1 96.62 371 SER B C 1
ATOM 6719 O O . SER B 1 371 ? -8.234 10.391 5.062 1 96.62 371 SER B O 1
ATOM 6721 N N . SER B 1 372 ? -10.281 11.094 5.645 1 96.94 372 SER B N 1
ATOM 6722 C CA . SER B 1 372 ? -9.867 12.469 5.91 1 96.94 372 SER B CA 1
ATOM 6723 C C . SER B 1 372 ? -8.742 12.523 6.934 1 96.94 372 SER B C 1
ATOM 6725 O O . SER B 1 372 ? -7.816 13.328 6.805 1 96.94 372 SER B O 1
ATOM 6727 N N . GLU B 1 373 ? -8.781 11.633 7.902 1 96.44 373 GLU B N 1
ATOM 6728 C CA . GLU B 1 373 ? -7.824 11.656 9.008 1 96.44 373 GLU B CA 1
ATOM 6729 C C . GLU B 1 373 ? -6.438 11.227 8.547 1 96.44 373 GLU B C 1
ATOM 6731 O O . GLU B 1 373 ? -5.43 11.641 9.125 1 96.44 373 GLU B O 1
ATOM 6736 N N . LEU B 1 374 ? -6.367 10.477 7.445 1 96.88 374 LEU B N 1
ATOM 6737 C CA . LEU B 1 374 ? -5.109 9.875 7.027 1 96.88 374 LEU B CA 1
ATOM 6738 C C . LEU B 1 374 ? -4.387 10.758 6.02 1 96.88 374 LEU B C 1
ATOM 6740 O O . LEU B 1 374 ? -3.191 10.578 5.773 1 96.88 374 LEU B O 1
ATOM 6744 N N . VAL B 1 375 ? -5.035 11.672 5.426 1 97.69 375 VAL B N 1
ATOM 6745 C CA . VAL B 1 375 ? -4.477 12.445 4.324 1 97.69 375 VAL B CA 1
ATOM 6746 C C . VAL B 1 375 ? -3.461 13.453 4.863 1 97.69 375 VAL B C 1
ATOM 6748 O O . VAL B 1 375 ? -3.732 14.156 5.84 1 97.69 375 VAL B O 1
ATOM 6751 N N . LEU B 1 376 ? -2.332 13.5 4.258 1 97.19 376 LEU B N 1
ATOM 6752 C CA . LEU B 1 376 ? -1.31 14.492 4.586 1 97.19 376 LEU B CA 1
ATOM 6753 C C . LEU B 1 376 ? -1.26 15.586 3.529 1 97.19 376 LEU B C 1
ATOM 6755 O O . LEU B 1 376 ? -1.47 15.328 2.342 1 97.19 376 LEU B O 1
ATOM 6759 N N . PRO B 1 377 ? -1.006 16.766 3.979 1 94.06 377 PRO B N 1
ATOM 6760 C CA . PRO B 1 377 ? -0.941 17.875 3.029 1 94.06 377 PRO B CA 1
ATOM 6761 C C . PRO B 1 377 ? 0.357 17.891 2.225 1 94.06 377 PRO B C 1
ATOM 6763 O O . PRO B 1 377 ? 1.312 17.188 2.574 1 94.06 377 PRO B O 1
ATOM 6766 N N . ASN B 1 378 ? 0.267 18.609 1.141 1 87.25 378 ASN B N 1
ATOM 6767 C CA . ASN B 1 378 ? 1.468 18.875 0.355 1 87.25 378 ASN B CA 1
ATOM 6768 C C . ASN B 1 378 ? 2.168 20.156 0.81 1 87.25 378 ASN B C 1
ATOM 6770 O O . ASN B 1 378 ? 1.51 21.125 1.188 1 87.25 378 ASN B O 1
ATOM 6774 N N . ARG B 1 379 ? 3.451 20.062 0.831 1 82.06 379 ARG B N 1
ATOM 6775 C CA . ARG B 1 379 ? 4.184 21.281 1.152 1 82.06 379 ARG B CA 1
ATOM 6776 C C . ARG B 1 379 ? 4.125 22.266 -0.002 1 82.06 379 ARG B C 1
ATOM 6778 O O . ARG B 1 379 ? 4.281 21.891 -1.164 1 82.06 379 ARG B O 1
ATOM 6785 N N . LYS B 1 380 ? 3.705 23.391 0.301 1 75.69 380 LYS B N 1
ATOM 6786 C CA . LYS B 1 380 ? 3.689 24.422 -0.74 1 75.69 380 LYS B CA 1
ATOM 6787 C C . LYS B 1 380 ? 5.105 24.891 -1.068 1 75.69 380 LYS B C 1
ATOM 6789 O O . LYS B 1 380 ? 5.922 25.094 -0.168 1 75.69 380 LYS B O 1
ATOM 6794 N N . ILE B 1 381 ? 5.395 24.75 -2.309 1 67.88 381 ILE B N 1
ATOM 6795 C CA . ILE B 1 381 ? 6.73 25.141 -2.742 1 67.88 381 ILE B CA 1
ATOM 6796 C C . ILE B 1 381 ? 6.652 26.469 -3.508 1 67.88 381 ILE B C 1
ATOM 6798 O O . ILE B 1 381 ? 5.719 26.688 -4.285 1 67.88 381 ILE B O 1
ATOM 6802 N N . ASP B 1 382 ? 7.496 27.281 -3.068 1 66 382 ASP B N 1
ATOM 6803 C CA . ASP B 1 382 ? 7.594 28.547 -3.795 1 66 382 ASP B CA 1
ATOM 6804 C C . ASP B 1 382 ? 8.203 28.344 -5.18 1 66 382 ASP B C 1
ATOM 6806 O O . ASP B 1 382 ? 9.273 27.75 -5.309 1 66 382 ASP B O 1
ATOM 6810 N N . LEU B 1 383 ? 7.312 28.547 -6.074 1 61.22 383 LEU B N 1
ATOM 6811 C CA . LEU B 1 383 ? 7.844 28.469 -7.43 1 61.22 383 LEU B CA 1
ATOM 6812 C C . LEU B 1 383 ? 8.742 29.656 -7.738 1 61.22 383 LEU B C 1
ATOM 6814 O O . LEU B 1 383 ? 8.367 30.797 -7.469 1 61.22 383 LEU B O 1
ATOM 6818 N N . LEU B 1 384 ? 10 29.344 -7.793 1 60.12 384 LEU B N 1
ATOM 6819 C CA . LEU B 1 384 ? 10.945 30.406 -8.117 1 60.12 384 LEU B CA 1
ATOM 6820 C C . LEU B 1 384 ? 10.664 30.969 -9.508 1 60.12 384 LEU B C 1
ATOM 6822 O O . LEU B 1 384 ? 10.398 30.219 -10.445 1 60.12 384 LEU B O 1
ATOM 6826 N N . GLN B 1 385 ? 10.219 32.125 -9.586 1 56.56 385 GLN B N 1
ATOM 6827 C CA . GLN B 1 385 ? 10.141 32.875 -10.828 1 56.56 385 GLN B CA 1
ATOM 6828 C C . GLN B 1 385 ? 11.516 33.031 -11.477 1 56.56 385 GLN B C 1
ATOM 6830 O O . GLN B 1 385 ? 12.445 33.531 -10.859 1 56.56 385 GLN B O 1
ATOM 6835 N N . THR B 1 386 ? 11.938 32.094 -12.148 1 61.56 386 THR B N 1
ATOM 6836 C CA . THR B 1 386 ? 13.289 32.219 -12.688 1 61.56 386 THR B CA 1
ATOM 6837 C C . THR B 1 386 ? 13.242 32.875 -14.078 1 61.56 386 THR B C 1
ATOM 6839 O O . THR B 1 386 ? 12.18 32.969 -14.688 1 61.56 386 THR B O 1
ATOM 6842 N N . ASN B 1 387 ? 14.406 33.219 -14.469 1 62.81 387 ASN B N 1
ATOM 6843 C CA . ASN B 1 387 ? 14.781 33.812 -15.75 1 62.81 387 ASN B CA 1
ATOM 6844 C C . ASN B 1 387 ? 14.383 32.906 -16.922 1 62.81 387 ASN B C 1
ATOM 6846 O O . ASN B 1 387 ? 14.672 31.703 -16.891 1 62.81 387 ASN B O 1
ATOM 6850 N N . ASN B 1 388 ? 13.672 33.5 -17.844 1 67.5 388 ASN B N 1
ATOM 6851 C CA . ASN B 1 388 ? 13.062 32.844 -19 1 67.5 388 ASN B CA 1
ATOM 6852 C C . ASN B 1 388 ? 14.078 32.062 -19.812 1 67.5 388 ASN B C 1
ATOM 6854 O O . ASN B 1 388 ? 13.789 30.938 -20.25 1 67.5 388 ASN B O 1
ATOM 6858 N N . GLU B 1 389 ? 15.336 32.625 -19.953 1 68.69 389 GLU B N 1
ATOM 6859 C CA . GLU B 1 389 ? 16.312 31.922 -20.797 1 68.69 389 GLU B CA 1
ATOM 6860 C C . GLU B 1 389 ? 16.797 30.641 -20.141 1 68.69 389 GLU B C 1
ATOM 6862 O O . GLU B 1 389 ? 16.891 29.609 -20.797 1 68.69 389 GLU B O 1
ATOM 6867 N N . LEU B 1 390 ? 17.203 30.781 -19.016 1 72.62 390 LEU B N 1
ATOM 6868 C CA . LEU B 1 390 ? 17.656 29.609 -18.281 1 72.62 390 LEU B CA 1
ATOM 6869 C C . LEU B 1 390 ? 16.594 28.516 -18.25 1 72.62 390 LEU B C 1
ATOM 6871 O O . LEU B 1 390 ? 16.891 27.344 -18.438 1 72.62 390 LEU B O 1
ATOM 6875 N N . SER B 1 391 ? 15.516 29.016 -18.234 1 80.38 391 SER B N 1
ATOM 6876 C CA . SER B 1 391 ? 14.391 28.094 -18.188 1 80.38 391 SER B CA 1
ATOM 6877 C C . SER B 1 391 ? 14.234 27.359 -19.516 1 80.38 391 SER B C 1
ATOM 6879 O O . SER B 1 391 ? 13.945 26.156 -19.531 1 80.38 391 SER B O 1
ATOM 6881 N N . GLN B 1 392 ? 14.617 28.047 -20.578 1 87 392 GLN B N 1
ATOM 6882 C CA . GLN B 1 392 ? 14.477 27.422 -21.891 1 87 392 GLN B CA 1
ATOM 6883 C C . GLN B 1 392 ? 15.57 26.391 -22.125 1 87 392 GLN B C 1
ATOM 6885 O O . GLN B 1 392 ? 15.305 25.312 -22.672 1 87 392 GLN B O 1
ATOM 6890 N N . ASN B 1 393 ? 16.75 26.75 -21.766 1 86.88 393 ASN B N 1
ATOM 6891 C CA . ASN B 1 393 ? 17.859 25.812 -21.922 1 86.88 393 ASN B CA 1
ATOM 6892 C C . ASN B 1 393 ? 17.609 24.531 -21.125 1 86.88 393 ASN B C 1
ATOM 6894 O O . ASN B 1 393 ? 17.906 23.438 -21.609 1 86.88 393 ASN B O 1
ATOM 6898 N N . ILE B 1 394 ? 17.141 24.734 -20.078 1 88.25 394 ILE B N 1
ATOM 6899 C CA . ILE B 1 394 ? 16.875 23.594 -19.203 1 88.25 394 ILE B CA 1
ATOM 6900 C C . ILE B 1 394 ? 15.766 22.734 -19.812 1 88.25 394 ILE B C 1
ATOM 6902 O O . ILE B 1 394 ? 15.859 21.5 -19.844 1 88.25 394 ILE B O 1
ATOM 6906 N N . ARG B 1 395 ? 14.82 23.375 -20.312 1 89.38 395 ARG B N 1
ATOM 6907 C CA . ARG B 1 395 ? 13.727 22.656 -20.953 1 89.38 395 ARG B CA 1
ATOM 6908 C C . ARG B 1 395 ? 14.219 21.844 -22.141 1 89.38 395 ARG B C 1
ATOM 6910 O O . ARG B 1 395 ? 13.797 20.703 -22.344 1 89.38 395 ARG B O 1
ATOM 6917 N N . ASP B 1 396 ? 15.094 22.438 -22.844 1 90.12 396 ASP B N 1
ATOM 6918 C CA . ASP B 1 396 ? 15.656 21.75 -24 1 90.12 396 ASP B CA 1
ATOM 6919 C C . ASP B 1 396 ? 16.469 20.531 -23.578 1 90.12 396 ASP B C 1
ATOM 6921 O O . ASP B 1 396 ? 16.391 19.484 -24.219 1 90.12 396 ASP B O 1
ATOM 6925 N N . ASN B 1 397 ? 17.172 20.734 -22.609 1 88.88 397 ASN B N 1
ATOM 6926 C CA . ASN B 1 397 ? 18 19.625 -22.125 1 88.88 397 ASN B CA 1
ATOM 6927 C C . ASN B 1 397 ? 17.141 18.469 -21.609 1 88.88 397 ASN B C 1
ATOM 6929 O O . ASN B 1 397 ? 17.453 17.312 -21.844 1 88.88 397 ASN B O 1
ATOM 6933 N N . ILE B 1 398 ? 16.109 18.828 -20.891 1 90.19 398 ILE B N 1
ATOM 6934 C CA . ILE B 1 398 ? 15.203 17.812 -20.375 1 90.19 398 ILE B CA 1
ATOM 6935 C C . ILE B 1 398 ? 14.492 17.109 -21.531 1 90.19 398 ILE B C 1
ATOM 6937 O O . ILE B 1 398 ? 14.312 15.883 -21.5 1 90.19 398 ILE B O 1
ATOM 6941 N N . ASP B 1 399 ? 14.188 17.875 -22.5 1 89.44 399 ASP B N 1
ATOM 6942 C CA . ASP B 1 399 ? 13.523 17.312 -23.672 1 89.44 399 ASP B CA 1
ATOM 6943 C C . ASP B 1 399 ? 14.414 16.281 -24.359 1 89.44 399 ASP B C 1
ATOM 6945 O O . ASP B 1 399 ? 13.938 15.227 -24.781 1 89.44 399 ASP B O 1
ATOM 6949 N N . ILE B 1 400 ? 15.648 16.656 -24.484 1 88.5 400 ILE B N 1
ATOM 6950 C CA . ILE B 1 400 ? 16.594 15.758 -25.141 1 88.5 400 ILE B CA 1
ATOM 6951 C C . ILE B 1 400 ? 16.75 14.477 -24.312 1 88.5 400 ILE B C 1
ATOM 6953 O O . ILE B 1 400 ? 16.656 13.375 -24.844 1 88.5 400 ILE B O 1
ATOM 6957 N N . THR B 1 401 ? 16.953 14.625 -23.047 1 88.38 401 THR B N 1
ATOM 6958 C CA . THR B 1 401 ? 17.141 13.492 -22.141 1 88.38 401 THR B CA 1
ATOM 6959 C C . THR B 1 401 ? 15.898 12.602 -22.125 1 88.38 401 THR B C 1
ATOM 6961 O O . THR B 1 401 ? 16.016 11.375 -22.156 1 88.38 401 THR B O 1
ATOM 6964 N N . PHE B 1 402 ? 14.805 13.242 -22.156 1 88.12 402 PHE B N 1
ATOM 6965 C CA . PHE B 1 402 ? 13.508 12.578 -22.125 1 88.12 402 PHE B CA 1
ATOM 6966 C C . PHE B 1 402 ? 13.273 11.766 -23.391 1 88.12 402 PHE B C 1
ATOM 6968 O O . PHE B 1 402 ? 12.812 10.617 -23.312 1 88.12 402 PHE B O 1
ATOM 6975 N N . ASN B 1 403 ? 13.609 12.258 -24.438 1 89.44 403 ASN B N 1
ATOM 6976 C CA . ASN B 1 403 ? 13.344 11.617 -25.719 1 89.44 403 ASN B CA 1
ATOM 6977 C C . ASN B 1 403 ? 14.344 10.492 -26 1 89.44 403 ASN B C 1
ATOM 6979 O O . ASN B 1 403 ? 14.125 9.672 -26.906 1 89.44 403 ASN B O 1
ATOM 6983 N N . GLU B 1 404 ? 15.375 10.422 -25.234 1 90.12 404 GLU B N 1
ATOM 6984 C CA . GLU B 1 404 ? 16.344 9.336 -25.375 1 90.12 404 GLU B CA 1
ATOM 6985 C C . GLU B 1 404 ? 15.844 8.062 -24.688 1 90.12 404 GLU B C 1
ATOM 6987 O O . GLU B 1 404 ? 16.344 6.969 -24.953 1 90.12 404 GLU B O 1
ATOM 6992 N N . LEU B 1 405 ? 14.922 8.141 -23.828 1 92.62 405 LEU B N 1
ATOM 6993 C CA . LEU B 1 405 ? 14.367 7 -23.125 1 92.62 405 LEU B CA 1
ATOM 6994 C C . LEU B 1 405 ? 13.367 6.246 -23.984 1 92.62 405 LEU B C 1
ATOM 6996 O O . LEU B 1 405 ? 12.562 6.863 -24.688 1 92.62 405 LEU B O 1
ATOM 7000 N N . PRO B 1 406 ? 13.43 4.98 -24 1 94.25 406 PRO B N 1
ATOM 7001 C CA . PRO B 1 406 ? 12.43 4.223 -24.75 1 94.25 406 PRO B CA 1
ATOM 7002 C C . PRO B 1 406 ? 11.016 4.398 -24.188 1 94.25 406 PRO B C 1
ATOM 7004 O O . PRO B 1 406 ? 10.836 4.488 -22.969 1 94.25 406 PRO B O 1
ATOM 7007 N N . LEU B 1 407 ? 10.031 4.441 -25.078 1 95.38 407 LEU B N 1
ATOM 7008 C CA . LEU B 1 407 ? 8.625 4.566 -24.703 1 95.38 407 LEU B CA 1
ATOM 7009 C C . LEU B 1 407 ? 7.906 3.227 -24.844 1 95.38 407 LEU B C 1
ATOM 7011 O O . LEU B 1 407 ? 8.008 2.562 -25.875 1 95.38 407 LEU B O 1
ATOM 7015 N N . ILE B 1 408 ? 7.273 2.807 -23.719 1 95.44 408 ILE B N 1
ATOM 7016 C CA . ILE B 1 408 ? 6.453 1.604 -23.781 1 95.44 408 ILE B CA 1
ATOM 7017 C C . ILE B 1 408 ? 4.98 1.974 -23.609 1 95.44 408 ILE B C 1
ATOM 7019 O O . ILE B 1 408 ? 4.648 2.852 -22.812 1 95.44 408 ILE B O 1
ATOM 7023 N N . GLU B 1 409 ? 4.129 1.266 -24.266 1 95.19 409 GLU B N 1
ATOM 7024 C CA . GLU B 1 409 ? 2.701 1.561 -24.219 1 95.19 409 GLU B CA 1
ATOM 7025 C C . GLU B 1 409 ? 2.053 0.968 -22.969 1 95.19 409 GLU B C 1
ATOM 7027 O O . GLU B 1 409 ? 1.287 1.646 -22.281 1 95.19 409 GLU B O 1
ATOM 7032 N N . ASP B 1 410 ? 2.43 -0.325 -22.75 1 95.5 410 ASP B N 1
ATOM 7033 C CA . ASP B 1 410 ? 1.861 -1.019 -21.609 1 95.5 410 ASP B CA 1
ATOM 7034 C C . ASP B 1 410 ? 2.957 -1.624 -20.734 1 95.5 410 ASP B C 1
ATOM 7036 O O . ASP B 1 410 ? 3.811 -2.365 -21.219 1 95.5 410 ASP B O 1
ATOM 7040 N N . PHE B 1 411 ? 2.865 -1.29 -19.531 1 96.25 411 PHE B N 1
ATOM 7041 C CA . PHE B 1 411 ? 3.795 -1.915 -18.594 1 96.25 411 PHE B CA 1
ATOM 7042 C C . PHE B 1 411 ? 3.381 -3.352 -18.297 1 96.25 411 PHE B C 1
ATOM 7044 O O . PHE B 1 411 ? 2.225 -3.609 -17.969 1 96.25 411 PHE B O 1
ATOM 7051 N N . THR B 1 412 ? 4.297 -4.254 -18.422 1 94.56 412 THR B N 1
ATOM 7052 C CA . THR B 1 412 ? 4.109 -5.648 -18.016 1 94.56 412 THR B CA 1
ATOM 7053 C C . THR B 1 412 ? 5.172 -6.066 -17 1 94.56 412 THR B C 1
ATOM 7055 O O . THR B 1 412 ? 6.359 -5.797 -17.188 1 94.56 412 THR B O 1
ATOM 7058 N N . PRO B 1 413 ? 4.773 -6.684 -15.992 1 94.5 413 PRO B N 1
ATOM 7059 C CA . PRO B 1 413 ? 5.707 -7.008 -14.914 1 94.5 413 PRO B CA 1
ATOM 7060 C C . PRO B 1 413 ? 6.832 -7.938 -15.367 1 94.5 413 PRO B C 1
ATOM 7062 O O . PRO B 1 413 ? 7.891 -7.984 -14.734 1 94.5 413 PRO B O 1
ATOM 7065 N N . ASP B 1 414 ? 6.609 -8.68 -16.406 1 94 414 ASP B N 1
ATOM 7066 C CA . ASP B 1 414 ? 7.613 -9.641 -16.859 1 94 414 ASP B CA 1
ATOM 7067 C C . ASP B 1 414 ? 8.867 -8.93 -17.359 1 94 414 ASP B C 1
ATOM 7069 O O . ASP B 1 414 ? 9.922 -9.555 -17.531 1 94 414 ASP B O 1
ATOM 7073 N N . THR B 1 415 ? 8.812 -7.648 -17.469 1 92.12 415 THR B N 1
ATOM 7074 C CA . THR B 1 415 ? 9.938 -6.891 -18.031 1 92.12 415 THR B CA 1
ATOM 7075 C C . THR B 1 415 ? 10.852 -6.395 -16.906 1 92.12 415 THR B C 1
ATOM 7077 O O . THR B 1 415 ? 11.93 -5.867 -17.172 1 92.12 415 THR B O 1
ATOM 7080 N N . VAL B 1 416 ? 10.461 -6.523 -15.719 1 94.69 416 VAL B N 1
ATOM 7081 C CA . VAL B 1 416 ? 11.281 -6.016 -14.617 1 94.69 416 VAL B CA 1
ATOM 7082 C C . VAL B 1 416 ? 11.477 -7.113 -13.57 1 94.69 416 VAL B C 1
ATOM 7084 O O . VAL B 1 416 ? 10.562 -7.898 -13.305 1 94.69 416 VAL B O 1
ATOM 7087 N N . SER B 1 417 ? 12.664 -7.145 -12.992 1 94.25 417 SER B N 1
ATOM 7088 C CA . SER B 1 417 ? 13.016 -8.133 -11.977 1 94.25 417 SER B CA 1
ATOM 7089 C C . SER B 1 417 ? 13.672 -7.48 -10.766 1 94.25 417 SER B C 1
ATOM 7091 O O . SER B 1 417 ? 14.359 -6.469 -10.898 1 94.25 417 SER B O 1
ATOM 7093 N N . SER B 1 418 ? 13.438 -8 -9.641 1 93.69 418 SER B N 1
ATOM 7094 C CA . SER B 1 418 ? 14.055 -7.504 -8.422 1 93.69 418 SER B CA 1
ATOM 7095 C C . SER B 1 418 ? 15.148 -8.445 -7.93 1 93.69 418 SER B C 1
ATOM 7097 O O . SER B 1 418 ? 15.805 -8.172 -6.922 1 93.69 418 SER B O 1
ATOM 7099 N N . ASN B 1 419 ? 15.336 -9.531 -8.562 1 92.38 419 ASN B N 1
ATOM 7100 C CA . ASN B 1 419 ? 16.297 -10.547 -8.156 1 92.38 419 ASN B CA 1
ATOM 7101 C C . ASN B 1 419 ? 15.914 -11.172 -6.812 1 92.38 419 ASN B C 1
ATOM 7103 O O . ASN B 1 419 ? 16.797 -11.5 -6.008 1 92.38 419 ASN B O 1
ATOM 7107 N N . LEU B 1 420 ? 14.688 -11.227 -6.574 1 94.06 420 LEU B N 1
ATOM 7108 C CA . LEU B 1 420 ? 14.188 -11.773 -5.312 1 94.0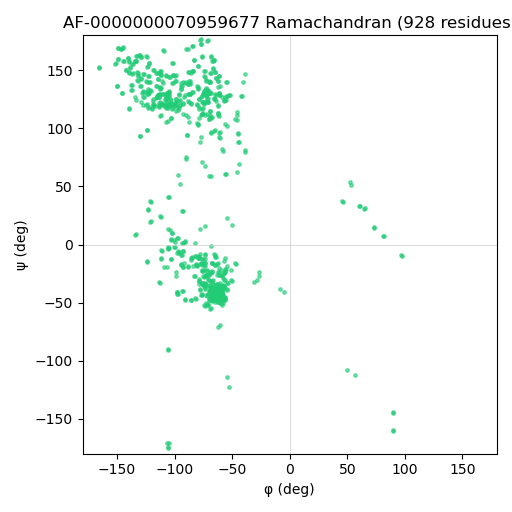6 420 LEU B CA 1
ATOM 7109 C C . LEU B 1 420 ? 14.641 -13.211 -5.121 1 94.06 420 LEU B C 1
ATOM 7111 O O . LEU B 1 420 ? 15.164 -13.57 -4.066 1 94.06 420 LEU B O 1
ATOM 7115 N N . TYR B 1 421 ? 14.508 -14.008 -6.125 1 94.06 421 TYR B N 1
ATOM 7116 C CA . TYR B 1 421 ? 14.82 -15.422 -6.027 1 94.06 421 TYR B CA 1
ATOM 7117 C C . TYR B 1 421 ? 16.297 -15.641 -5.711 1 94.06 421 TYR B C 1
ATOM 7119 O O . TYR B 1 421 ? 16.641 -16.453 -4.852 1 94.06 421 TYR B O 1
ATOM 7127 N N . LEU B 1 422 ? 17.094 -14.883 -6.379 1 91.56 422 LEU B N 1
ATOM 7128 C CA . LEU B 1 422 ? 18.531 -14.977 -6.168 1 91.56 422 LEU B CA 1
ATOM 7129 C C . LEU B 1 422 ? 18.891 -14.648 -4.723 1 91.56 422 LEU B C 1
ATOM 7131 O O . LEU B 1 422 ? 19.688 -15.359 -4.098 1 91.56 422 LEU B O 1
ATOM 7135 N N . ASN B 1 423 ? 18.281 -13.648 -4.234 1 91.06 423 ASN B N 1
ATOM 7136 C CA . ASN B 1 423 ? 18.609 -13.211 -2.879 1 91.06 423 ASN B CA 1
ATOM 7137 C C . ASN B 1 423 ? 18.031 -14.164 -1.834 1 91.06 423 ASN B C 1
ATOM 7139 O O . ASN B 1 423 ? 18.625 -14.367 -0.777 1 91.06 423 ASN B O 1
ATOM 7143 N N . LEU B 1 424 ? 16.859 -14.695 -2.107 1 91.56 424 LEU B N 1
ATOM 7144 C CA . LEU B 1 424 ? 16.281 -15.656 -1.176 1 91.56 424 LEU B CA 1
ATOM 7145 C C . LEU B 1 424 ? 17.125 -16.922 -1.095 1 91.56 424 LEU B C 1
ATOM 7147 O O . LEU B 1 424 ? 17.312 -17.469 -0.01 1 91.56 424 LEU B O 1
ATOM 7151 N N . LYS B 1 425 ? 17.578 -17.359 -2.203 1 87.69 425 LYS B N 1
ATOM 7152 C CA . LYS B 1 425 ? 18.406 -18.547 -2.254 1 87.69 425 LYS B CA 1
ATOM 7153 C C . LYS B 1 425 ? 19.75 -18.312 -1.564 1 87.69 425 LYS B C 1
ATOM 7155 O O . LYS B 1 425 ? 20.25 -19.188 -0.853 1 87.69 425 LYS B O 1
ATOM 7160 N N . SER B 1 426 ? 20.266 -17.125 -1.737 1 83.5 426 SER B N 1
ATOM 7161 C CA . SER B 1 426 ? 21.547 -16.781 -1.127 1 83.5 426 SER B CA 1
ATOM 7162 C C . SER B 1 426 ? 21.422 -16.625 0.385 1 83.5 426 SER B C 1
ATOM 7164 O O . SER B 1 426 ? 22.312 -17.016 1.134 1 83.5 426 SER B O 1
ATOM 7166 N N . ASN B 1 427 ? 20.375 -15.977 0.785 1 78.38 427 ASN B N 1
ATOM 7167 C CA . ASN B 1 427 ? 20.125 -15.781 2.209 1 78.38 427 ASN B CA 1
ATOM 7168 C C . ASN B 1 427 ? 20.016 -17.109 2.945 1 78.38 427 ASN B C 1
ATOM 7170 O O . ASN B 1 427 ? 20.469 -17.234 4.086 1 78.38 427 ASN B O 1
ATOM 7174 N N . PHE B 1 428 ? 19.469 -18.047 2.35 1 75.31 428 PHE B N 1
ATOM 7175 C CA . PHE B 1 428 ? 19.312 -19.375 2.947 1 75.31 428 PHE B CA 1
ATOM 7176 C C . PHE B 1 428 ? 20.656 -20.078 3.053 1 75.31 428 PHE B C 1
ATOM 7178 O O . PHE B 1 428 ? 20.922 -20.75 4.051 1 75.31 428 PHE B O 1
ATOM 7185 N N . SER B 1 429 ? 21.391 -19.922 2.074 1 72.81 429 SER B N 1
ATOM 7186 C CA . SER B 1 429 ? 22.703 -20.547 2.096 1 72.81 429 SER B CA 1
ATOM 7187 C C . SER B 1 429 ? 23.578 -19.969 3.203 1 72.81 429 SER B C 1
ATOM 7189 O O . SER B 1 429 ? 24.281 -20.703 3.898 1 72.81 429 SER B O 1
ATOM 7191 N N . LYS B 1 430 ? 23.438 -18.734 3.379 1 70.94 430 LYS B N 1
ATOM 7192 C CA . LYS B 1 430 ? 24.219 -18.078 4.422 1 70.94 430 LYS B CA 1
ATOM 7193 C C . LYS B 1 430 ? 23.766 -18.5 5.809 1 70.94 430 LYS B C 1
ATOM 7195 O O . LYS B 1 430 ? 24.578 -18.719 6.699 1 70.94 430 LYS B O 1
ATOM 7200 N N . LYS B 1 431 ? 22.531 -18.625 5.945 1 70.06 431 LYS B N 1
ATOM 7201 C CA . LYS B 1 431 ? 21.969 -19.031 7.23 1 70.06 431 LYS B CA 1
ATOM 7202 C C . LYS B 1 431 ? 22.375 -20.469 7.578 1 70.06 431 LYS B C 1
ATOM 7204 O O . LYS B 1 431 ? 22.656 -20.766 8.742 1 70.06 431 LYS B O 1
ATOM 7209 N N . MET B 1 432 ? 22.422 -21.25 6.625 1 65.38 432 MET B N 1
ATOM 7210 C CA . MET B 1 432 ? 22.828 -22.641 6.82 1 65.38 432 MET B CA 1
ATOM 7211 C C . MET B 1 432 ? 24.312 -22.734 7.188 1 65.38 432 MET B C 1
ATOM 7213 O O . MET B 1 432 ? 24.688 -23.531 8.047 1 65.38 432 MET B O 1
ATOM 7217 N N . GLU B 1 433 ? 25.016 -21.859 6.523 1 63.31 433 GLU B N 1
ATOM 7218 C CA . GLU B 1 433 ? 26.438 -21.812 6.84 1 63.31 433 GLU B CA 1
ATOM 7219 C C . GLU B 1 433 ? 26.672 -21.328 8.266 1 63.31 433 GLU B C 1
ATOM 7221 O O . GLU B 1 433 ? 27.516 -21.875 8.977 1 63.31 433 GLU B O 1
ATOM 7226 N N . TRP B 1 434 ? 25.906 -20.391 8.57 1 62.41 434 TRP B N 1
ATOM 7227 C CA . TRP B 1 434 ? 26.016 -19.844 9.922 1 62.41 434 TRP B CA 1
ATOM 7228 C C . TRP B 1 434 ? 25.609 -20.891 10.961 1 62.41 434 TRP B C 1
ATOM 7230 O O . TRP B 1 434 ? 26.297 -21.062 11.977 1 62.41 434 TRP B O 1
ATOM 7240 N N . ASN B 1 435 ? 24.547 -21.578 10.68 1 60.47 435 ASN B N 1
ATOM 7241 C CA . ASN B 1 435 ? 24.078 -22.625 11.578 1 60.47 435 ASN B CA 1
ATOM 7242 C C . ASN B 1 435 ? 25.094 -23.766 11.68 1 60.47 435 ASN B C 1
ATOM 7244 O O . ASN B 1 435 ? 25.297 -24.312 12.766 1 60.47 435 ASN B O 1
ATOM 7248 N N . GLU B 1 436 ? 25.672 -24.062 10.617 1 61.34 436 GLU B N 1
ATOM 7249 C CA . GLU B 1 436 ? 26.703 -25.094 10.617 1 61.34 436 GLU B CA 1
ATOM 7250 C C . GLU B 1 436 ? 27.938 -24.656 11.391 1 61.34 436 GLU B C 1
ATOM 7252 O O . GLU B 1 436 ? 28.531 -25.438 12.125 1 61.34 436 GLU B O 1
ATOM 7257 N N . GLU B 1 437 ? 28.25 -23.453 11.258 1 62.47 437 GLU B N 1
ATOM 7258 C CA . GLU B 1 437 ? 29.375 -22.891 11.992 1 62.47 437 GLU B CA 1
ATOM 7259 C C . GLU B 1 437 ? 29.109 -22.859 13.492 1 62.47 437 GLU B C 1
ATOM 7261 O O . GLU B 1 437 ? 29.984 -23.156 14.297 1 62.47 437 GLU B O 1
ATOM 7266 N N . VAL B 1 438 ? 27.922 -22.516 13.781 1 64.69 438 VAL B N 1
ATOM 7267 C CA . VAL B 1 438 ? 27.531 -22.453 15.188 1 64.69 438 VAL B CA 1
ATOM 7268 C C . VAL B 1 438 ? 27.5 -23.859 15.773 1 64.69 438 VAL B C 1
ATOM 7270 O O . VAL B 1 438 ? 27.969 -24.094 16.891 1 64.69 438 VAL B O 1
ATOM 7273 N N . VAL B 1 439 ? 26.938 -24.734 15 1 62.56 439 VAL B N 1
ATOM 7274 C CA . VAL B 1 439 ? 26.906 -26.125 15.438 1 62.56 439 VAL B CA 1
ATOM 7275 C C . VAL B 1 439 ? 28.328 -26.672 15.547 1 62.56 439 VAL B C 1
ATOM 7277 O O . VAL B 1 439 ? 28.656 -27.359 16.516 1 62.56 439 VAL B O 1
ATOM 7280 N N . MET B 1 440 ? 29.156 -26.359 14.672 1 60.31 440 MET B N 1
ATOM 7281 C CA . MET B 1 440 ? 30.547 -26.797 14.703 1 60.31 440 MET B CA 1
ATOM 7282 C C . MET B 1 440 ? 31.297 -26.141 15.859 1 60.31 440 MET B C 1
ATOM 7284 O O . MET B 1 440 ? 32.156 -26.766 16.484 1 60.31 440 MET B O 1
ATOM 7288 N N . LYS B 1 441 ? 30.969 -25 16.016 1 62.72 441 LYS B N 1
ATOM 7289 C CA . LYS B 1 441 ? 31.609 -24.297 17.125 1 62.72 441 LYS B CA 1
ATOM 7290 C C . LYS B 1 441 ? 31.109 -24.844 18.469 1 62.72 441 LYS B C 1
ATOM 7292 O O . LYS B 1 441 ? 31.891 -25.016 19.406 1 62.72 441 LYS B O 1
ATOM 7297 N N . ASN B 1 442 ? 29.859 -24.938 18.484 1 60.34 442 ASN B N 1
ATOM 7298 C CA . ASN B 1 442 ? 29.328 -25.531 19.703 1 60.34 442 ASN B CA 1
ATOM 7299 C C . ASN B 1 442 ? 29.797 -26.969 19.875 1 60.34 442 ASN B C 1
ATOM 7301 O O . ASN B 1 442 ? 29.859 -27.484 21 1 60.34 442 ASN B O 1
ATOM 7305 N N . SER B 1 443 ? 29.938 -27.609 18.781 1 57.53 443 SER B N 1
ATOM 7306 C CA . SER B 1 443 ? 30.5 -28.953 18.859 1 57.53 443 SER B CA 1
ATOM 7307 C C . SER B 1 443 ? 31.969 -28.906 19.281 1 57.53 443 SER B C 1
ATOM 7309 O O . SER B 1 443 ? 32.469 -29.828 19.922 1 57.53 443 SER B O 1
ATOM 7311 N N . ASN B 1 444 ? 32.656 -27.859 18.906 1 51.16 444 ASN B N 1
ATOM 7312 C CA . ASN B 1 444 ? 34.031 -27.734 19.328 1 51.16 444 ASN B CA 1
ATOM 7313 C C . ASN B 1 444 ? 34.156 -27.203 20.75 1 51.16 444 ASN B C 1
ATOM 7315 O O . ASN B 1 444 ? 35.25 -26.875 21.219 1 51.16 444 ASN B O 1
ATOM 7319 N N . VAL B 1 445 ? 33.125 -26.609 21.281 1 44.88 445 VAL B N 1
ATOM 7320 C CA . VAL B 1 445 ? 33.188 -26.344 22.703 1 44.88 445 VAL B CA 1
ATOM 7321 C C . VAL B 1 445 ? 33.312 -27.656 23.469 1 44.88 445 VAL B C 1
ATOM 7323 O O . VAL B 1 445 ? 32.469 -28.531 23.375 1 44.88 445 VAL B O 1
ATOM 7326 N N . ASP B 1 446 ? 34.531 -27.969 23.781 1 38.88 446 ASP B N 1
ATOM 7327 C CA . ASP B 1 446 ? 35 -29.016 24.672 1 38.88 446 ASP B CA 1
ATOM 7328 C C . ASP B 1 446 ? 34.125 -29.172 25.906 1 38.88 446 ASP B C 1
ATOM 7330 O O . ASP B 1 446 ? 33.969 -28.234 26.688 1 38.88 446 ASP B O 1
ATOM 7334 N N . HIS B 1 447 ? 33.031 -29.859 25.828 1 35.78 447 HIS B N 1
ATOM 7335 C CA . HIS B 1 447 ? 32.531 -30.312 27.125 1 35.78 447 HIS B CA 1
ATOM 7336 C C . HIS B 1 447 ? 33.656 -30.906 27.984 1 35.78 447 HIS B C 1
ATOM 7338 O O . HIS B 1 447 ? 34.469 -31.656 27.469 1 35.78 447 HIS B O 1
ATOM 7344 N N . PRO B 1 448 ? 34.062 -30.328 29.031 1 34.62 448 PRO B N 1
ATOM 7345 C CA . PRO B 1 448 ? 34.906 -31.125 29.922 1 34.62 448 PRO B CA 1
ATOM 7346 C C . PRO B 1 448 ? 34.438 -32.562 30.062 1 34.62 448 PRO B C 1
ATOM 7348 O O . PRO B 1 448 ? 33.281 -32.875 29.812 1 34.62 448 PRO B O 1
ATOM 7351 N N . ALA B 1 449 ? 35.375 -33.562 30.094 1 30.5 449 ALA B N 1
ATOM 7352 C CA . ALA B 1 449 ? 35.375 -35.031 30.297 1 30.5 449 ALA B CA 1
ATOM 7353 C C . ALA B 1 449 ? 34.469 -35.438 31.453 1 30.5 449 ALA B C 1
ATOM 7355 O O . ALA B 1 449 ? 34.75 -35.094 32.594 1 30.5 449 ALA B O 1
ATOM 7356 N N . LEU B 1 450 ? 33.219 -35.344 31.391 1 29.83 450 LEU B N 1
ATOM 7357 C CA . LEU B 1 450 ? 32.5 -36.25 32.25 1 29.83 450 LEU B CA 1
ATOM 7358 C C . LEU B 1 450 ? 33.031 -37.688 32.062 1 29.83 450 LEU B C 1
ATOM 7360 O O . LEU B 1 450 ? 32.281 -38.562 31.609 1 29.83 450 LEU B O 1
ATOM 7364 N N . ASP B 1 451 ? 34.25 -37.906 31.453 1 30.09 451 ASP B N 1
ATOM 7365 C CA . ASP B 1 451 ? 34.906 -39.188 31.406 1 30.09 451 ASP B CA 1
ATOM 7366 C C . ASP B 1 451 ? 35.062 -39.781 32.812 1 30.09 451 ASP B C 1
ATOM 7368 O O . ASP B 1 451 ? 35.531 -40.906 32.938 1 30.09 451 ASP B O 1
ATOM 7372 N N . SER B 1 452 ? 34.969 -39 33.812 1 32.62 452 SER B N 1
ATOM 7373 C CA . SER B 1 452 ? 35.406 -39.75 35.031 1 32.62 452 SER B CA 1
ATOM 7374 C C . SER B 1 452 ? 34.406 -40.844 35.344 1 32.62 452 SER B C 1
ATOM 7376 O O . SER B 1 452 ? 34.781 -41.906 35.812 1 32.62 452 SER B O 1
ATOM 7378 N N . GLN B 1 453 ? 33.125 -40.531 35.375 1 28 453 GLN B N 1
ATOM 7379 C CA . GLN B 1 453 ? 32.375 -41.531 36.188 1 28 453 GLN B CA 1
ATOM 7380 C C . GLN B 1 453 ? 31.969 -42.719 35.344 1 28 453 GLN B C 1
ATOM 7382 O O . GLN B 1 453 ? 31.406 -43.688 35.844 1 28 453 GLN B O 1
ATOM 7387 N N . ARG B 1 454 ? 32.031 -42.688 34 1 26.06 454 ARG B N 1
ATOM 7388 C CA . ARG B 1 454 ? 31.531 -43.906 33.344 1 26.06 454 ARG B CA 1
ATOM 7389 C C . ARG B 1 454 ? 32.531 -45.031 33.406 1 26.06 454 ARG B C 1
ATOM 7391 O O . ARG B 1 454 ? 32.312 -46.125 32.875 1 26.06 454 ARG B O 1
ATOM 7398 N N . THR B 1 455 ? 33.75 -44.688 33.875 1 28.28 455 THR B N 1
ATOM 7399 C CA . THR B 1 455 ? 34.562 -45.875 34.094 1 28.28 455 THR B CA 1
ATOM 7400 C C . THR B 1 455 ? 33.938 -46.781 35.125 1 28.28 455 THR B C 1
ATOM 7402 O O . THR B 1 455 ? 34.094 -48.031 35.062 1 28.28 455 THR B O 1
ATOM 7405 N N . LYS B 1 456 ? 33.375 -46.219 36.219 1 30.56 456 LYS B N 1
ATOM 7406 C CA . LYS B 1 456 ? 33.125 -47.156 37.312 1 30.56 456 LYS B CA 1
ATOM 7407 C C . LYS B 1 456 ? 31.922 -48.031 37.031 1 30.56 456 LYS B C 1
ATOM 7409 O O . LYS B 1 456 ? 31.828 -49.156 37.531 1 30.56 456 LYS B O 1
ATOM 7414 N N . LEU B 1 457 ? 30.922 -47.438 36.312 1 26.64 457 LEU B N 1
ATOM 7415 C CA . LEU B 1 457 ? 29.734 -48.25 36.5 1 26.64 457 LEU B CA 1
ATOM 7416 C C . LEU B 1 457 ? 29.797 -49.531 35.656 1 26.64 457 LEU B C 1
ATOM 7418 O O . LEU B 1 457 ? 28.906 -50.344 35.719 1 26.64 457 LEU B O 1
ATOM 7422 N N . CYS B 1 458 ? 30.719 -49.562 34.656 1 25.81 458 CYS B N 1
ATOM 7423 C CA . CYS B 1 458 ? 30.703 -50.844 33.938 1 25.81 458 CYS B CA 1
ATOM 7424 C C . CYS B 1 458 ? 31.188 -51.969 34.844 1 25.81 458 CYS B C 1
ATOM 7426 O O . CYS B 1 458 ? 31.234 -53.125 34.406 1 25.81 458 CYS B O 1
ATOM 7428 N N . LEU B 1 459 ? 31.828 -51.688 35.938 1 26.86 459 LEU B N 1
ATOM 7429 C CA . LEU B 1 459 ? 32.281 -52.781 36.781 1 26.86 459 LEU B CA 1
ATOM 7430 C C . LEU B 1 459 ? 31.125 -53.562 37.375 1 26.86 459 LEU B C 1
ATOM 7432 O O . LEU B 1 459 ? 31.219 -54.75 37.594 1 26.86 459 LEU B O 1
ATOM 7436 N N . THR B 1 460 ? 30.109 -52.906 37.938 1 25.36 460 THR B N 1
ATOM 7437 C CA . THR B 1 460 ? 29.359 -53.656 38.938 1 25.36 460 THR B CA 1
ATOM 7438 C C . THR B 1 460 ? 28.469 -54.719 38.281 1 25.36 460 THR B C 1
ATOM 7440 O O . THR B 1 460 ? 27.906 -55.562 38.938 1 25.36 460 THR B O 1
ATOM 7443 N N . ARG B 1 461 ? 27.984 -54.594 37.031 1 23.56 461 ARG B N 1
ATOM 7444 C CA . ARG B 1 461 ? 26.984 -55.594 36.656 1 23.56 461 ARG B CA 1
ATOM 7445 C C . ARG B 1 461 ? 27.641 -56.938 36.312 1 23.56 461 ARG B C 1
ATOM 7447 O O . ARG B 1 461 ? 27.016 -57.781 35.688 1 23.56 461 ARG B O 1
ATOM 7454 N N . LYS B 1 462 ? 28.938 -57.188 36.625 1 24.8 462 LYS B N 1
ATOM 7455 C CA . LYS B 1 462 ? 29.469 -58.531 36.594 1 24.8 462 LYS B CA 1
ATOM 7456 C C . LYS B 1 462 ? 28.688 -59.438 37.562 1 24.8 462 LYS B C 1
ATOM 7458 O O . LYS B 1 462 ? 28.484 -60.625 37.281 1 24.8 462 LYS B O 1
ATOM 7463 N N . ARG B 1 463 ? 28.469 -59.125 38.875 1 23 463 ARG B N 1
ATOM 7464 C CA . ARG B 1 463 ? 28.328 -60.25 39.812 1 23 463 ARG B CA 1
ATOM 7465 C C . ARG B 1 463 ? 26.969 -60.906 39.688 1 23 463 ARG B C 1
ATOM 7467 O O . ARG B 1 463 ? 26.781 -62.031 40.156 1 23 463 ARG B O 1
ATOM 7474 N N . ARG B 1 464 ? 25.844 -60.062 39.562 1 23.66 464 ARG B N 1
ATOM 7475 C CA . ARG B 1 464 ? 24.734 -60.844 40.125 1 23.66 464 ARG B CA 1
ATOM 7476 C C . ARG B 1 464 ? 24.406 -62.062 39.281 1 23.66 464 ARG B C 1
ATOM 7478 O O . ARG B 1 464 ? 23.516 -62.844 39.625 1 23.66 464 ARG B O 1
ATOM 7485 N N . LEU B 1 465 ? 24.672 -61.844 37.906 1 23.14 465 LEU B N 1
ATOM 7486 C CA . LEU B 1 465 ? 24.078 -63 37.281 1 23.14 465 LEU B CA 1
ATOM 7487 C C . LEU B 1 465 ? 24.938 -64.25 37.531 1 23.14 465 LEU B C 1
ATOM 7489 O O . LEU B 1 465 ? 24.703 -65.312 36.906 1 23.14 465 LEU B O 1
ATOM 7493 N N . LEU B 1 466 ? 25.828 -64.062 38.531 1 20.73 466 LEU B N 1
ATOM 7494 C CA . LEU B 1 466 ? 26.078 -65.375 39.094 1 20.73 466 LEU B CA 1
ATOM 7495 C C . LEU B 1 466 ? 24.984 -65.75 40.094 1 20.73 466 LEU B C 1
ATOM 7497 O O . LEU B 1 466 ? 24.578 -64.938 40.938 1 20.73 466 LEU B O 1
#

Radius of gyration: 33.44 Å; Cα contacts (8 Å, |Δi|>4): 1699; chains: 2; bounding box: 74×114×106 Å

InterPro domains:
  IPR033587 Meiosis 1 arrest protein [PTHR28642] (7-433)
  IPR060158 Meiosis 1 arrest protein, N-terminal domain [PF28287] (18-210)

Nearest PDB structures (foldseek):
  8bhv-assembly1_j  TM=4.151E-01  e=1.197E-11  Homo sapiens
  7nfc-assembly1_C  TM=4.017E-01  e=2.701E-11  Homo sapiens
  5y3r-assembly1_B  TM=4.499E-01  e=4.243E-09  Homo sapiens
  7lsy-assembly1_B  TM=3.712E-01  e=2.825E-09  Homo sapiens
  4hqn-assembly1_A  TM=5.763E-01  e=1.667E-04  Plasmodium vivax

pLDDT: mean 83.61, std 17.82, range [20.73, 98.44]

Solvent-accessible surface area (backbone atoms only — not comparable to full-atom values): 50297 Å² total; per-residue (Å²): 130,84,67,74,84,49,66,41,58,49,36,70,52,26,38,24,40,31,41,37,35,44,47,17,64,80,46,44,66,68,58,50,49,52,51,49,50,30,49,50,48,45,50,50,47,48,43,54,40,52,54,51,57,30,43,50,25,41,26,35,34,36,32,50,88,54,66,43,81,71,38,72,76,36,54,33,63,92,33,56,68,63,52,52,50,41,54,52,50,50,61,65,68,55,75,68,59,47,82,67,56,71,66,56,47,51,54,37,47,54,51,42,54,51,51,52,52,50,53,52,45,58,65,68,66,68,71,77,68,63,85,78,63,89,72,54,76,30,34,34,40,36,36,38,33,64,58,69,47,67,61,50,43,55,51,46,58,62,50,52,73,72,50,88,55,82,41,55,64,37,34,38,35,40,19,47,38,87,48,86,67,68,45,74,50,83,50,92,52,39,31,35,34,36,35,45,90,38,69,62,58,49,30,36,58,54,40,54,54,60,51,72,58,51,35,80,54,54,39,34,37,41,35,63,66,58,84,63,79,83,54,84,80,65,66,40,48,17,32,76,42,56,30,43,60,60,43,66,37,35,79,75,27,67,48,59,51,86,74,78,65,35,39,61,57,84,60,49,77,54,39,74,50,63,58,37,67,45,43,45,31,36,35,65,34,33,29,36,63,83,18,66,59,71,60,43,38,35,44,65,24,26,34,32,34,62,40,71,23,64,78,48,54,74,66,54,41,53,51,32,42,50,48,48,48,41,48,23,48,52,27,57,76,66,47,33,28,36,36,30,36,30,70,56,65,56,96,88,41,66,37,39,22,38,33,37,38,38,55,41,89,79,34,34,37,39,35,29,39,49,30,43,86,34,51,42,54,76,81,84,72,82,76,75,84,66,61,69,64,63,50,47,54,44,38,50,52,49,49,54,57,56,68,66,38,54,76,40,63,62,70,56,39,81,78,39,73,30,52,58,61,62,50,54,57,49,53,50,51,51,50,49,52,49,50,48,48,48,49,50,46,58,64,62,50,74,70,78,78,78,61,66,67,68,62,58,65,69,62,63,70,66,53,68,82,99,131,84,68,75,84,48,65,42,58,48,36,70,51,26,39,24,40,32,42,36,35,45,46,17,63,80,44,43,66,66,58,50,48,53,51,49,50,30,51,50,48,45,51,49,45,48,43,55,40,52,54,51,58,30,41,50,26,40,27,34,33,37,33,52,88,55,66,45,82,70,37,71,77,37,54,33,62,93,34,56,67,65,53,52,50,40,54,52,49,50,62,66,66,55,76,69,60,46,84,66,55,69,67,57,48,49,54,38,46,53,50,42,55,52,50,52,51,48,53,51,44,58,67,68,66,66,72,79,69,62,84,78,64,89,73,53,77,30,32,32,40,38,38,39,33,63,57,68,45,68,61,49,45,56,50,47,60,62,52,52,73,72,48,87,54,84,41,56,66,37,34,37,37,39,20,47,38,88,50,84,69,69,46,75,48,83,50,92,52,38,32,35,36,37,36,45,90,38,69,61,57,49,30,36,57,56,39,54,54,60,52,73,58,50,35,80,54,54,39,34,36,40,34,63,68,59,84,63,80,84,55,85,80,65,67,40,49,18,31,74,42,57,30,43,61,59,42,66,37,35,78,74,26,68,48,58,50,88,74,77,64,36,37,60,61,82,62,48,77,52,38,75,49,64,58,37,67,44,42,44,31,36,33,66,32,32,29,36,64,83,18,67,58,71,59,42,38,36,44,64,23,28,35,32,35,62,42,73,25,64,78,48,53,76,67,53,42,52,51,31,40,50,49,46,49,41,46,22,48,52,28,57,76,66,44,34,28,36,37,29,36,31,70,57,64,55,96,88,41,67,38,39,21,40,32,38,38,40,55,41,88,80,34,34,37,40,34,28,39,48,31,43,86,35,50,42,54,78,82,84,70,82,75,74,83,66,61,70,63,63,50,47,56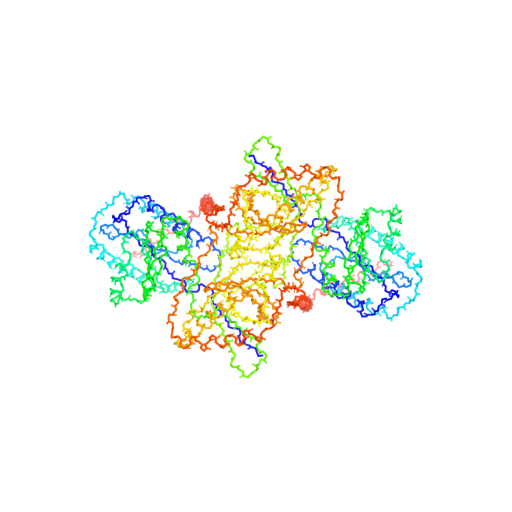,45,37,51,51,47,49,53,59,55,68,66,37,54,77,40,62,63,69,57,39,79,79,40,72,30,51,59,60,62,50,54,56,48,53,49,52,50,50,50,49,49,50,49,48,48,49,49,46,58,63,63,50,74,70,76,75,77,62,66,65,67,63,58,64,72,58,64,76,65,60,68,88,99

Foldseek 3Di:
DPPDWAWDFFQLQAAAEEEEEELAPPHDLVLLVLLLVLLLLLLLCQQFFDDDRLHQWYFYWYDALATGGQGQIDGSHPCSVVVVVSSVVVSVPSPDHDDDDPVSVLVRVLVNVQVNVVSLCVVPVPDPPPPPRSDNQAYEYEYEEQDDQVVSQVSCVVVCVVDPCRHYQAYEYEHEDCDCDWDWDDDPRYIYTYDYSDSVVSNVVSNVSRWRPDQADFQEKEWEPDPPPPDDTDIATKHKTFPDPQLVRGVVSPVVDDDPDDDDVPPPDDPPDSIGTRWYKYWDDKAALPRDDPLFWDDTKMKIAGGNRPVQDDPRSVVSQVVQQVVLVVCVVRRMKTKIWIQDDDPNDTDIWIWIWGHDNGITIIITGDDPVRDDDDDDDDDPPDDPVVVVVVVVVVVVVVVVDDDDDDDDCSVDDPCRSVVSVVVVVVVVVVVVVVVVVVVPPDPPPPVPPVVPPVPPVVPPVD/DPPDWDWDFFQLQAAAEEEEEELAPPHDLVLLVLLLVLLLLLLLCQQFFDDDRLHQWYFYWYDALATDGQGQIDGSHPCSVVVVVSSVVVSVPSHDHDDDDPVSVLVRVLVNVQVNVVSLCVVPVDDPPPPPRSDNQAYEYEYEYQDDVVVSQVSCVVCCVVDPCRHYQAYEYEHEDCDCDWDWDDDPRYIYTYHYSDSVVSNVVSNVSRWTPDQADFQEKEWEPDPPPPDDTDIATKHKTFPDPQLVRGVVSPVVDDDPDDDDPPPPDDPPDSIDTRWYKYWDDKAALPRDDPLFWDDTKMKIAGGNRPVQDDPRSVVSQVVQQVVLVVCVVRRMKTKIWIQDDDPNDTDIWIWIWGHDNGITIIITGDDPVRDDDDDDDDDPPDDPVVVVVVVVVVVVVVVVDDDDDDDDCSVDDDCRSVVSVVVVVVVVVVVVVVVVVVVPPDPPPPVPPVVPPVPPVPPDVD

Secondary structure (DSSP, 8-state):
------EEETTTTPPEEEEEEE-STT--HHHHHHHHHHHHHHHHHHHH--SS-S--EEEEEEESSSEEEEEEEEESTT-HHHHHHHHHHHHHHTT------HHHHHHHHHHHHHHHHHHHHHHHHSS---TTS---S-EEEEEEESS-HHHHHHHHHHHGGGS-TTSEEEEEEEEEES-S--EEE--SSEEEEEEES-HHHHHHHHGGGGS----SS-SEEEEE--S-TTS---EEEEEEEESB--GGGSTTGGGGS--SS-B-GGGS--B--SEEEPEEEEEEEEEETT---GGGEEEEEEEEEE---TTS-THHHHHHHHHHHHHHHHHHHHTEEEEEEE--EETTEE---EEEEEE-SS-EEEEEE--TTTB-PPPP-------HHHHHHHHHHHHHHHHTSPEESS--GGG----HHHHHHHHHHHHHHHHHHHHHHHHSS------STTTTHHHHTTGGG-/------EEETTTTPPEEEEEEE-STT--HHHHHHHHHHHHHHHHHHHH--SS-S--EEEEEEESSSEEEEEEEEESTT-HHHHHHHHHHHHHH--------HHHHHHHHHHHHHHHHHHHHHHHHSS---TTS---S-EEEEEEESS-HHHHHHHHHHHHTTS-TTSEEEEEEEEEES-S--EEE--SSEEEEEEES-HHHHHHHHGGGGS----SS-SEEEEE--S-TTS---EEEEEEEESB--GGGSTTGGGGS--SS-B-GGGS--B--SEEEPEEEEEEEEEETT---GGGEEEEEEEEEE---TTS-THHHHHHHHHHHHHHHHHHHHTEEEEEEE--EETTEE--EEEEEEE-SS-EEEEEE--GGGB-PPPP-------HHHHHHHHHHHHHHHHTSPEESS--GGG----HHHHHHHHHHHHHHHHHHHHHHHHSS------SGGGTTTTGGGSTT-

Sequence (932 aa):
MNIPIRTRTAFHSQPAQHLLIDVGNPMTPEILRFIIEAVANVITLANSMYGGVRVPEFGMSFININYCNVLQFVHVRGNLPKINKSFKSLEDMVRSNEKSTFQHFIDNLKFAICKILEEYGSKHNVGSTSRDKPISQFVVITIVTLRDGSKIQEYLEDIVKSFSIEKLKKIHILQITESINNLTKIGVLVDHTQITLNSFKLEQFFKLWLLDCDTSQEHICIHFNNCNNSRKKIVIKCDVVDSVINPFLLPLGHFYQIQTDYFKGSGVIKFPEKHIPVYNLTITKRISGSGVCESLLFGLPQKLSPTKCWQLEGNDSTINQLNFYALCKQLLDKNEYLLAMSTYSQENISMPGHYILIPGKDTLLLRAVASSELVLPNRKIDLLQTNNELSQNIRDNIDITFNELPLIEDFTPDTVSSNLYLNLKSNFSKKMEWNEEVVMKNSNVDHPALDSQRTKLCLTRKRRLLMNIPIRTRTAFHSQPAQHLLIDVGNPMTPEILRFIIEAVANVITLANSMYGGVRVPEFGMSFININYCNVLQFVHVRGNLPKINKSFKSLEDMVRSNEKSTFQHFIDNLKFAICKILEEYGSKHNVGSTSRDKPISQFVVITIVTLRDGSKIQEYLEDIVKSFSIEKLKKIHILQITESINNLTKIGVLVDHTQITLNSFKLEQFFKLWLLDCDTSQEHICIHFNNCNNSRKKIVIKCDVVDSVINPFLLPLGHFYQIQTDYFKGSGVIKFPEKHIPVYNLTITKRISGSGVCESLLFGLPQKLSPTKCWQLEGNDSTINQLNFYALCKQLLDKNEYLLAMSTYSQENISMPGHYILIPGKDTLLLRAVASSELVLPNRKIDLLQTNNELSQNIRDNIDITFNELPLIEDFTPDTVSSNLYLNLKSNFSKKMEWNEEVVMKNSNVDHPALDSQRTKLCLTRKRRLL